Protein AF-0000000073175947 (afdb_homodimer)

Structure (mmCIF, N/CA/C/O backbone):
data_AF-0000000073175947-model_v1
#
loop_
_entity.id
_entity.type
_entity.pdbx_description
1 polymer DEKNAAC102787
#
loop_
_atom_site.group_PDB
_atom_site.id
_atom_site.type_symbol
_atom_site.label_atom_id
_atom_site.label_alt_id
_atom_site.label_comp_id
_atom_site.label_asym_id
_atom_site.label_entity_id
_atom_site.label_seq_id
_atom_site.pdbx_PDB_ins_code
_atom_site.Cartn_x
_atom_site.Cartn_y
_atom_site.Cartn_z
_atom_site.occupancy
_atom_site.B_iso_or_equiv
_atom_site.auth_seq_id
_atom_site.auth_comp_id
_atom_site.auth_asym_id
_atom_site.auth_atom_id
_atom_site.pdbx_PDB_model_num
ATOM 1 N N . MET A 1 1 ? -41.312 -8.914 -17.484 1 22.91 1 MET A N 1
ATOM 2 C CA . MET A 1 1 ? -40.188 -9.516 -16.766 1 22.91 1 MET A CA 1
ATOM 3 C C . MET A 1 1 ? -38.875 -8.898 -17.203 1 22.91 1 MET A C 1
ATOM 5 O O . MET A 1 1 ? -37.812 -9.305 -16.734 1 22.91 1 MET A O 1
ATOM 9 N N . LEU A 1 2 ? -38.844 -8.133 -18.359 1 26.81 2 LEU A N 1
ATOM 10 C CA . LEU A 1 2 ? -38 -7.406 -19.297 1 26.81 2 LEU A CA 1
ATOM 11 C C . LEU A 1 2 ? -37.406 -6.152 -18.656 1 26.81 2 LEU A C 1
ATOM 13 O O . LEU A 1 2 ? -36.594 -5.461 -19.266 1 26.81 2 LEU A O 1
ATOM 17 N N . GLY A 1 3 ? -38.25 -5.688 -17.672 1 27.22 3 GLY A N 1
ATOM 18 C CA . GLY A 1 3 ? -38.125 -4.316 -17.203 1 27.22 3 GLY A CA 1
ATOM 19 C C . GLY A 1 3 ? -36.812 -4.035 -16.5 1 27.22 3 GLY A C 1
ATOM 20 O O . GLY A 1 3 ? -36.438 -2.875 -16.312 1 27.22 3 GLY A O 1
ATOM 21 N N . SER A 1 4 ? -36.375 -5.031 -15.703 1 29.31 4 SER A N 1
ATOM 22 C CA . SER A 1 4 ? -35.438 -4.75 -14.633 1 29.31 4 SER A CA 1
ATOM 23 C C . SER A 1 4 ? -34 -4.598 -15.164 1 29.31 4 SER A C 1
ATOM 25 O O . SER A 1 4 ? -33.062 -4.465 -14.391 1 29.31 4 SER A O 1
ATOM 27 N N . VAL A 1 5 ? -33.781 -4.957 -16.469 1 29.38 5 VAL A N 1
ATOM 28 C CA . VAL A 1 5 ? -32.469 -4.992 -17.094 1 29.38 5 VAL A CA 1
ATOM 29 C C . VAL A 1 5 ? -31.953 -3.57 -17.328 1 29.38 5 VAL A C 1
ATOM 31 O O . VAL A 1 5 ? -30.75 -3.348 -17.484 1 29.38 5 VAL A O 1
ATOM 34 N N . GLN A 1 6 ? -32.969 -2.666 -17.562 1 26.28 6 GLN A N 1
ATOM 35 C CA . GLN A 1 6 ? -32.594 -1.363 -18.125 1 26.28 6 GLN A CA 1
ATOM 36 C C . GLN A 1 6 ? -31.859 -0.519 -17.094 1 26.28 6 GLN A C 1
ATOM 38 O O . GLN A 1 6 ? -31.125 0.413 -17.453 1 26.28 6 GLN A O 1
ATOM 43 N N . SER A 1 7 ? -32.375 -0.672 -15.852 1 28.22 7 SER A N 1
ATOM 44 C CA . SER A 1 7 ? -31.922 0.329 -14.891 1 28.22 7 SER A CA 1
ATOM 45 C C . SER A 1 7 ? -30.438 0.19 -14.594 1 28.22 7 SER A C 1
ATOM 47 O O . SER A 1 7 ? -29.844 1.04 -13.922 1 28.22 7 SER A O 1
ATOM 49 N N . THR A 1 8 ? -29.891 -1.03 -14.906 1 29.09 8 THR A N 1
ATOM 50 C CA . THR A 1 8 ? -28.531 -1.333 -14.461 1 29.09 8 THR A CA 1
ATOM 51 C C . THR A 1 8 ? -27.5 -0.64 -15.344 1 29.09 8 THR A C 1
ATOM 53 O O . THR A 1 8 ? -26.344 -0.517 -14.977 1 29.09 8 THR A O 1
ATOM 56 N N . LEU A 1 9 ? -27.906 -0.263 -16.609 1 27.56 9 LEU A N 1
ATOM 57 C CA . LEU A 1 9 ? -26.938 0.253 -17.578 1 27.56 9 LEU A CA 1
ATOM 58 C C . LEU A 1 9 ? -26.531 1.681 -17.234 1 27.56 9 LEU A C 1
ATOM 60 O O . LEU A 1 9 ? -25.422 2.104 -17.547 1 27.56 9 LEU A O 1
ATOM 64 N N . TRP A 1 10 ? -27.594 2.5 -16.859 1 26.3 10 TRP A N 1
ATOM 65 C CA . TRP A 1 10 ? -27.375 3.943 -16.828 1 26.3 10 TRP A CA 1
ATOM 66 C C . TRP A 1 10 ? -26.344 4.312 -15.758 1 26.3 10 TRP A C 1
ATOM 68 O O . TRP A 1 10 ? -25.781 5.41 -15.789 1 26.3 10 TRP A O 1
ATOM 78 N N . SER A 1 11 ? -26.422 3.529 -14.672 1 26 11 SER A N 1
ATOM 79 C CA . SER A 1 11 ? -25.594 3.971 -13.562 1 26 11 SER A CA 1
ATOM 80 C C . SER A 1 11 ? -24.109 3.809 -13.891 1 26 11 SER A C 1
ATOM 82 O O . SER A 1 11 ? -23.25 4.074 -13.047 1 26 11 SER A O 1
ATOM 84 N N . LEU A 1 12 ? -23.75 3.191 -15.031 1 27.41 12 LEU A N 1
ATOM 85 C CA . LEU A 1 12 ? -22.375 2.926 -15.43 1 27.41 12 LEU A CA 1
ATOM 86 C C . LEU A 1 12 ? -21.672 4.215 -15.844 1 27.41 12 LEU A C 1
ATOM 88 O O . LEU A 1 12 ? -20.453 4.348 -15.664 1 27.41 12 LEU A O 1
ATOM 92 N N . VAL A 1 13 ? -22.391 5.133 -16.531 1 26.61 13 VAL A N 1
ATOM 93 C CA . VAL A 1 13 ? -21.734 6.223 -17.25 1 26.61 13 VAL A CA 1
ATOM 94 C C . VAL A 1 13 ? -21.109 7.199 -16.25 1 26.61 13 VAL A C 1
ATOM 96 O O . VAL A 1 13 ? -20.109 7.855 -16.547 1 26.61 13 VAL A O 1
ATOM 99 N N . LEU A 1 14 ? -21.891 7.453 -15.156 1 24.92 14 LEU A N 1
ATOM 100 C CA . LEU A 1 14 ? -21.469 8.648 -14.438 1 24.92 14 LEU A CA 1
ATOM 101 C C . LEU A 1 14 ? -20.125 8.414 -13.75 1 24.92 14 LEU A C 1
ATOM 103 O O . LEU A 1 14 ? -19.547 9.344 -13.18 1 24.92 14 LEU A O 1
ATOM 107 N N . LEU A 1 15 ? -19.812 7.156 -13.57 1 25.86 15 LEU A N 1
ATOM 108 C CA . LEU A 1 15 ? -18.672 6.895 -12.695 1 25.86 15 LEU A CA 1
ATOM 109 C C . LEU A 1 15 ? -17.359 7.199 -13.406 1 25.86 15 LEU A C 1
ATOM 111 O O . LEU A 1 15 ? -16.281 7.062 -12.82 1 25.86 15 LEU A O 1
ATOM 115 N N . VAL A 1 16 ? -17.328 7.352 -14.711 1 27.23 16 VAL A N 1
ATOM 116 C CA . VAL A 1 16 ? -16.078 7.566 -15.422 1 27.23 16 VAL A CA 1
ATOM 117 C C . VAL A 1 16 ? -15.438 8.867 -14.945 1 27.23 16 VAL A C 1
ATOM 119 O O . VAL A 1 16 ? -14.234 9.086 -15.148 1 27.23 16 VAL A O 1
ATOM 122 N N . CYS A 1 17 ? -16.219 9.914 -14.602 1 23.98 17 CYS A N 1
ATOM 123 C CA . CYS A 1 17 ? -15.625 11.242 -14.625 1 23.98 17 CYS A CA 1
ATOM 124 C C . CYS A 1 17 ? -14.672 11.438 -13.453 1 23.98 17 CYS A C 1
ATOM 126 O O . CYS A 1 17 ? -13.961 12.438 -13.383 1 23.98 17 CYS A O 1
ATOM 128 N N . VAL A 1 18 ? -15.055 10.945 -12.25 1 24.56 18 VAL A N 1
ATOM 129 C CA . VAL A 1 18 ? -14.188 11.586 -11.266 1 24.56 18 VAL A CA 1
ATOM 130 C C . VAL A 1 18 ? -12.789 10.969 -11.328 1 24.56 18 VAL A C 1
ATOM 132 O O . VAL A 1 18 ? -12.562 9.875 -10.797 1 24.56 18 VAL A O 1
ATOM 135 N N . ALA A 1 19 ? -12.031 10.938 -12.414 1 27.03 19 ALA A N 1
ATOM 136 C CA . ALA A 1 19 ? -10.578 10.789 -12.508 1 27.03 19 ALA A CA 1
ATOM 137 C C . ALA A 1 19 ? -9.875 11.547 -11.391 1 27.03 19 ALA A C 1
ATOM 139 O O . ALA A 1 19 ? -9.641 12.758 -11.508 1 27.03 19 ALA A O 1
ATOM 140 N N . GLN A 1 20 ? -10.375 11.359 -10.172 1 27.44 20 GLN A N 1
ATOM 141 C CA . GLN A 1 20 ? -9.57 12.039 -9.156 1 27.44 20 GLN A CA 1
ATOM 142 C C . GLN A 1 20 ? -8.086 11.766 -9.367 1 27.44 20 GLN A C 1
ATOM 144 O O . GLN A 1 20 ? -7.672 10.609 -9.477 1 27.44 20 GLN A O 1
ATOM 149 N N . ALA A 1 21 ? -7.383 12.719 -9.906 1 29.62 21 ALA A N 1
ATOM 150 C CA . ALA A 1 21 ? -5.945 12.898 -10.086 1 29.62 21 ALA A CA 1
ATOM 151 C C . ALA A 1 21 ? -5.172 12.312 -8.906 1 29.62 21 ALA A C 1
ATOM 153 O O . ALA A 1 21 ? -5.414 12.68 -7.754 1 29.62 21 ALA A O 1
ATOM 154 N N . LEU A 1 22 ? -4.844 11.117 -8.914 1 31.89 22 LEU A N 1
ATOM 155 C CA . LEU A 1 22 ? -3.805 10.641 -8.008 1 31.89 22 LEU A CA 1
ATOM 156 C C . LEU A 1 22 ? -2.832 11.766 -7.664 1 31.89 22 LEU A C 1
ATOM 158 O O . LEU A 1 22 ? -2.457 12.555 -8.531 1 31.89 22 LEU A O 1
ATOM 162 N N . PRO A 1 23 ? -2.82 12.25 -6.422 1 33.94 23 PRO A N 1
ATOM 163 C CA . PRO A 1 23 ? -1.869 13.344 -6.18 1 33.94 23 PRO A CA 1
ATOM 164 C C . PRO A 1 23 ? -0.567 13.172 -6.961 1 33.94 23 PRO A C 1
ATOM 166 O O . PRO A 1 23 ? -0.165 12.039 -7.258 1 33.94 23 PRO A O 1
ATOM 169 N N . TRP A 1 24 ? -0.194 14.055 -7.758 1 35.25 24 TRP A N 1
ATOM 170 C CA . TRP A 1 24 ? 1 14.133 -8.594 1 35.25 24 TRP A CA 1
ATOM 171 C C . TRP A 1 24 ? 2.195 13.492 -7.895 1 35.25 24 TRP A C 1
ATOM 173 O O . TRP A 1 24 ? 3.033 12.859 -8.539 1 35.25 24 TRP A O 1
ATOM 183 N N . GLU A 1 25 ? 2.258 13.688 -6.543 1 35.69 25 GLU A N 1
ATOM 184 C CA . GLU A 1 25 ? 3.332 13.047 -5.785 1 35.69 25 GLU A CA 1
ATOM 185 C C . GLU A 1 25 ? 3.227 11.531 -5.848 1 35.69 25 GLU A C 1
ATOM 187 O O . GLU A 1 25 ? 4.242 10.836 -5.926 1 35.69 25 GLU A O 1
ATOM 192 N N . LEU A 1 26 ? 2.051 11.023 -5.766 1 35.25 26 LEU A N 1
ATOM 193 C CA . LEU A 1 26 ? 1.868 9.586 -5.918 1 35.25 26 LEU A CA 1
ATOM 194 C C . LEU A 1 26 ? 2.188 9.141 -7.344 1 35.25 26 LEU A C 1
ATOM 196 O O . LEU A 1 26 ? 2.809 8.102 -7.551 1 35.25 26 LEU A O 1
ATOM 200 N N . GLU A 1 27 ? 1.796 10.055 -8.219 1 36.34 27 GLU A N 1
ATOM 201 C CA . GLU A 1 27 ? 2.162 9.75 -9.602 1 36.34 27 GLU A CA 1
ATOM 202 C C . GLU A 1 27 ? 3.67 9.852 -9.805 1 36.34 27 GLU A C 1
ATOM 204 O O . GLU A 1 27 ? 4.27 9 -10.469 1 36.34 27 GLU A O 1
ATOM 209 N N . TYR A 1 28 ? 4.266 10.914 -9.289 1 36 28 TYR A N 1
ATOM 210 C CA . TYR A 1 28 ? 5.711 11.078 -9.391 1 36 28 TYR A CA 1
ATOM 211 C C . TYR A 1 28 ? 6.445 9.945 -8.695 1 36 28 TYR A C 1
ATOM 213 O O . TYR A 1 28 ? 7.402 9.391 -9.234 1 36 28 TYR A O 1
ATOM 221 N N . ARG A 1 29 ? 6.027 9.648 -7.535 1 37.81 29 ARG A N 1
ATOM 222 C CA . ARG A 1 29 ? 6.668 8.617 -6.723 1 37.81 29 ARG A CA 1
ATOM 223 C C . ARG A 1 29 ? 6.359 7.227 -7.266 1 37.81 29 ARG A C 1
ATOM 225 O O . ARG A 1 29 ? 7.191 6.324 -7.172 1 37.81 29 ARG A O 1
ATOM 232 N N . LEU A 1 30 ? 5.273 7.129 -7.809 1 37.16 30 LEU A N 1
ATOM 233 C CA . LEU A 1 30 ? 4.945 5.875 -8.484 1 37.16 30 LEU A CA 1
ATOM 234 C C . LEU A 1 30 ? 5.852 5.652 -9.688 1 37.16 30 LEU A C 1
ATOM 236 O O . LEU A 1 30 ? 6.305 4.531 -9.93 1 37.16 30 LEU A O 1
ATOM 240 N N . THR A 1 31 ? 6.145 6.785 -10.367 1 37.38 31 THR A N 1
ATOM 241 C CA . THR A 1 31 ? 7.047 6.684 -11.508 1 37.38 31 THR A CA 1
ATOM 242 C C . THR A 1 31 ? 8.461 6.344 -11.055 1 37.38 31 THR A C 1
ATOM 244 O O . THR A 1 31 ? 9.133 5.512 -11.664 1 37.38 31 THR A O 1
ATOM 247 N N . ALA A 1 32 ? 8.875 6.988 -10 1 38.03 32 ALA A N 1
ATOM 248 C CA . ALA A 1 32 ? 10.219 6.703 -9.523 1 38.03 32 ALA A CA 1
ATOM 249 C C . ALA A 1 32 ? 10.336 5.262 -9.031 1 38.03 32 ALA A C 1
ATOM 251 O O . ALA A 1 32 ? 11.344 4.594 -9.266 1 38.03 32 ALA A O 1
ATOM 252 N N . VAL A 1 33 ? 9.359 4.859 -8.352 1 37.03 33 VAL A N 1
ATOM 253 C CA . VAL A 1 33 ? 9.336 3.482 -7.871 1 37.03 33 VAL A CA 1
ATOM 254 C C . VAL A 1 33 ? 9.242 2.521 -9.055 1 37.03 33 VAL A C 1
ATOM 256 O O . VAL A 1 33 ? 9.938 1.499 -9.086 1 37.03 33 VAL A O 1
ATOM 259 N N . LYS A 1 34 ? 8.484 2.928 -9.984 1 38.84 34 LYS A N 1
ATOM 260 C CA . LYS A 1 34 ? 8.422 2.1 -11.188 1 38.84 34 LYS A CA 1
ATOM 261 C C . LYS A 1 34 ? 9.789 2.006 -11.859 1 38.84 34 LYS A C 1
ATOM 263 O O . LYS A 1 34 ? 10.195 0.931 -12.305 1 38.84 34 LYS A O 1
ATOM 268 N N . GLU A 1 35 ? 10.398 3.084 -11.93 1 39.06 35 GLU A N 1
ATOM 269 C CA . GLU A 1 35 ? 11.711 3.094 -12.57 1 39.06 35 GLU A CA 1
ATOM 270 C C . GLU A 1 35 ? 12.727 2.275 -11.773 1 39.06 35 GLU A C 1
ATOM 272 O O . GLU A 1 35 ? 13.531 1.549 -12.352 1 39.06 35 GLU A O 1
ATOM 277 N N . ARG A 1 36 ? 12.625 2.428 -10.562 1 40.34 36 ARG A N 1
ATOM 278 C CA . ARG A 1 36 ? 13.555 1.646 -9.75 1 40.34 36 ARG A CA 1
ATOM 279 C C . ARG A 1 36 ? 13.195 0.163 -9.789 1 40.34 36 ARG A C 1
ATOM 281 O O . ARG A 1 36 ? 14.086 -0.693 -9.797 1 40.34 36 ARG A O 1
ATOM 288 N N . LEU A 1 37 ? 11.906 0.004 -9.734 1 36.91 37 LEU A N 1
ATOM 289 C CA . LEU A 1 37 ? 11.484 -1.389 -9.828 1 36.91 37 LEU A CA 1
ATOM 290 C C . LEU A 1 37 ? 11.922 -1.999 -11.156 1 36.91 37 LEU A C 1
ATOM 292 O O . LEU A 1 37 ? 12.328 -3.162 -11.211 1 36.91 37 LEU A O 1
ATOM 296 N N . ALA A 1 38 ? 11.852 -1.225 -12.203 1 41.12 38 ALA A N 1
ATOM 297 C CA . ALA A 1 38 ? 12.328 -1.678 -13.508 1 41.12 38 ALA A CA 1
ATOM 298 C C . ALA A 1 38 ? 13.805 -2.051 -13.453 1 41.12 38 ALA A C 1
ATOM 300 O O . ALA A 1 38 ? 14.234 -3.014 -14.094 1 41.12 38 ALA A O 1
ATOM 301 N N . ASP A 1 39 ? 14.5 -1.231 -12.648 1 43.59 39 ASP A N 1
ATOM 302 C CA . ASP A 1 39 ? 15.93 -1.517 -12.555 1 43.59 39 ASP A CA 1
ATOM 303 C C . ASP A 1 39 ? 16.172 -2.83 -11.82 1 43.59 39 ASP A C 1
ATOM 305 O O . ASP A 1 39 ? 17.203 -3.488 -12.039 1 43.59 39 ASP A O 1
ATOM 309 N N . LEU A 1 40 ? 15.359 -3.012 -10.898 1 40.41 40 LEU A N 1
ATOM 310 C CA . LEU A 1 40 ? 15.57 -4.207 -10.086 1 40.41 40 LEU A CA 1
ATOM 311 C C . LEU A 1 40 ? 15.242 -5.469 -10.883 1 40.41 40 LEU A C 1
ATOM 313 O O . LEU A 1 40 ? 15.656 -6.566 -10.516 1 40.41 40 LEU A O 1
ATOM 317 N N . PHE A 1 41 ? 14.461 -5.133 -11.82 1 39.25 41 PHE A N 1
ATOM 318 C CA . PHE A 1 41 ? 14.172 -6.207 -12.766 1 39.25 41 PHE A CA 1
ATOM 319 C C . PHE A 1 41 ? 14.891 -5.973 -14.086 1 39.25 41 PHE A C 1
ATOM 321 O O . PHE A 1 41 ? 14.32 -6.188 -15.156 1 39.25 41 PHE A O 1
ATOM 328 N N . LYS A 1 42 ? 15.898 -5.109 -14.102 1 39.84 42 LYS A N 1
ATOM 329 C CA . LYS A 1 42 ? 16.578 -4.93 -15.375 1 39.84 42 LYS A CA 1
ATOM 330 C C . LYS A 1 42 ? 16.938 -6.273 -16.016 1 39.84 42 LYS A C 1
ATOM 332 O O . LYS A 1 42 ? 17.625 -7.094 -15.391 1 39.84 42 LYS A O 1
ATOM 337 N N . PRO A 1 43 ? 16.234 -6.379 -17 1 37.53 43 PRO A N 1
ATOM 338 C CA . PRO A 1 43 ? 16.688 -7.555 -17.734 1 37.53 43 PRO A CA 1
ATOM 339 C C . PRO A 1 43 ? 18.203 -7.539 -18 1 37.53 43 PRO A C 1
ATOM 341 O O . PRO A 1 43 ? 18.797 -6.465 -18.141 1 37.53 43 PRO A O 1
ATOM 344 N N . TYR A 1 44 ? 18.922 -8.406 -17.516 1 36.94 44 TYR A N 1
ATOM 345 C CA . TYR A 1 44 ? 20.281 -8.539 -18 1 36.94 44 TYR A CA 1
ATOM 346 C C . TYR A 1 44 ? 20.391 -8.195 -19.484 1 36.94 44 TYR A C 1
ATOM 348 O O . TYR A 1 44 ? 19.594 -8.68 -20.297 1 36.94 44 TYR A O 1
ATOM 356 N N . PRO A 1 45 ? 20.984 -7.055 -19.688 1 40.12 45 PRO A N 1
ATOM 357 C CA . PRO A 1 45 ? 21.219 -6.898 -21.125 1 40.12 45 PRO A CA 1
ATOM 358 C C . PRO A 1 45 ? 21.75 -8.172 -21.781 1 40.12 45 PRO A C 1
ATOM 360 O O . PRO A 1 45 ? 22.859 -8.617 -21.453 1 40.12 45 PRO A O 1
ATOM 363 N N . GLY A 1 46 ? 21.016 -9.148 -21.766 1 38.5 46 GLY A N 1
ATOM 364 C CA . GLY A 1 46 ? 21.578 -10.305 -22.469 1 38.5 46 GLY A CA 1
ATOM 365 C C . GLY A 1 46 ? 22.172 -9.953 -23.812 1 38.5 46 GLY A C 1
ATOM 366 O O . GLY A 1 46 ? 21.844 -8.914 -24.391 1 38.5 46 GLY A O 1
ATOM 367 N N . PRO A 1 47 ? 23.438 -10.398 -24 1 36.31 47 PRO A N 1
ATOM 368 C CA . PRO A 1 47 ? 24.016 -10.18 -25.312 1 36.31 47 PRO A CA 1
ATOM 369 C C . PRO A 1 47 ? 23 -10.297 -26.438 1 36.31 47 PRO A C 1
ATOM 371 O O . PRO A 1 47 ? 21.938 -10.922 -26.266 1 36.31 47 PRO A O 1
ATOM 374 N N . SER A 1 48 ? 23.234 -9.508 -27.594 1 36.84 48 SER A N 1
ATOM 375 C CA . SER A 1 48 ? 22.656 -9.539 -28.938 1 36.84 48 SER A CA 1
ATOM 376 C C . SER A 1 48 ? 22.203 -10.953 -29.312 1 36.84 48 SER A C 1
ATOM 378 O O . SER A 1 48 ? 22.562 -11.922 -28.641 1 36.84 48 SER A O 1
ATOM 380 N N . GLU A 1 49 ? 21.828 -11.133 -30.625 1 39.19 49 GLU A N 1
ATOM 381 C CA . GLU A 1 49 ? 21.406 -12.219 -31.531 1 39.19 49 GLU A CA 1
ATOM 382 C C . GLU A 1 49 ? 22.344 -13.422 -31.391 1 39.19 49 GLU A C 1
ATOM 384 O O . GLU A 1 49 ? 23.438 -13.43 -31.953 1 39.19 49 GLU A O 1
ATOM 389 N N . VAL A 1 50 ? 22.531 -13.922 -30.297 1 39.97 50 VAL A N 1
ATOM 390 C CA . VAL A 1 50 ? 23.375 -15.109 -30.406 1 39.97 50 VAL A CA 1
ATOM 391 C C . VAL A 1 50 ? 22.766 -16.078 -31.422 1 39.97 50 VAL A C 1
ATOM 393 O O . VAL A 1 50 ? 21.578 -16.391 -31.359 1 39.97 50 VAL A O 1
ATOM 396 N N . SER A 1 51 ? 23.281 -16.234 -32.5 1 45.59 51 SER A N 1
ATOM 397 C CA . SER A 1 51 ? 23.047 -17.359 -33.406 1 45.59 51 SER A CA 1
ATOM 398 C C . SER A 1 51 ? 22.781 -18.641 -32.625 1 45.59 51 SER A C 1
ATOM 400 O O . SER A 1 51 ? 23.469 -18.922 -31.625 1 45.59 51 SER A O 1
ATOM 402 N N . LEU A 1 52 ? 21.547 -19.047 -32.594 1 55.09 52 LEU A N 1
ATOM 403 C CA . LEU A 1 52 ? 21.219 -20.328 -31.969 1 55.09 52 LEU A CA 1
ATOM 404 C C . LEU A 1 52 ? 22.375 -21.312 -32.125 1 55.09 52 LEU A C 1
ATOM 406 O O . LEU A 1 52 ? 22.875 -21.531 -33.219 1 55.09 52 LEU A O 1
ATOM 410 N N . PRO A 1 53 ? 23 -21.625 -31.078 1 57.97 53 PRO A N 1
ATOM 411 C CA . PRO A 1 53 ? 24.078 -22.609 -31.156 1 57.97 53 PRO A CA 1
ATOM 412 C C . PRO A 1 53 ? 23.672 -23.859 -31.938 1 57.97 53 PRO A C 1
ATOM 414 O O . PRO A 1 53 ? 22.469 -24.156 -32.062 1 57.97 53 PRO A O 1
ATOM 417 N N . PRO A 1 54 ? 24.516 -24.375 -32.719 1 59.78 54 PRO A N 1
ATOM 418 C CA . PRO A 1 54 ? 24.281 -25.609 -33.5 1 59.78 54 PRO A CA 1
ATOM 419 C C . PRO A 1 54 ? 23.531 -26.672 -32.688 1 59.78 54 PRO A C 1
ATOM 421 O O . PRO A 1 54 ? 22.875 -27.531 -33.25 1 59.78 54 PRO A O 1
ATOM 424 N N . GLU A 1 55 ? 23.562 -26.547 -31.391 1 59.44 55 GLU A N 1
ATOM 425 C CA . GLU A 1 55 ? 22.938 -27.531 -30.516 1 59.44 55 GLU A CA 1
ATOM 426 C C . GLU A 1 55 ? 21.422 -27.484 -30.641 1 59.44 55 GLU A C 1
ATOM 428 O O . GLU A 1 55 ? 20.734 -28.469 -30.328 1 59.44 55 GLU A O 1
ATOM 433 N N . PHE A 1 56 ? 21.094 -26.391 -31.156 1 71.81 56 PHE A N 1
ATOM 434 C CA . PHE A 1 56 ? 19.641 -26.25 -31.359 1 71.81 56 PHE A CA 1
ATOM 435 C C . PHE A 1 56 ? 19.188 -27.062 -32.562 1 71.81 56 PHE A C 1
ATOM 437 O O . PHE A 1 56 ? 17.984 -27.188 -32.812 1 71.81 56 PHE A O 1
ATOM 444 N N . ASP A 1 57 ? 20.188 -27.75 -33.062 1 70.62 57 ASP A N 1
ATOM 445 C CA . ASP A 1 57 ? 19.906 -28.328 -34.375 1 70.62 57 ASP A CA 1
ATOM 446 C C . ASP A 1 57 ? 19.297 -29.734 -34.219 1 70.62 57 ASP A C 1
ATOM 448 O O . ASP A 1 57 ? 18.688 -30.25 -35.156 1 70.62 57 ASP A O 1
ATOM 452 N N . SER A 1 58 ? 19.516 -30.297 -33.062 1 79.56 58 SER A N 1
ATOM 453 C CA . SER A 1 58 ? 19.031 -31.672 -32.969 1 79.56 58 SER A CA 1
ATOM 454 C C . SER A 1 58 ? 17.5 -31.719 -33 1 79.56 58 SER A C 1
ATOM 456 O O . SER A 1 58 ? 16.906 -32.688 -33.469 1 79.56 58 SER A O 1
ATOM 458 N N . ARG A 1 59 ? 16.891 -30.734 -32.531 1 90.56 59 ARG A N 1
ATOM 459 C CA . ARG A 1 59 ? 15.43 -30.641 -32.531 1 90.56 59 ARG A CA 1
ATOM 460 C C . ARG A 1 59 ? 14.969 -29.203 -32.75 1 90.56 59 ARG A C 1
ATOM 462 O O . ARG A 1 59 ? 14.344 -28.594 -31.891 1 90.56 59 ARG A O 1
ATOM 469 N N . PRO A 1 60 ? 15.188 -28.781 -33.938 1 90.75 60 PRO A N 1
ATOM 470 C CA . PRO A 1 60 ? 14.969 -27.359 -34.219 1 90.75 60 PRO A CA 1
ATOM 471 C C . PRO A 1 60 ? 13.516 -26.938 -34.031 1 90.75 60 PRO A C 1
ATOM 473 O O . PRO A 1 60 ? 13.242 -25.797 -33.625 1 90.75 60 PRO A O 1
ATOM 476 N N . GLU A 1 61 ? 12.578 -27.844 -34.312 1 92.5 61 GLU A N 1
ATOM 477 C CA . GLU A 1 61 ? 11.164 -27.516 -34.156 1 92.5 61 GLU A CA 1
ATOM 478 C C . GLU A 1 61 ? 10.805 -27.203 -32.719 1 92.5 61 GLU A C 1
ATOM 480 O O . GLU A 1 61 ? 9.969 -26.328 -32.469 1 92.5 61 GLU A O 1
ATOM 485 N N . LEU A 1 62 ? 11.469 -27.891 -31.844 1 96.25 62 LEU A N 1
ATOM 486 C CA . LEU A 1 62 ? 11.227 -27.672 -30.422 1 96.25 62 LEU A CA 1
ATOM 487 C C . LEU A 1 62 ? 11.633 -26.266 -30.016 1 96.25 62 LEU A C 1
ATOM 489 O O . LEU A 1 62 ? 10.859 -25.547 -29.375 1 96.25 62 LEU A O 1
ATOM 493 N N . PHE A 1 63 ? 12.758 -25.875 -30.422 1 93.81 63 PHE A N 1
ATOM 494 C CA . PHE A 1 63 ? 13.312 -24.594 -29.984 1 93.81 63 PHE A CA 1
ATOM 495 C C . PHE A 1 63 ? 12.633 -23.438 -30.688 1 93.81 63 PHE A C 1
ATOM 497 O O . PHE A 1 63 ? 12.445 -22.359 -30.094 1 93.81 63 PHE A O 1
ATOM 504 N N . LYS A 1 64 ? 12.289 -23.656 -31.906 1 93.69 64 LYS A N 1
ATOM 505 C CA . LYS A 1 64 ? 11.531 -22.641 -32.625 1 93.69 64 LYS A CA 1
ATOM 506 C C . LYS A 1 64 ? 10.18 -22.391 -31.953 1 93.69 64 LYS A C 1
ATOM 508 O O . LYS A 1 64 ? 9.789 -21.234 -31.719 1 93.69 64 LYS A O 1
ATOM 513 N N . LEU A 1 65 ? 9.523 -23.453 -31.641 1 96.62 65 LEU A N 1
ATOM 514 C CA . LEU A 1 65 ? 8.219 -23.328 -31 1 96.62 65 LEU A CA 1
ATOM 515 C C . LEU A 1 65 ? 8.352 -22.672 -29.625 1 96.62 65 LEU A C 1
ATOM 517 O O . LEU A 1 65 ? 7.566 -21.797 -29.266 1 96.62 65 LEU A O 1
ATOM 521 N N . HIS A 1 66 ? 9.336 -23.141 -28.906 1 96.81 66 HIS A N 1
ATOM 522 C CA . HIS A 1 66 ? 9.578 -22.594 -27.578 1 96.81 66 HIS A CA 1
ATOM 523 C C . HIS A 1 66 ? 9.867 -21.094 -27.641 1 96.81 66 HIS A C 1
ATOM 525 O O . HIS A 1 66 ? 9.297 -20.312 -26.875 1 96.81 66 HIS A O 1
ATOM 531 N N . ARG A 1 67 ? 10.688 -20.688 -28.516 1 94.88 67 ARG A N 1
ATOM 532 C CA . ARG A 1 67 ? 11.023 -19.281 -28.703 1 94.88 67 ARG A CA 1
ATOM 533 C C . ARG A 1 67 ? 9.789 -18.469 -29.094 1 94.88 67 ARG A C 1
ATOM 535 O O . ARG A 1 67 ? 9.539 -17.406 -28.531 1 94.88 67 ARG A O 1
ATOM 542 N N . ASP A 1 68 ? 9.047 -19 -30 1 95.88 68 ASP A N 1
ATOM 543 C CA . ASP A 1 68 ? 7.891 -18.266 -30.516 1 95.88 68 ASP A CA 1
ATOM 544 C C . ASP A 1 68 ? 6.84 -18.062 -29.438 1 95.88 68 ASP A C 1
ATOM 546 O O . ASP 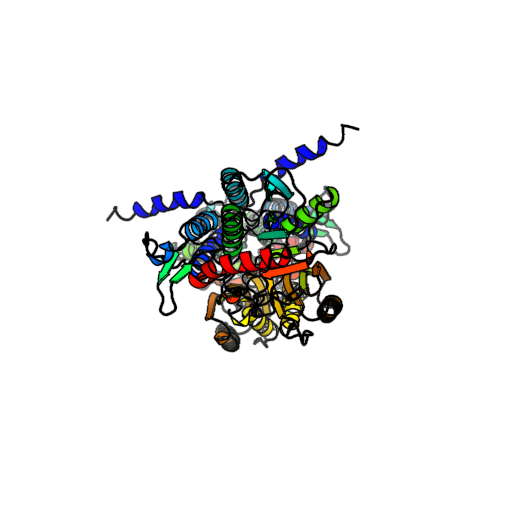A 1 68 ? 6.301 -16.953 -29.297 1 95.88 68 ASP A O 1
ATOM 550 N N . ILE A 1 69 ? 6.582 -19.094 -28.656 1 97.31 69 ILE A N 1
ATOM 551 C CA . ILE A 1 69 ? 5.508 -18.969 -27.672 1 97.31 69 ILE A CA 1
ATOM 552 C C . ILE A 1 69 ? 5.98 -18.125 -26.5 1 97.31 69 ILE A C 1
ATOM 554 O O . ILE A 1 69 ? 5.195 -17.375 -25.906 1 97.31 69 ILE A O 1
ATOM 558 N N . VAL A 1 70 ? 7.234 -18.219 -26.125 1 96.94 70 VAL A N 1
ATOM 559 C CA . VAL A 1 70 ? 7.766 -17.438 -25.016 1 96.94 70 VAL A CA 1
ATOM 560 C C . VAL A 1 70 ? 7.832 -15.961 -25.406 1 96.94 70 VAL A C 1
ATOM 562 O O . VAL A 1 70 ? 7.656 -15.078 -24.562 1 96.94 70 VAL A O 1
ATOM 565 N N . SER A 1 71 ? 7.977 -15.688 -26.672 1 95.44 71 SER A N 1
ATOM 566 C CA . SER A 1 71 ? 8.086 -14.312 -27.172 1 95.44 71 SER A CA 1
ATOM 567 C C . SER A 1 71 ? 6.727 -13.625 -27.188 1 95.44 71 SER A C 1
ATOM 569 O O . SER A 1 71 ? 6.648 -12.398 -27.312 1 95.44 71 SER A O 1
ATOM 571 N N . VAL A 1 72 ? 5.699 -14.398 -27.062 1 95.81 72 VAL A N 1
ATOM 572 C CA . VAL A 1 72 ? 4.352 -13.844 -26.969 1 95.81 72 VAL A CA 1
ATOM 573 C C . VAL A 1 72 ? 4.047 -13.453 -25.531 1 95.81 72 VAL A C 1
ATOM 575 O O . VAL A 1 72 ? 4.051 -14.305 -24.641 1 95.81 72 VAL A O 1
ATOM 578 N N . GLU A 1 73 ? 3.807 -12.219 -25.312 1 94.44 73 GLU A N 1
ATOM 579 C CA . GLU A 1 73 ? 3.451 -11.758 -23.984 1 94.44 73 GLU A CA 1
ATOM 580 C C . GLU A 1 73 ? 2.115 -12.344 -23.531 1 94.44 73 GLU A C 1
ATOM 582 O O . GLU A 1 73 ? 1.114 -12.234 -24.234 1 94.44 73 GLU A O 1
ATOM 587 N N . SER A 1 74 ? 2.117 -12.969 -22.375 1 96.44 74 SER A N 1
ATOM 588 C CA . SER A 1 74 ? 0.893 -13.578 -21.875 1 96.44 74 SER A CA 1
ATOM 589 C C . SER A 1 74 ? 0.849 -13.547 -20.344 1 96.44 74 SER A C 1
ATOM 591 O O . SER A 1 74 ? 0.594 -14.57 -19.703 1 96.44 74 SER A O 1
ATOM 593 N N . GLU A 1 75 ? 1.096 -12.445 -19.781 1 94.56 75 GLU A N 1
ATOM 594 C CA . GLU A 1 75 ? 0.944 -12.305 -18.344 1 94.56 75 GLU A CA 1
ATOM 595 C C . GLU A 1 75 ? -0.478 -12.641 -17.891 1 94.56 75 GLU A C 1
ATOM 597 O O . GLU A 1 75 ? -1.422 -12.516 -18.688 1 94.56 75 GLU A O 1
ATOM 602 N N . SER A 1 76 ? -0.601 -13.062 -16.688 1 94.12 76 SER A N 1
ATOM 603 C CA . SER A 1 76 ? -1.928 -13.398 -16.188 1 94.12 76 SER A CA 1
ATOM 604 C C . SER A 1 76 ? -2.92 -12.266 -16.453 1 94.12 76 SER A C 1
ATOM 606 O O . SER A 1 76 ? -2.592 -11.094 -16.297 1 94.12 76 SER A O 1
ATOM 608 N N . PHE A 1 77 ? -4.031 -12.641 -16.922 1 93.25 77 PHE A N 1
ATOM 609 C CA . PHE A 1 77 ? -5.156 -11.781 -17.25 1 93.25 77 PHE A CA 1
ATOM 610 C C . PHE A 1 77 ? -4.977 -11.141 -18.625 1 93.25 77 PHE A C 1
ATOM 612 O O . PHE A 1 77 ? -5.887 -10.492 -19.141 1 93.25 77 PHE A O 1
ATOM 619 N N . LYS A 1 78 ? -3.854 -11.289 -19.25 1 95.38 78 LYS A N 1
ATOM 620 C CA . LYS A 1 78 ? -3.582 -10.789 -20.594 1 95.38 78 LYS A CA 1
ATOM 621 C C . LYS A 1 78 ? -3.07 -11.898 -21.516 1 95.38 78 LYS A C 1
ATOM 623 O O . LYS A 1 78 ? -2.041 -11.742 -22.172 1 95.38 78 LYS A O 1
ATOM 628 N N . GLU A 1 79 ? -3.777 -13.039 -21.656 1 97.56 79 GLU A N 1
ATOM 629 C CA . GLU A 1 79 ? -3.229 -14.227 -22.297 1 97.56 79 GLU A CA 1
ATOM 630 C C . GLU A 1 79 ? -3.762 -14.383 -23.719 1 97.56 79 GLU A C 1
ATOM 632 O O . GLU A 1 79 ? -3.486 -15.383 -24.375 1 97.56 79 GLU A O 1
ATOM 637 N N . GLN A 1 80 ? -4.504 -13.406 -24.203 1 97.06 80 GLN A N 1
ATOM 638 C CA . GLN A 1 80 ? -5.215 -13.555 -25.469 1 97.06 80 GLN A CA 1
ATOM 639 C C . GLN A 1 80 ? -4.25 -13.859 -26.609 1 97.06 80 GLN A C 1
ATOM 641 O O . GLN A 1 80 ? -4.52 -14.727 -27.438 1 97.06 80 GLN A O 1
ATOM 646 N N . LYS A 1 81 ? -3.152 -13.172 -26.594 1 97.56 81 LYS A N 1
ATOM 647 C CA . LYS A 1 81 ? -2.184 -13.383 -27.672 1 97.56 81 LYS A CA 1
ATOM 648 C C . LYS A 1 81 ? -1.593 -14.789 -27.609 1 97.56 81 LYS A C 1
ATOM 650 O O . LYS A 1 81 ? -1.307 -15.398 -28.641 1 97.56 81 LYS A O 1
ATOM 655 N N . GLY A 1 82 ? -1.432 -15.328 -26.422 1 98.12 82 GLY A N 1
ATOM 656 C CA . GLY A 1 82 ? -0.931 -16.688 -26.25 1 98.12 82 GLY A CA 1
ATOM 657 C C . GLY A 1 82 ? -1.896 -17.734 -26.75 1 98.12 82 GLY A C 1
ATOM 658 O O . GLY A 1 82 ? -1.497 -18.656 -27.469 1 98.12 82 GLY A O 1
ATOM 659 N N . SER A 1 83 ? -3.119 -17.547 -26.422 1 98.56 83 SER A N 1
ATOM 660 C CA . SER A 1 83 ? -4.156 -18.453 -26.875 1 98.56 83 SER A CA 1
ATOM 661 C C . SER A 1 83 ? -4.273 -18.453 -28.391 1 98.56 83 SER A C 1
ATOM 663 O O . SER A 1 83 ? -4.395 -19.5 -29.031 1 98.56 83 SER A O 1
ATOM 665 N N . ALA A 1 84 ? -4.27 -17.266 -28.906 1 98.5 84 ALA A N 1
ATOM 666 C CA . ALA A 1 84 ? -4.375 -17.109 -30.359 1 98.5 84 ALA A CA 1
ATOM 667 C C . ALA A 1 84 ? -3.197 -17.781 -31.062 1 98.5 84 ALA A C 1
ATOM 669 O O . ALA A 1 84 ? -3.365 -18.406 -32.125 1 98.5 84 ALA A O 1
ATOM 670 N N . PHE A 1 85 ? -2.068 -17.547 -30.516 1 98.44 85 PHE A N 1
ATOM 671 C CA . PHE A 1 85 ? -0.875 -18.156 -31.078 1 98.44 85 PHE A CA 1
ATOM 672 C C . PHE A 1 85 ? -1.02 -19.672 -31.125 1 98.44 85 PHE A C 1
ATOM 674 O O . PHE A 1 85 ? -0.77 -20.297 -32.156 1 98.44 85 PHE A O 1
ATOM 681 N N . LEU A 1 86 ? -1.399 -20.266 -30.031 1 98.75 86 LEU A N 1
ATOM 682 C CA . LEU A 1 86 ? -1.51 -21.719 -29.938 1 98.75 86 LEU A CA 1
ATOM 683 C C . LEU A 1 86 ? -2.586 -22.25 -30.875 1 98.75 86 LEU A C 1
ATOM 685 O O . LEU A 1 86 ? -2.412 -23.297 -31.5 1 98.75 86 LEU A O 1
ATOM 689 N N . ARG A 1 87 ? -3.676 -21.547 -30.922 1 98.62 87 ARG A N 1
ATOM 690 C CA . ARG A 1 87 ? -4.73 -21.96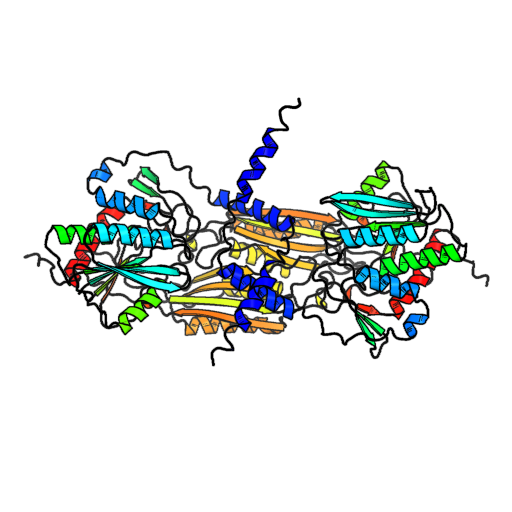9 -31.844 1 98.62 87 ARG A CA 1
ATOM 691 C C . ARG A 1 87 ? -4.207 -22.031 -33.281 1 98.62 87 ARG A C 1
ATOM 693 O O . ARG A 1 87 ? -4.395 -23.047 -33.969 1 98.62 87 ARG A O 1
ATOM 700 N N . LYS A 1 88 ? -3.615 -20.953 -33.688 1 98.5 88 LYS A N 1
ATOM 701 C CA . LYS A 1 88 ? -3.09 -20.875 -35.062 1 98.5 88 LYS A CA 1
ATOM 702 C C . LYS A 1 88 ? -2.066 -21.984 -35.312 1 98.5 88 LYS A C 1
ATOM 704 O O . LYS A 1 88 ? -2.1 -22.641 -36.344 1 98.5 88 LYS A O 1
ATOM 709 N N . TYR A 1 89 ? -1.156 -22.125 -34.375 1 98.44 89 TYR A N 1
ATOM 710 C CA . TYR A 1 89 ? -0.102 -23.125 -34.531 1 98.44 89 TYR A CA 1
ATOM 711 C C . TYR A 1 89 ? -0.688 -24.531 -34.625 1 98.44 89 TYR A C 1
ATOM 713 O O . TYR A 1 89 ? -0.343 -25.281 -35.531 1 98.44 89 TYR A O 1
ATOM 721 N N . LEU A 1 90 ? -1.57 -24.891 -33.719 1 98.69 90 LEU A N 1
ATOM 722 C CA . LEU A 1 90 ? -2.115 -26.25 -33.656 1 98.69 90 LEU A CA 1
ATOM 723 C C . LEU A 1 90 ? -3.02 -26.531 -34.844 1 98.69 90 LEU A C 1
ATOM 725 O O . LEU A 1 90 ? -3.051 -27.656 -35.375 1 98.69 90 LEU A O 1
ATOM 729 N N . GLN A 1 91 ? -3.736 -25.531 -35.312 1 98.44 91 GLN A N 1
ATOM 730 C CA . GLN A 1 91 ? -4.527 -25.672 -36.531 1 98.44 91 GLN A CA 1
ATOM 731 C C . GLN A 1 91 ? -3.633 -25.953 -37.719 1 98.44 91 GLN A C 1
ATOM 733 O O . GLN A 1 91 ? -3.979 -26.766 -38.594 1 98.44 91 GLN A O 1
ATOM 738 N N . SER A 1 92 ? -2.557 -25.266 -37.781 1 97.81 92 SER A N 1
ATOM 739 C CA . SER A 1 92 ? -1.628 -25.438 -38.906 1 97.81 92 SER A CA 1
ATOM 740 C C . SER A 1 92 ? -1.063 -26.859 -38.938 1 97.81 92 SER A C 1
ATOM 742 O O . SER A 1 92 ? -0.575 -27.312 -39.969 1 97.81 92 SER A O 1
ATOM 744 N N . LYS A 1 93 ? -1.121 -27.516 -37.812 1 96.62 93 LYS A N 1
ATOM 745 C CA . LYS A 1 93 ? -0.638 -28.891 -37.75 1 96.62 93 LYS A CA 1
ATOM 746 C C . LYS A 1 93 ? -1.76 -29.891 -38.031 1 96.62 93 LYS A C 1
ATOM 748 O O . LYS A 1 93 ? -1.581 -31.109 -37.844 1 96.62 93 LYS A O 1
ATOM 753 N N . GLY A 1 94 ? -2.977 -29.422 -38.344 1 96.75 94 GLY A N 1
ATOM 754 C CA . GLY A 1 94 ? -4.078 -30.266 -38.781 1 96.75 94 GLY A CA 1
ATOM 755 C C . GLY A 1 94 ? -4.98 -30.688 -37.625 1 96.75 94 GLY A C 1
ATOM 756 O O . GLY A 1 94 ? -5.801 -31.594 -37.781 1 96.75 94 GLY A O 1
ATOM 757 N N . LEU A 1 95 ? -4.883 -30.078 -36.531 1 98.44 95 LEU A N 1
ATOM 758 C CA . LEU A 1 95 ? -5.711 -30.438 -35.406 1 98.44 95 LEU A CA 1
ATOM 759 C C . LEU A 1 95 ? -7.012 -29.641 -35.375 1 98.44 95 LEU A C 1
ATOM 761 O O . LEU A 1 95 ? -7.059 -28.516 -35.906 1 98.44 95 LEU A O 1
ATOM 765 N N . THR A 1 96 ? -8.055 -30.266 -34.844 1 98.5 96 THR A N 1
ATOM 766 C CA . THR A 1 96 ? -9.234 -29.516 -34.438 1 98.5 96 THR A CA 1
ATOM 767 C C . THR A 1 96 ? -8.969 -28.734 -33.156 1 98.5 96 THR A C 1
ATOM 769 O O . THR A 1 96 ? -8.5 -29.297 -32.156 1 98.5 96 THR A O 1
ATOM 772 N N . VAL A 1 97 ? -9.289 -27.438 -33.219 1 98.56 97 VAL A N 1
ATOM 773 C CA . VAL A 1 97 ? -9 -26.594 -32.094 1 98.56 97 VAL A CA 1
ATOM 774 C C . VAL A 1 97 ? -10.281 -25.906 -31.609 1 98.56 97 VAL A C 1
ATOM 776 O O . VAL A 1 97 ? -11.008 -25.328 -32.406 1 98.56 97 VAL A O 1
ATOM 779 N N . GLU A 1 98 ? -10.508 -26 -30.312 1 98.31 98 GLU A N 1
ATOM 780 C CA . GLU A 1 98 ? -11.641 -25.328 -29.672 1 98.31 98 GLU A CA 1
ATOM 781 C C . GLU A 1 98 ? -11.172 -24.375 -28.578 1 98.31 98 GLU A C 1
ATOM 783 O O . GLU A 1 98 ? -10.219 -24.672 -27.859 1 98.31 98 GLU A O 1
ATOM 788 N N . TYR A 1 99 ? -11.906 -23.25 -28.531 1 98.06 99 TYR A N 1
ATOM 789 C CA . TYR A 1 99 ? -11.703 -22.344 -27.406 1 98.06 99 TYR A CA 1
ATOM 790 C C . TYR A 1 99 ? -12.664 -22.672 -26.281 1 98.06 99 TYR A C 1
ATOM 792 O O . TYR A 1 99 ? -13.82 -23.031 -26.516 1 98.06 99 TYR A O 1
ATOM 800 N N . ILE A 1 100 ? -12.203 -22.609 -25.094 1 98.25 100 ILE A N 1
ATOM 801 C CA . ILE A 1 100 ? -13.047 -22.625 -23.906 1 98.25 100 ILE A CA 1
ATOM 802 C C . ILE A 1 100 ? -13 -21.25 -23.234 1 98.25 100 ILE A C 1
ATOM 804 O O . ILE A 1 100 ? -11.945 -20.812 -22.766 1 98.25 100 ILE A O 1
ATOM 808 N N . ASP A 1 101 ? -14.117 -20.641 -23.125 1 97.75 101 ASP A N 1
ATOM 809 C CA . ASP A 1 101 ? -14.195 -19.266 -22.641 1 97.75 101 ASP A CA 1
ATOM 810 C C . ASP A 1 101 ? -13.922 -19.203 -21.141 1 97.75 101 ASP A C 1
ATOM 812 O O . ASP A 1 101 ? -14.375 -20.062 -20.375 1 97.75 101 ASP A O 1
ATOM 816 N N . VAL A 1 102 ? -13.172 -18.266 -20.844 1 96.75 102 VAL A N 1
ATOM 817 C CA . VAL A 1 102 ? -12.891 -17.906 -19.453 1 96.75 102 VAL A CA 1
ATOM 818 C C . VAL A 1 102 ? -13.273 -16.453 -19.219 1 96.75 102 VAL A C 1
ATOM 820 O O . VAL A 1 102 ? -13.469 -15.688 -20.156 1 96.75 102 VAL A O 1
ATOM 823 N N . ARG A 1 103 ? -13.508 -16.031 -18.031 1 92.5 103 ARG A N 1
ATOM 824 C CA . ARG A 1 103 ? -13.898 -14.672 -17.672 1 92.5 103 ARG A CA 1
ATOM 825 C C . ARG A 1 103 ? -12.93 -13.648 -18.281 1 92.5 103 ARG A C 1
ATOM 827 O O . ARG A 1 103 ? -11.727 -13.891 -18.328 1 92.5 103 ARG A O 1
ATOM 834 N N . GLY A 1 104 ? -13.445 -12.5 -18.766 1 92.25 104 GLY A N 1
ATOM 835 C CA . GLY A 1 104 ? -12.633 -11.391 -19.234 1 92.25 104 GLY A CA 1
ATOM 836 C C . GLY A 1 104 ? -12.211 -11.547 -20.688 1 92.25 104 GLY A C 1
ATOM 837 O O . GLY A 1 104 ? -11.18 -11.008 -21.094 1 92.25 104 GLY A O 1
ATOM 838 N N . GLY A 1 105 ? -12.844 -12.336 -21.375 1 95.06 105 GLY A N 1
ATOM 839 C CA . GLY A 1 105 ? -12.516 -12.523 -22.781 1 95.06 105 GLY A CA 1
ATOM 840 C C . GLY A 1 105 ? -11.297 -13.398 -23 1 95.06 105 GLY A C 1
ATOM 841 O O . GLY A 1 105 ? -10.742 -13.445 -24.109 1 95.06 105 GLY A O 1
ATOM 842 N N . ARG A 1 106 ? -10.828 -14.039 -21.984 1 97 106 ARG A N 1
ATOM 843 C CA . ARG A 1 106 ? -9.711 -14.977 -22.062 1 97 106 ARG A CA 1
ATOM 844 C C . ARG A 1 106 ? -10.188 -16.359 -22.484 1 97 106 ARG A C 1
ATOM 846 O O . ARG A 1 106 ? -11.367 -16.688 -22.344 1 97 106 ARG A O 1
ATOM 853 N N . GLN A 1 107 ? -9.273 -17.125 -23.094 1 98.31 107 GLN A N 1
ATOM 854 C CA . GLN A 1 107 ? -9.719 -18.406 -23.625 1 98.31 107 GLN A CA 1
ATOM 855 C C . GLN A 1 107 ? -8.641 -19.484 -23.438 1 98.31 107 GLN A C 1
ATOM 857 O O . GLN A 1 107 ? -7.457 -19.219 -23.641 1 98.31 107 GLN A O 1
ATOM 862 N N . ASN A 1 108 ? -9.148 -20.625 -22.984 1 98.75 108 ASN A N 1
ATOM 863 C CA . ASN A 1 108 ? -8.328 -21.828 -23.078 1 98.75 108 ASN A CA 1
ATOM 864 C C . ASN A 1 108 ? -8.281 -22.391 -24.5 1 98.75 108 ASN A C 1
ATOM 866 O O . ASN A 1 108 ? -9.117 -22.031 -25.328 1 98.75 108 ASN A O 1
ATOM 870 N N . VAL A 1 109 ? -7.289 -23.219 -24.797 1 98.81 109 VAL A N 1
ATOM 871 C CA . VAL A 1 109 ? -7.156 -23.875 -26.094 1 98.81 109 VAL A CA 1
ATOM 872 C C . VAL A 1 109 ? -7.203 -25.391 -25.922 1 98.81 109 VAL A C 1
ATOM 874 O O . VAL A 1 109 ? -6.355 -25.969 -25.219 1 98.81 109 VAL A O 1
ATOM 877 N N . TYR A 1 110 ? -8.211 -25.984 -26.422 1 98.81 110 TYR A N 1
ATOM 878 C CA . TYR A 1 110 ? -8.344 -27.438 -26.453 1 98.81 110 TYR A CA 1
ATOM 879 C C . TYR A 1 110 ? -8.211 -27.984 -27.875 1 98.81 110 TYR A C 1
ATOM 881 O O . TYR A 1 110 ? -8.859 -27.484 -28.797 1 98.81 110 TYR A O 1
ATOM 889 N N . ALA A 1 111 ? -7.309 -29 -28.094 1 98.81 111 ALA A N 1
ATOM 890 C CA . ALA A 1 111 ? -7.035 -29.469 -29.453 1 98.81 111 ALA A CA 1
ATOM 891 C C . ALA A 1 111 ? -6.941 -31 -29.484 1 98.81 111 ALA A C 1
ATOM 893 O O . ALA A 1 111 ? -6.496 -31.625 -28.531 1 98.81 111 ALA A O 1
ATOM 894 N N . TYR A 1 112 ? -7.332 -31.578 -30.594 1 98.44 112 TYR A N 1
ATOM 895 C CA . TYR A 1 112 ? -7.293 -33.031 -30.797 1 98.44 112 TYR A CA 1
ATOM 896 C C . TYR A 1 112 ? -7.328 -33.375 -32.281 1 98.44 112 TYR A C 1
ATOM 898 O O . TYR A 1 112 ? -7.621 -32.5 -33.125 1 98.44 112 TYR A O 1
ATOM 906 N N . LEU A 1 113 ? -6.914 -34.594 -32.562 1 97.94 113 LEU A N 1
ATOM 907 C CA . LEU A 1 113 ? -6.91 -35.031 -33.938 1 97.94 113 LEU A CA 1
ATOM 908 C C . LEU A 1 113 ? -8.305 -35.469 -34.375 1 97.94 113 LEU A C 1
ATOM 910 O O . LEU A 1 113 ? -8.977 -36.219 -33.656 1 97.94 113 LEU A O 1
ATOM 914 N N . GLY A 1 114 ? -8.711 -35.031 -35.531 1 96.94 114 GLY A N 1
ATOM 915 C CA . GLY A 1 114 ? -9.992 -35.438 -36.094 1 96.94 114 GLY A CA 1
ATOM 916 C C . GLY A 1 114 ? -11.172 -34.906 -35.312 1 96.94 114 GLY A C 1
ATOM 917 O O . GLY A 1 114 ? -11.234 -33.688 -35 1 96.94 114 GLY A O 1
ATOM 918 N N . ASN A 1 115 ? -12.141 -35.844 -35.031 1 94.56 115 ASN A N 1
ATOM 919 C CA . ASN A 1 115 ? -13.375 -35.438 -34.375 1 94.56 115 ASN A CA 1
ATOM 920 C C . ASN A 1 115 ? -13.508 -36.062 -33 1 94.56 115 ASN A C 1
ATOM 922 O O . ASN A 1 115 ? -14.508 -35.844 -32.312 1 94.56 115 ASN A O 1
ATOM 926 N N . ALA A 1 116 ? -12.469 -36.719 -32.562 1 93.25 116 ALA A N 1
ATOM 927 C CA . ALA A 1 116 ? -12.531 -37.406 -31.281 1 93.25 116 ALA A CA 1
ATOM 928 C C . ALA A 1 116 ? -12.141 -36.5 -30.125 1 93.25 116 ALA A C 1
ATOM 930 O O . ALA A 1 116 ? -10.977 -36.469 -29.719 1 93.25 116 ALA A O 1
ATOM 931 N N . LYS A 1 117 ? -13.141 -36 -29.5 1 93.44 117 LYS A N 1
ATOM 932 C CA . LYS A 1 117 ? -12.93 -35.094 -28.391 1 93.44 117 LYS A CA 1
ATOM 933 C C . LYS A 1 117 ? -12.438 -35.812 -27.141 1 93.44 117 LYS A C 1
ATOM 935 O O . LYS A 1 117 ? -11.656 -35.281 -26.359 1 93.44 117 LYS A O 1
ATOM 940 N N . ASN A 1 118 ? -12.984 -37.031 -27 1 95.81 118 ASN A N 1
ATOM 941 C CA . ASN A 1 118 ? -12.531 -37.906 -25.938 1 95.81 118 ASN A CA 1
ATOM 942 C C . ASN A 1 118 ? -11.289 -38.688 -26.344 1 95.81 118 ASN A C 1
ATOM 944 O O . ASN A 1 118 ? -11.32 -39.469 -27.312 1 95.81 118 ASN A O 1
ATOM 948 N N . THR A 1 119 ? -10.25 -38.406 -25.641 1 98.25 119 THR A N 1
ATOM 949 C CA . THR A 1 119 ? -9.016 -39.125 -25.906 1 98.25 119 THR A CA 1
ATOM 950 C C . THR A 1 119 ? -8.562 -39.906 -24.656 1 98.25 119 THR A C 1
ATOM 952 O O . THR A 1 119 ? -9.094 -39.688 -23.562 1 98.25 119 THR A O 1
ATOM 955 N N . SER A 1 120 ? -7.668 -40.75 -24.844 1 98.31 120 SER A N 1
ATOM 956 C CA . SER A 1 120 ? -7.168 -41.562 -23.719 1 98.31 120 SER A CA 1
ATOM 957 C C . SER A 1 120 ? -6.273 -40.719 -22.812 1 98.31 120 SER A C 1
ATOM 959 O O . SER A 1 120 ? -6.277 -40.938 -21.594 1 98.31 120 SER A O 1
ATOM 961 N N . VAL A 1 121 ? -5.473 -39.906 -23.438 1 98.69 121 VAL A N 1
ATOM 962 C CA . VAL A 1 121 ? -4.5 -39.125 -22.672 1 98.69 121 VAL A CA 1
ATOM 963 C C . VAL A 1 121 ? -4.703 -37.625 -22.953 1 98.69 121 VAL A C 1
ATOM 965 O O . VAL A 1 121 ? -4.93 -37.219 -24.094 1 98.69 121 VAL A O 1
ATOM 968 N N . LEU A 1 122 ? -4.703 -36.812 -21.906 1 98.81 122 LEU A N 1
ATOM 969 C CA . LEU A 1 122 ? -4.699 -35.375 -22.016 1 98.81 122 LEU A CA 1
ATOM 970 C C . LEU A 1 122 ? -3.354 -34.781 -21.594 1 98.81 122 LEU A C 1
ATOM 972 O O . LEU A 1 122 ? -2.855 -35.094 -20.5 1 98.81 122 LEU A O 1
ATOM 976 N N . LEU A 1 123 ? -2.699 -34.031 -22.469 1 98.88 123 LEU A N 1
ATOM 977 C CA . LEU A 1 123 ? -1.572 -33.188 -22.094 1 98.88 123 LEU A CA 1
ATOM 978 C C . LEU A 1 123 ? -2.037 -31.766 -21.797 1 98.88 123 LEU A C 1
ATOM 980 O O . LEU A 1 123 ? -2.822 -31.188 -22.547 1 98.88 123 LEU A O 1
ATOM 984 N N . THR A 1 124 ? -1.596 -31.219 -20.609 1 98.88 124 THR A N 1
ATOM 985 C CA . THR A 1 124 ? -2.064 -29.891 -20.281 1 98.88 124 THR A CA 1
ATOM 986 C C . THR A 1 124 ? -0.983 -29.094 -19.547 1 98.88 124 THR A C 1
ATOM 988 O O . THR A 1 124 ? -0.113 -29.688 -18.891 1 98.88 124 THR A O 1
ATOM 991 N N . SER A 1 125 ? -0.965 -27.828 -19.719 1 98.81 125 SER A N 1
ATOM 992 C CA . SER A 1 125 ? -0.146 -26.844 -19.016 1 98.81 125 SER A CA 1
ATOM 993 C C . SER A 1 125 ? -0.758 -25.453 -19.109 1 98.81 125 SER A C 1
ATOM 995 O O . SER A 1 125 ? -1.929 -25.297 -19.469 1 98.81 125 SER A O 1
ATOM 997 N N . HIS A 1 126 ? -0.038 -24.438 -18.656 1 98.69 126 HIS A N 1
ATOM 998 C CA . HIS A 1 126 ? -0.67 -23.125 -18.641 1 98.69 126 HIS A CA 1
ATOM 999 C C . HIS A 1 126 ? 0.133 -22.125 -19.453 1 98.69 126 HIS A C 1
ATOM 1001 O O . HIS A 1 126 ? 1.362 -22.203 -19.516 1 98.69 126 HIS A O 1
ATOM 1007 N N . ILE A 1 127 ? -0.627 -21.141 -19.984 1 97.62 127 ILE A N 1
ATOM 1008 C CA . ILE A 1 127 ? -0.131 -20.172 -20.953 1 97.62 127 ILE A CA 1
ATOM 1009 C C . ILE A 1 127 ? 0.427 -18.953 -20.219 1 97.62 127 ILE A C 1
ATOM 1011 O O . ILE A 1 127 ? 1.394 -18.344 -20.672 1 97.62 127 ILE A O 1
ATOM 1015 N N . ASP A 1 128 ? -0.182 -18.625 -19.094 1 97.38 128 ASP A N 1
ATOM 1016 C CA . ASP A 1 128 ? 0.098 -17.344 -18.453 1 97.38 128 ASP A CA 1
ATOM 1017 C C . ASP A 1 128 ? 1.417 -17.375 -17.688 1 97.38 128 ASP A C 1
ATOM 1019 O O . ASP A 1 128 ? 1.885 -18.453 -17.297 1 97.38 128 ASP A O 1
ATOM 1023 N N . THR A 1 129 ? 2.012 -16.172 -17.547 1 95.31 129 THR A N 1
ATOM 1024 C CA . THR A 1 129 ? 3.211 -15.977 -16.75 1 95.31 129 THR A CA 1
ATOM 1025 C C . THR A 1 129 ? 2.982 -14.891 -15.695 1 95.31 129 THR A C 1
ATOM 1027 O O . THR A 1 129 ? 2.045 -14.094 -15.812 1 95.31 129 THR A O 1
ATOM 1030 N N . VAL A 1 130 ? 3.768 -14.914 -14.664 1 91.69 130 VAL A N 1
ATOM 1031 C CA . VAL A 1 130 ? 3.783 -13.781 -13.742 1 91.69 130 VAL A CA 1
ATOM 1032 C C . VAL A 1 130 ? 4.492 -12.594 -14.391 1 91.69 130 VAL A C 1
ATOM 1034 O O . VAL A 1 130 ? 5.297 -12.766 -15.312 1 91.69 130 VAL A O 1
ATOM 1037 N N . PRO A 1 131 ? 4.168 -11.461 -13.945 1 89.12 131 PRO A N 1
ATOM 1038 C CA . PRO A 1 131 ? 4.93 -10.305 -14.422 1 89.12 131 PRO A CA 1
ATOM 1039 C C . PRO A 1 131 ? 6.305 -10.195 -13.766 1 89.12 131 PRO A C 1
ATOM 1041 O O . PRO A 1 131 ? 6.539 -10.789 -12.711 1 89.12 131 PRO A O 1
ATOM 1044 N N . PRO A 1 132 ? 7.191 -9.391 -14.367 1 86.88 132 PRO A N 1
ATOM 1045 C CA . PRO A 1 132 ? 7.109 -8.719 -15.664 1 86.88 132 PRO A CA 1
ATOM 1046 C C . PRO A 1 132 ? 7.562 -9.602 -16.828 1 86.88 132 PRO A C 1
ATOM 1048 O O . PRO A 1 132 ? 8.211 -10.633 -16.609 1 86.88 132 PRO A O 1
ATOM 1051 N N . PHE A 1 133 ? 7.238 -9.195 -18.047 1 90 133 PHE A N 1
ATOM 1052 C CA . PHE A 1 133 ? 7.734 -9.82 -19.266 1 90 133 PHE A CA 1
ATOM 1053 C C . PHE A 1 133 ? 9.203 -9.492 -19.469 1 90 133 PHE A C 1
ATOM 1055 O O . PHE A 1 133 ? 9.633 -8.352 -19.25 1 90 133 PHE A O 1
ATOM 1062 N N . PHE A 1 134 ? 10.047 -10.469 -19.734 1 87.06 134 PHE A N 1
ATOM 1063 C CA . PHE A 1 134 ? 11.391 -10.195 -20.234 1 87.06 134 PHE A CA 1
ATOM 1064 C C . PHE A 1 134 ? 11.75 -11.125 -21.375 1 87.06 134 PHE A C 1
ATOM 1066 O O . PHE A 1 134 ? 11.234 -12.242 -21.469 1 87.06 134 PHE A O 1
ATOM 1073 N N . LYS A 1 135 ? 12.633 -10.766 -22.172 1 88.75 135 LYS A N 1
ATOM 1074 C CA . LYS A 1 135 ? 12.828 -11.289 -23.516 1 88.75 135 LYS A CA 1
ATOM 1075 C C . LYS A 1 135 ? 13.555 -12.633 -23.484 1 88.75 135 LYS A C 1
ATOM 1077 O O . LYS A 1 135 ? 14.359 -12.891 -22.578 1 88.75 135 LYS A O 1
ATOM 1082 N N . TYR A 1 136 ? 13.297 -13.367 -24.516 1 92.44 136 TYR A N 1
ATOM 1083 C CA . TYR A 1 136 ? 13.914 -14.664 -24.781 1 92.44 136 TYR A CA 1
ATOM 1084 C C . TYR A 1 136 ? 15.383 -14.5 -25.172 1 92.44 136 TYR A C 1
ATOM 1086 O O . TYR A 1 136 ? 15.719 -13.703 -26.047 1 92.44 136 TYR A O 1
ATOM 1094 N N . SER A 1 137 ? 16.297 -15.203 -24.438 1 91.06 137 SER A N 1
ATOM 1095 C CA . SER A 1 137 ? 17.719 -15.172 -24.75 1 91.06 137 SER A CA 1
ATOM 1096 C C . SER A 1 137 ? 18.406 -16.484 -24.375 1 91.06 137 SER A C 1
ATOM 1098 O O . SER A 1 137 ? 18.078 -17.094 -23.359 1 91.06 137 SER A O 1
ATOM 1100 N N . ALA A 1 138 ? 19.312 -16.906 -25.219 1 89.94 138 ALA A N 1
ATOM 1101 C CA . ALA A 1 138 ? 20.078 -18.109 -24.938 1 89.94 138 ALA A CA 1
ATOM 1102 C C . ALA A 1 138 ? 21.547 -17.766 -24.688 1 89.94 138 ALA A C 1
ATOM 1104 O O . ALA A 1 138 ? 22.125 -16.922 -25.375 1 89.94 138 ALA A O 1
ATOM 1105 N N . ARG A 1 139 ? 22.078 -18.344 -23.625 1 88.25 139 ARG A N 1
ATOM 1106 C CA . ARG A 1 139 ? 23.469 -18.109 -23.266 1 88.25 139 ARG A CA 1
ATOM 1107 C C . ARG A 1 139 ? 24.203 -19.422 -22.984 1 88.25 139 ARG A C 1
ATOM 1109 O O . ARG A 1 139 ? 23.625 -20.312 -22.359 1 88.25 139 ARG A O 1
ATOM 1116 N N . LYS A 1 140 ? 25.406 -19.469 -23.469 1 88.31 140 LYS A N 1
ATOM 1117 C CA . LYS A 1 140 ? 26.25 -20.609 -23.125 1 88.31 140 LYS A CA 1
ATOM 1118 C C . LYS A 1 140 ? 26.938 -20.391 -21.781 1 88.31 140 LYS A C 1
ATOM 1120 O O . LYS A 1 140 ? 27.531 -19.328 -21.547 1 88.31 140 LYS A O 1
ATOM 1125 N N . GLU A 1 141 ? 26.688 -21.328 -20.938 1 87.06 141 GLU A N 1
ATOM 1126 C CA . GLU A 1 141 ? 27.344 -21.312 -19.641 1 87.06 141 GLU A CA 1
ATOM 1127 C C . GLU A 1 141 ? 28.172 -22.578 -19.438 1 87.06 141 GLU A C 1
ATOM 1129 O O . GLU A 1 141 ? 28.266 -23.422 -20.328 1 87.06 141 GLU A O 1
ATOM 1134 N N . ASP A 1 142 ? 28.891 -22.641 -18.281 1 86.12 142 ASP A N 1
ATOM 1135 C CA . ASP A 1 142 ? 29.797 -23.75 -18.016 1 86.12 142 ASP A CA 1
ATOM 1136 C C . ASP A 1 142 ? 29.047 -25.094 -18.016 1 86.12 142 ASP A C 1
ATOM 1138 O O . ASP A 1 142 ? 29.594 -26.109 -18.469 1 86.12 142 ASP A O 1
ATOM 1142 N N . ASP A 1 143 ? 27.766 -24.984 -17.641 1 86.38 143 ASP A N 1
ATOM 1143 C CA . ASP A 1 143 ? 27.016 -26.234 -17.484 1 86.38 143 ASP A CA 1
ATOM 1144 C C . ASP A 1 143 ? 26.031 -26.438 -18.625 1 86.38 143 ASP A C 1
ATOM 1146 O O . ASP A 1 143 ? 25.109 -27.266 -18.531 1 86.38 143 ASP A O 1
ATOM 1150 N N . GLY A 1 144 ? 26.312 -25.719 -19.688 1 87.75 144 GLY A N 1
ATOM 1151 C CA . GLY A 1 144 ? 25.484 -25.891 -20.859 1 87.75 144 GLY A CA 1
ATOM 1152 C C . GLY A 1 144 ? 24.812 -24.609 -21.312 1 87.75 144 GLY A C 1
ATOM 1153 O O . GLY A 1 144 ? 25.266 -23.516 -20.969 1 87.75 144 GLY A O 1
ATOM 1154 N N . ILE A 1 145 ? 23.844 -24.859 -22.156 1 91.5 145 ILE A N 1
ATOM 1155 C CA . ILE A 1 145 ? 23.125 -23.703 -22.688 1 91.5 145 ILE A CA 1
ATOM 1156 C C . ILE A 1 145 ? 21.875 -23.438 -21.844 1 91.5 145 ILE A C 1
ATOM 1158 O O . ILE A 1 145 ? 21.094 -24.344 -21.578 1 91.5 145 ILE A O 1
ATOM 1162 N N . LYS A 1 146 ? 21.75 -22.203 -21.422 1 93.31 146 LYS A N 1
ATOM 1163 C CA . LYS A 1 146 ? 20.562 -21.75 -20.688 1 93.31 146 LYS A CA 1
ATOM 1164 C C . LYS A 1 146 ? 19.734 -20.781 -21.516 1 93.31 146 LYS A C 1
ATOM 1166 O O . LYS A 1 146 ? 20.281 -19.922 -22.203 1 93.31 146 LYS A O 1
ATOM 1171 N N . ILE A 1 147 ? 18.484 -21.047 -21.531 1 94.44 147 ILE A N 1
ATOM 1172 C CA . ILE A 1 147 ? 17.531 -20.188 -22.234 1 94.44 147 ILE A CA 1
ATOM 1173 C C . ILE A 1 147 ? 16.75 -19.344 -21.219 1 94.44 147 ILE A C 1
ATOM 1175 O O . ILE A 1 147 ? 15.93 -19.875 -20.469 1 94.44 147 ILE A O 1
ATOM 1179 N N . TYR A 1 148 ? 17 -18.094 -21.312 1 94 148 TYR A N 1
ATOM 1180 C CA . TYR A 1 148 ? 16.375 -17.156 -20.375 1 94 148 TYR A CA 1
ATOM 1181 C C . TYR A 1 148 ? 15.125 -16.531 -20.969 1 94 148 TYR A C 1
ATOM 1183 O O . TYR A 1 148 ? 14.992 -16.453 -22.203 1 94 148 TYR A O 1
ATOM 1191 N N . GLY A 1 149 ? 14.234 -16.109 -20.062 1 94.44 149 GLY A N 1
ATOM 1192 C CA . GLY A 1 149 ? 12.992 -15.453 -20.438 1 94.44 149 GLY A CA 1
ATOM 1193 C C . GLY A 1 149 ? 11.828 -15.797 -19.516 1 94.44 149 GLY A C 1
ATOM 1194 O O . GLY A 1 149 ? 11.789 -16.891 -18.953 1 94.44 149 GLY A O 1
ATOM 1195 N N . ARG A 1 150 ? 10.898 -14.859 -19.5 1 95.38 150 ARG A N 1
ATOM 1196 C CA . ARG A 1 150 ? 9.727 -15.141 -18.672 1 95.38 150 ARG A CA 1
ATOM 1197 C C . ARG A 1 150 ? 8.859 -16.234 -19.297 1 95.38 150 ARG A C 1
ATOM 1199 O O . ARG A 1 150 ? 8.398 -16.078 -20.438 1 95.38 150 ARG A O 1
ATOM 1206 N N . GLY A 1 151 ? 8.695 -17.328 -18.594 1 96.25 151 GLY A N 1
ATOM 1207 C CA . GLY A 1 151 ? 7.879 -18.422 -19.078 1 96.25 151 GLY A CA 1
ATOM 1208 C C . GLY A 1 151 ? 8.688 -19.516 -19.734 1 96.25 151 GLY A C 1
ATOM 1209 O O . GLY A 1 151 ? 8.148 -20.562 -20.109 1 96.25 151 GLY A O 1
ATOM 1210 N N . THR A 1 152 ? 10 -19.344 -19.859 1 96.81 152 THR A N 1
ATOM 1211 C CA . THR A 1 152 ? 10.812 -20.359 -20.5 1 96.81 152 THR A CA 1
ATOM 1212 C C . THR A 1 152 ? 10.703 -21.688 -19.766 1 96.81 152 THR A C 1
ATOM 1214 O O . THR A 1 152 ? 10.656 -22.75 -20.391 1 96.81 152 THR A O 1
ATOM 1217 N N . ALA A 1 153 ? 10.641 -21.547 -18.5 1 96.5 153 ALA A N 1
ATOM 1218 C CA . ALA A 1 153 ? 10.453 -22.734 -17.656 1 96.5 153 ALA A CA 1
ATOM 1219 C C . ALA A 1 153 ? 9 -22.859 -17.203 1 96.5 153 ALA A C 1
ATOM 1221 O O . ALA A 1 153 ? 8.367 -23.891 -17.422 1 96.5 153 ALA A O 1
ATOM 1222 N N . ASP A 1 154 ? 8.297 -21.844 -16.797 1 96 154 ASP A N 1
ATOM 1223 C CA . ASP A 1 154 ? 7.008 -21.844 -16.109 1 96 154 ASP A CA 1
ATOM 1224 C C . ASP A 1 154 ? 5.973 -21.031 -16.891 1 96 154 ASP A C 1
ATOM 1226 O O . ASP A 1 154 ? 5.844 -19.828 -16.703 1 96 154 ASP A O 1
ATOM 1230 N N . ALA A 1 155 ? 5.211 -21.625 -17.812 1 97 155 ALA A N 1
ATOM 1231 C CA . ALA A 1 155 ? 5.414 -23.047 -18.047 1 97 155 ALA A CA 1
ATOM 1232 C C . ALA A 1 155 ? 5.438 -23.359 -19.547 1 97 155 ALA A C 1
ATOM 1234 O O . ALA A 1 155 ? 5.008 -24.438 -19.969 1 97 155 ALA A O 1
ATOM 1235 N N . LYS A 1 156 ? 5.836 -22.406 -20.297 1 98.19 156 LYS A N 1
ATOM 1236 C CA . LYS A 1 156 ? 5.773 -22.562 -21.75 1 98.19 156 LYS A CA 1
ATOM 1237 C C . LYS A 1 156 ? 6.812 -23.578 -22.234 1 98.19 156 LYS A C 1
ATOM 1239 O O . LYS A 1 156 ? 6.723 -24.078 -23.359 1 98.19 156 LYS A O 1
ATOM 1244 N N . GLY A 1 157 ? 7.785 -23.875 -21.406 1 98.12 157 GLY A N 1
ATOM 1245 C CA . GLY A 1 157 ? 8.641 -25.031 -21.688 1 98.12 157 GLY A CA 1
ATOM 1246 C C . GLY A 1 157 ? 7.871 -26.328 -21.797 1 98.12 157 GLY A C 1
ATOM 1247 O O . GLY A 1 157 ? 8.133 -27.141 -22.688 1 98.12 157 GLY A O 1
ATOM 1248 N N . SER A 1 158 ? 6.969 -26.531 -20.891 1 98.75 158 SER A N 1
ATOM 1249 C CA . SER A 1 158 ? 6.117 -27.719 -20.922 1 98.75 158 SER A CA 1
ATOM 1250 C C . SER A 1 158 ? 5.219 -27.703 -22.156 1 98.75 158 SER A C 1
ATOM 1252 O O . SER A 1 158 ? 5.051 -28.734 -22.812 1 98.75 158 SER A O 1
ATOM 1254 N N . ILE A 1 159 ? 4.652 -26.562 -22.484 1 98.81 159 ILE A N 1
ATOM 1255 C CA . ILE A 1 159 ? 3.779 -26.453 -23.656 1 98.81 159 ILE A CA 1
ATOM 1256 C C . ILE A 1 159 ? 4.531 -26.906 -24.906 1 98.81 159 ILE A C 1
ATOM 1258 O O . ILE A 1 159 ? 4.066 -27.781 -25.641 1 98.81 159 ILE A O 1
ATOM 1262 N N . ALA A 1 160 ? 5.684 -26.344 -25.109 1 98.56 160 ALA A N 1
ATOM 1263 C CA . ALA A 1 160 ? 6.469 -26.641 -26.297 1 98.56 160 ALA A CA 1
ATOM 1264 C C . ALA A 1 160 ? 6.852 -28.109 -26.359 1 98.56 160 ALA A C 1
ATOM 1266 O O . ALA A 1 160 ? 6.711 -28.766 -27.391 1 98.56 160 ALA A O 1
ATOM 1267 N N . SER A 1 161 ? 7.312 -28.625 -25.266 1 98.75 161 SER A N 1
ATOM 1268 C CA . SER A 1 161 ? 7.773 -30.016 -25.234 1 98.75 161 SER A CA 1
ATOM 1269 C C . SER A 1 161 ? 6.609 -30.984 -25.406 1 98.75 161 SER A C 1
ATOM 1271 O O . SER A 1 161 ? 6.754 -32.031 -26.047 1 98.75 161 SER A O 1
ATOM 1273 N N . GLN A 1 162 ? 5.48 -30.703 -24.828 1 98.88 162 GLN A N 1
ATOM 1274 C CA . GLN A 1 162 ? 4.285 -31.516 -24.984 1 98.88 162 GLN A CA 1
ATOM 1275 C C . GLN A 1 162 ? 3.838 -31.578 -26.438 1 98.88 162 GLN A C 1
ATOM 1277 O O . GLN A 1 162 ? 3.553 -32.656 -26.969 1 98.88 162 GLN A O 1
ATOM 1282 N N . ILE A 1 163 ? 3.789 -30.422 -27.047 1 98.88 163 ILE A N 1
ATOM 1283 C CA . ILE A 1 163 ? 3.322 -30.328 -28.422 1 98.88 163 ILE A CA 1
ATOM 1284 C C . ILE A 1 163 ? 4.273 -31.094 -29.344 1 98.88 163 ILE A C 1
ATOM 1286 O O . ILE A 1 163 ? 3.832 -31.875 -30.188 1 98.88 163 ILE A O 1
ATOM 1290 N N . VAL A 1 164 ? 5.543 -30.922 -29.156 1 98.5 164 VAL A N 1
ATOM 1291 C CA . VAL A 1 164 ? 6.523 -31.578 -30.016 1 98.5 164 VAL A CA 1
ATOM 1292 C C . VAL A 1 164 ? 6.484 -33.094 -29.797 1 98.5 164 VAL A C 1
ATOM 1294 O O . VAL A 1 164 ? 6.609 -33.875 -30.734 1 98.5 164 VAL A O 1
ATOM 1297 N N . ALA A 1 165 ? 6.379 -33.531 -28.531 1 98.62 165 ALA A N 1
ATOM 1298 C CA . ALA A 1 165 ? 6.219 -34.938 -28.25 1 98.62 165 ALA A CA 1
ATOM 1299 C C . ALA A 1 165 ? 5.016 -35.531 -28.984 1 98.62 165 ALA A C 1
ATOM 1301 O O . ALA A 1 165 ? 5.105 -36.594 -29.609 1 98.62 165 ALA A O 1
ATOM 1302 N N . PHE A 1 166 ? 3.924 -34.844 -28.938 1 98.62 166 PHE A N 1
ATOM 1303 C CA . PHE A 1 166 ? 2.707 -35.219 -29.641 1 98.62 166 PHE A CA 1
ATOM 1304 C C . PHE A 1 166 ? 2.965 -35.344 -31.141 1 98.62 166 PHE A C 1
ATOM 1306 O O . PHE A 1 166 ? 2.615 -36.344 -31.75 1 98.62 166 PHE A O 1
ATOM 1313 N N . GLU A 1 167 ? 3.592 -34.312 -31.688 1 98.12 167 GLU A N 1
ATOM 1314 C CA . GLU A 1 167 ? 3.855 -34.281 -33.125 1 98.12 167 GLU A CA 1
ATOM 1315 C C . GLU A 1 167 ? 4.762 -35.406 -33.562 1 98.12 167 GLU A C 1
ATOM 1317 O O . GLU A 1 167 ? 4.531 -36.031 -34.594 1 98.12 167 GLU A O 1
ATOM 1322 N N . GLU A 1 168 ? 5.777 -35.625 -32.75 1 97.69 168 GLU A N 1
ATOM 1323 C CA . GLU A 1 168 ? 6.711 -36.688 -33.094 1 97.69 168 GLU A CA 1
ATOM 1324 C C . GLU A 1 168 ? 6.027 -38.062 -33.062 1 97.69 168 GLU A C 1
ATOM 1326 O O . GLU A 1 168 ? 6.215 -38.875 -33.969 1 97.69 168 GLU A O 1
ATOM 1331 N N . LEU A 1 169 ? 5.258 -38.281 -32.094 1 98.06 169 LEU A N 1
ATOM 1332 C CA . LEU A 1 169 ? 4.555 -39.562 -31.984 1 98.06 169 LEU A CA 1
ATOM 1333 C C . LEU A 1 169 ? 3.559 -39.75 -33.125 1 98.06 169 LEU A C 1
ATOM 1335 O O . LEU A 1 169 ? 3.359 -40.844 -33.625 1 98.06 169 LEU A O 1
ATOM 1339 N N . LEU A 1 170 ? 2.918 -38.688 -33.5 1 97.38 170 LEU A N 1
ATOM 1340 C CA . LEU A 1 170 ? 1.988 -38.719 -34.625 1 97.38 170 LEU A CA 1
ATOM 1341 C C . LEU A 1 170 ? 2.717 -39.031 -35.938 1 97.38 170 LEU A C 1
ATOM 1343 O O . LEU A 1 170 ? 2.248 -39.844 -36.719 1 97.38 170 LEU A O 1
ATOM 1347 N N . GLN A 1 171 ? 3.836 -38.406 -36.125 1 96.5 171 GLN A N 1
ATOM 1348 C CA . GLN A 1 171 ? 4.637 -38.625 -37.312 1 96.5 171 GLN A CA 1
ATOM 1349 C C . GLN A 1 171 ? 5.148 -40.062 -37.375 1 96.5 171 GLN A C 1
ATOM 1351 O O . GLN A 1 171 ? 5.246 -40.656 -38.438 1 96.5 171 GLN A O 1
ATOM 1356 N N . GLU A 1 172 ? 5.434 -40.562 -36.188 1 96.38 172 GLU A N 1
ATOM 1357 C CA . GLU A 1 172 ? 5.934 -41.938 -36.094 1 96.38 172 GLU A CA 1
ATOM 1358 C C . GLU A 1 172 ? 4.812 -42.938 -36.312 1 96.38 172 GLU A C 1
ATOM 1360 O O . GLU A 1 172 ? 5.07 -44.125 -36.531 1 96.38 172 GLU A O 1
ATOM 1365 N N . GLY A 1 173 ? 3.582 -42.5 -36.219 1 96 173 GLY A N 1
ATOM 1366 C CA . GLY A 1 173 ? 2.436 -43.375 -36.375 1 96 173 GLY A CA 1
ATOM 1367 C C . GLY A 1 173 ? 2.102 -44.156 -35.125 1 96 173 GLY A C 1
ATOM 1368 O O . GLY A 1 173 ? 1.334 -45.125 -35.156 1 96 173 GLY A O 1
ATOM 1369 N N . THR A 1 174 ? 2.668 -43.75 -34.094 1 96.56 174 THR A N 1
ATOM 1370 C CA . THR A 1 174 ? 2.479 -44.469 -32.844 1 96.56 174 THR A CA 1
ATOM 1371 C C . THR A 1 174 ? 1.168 -44.031 -32.188 1 96.56 174 THR A C 1
ATOM 1373 O O . THR A 1 174 ? 0.584 -44.812 -31.406 1 96.56 174 THR A O 1
ATOM 1376 N N . ILE A 1 175 ? 0.701 -42.812 -32.5 1 97.44 175 ILE A N 1
ATOM 1377 C CA . ILE 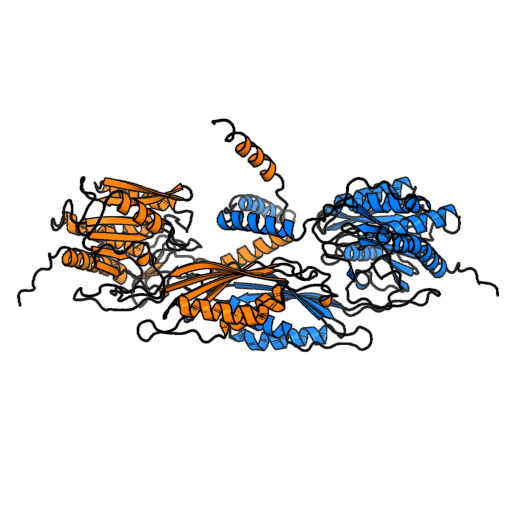A 1 175 ? -0.592 -42.344 -32 1 97.44 175 ILE A CA 1
ATOM 1378 C C . ILE A 1 175 ? -1.464 -41.875 -33.156 1 97.44 175 ILE A C 1
ATOM 1380 O O . ILE A 1 175 ? -0.964 -41.656 -34.25 1 97.44 175 ILE A O 1
ATOM 1384 N N . GLY A 1 176 ? -2.756 -41.844 -32.875 1 96.94 176 GLY A N 1
ATOM 1385 C CA . GLY A 1 176 ? -3.746 -41.375 -33.812 1 96.94 176 GLY A CA 1
ATOM 1386 C C . GLY A 1 176 ? -4.973 -40.781 -33.156 1 96.94 176 GLY A C 1
ATOM 1387 O O . GLY A 1 176 ? -4.93 -40.406 -32 1 96.94 176 GLY A O 1
ATOM 1388 N N . GLU A 1 177 ? -5.98 -40.688 -34 1 97.5 177 GLU A N 1
ATOM 1389 C CA . GLU A 1 177 ? -7.23 -40.094 -33.531 1 97.5 177 GLU A CA 1
ATOM 1390 C C . GLU A 1 177 ? -7.734 -40.844 -32.281 1 97.5 177 GLU A C 1
ATOM 1392 O O . GLU A 1 177 ? -7.773 -42.062 -32.25 1 97.5 177 GLU A O 1
ATOM 1397 N N . GLY A 1 178 ? -8.031 -40.031 -31.203 1 98.06 178 GLY A N 1
ATOM 1398 C CA . GLY A 1 178 ? -8.586 -40.625 -30 1 98.06 178 GLY A CA 1
ATOM 1399 C C . GLY A 1 178 ? -7.539 -40.906 -28.938 1 98.06 178 GLY A C 1
ATOM 1400 O O . GLY A 1 178 ? -7.875 -41.156 -27.781 1 98.06 178 GLY A O 1
ATOM 1401 N N . ASP A 1 179 ? -6.297 -40.812 -29.266 1 98.31 179 ASP A N 1
ATOM 1402 C CA . ASP A 1 179 ? -5.25 -41.219 -28.328 1 98.31 179 ASP A CA 1
ATOM 1403 C C . ASP A 1 179 ? -4.875 -40.062 -27.391 1 98.31 179 ASP A C 1
ATOM 1405 O O . ASP A 1 179 ? -4.832 -40.25 -26.172 1 98.31 179 ASP A O 1
ATOM 1409 N N . VAL A 1 180 ? -4.605 -38.906 -28 1 98.75 180 VAL A N 1
ATOM 1410 C CA . VAL A 1 180 ? -4.047 -37.812 -27.188 1 98.75 180 VAL A CA 1
ATOM 1411 C C . VAL A 1 180 ? -4.738 -36.5 -27.547 1 98.75 180 VAL A C 1
ATOM 1413 O O . VAL A 1 180 ? -4.98 -36.219 -28.719 1 98.75 180 VAL A O 1
ATOM 1416 N N . SER A 1 181 ? -5.148 -35.719 -26.594 1 98.81 181 SER A N 1
ATOM 1417 C CA . SER A 1 181 ? -5.609 -34.344 -26.75 1 98.81 181 SER A CA 1
ATOM 1418 C C . SER A 1 181 ? -4.715 -33.375 -25.984 1 98.81 181 SER A C 1
ATOM 1420 O O . SER A 1 181 ? -3.932 -33.781 -25.125 1 98.81 181 SER A O 1
ATOM 1422 N N . LEU A 1 182 ? -4.762 -32.094 -26.375 1 98.88 182 LEU A N 1
ATOM 1423 C CA . LEU A 1 182 ? -3.963 -31 -25.812 1 98.88 182 LEU A CA 1
ATOM 1424 C C . LEU A 1 182 ? -4.855 -29.922 -25.203 1 98.88 182 LEU A C 1
ATOM 1426 O O . LEU A 1 182 ? -5.816 -29.484 -25.844 1 98.88 182 LEU A O 1
ATOM 1430 N N . LEU A 1 183 ? -4.582 -29.562 -23.938 1 98.94 183 LEU A N 1
ATOM 1431 C CA . LEU A 1 183 ? -5.281 -28.453 -23.281 1 98.94 183 LEU A CA 1
ATOM 1432 C C . LEU A 1 183 ? -4.293 -27.453 -22.703 1 98.94 183 LEU A C 1
ATOM 1434 O O . LEU A 1 183 ? -3.447 -27.812 -21.875 1 98.94 183 LEU A O 1
ATOM 1438 N N . TYR A 1 184 ? -4.363 -26.234 -23.109 1 98.94 184 TYR A N 1
ATOM 1439 C CA . TYR A 1 184 ? -3.547 -25.172 -22.547 1 98.94 184 TYR A CA 1
ATOM 1440 C C . TYR A 1 184 ? -4.422 -24.062 -21.969 1 98.94 184 TYR A C 1
ATOM 1442 O O . TYR A 1 184 ? -5.273 -23.5 -22.672 1 98.94 184 TYR A O 1
ATOM 1450 N N . VAL A 1 185 ? -4.184 -23.75 -20.672 1 98.81 185 VAL A N 1
ATOM 1451 C CA . VAL A 1 185 ? -5.152 -22.938 -19.922 1 98.81 185 VAL A CA 1
ATOM 1452 C C . VAL A 1 185 ? -4.535 -21.594 -19.547 1 98.81 185 VAL A C 1
ATOM 1454 O O . VAL A 1 185 ? -3.312 -21.438 -19.578 1 98.81 185 VAL A O 1
ATOM 1457 N N . VAL A 1 186 ? -5.426 -20.656 -19.234 1 98.12 186 VAL A N 1
ATOM 1458 C CA . VAL A 1 186 ? -5.039 -19.328 -18.766 1 98.12 186 VAL A CA 1
ATOM 1459 C C . VAL A 1 186 ? -5.234 -19.219 -17.25 1 98.12 186 VAL A C 1
ATOM 1461 O O . VAL A 1 186 ? -5.977 -20.016 -16.672 1 98.12 186 VAL A O 1
ATOM 1464 N N . GLY A 1 187 ? -4.512 -18.391 -16.625 1 96.5 187 GLY A N 1
ATOM 1465 C CA . GLY A 1 187 ? -4.812 -17.922 -15.281 1 96.5 187 GLY A CA 1
ATOM 1466 C C . GLY A 1 187 ? -4.266 -18.828 -14.195 1 96.5 187 GLY A C 1
ATOM 1467 O O . GLY A 1 187 ? -4.656 -18.719 -13.031 1 96.5 187 GLY A O 1
ATOM 1468 N N . GLU A 1 188 ? -3.408 -19.734 -14.508 1 95.81 188 GLU A N 1
ATOM 1469 C CA . GLU A 1 188 ? -2.846 -20.625 -13.492 1 95.81 188 GLU A CA 1
ATOM 1470 C C . GLU A 1 188 ? -2.135 -19.828 -12.398 1 95.81 188 GLU A C 1
ATOM 1472 O O . GLU A 1 188 ? -2.244 -20.156 -11.211 1 95.81 188 GLU A O 1
ATOM 1477 N N . GLU A 1 189 ? -1.483 -18.797 -12.742 1 92.25 189 GLU A N 1
ATOM 1478 C CA . GLU A 1 189 ? -0.681 -18.016 -11.812 1 92.25 189 GLU A CA 1
ATOM 1479 C C . GLU A 1 189 ? -1.557 -17.094 -10.969 1 92.25 189 GLU A C 1
ATOM 1481 O O . GLU A 1 189 ? -1.063 -16.406 -10.07 1 92.25 189 GLU A O 1
ATOM 1486 N N . ALA A 1 190 ? -2.789 -17 -11.383 1 89.56 190 ALA A N 1
ATOM 1487 C CA . ALA A 1 190 ? -3.688 -16.031 -10.758 1 89.56 190 ALA A CA 1
ATOM 1488 C C . ALA A 1 190 ? -5.035 -16.672 -10.438 1 89.56 190 ALA A C 1
ATOM 1490 O O . ALA A 1 190 ? -6.086 -16.156 -10.836 1 89.56 190 ALA A O 1
ATOM 1491 N N . GLY A 1 191 ? -5.039 -17.766 -9.727 1 88.44 191 GLY A N 1
ATOM 1492 C CA . GLY A 1 191 ? -6.277 -18.328 -9.203 1 88.44 191 GLY A CA 1
ATOM 1493 C C . GLY A 1 191 ? -6.742 -19.562 -9.953 1 88.44 191 GLY A C 1
ATOM 1494 O O . GLY A 1 191 ? -7.602 -20.297 -9.461 1 88.44 191 GLY A O 1
ATOM 1495 N N . GLY A 1 192 ? -6.289 -19.797 -11.211 1 94.56 192 GLY A N 1
ATOM 1496 C CA . GLY A 1 192 ? -6.578 -21.031 -11.922 1 94.56 192 GLY A CA 1
ATOM 1497 C C . GLY A 1 192 ? -7.906 -21.016 -12.656 1 94.56 192 GLY A C 1
ATOM 1498 O O . GLY A 1 192 ? -8.508 -22.062 -12.906 1 94.56 192 GLY A O 1
ATOM 1499 N N . GLU A 1 193 ? -8.414 -19.828 -13 1 95.25 193 GLU A N 1
ATOM 1500 C CA . GLU A 1 193 ? -9.734 -19.703 -13.609 1 95.25 193 GLU A CA 1
ATOM 1501 C C . GLU A 1 193 ? -9.828 -20.5 -14.898 1 95.25 193 GLU A C 1
ATOM 1503 O O . GLU A 1 193 ? -10.891 -21.031 -15.227 1 95.25 193 GLU A O 1
ATOM 1508 N N . GLY A 1 194 ? -8.727 -20.594 -15.562 1 98.12 194 GLY A N 1
ATOM 1509 C CA . GLY A 1 194 ? -8.727 -21.344 -16.812 1 98.12 194 GLY A CA 1
ATOM 1510 C C . GLY A 1 194 ? -9.062 -22.812 -16.625 1 98.12 194 GLY A C 1
ATOM 1511 O O . GLY A 1 194 ? -9.984 -23.328 -17.266 1 98.12 194 GLY A O 1
ATOM 1512 N N . MET A 1 195 ? -8.359 -23.453 -15.75 1 98.44 195 MET A N 1
ATOM 1513 C CA . MET A 1 195 ? -8.594 -24.875 -15.523 1 98.44 195 MET A CA 1
ATOM 1514 C C . MET A 1 195 ? -9.969 -25.109 -14.906 1 98.44 195 MET A C 1
ATOM 1516 O O . MET A 1 195 ? -10.633 -26.094 -15.227 1 98.44 195 MET A O 1
ATOM 1520 N N . ILE A 1 196 ? -10.391 -24.25 -14.047 1 97.38 196 ILE A N 1
ATOM 1521 C CA . ILE A 1 196 ? -11.719 -24.359 -13.453 1 97.38 196 ILE A CA 1
ATOM 1522 C C . ILE A 1 196 ? -12.781 -24.328 -14.547 1 97.38 196 ILE A C 1
ATOM 1524 O O . ILE A 1 196 ? -13.688 -25.156 -14.562 1 97.38 196 ILE A O 1
ATOM 1528 N N . ALA A 1 197 ? -12.641 -23.391 -15.461 1 98.06 197 ALA A N 1
ATOM 1529 C CA . ALA A 1 197 ? -13.57 -23.281 -16.578 1 98.06 197 ALA A CA 1
ATOM 1530 C C . ALA A 1 197 ? -13.508 -24.531 -17.469 1 98.06 197 ALA A C 1
ATOM 1532 O O . ALA A 1 197 ? -14.539 -25.016 -17.922 1 98.06 197 ALA A O 1
ATOM 1533 N N . ALA A 1 198 ? -12.344 -25.016 -17.719 1 98.56 198 ALA A N 1
ATOM 1534 C CA . ALA A 1 198 ? -12.188 -26.234 -18.531 1 98.56 198 ALA A CA 1
ATOM 1535 C C . ALA A 1 198 ? -12.883 -27.422 -17.875 1 98.56 198 ALA A C 1
ATOM 1537 O O . ALA A 1 198 ? -13.594 -28.172 -18.547 1 98.56 198 ALA A O 1
ATOM 1538 N N . ASN A 1 199 ? -12.594 -27.562 -16.609 1 98.44 199 ASN A N 1
ATOM 1539 C CA . ASN A 1 199 ? -13.227 -28.656 -15.883 1 98.44 199 ASN A CA 1
ATOM 1540 C C . ASN A 1 199 ? -14.75 -28.609 -16.031 1 98.44 199 ASN A C 1
ATOM 1542 O O . ASN A 1 199 ? -15.375 -29.641 -16.312 1 98.44 199 ASN A O 1
ATOM 1546 N N . THR A 1 200 ? -15.32 -27.453 -15.812 1 97.88 200 THR A N 1
ATOM 1547 C CA . THR A 1 200 ? -16.766 -27.281 -15.938 1 97.88 200 THR A CA 1
ATOM 1548 C C . THR A 1 200 ? -17.234 -27.656 -17.344 1 97.88 200 THR A C 1
ATOM 1550 O O . THR A 1 200 ? -18.203 -28.406 -17.5 1 97.88 200 THR A O 1
ATOM 1553 N N . SER A 1 201 ? -16.562 -27.188 -18.281 1 97.62 201 SER A N 1
ATOM 1554 C CA . SER A 1 201 ? -16.922 -27.453 -19.688 1 97.62 201 SER A CA 1
ATOM 1555 C C . SER A 1 201 ? -16.844 -28.938 -20 1 97.62 201 SER A C 1
ATOM 1557 O O . SER A 1 201 ? -17.734 -29.469 -20.672 1 97.62 201 SER A O 1
ATOM 1559 N N . PHE A 1 202 ? -15.828 -29.578 -19.578 1 97.81 202 PHE A N 1
ATOM 1560 C CA . PHE A 1 202 ? -15.617 -30.984 -19.891 1 97.81 202 PHE A CA 1
ATOM 1561 C C . PHE A 1 202 ? -16.656 -31.859 -19.203 1 97.81 202 PHE A C 1
ATOM 1563 O O . PHE A 1 202 ? -17.125 -32.844 -19.766 1 97.81 202 PHE A O 1
ATOM 1570 N N . VAL A 1 203 ? -16.938 -31.531 -17.984 1 97.25 203 VAL A N 1
ATOM 1571 C CA . VAL A 1 203 ? -17.969 -32.25 -17.266 1 97.25 203 VAL A CA 1
ATOM 1572 C C . VAL A 1 203 ? -19.312 -32.125 -17.984 1 97.25 203 VAL A C 1
ATOM 1574 O O . VAL A 1 203 ? -20.016 -33.125 -18.203 1 97.25 203 VAL A O 1
ATOM 1577 N N . GLU A 1 204 ? -19.625 -30.953 -18.422 1 96.81 204 GLU A N 1
ATOM 1578 C CA . GLU A 1 204 ? -20.891 -30.688 -19.094 1 96.81 204 GLU A CA 1
ATOM 1579 C C . GLU A 1 204 ? -20.953 -31.406 -20.438 1 96.81 204 GLU A C 1
ATOM 1581 O O . GLU A 1 204 ? -22.031 -31.828 -20.875 1 96.81 204 GLU A O 1
ATOM 1586 N N . SER A 1 205 ? -19.844 -31.562 -21.031 1 96 205 SER A N 1
ATOM 1587 C CA . SER A 1 205 ? -19.828 -32.156 -22.359 1 96 205 SER A CA 1
ATOM 1588 C C . SER A 1 205 ? -19.438 -33.625 -22.297 1 96 205 SER A C 1
ATOM 1590 O O . SER A 1 205 ? -19.25 -34.25 -23.344 1 96 205 SER A O 1
ATOM 1592 N N . ASN A 1 206 ? -19.188 -34.156 -21.125 1 95.81 206 ASN A N 1
ATOM 1593 C CA . ASN A 1 206 ? -18.859 -35.562 -20.891 1 95.81 206 ASN A CA 1
ATOM 1594 C C . ASN A 1 206 ? -17.547 -35.938 -21.578 1 95.81 206 ASN A C 1
ATOM 1596 O O . ASN A 1 206 ? -17.484 -36.969 -22.25 1 95.81 206 ASN A O 1
ATOM 1600 N N . VAL A 1 207 ? -16.609 -35.062 -21.5 1 97.19 207 VAL A N 1
ATOM 1601 C CA . VAL A 1 207 ? -15.258 -35.344 -21.969 1 97.19 207 VAL A CA 1
ATOM 1602 C C . VAL A 1 207 ? -14.391 -35.875 -20.828 1 97.19 207 VAL A C 1
ATOM 1604 O O . VAL A 1 207 ? -14.383 -35.281 -19.734 1 97.19 207 VAL A O 1
ATOM 1607 N N . ASN A 1 208 ? -13.711 -37 -21.078 1 97.19 208 ASN A N 1
ATOM 1608 C CA . ASN A 1 208 ? -12.875 -37.625 -20.047 1 97.19 208 ASN A CA 1
ATOM 1609 C C . ASN A 1 208 ? -11.648 -38.281 -20.641 1 97.19 208 ASN A C 1
ATOM 1611 O O . ASN A 1 208 ? -11.453 -38.25 -21.859 1 97.19 208 ASN A O 1
ATOM 1615 N N . TRP A 1 209 ? -10.75 -38.781 -19.75 1 98.06 209 TRP A N 1
ATOM 1616 C CA . TRP A 1 209 ? -9.492 -39.406 -20.141 1 98.06 209 TRP A CA 1
ATOM 1617 C C . TRP A 1 209 ? -9.148 -40.562 -19.219 1 98.06 209 TRP A C 1
ATOM 1619 O O . TRP A 1 209 ? -9.797 -40.75 -18.188 1 98.06 209 TRP A O 1
ATOM 1629 N N . ASP A 1 210 ? -8.18 -41.312 -19.641 1 97.62 210 ASP A N 1
ATOM 1630 C CA . ASP A 1 210 ? -7.613 -42.344 -18.766 1 97.62 210 ASP A CA 1
ATOM 1631 C C . ASP A 1 210 ? -6.461 -41.781 -17.938 1 97.62 210 ASP A C 1
ATOM 1633 O O . ASP A 1 210 ? -6.191 -42.25 -16.828 1 97.62 210 ASP A O 1
ATOM 1637 N N . ALA A 1 211 ? -5.824 -40.875 -18.531 1 98.31 211 ALA A N 1
ATOM 1638 C CA . ALA A 1 211 ? -4.695 -40.219 -17.859 1 98.31 211 ALA A CA 1
ATOM 1639 C C . ALA A 1 211 ? -4.562 -38.75 -18.297 1 98.31 211 ALA A C 1
ATOM 1641 O O . ALA A 1 211 ? -4.801 -38.438 -19.453 1 98.31 211 ALA A O 1
ATOM 1642 N N . VAL A 1 212 ? -4.25 -37.938 -17.328 1 98.69 212 VAL A N 1
ATOM 1643 C CA . VAL A 1 212 ? -3.932 -36.562 -17.578 1 98.69 212 VAL A CA 1
ATOM 1644 C C . VAL A 1 212 ? -2.496 -36.25 -17.156 1 98.69 212 VAL A C 1
ATOM 1646 O O . VAL A 1 212 ? -2.092 -36.594 -16.047 1 98.69 212 VAL A O 1
ATOM 1649 N N . ILE A 1 213 ? -1.716 -35.688 -18.047 1 98.81 213 ILE A N 1
ATOM 1650 C CA . ILE A 1 213 ? -0.333 -35.312 -17.781 1 98.81 213 ILE A CA 1
ATOM 1651 C C . ILE A 1 213 ? -0.21 -33.781 -17.734 1 98.81 213 ILE A C 1
ATOM 1653 O O . ILE A 1 213 ? -0.28 -33.125 -18.766 1 98.81 213 ILE A O 1
ATOM 1657 N N . PHE A 1 214 ? -0.012 -33.312 -16.5 1 98.75 214 PHE A N 1
ATOM 1658 C CA . PHE A 1 214 ? 0.124 -31.859 -16.281 1 98.75 214 PHE A CA 1
ATOM 1659 C C . PHE A 1 214 ? 1.575 -31.422 -16.438 1 98.75 214 PHE A C 1
ATOM 1661 O O . PHE A 1 214 ? 2.492 -32.125 -16 1 98.75 214 PHE A O 1
ATOM 1668 N N . GLY A 1 215 ? 1.773 -30.281 -17.078 1 98.44 215 GLY A N 1
ATOM 1669 C CA . GLY A 1 215 ? 3.107 -29.719 -17.25 1 98.44 215 GLY A CA 1
ATOM 1670 C C . GLY A 1 215 ? 3.416 -28.594 -16.281 1 98.44 215 GLY A C 1
ATOM 1671 O O . GLY A 1 215 ? 2.713 -27.578 -16.25 1 98.44 215 GLY A O 1
ATOM 1672 N N . GLU A 1 216 ? 4.434 -28.703 -15.492 1 97.5 216 GLU A N 1
ATOM 1673 C CA . GLU A 1 216 ? 5.062 -27.719 -14.617 1 97.5 216 GLU A CA 1
ATOM 1674 C C . GLU A 1 216 ? 6.57 -27.922 -14.539 1 97.5 216 GLU A C 1
ATOM 1676 O O . GLU A 1 216 ? 7.062 -29.031 -14.789 1 97.5 216 GLU A O 1
ATOM 1681 N N . PRO A 1 217 ? 7.328 -26.859 -14.234 1 97.19 217 PRO A N 1
ATOM 1682 C CA . PRO A 1 217 ? 8.758 -27.125 -14.047 1 97.19 217 PRO A CA 1
ATOM 1683 C C . PRO A 1 217 ? 9.047 -27.984 -12.828 1 97.19 217 PRO A C 1
ATOM 1685 O O . PRO A 1 217 ? 9.039 -27.484 -11.695 1 97.19 217 PRO A O 1
ATOM 1688 N N . THR A 1 218 ? 9.352 -29.25 -13.07 1 96.81 218 THR A N 1
ATOM 1689 C CA . THR A 1 218 ? 9.602 -30.219 -12.008 1 96.81 218 THR A CA 1
ATOM 1690 C C . THR A 1 218 ? 11.031 -30.75 -12.094 1 96.81 218 THR A C 1
ATOM 1692 O O . THR A 1 218 ? 11.312 -31.859 -11.648 1 96.81 218 THR A O 1
ATOM 1695 N N . THR A 1 219 ? 11.883 -30.062 -12.766 1 96.12 219 THR A N 1
ATOM 1696 C CA . THR A 1 219 ? 13.266 -30.484 -12.977 1 96.12 219 THR A CA 1
ATOM 1697 C C . THR A 1 219 ? 13.328 -31.844 -13.648 1 96.12 219 THR A C 1
ATOM 1699 O O . THR A 1 219 ? 14.102 -32.719 -13.25 1 96.12 219 THR A O 1
ATOM 1702 N N . ASN A 1 220 ? 12.469 -32.094 -14.508 1 97.69 220 ASN A N 1
ATOM 1703 C CA . ASN A 1 220 ? 12.367 -33.344 -15.281 1 97.69 220 ASN A CA 1
ATOM 1704 C C . ASN A 1 220 ? 12.141 -34.531 -14.383 1 97.69 220 ASN A C 1
ATOM 1706 O O . ASN A 1 220 ? 12.672 -35.625 -14.648 1 97.69 220 ASN A O 1
ATOM 1710 N N . ALA A 1 221 ? 11.508 -34.344 -13.297 1 97.19 221 ALA A N 1
ATOM 1711 C CA . ALA A 1 221 ? 11.125 -35.406 -12.398 1 97.19 221 ALA A CA 1
ATOM 1712 C C . ALA A 1 221 ? 9.602 -35.562 -12.352 1 97.19 221 ALA A C 1
ATOM 1714 O O . ALA A 1 221 ? 8.867 -34.594 -12.586 1 97.19 221 ALA A O 1
ATOM 1715 N N . LEU A 1 222 ? 9.227 -36.781 -12.133 1 96.94 222 LEU A N 1
ATOM 1716 C CA . LEU A 1 222 ? 7.809 -37.062 -11.938 1 96.94 222 LEU A CA 1
ATOM 1717 C C . LEU A 1 222 ? 7.383 -36.719 -10.516 1 96.94 222 LEU A C 1
ATOM 1719 O O . LEU A 1 222 ? 7.875 -37.312 -9.555 1 96.94 222 LEU A O 1
ATOM 1723 N N . ALA A 1 223 ? 6.453 -35.812 -10.359 1 95.75 223 ALA A N 1
ATOM 1724 C CA . ALA A 1 223 ? 6.074 -35.344 -9.031 1 95.75 223 ALA A CA 1
ATOM 1725 C C . ALA A 1 223 ? 5.176 -36.344 -8.32 1 95.75 223 ALA A C 1
ATOM 1727 O O . ALA A 1 223 ? 4.285 -36.938 -8.938 1 95.75 223 ALA A O 1
ATOM 1728 N N . VAL A 1 224 ? 5.352 -36.5 -7.035 1 94.44 224 VAL A N 1
ATOM 1729 C CA . VAL A 1 224 ? 4.527 -37.375 -6.234 1 94.44 224 VAL A CA 1
ATOM 1730 C C . VAL A 1 224 ? 3.32 -36.625 -5.688 1 94.44 224 VAL A C 1
ATOM 1732 O O . VAL A 1 224 ? 2.316 -37.25 -5.309 1 94.44 224 VAL A O 1
ATOM 1735 N N . GLY A 1 225 ? 3.504 -35.312 -5.57 1 94.12 225 GLY A N 1
ATOM 1736 C CA . GLY A 1 225 ? 2.467 -34.438 -5.062 1 94.12 225 GLY A CA 1
ATOM 1737 C C . GLY A 1 225 ? 2.959 -33.031 -4.805 1 94.12 225 GLY A C 1
ATOM 1738 O O . GLY A 1 225 ? 4.113 -32.688 -5.094 1 94.12 225 GLY A O 1
ATOM 1739 N N . HIS A 1 226 ? 2.072 -32.188 -4.348 1 95.06 226 HIS A N 1
ATOM 1740 C CA . HIS A 1 226 ? 2.465 -30.844 -3.979 1 95.06 226 HIS A CA 1
ATOM 1741 C C . HIS A 1 226 ? 1.593 -30.297 -2.848 1 95.06 226 HIS A C 1
ATOM 1743 O O . HIS A 1 226 ? 0.545 -30.875 -2.539 1 95.06 226 HIS A O 1
ATOM 1749 N N . LYS A 1 227 ? 2.076 -29.281 -2.23 1 95.75 227 LYS A N 1
ATOM 1750 C CA . LYS A 1 227 ? 1.39 -28.656 -1.097 1 95.75 227 LYS A CA 1
ATOM 1751 C C . LYS A 1 227 ? 0.061 -28.047 -1.525 1 95.75 227 LYS A C 1
ATOM 1753 O O . LYS A 1 227 ? -0.137 -27.75 -2.703 1 95.75 227 LYS A O 1
ATOM 1758 N N . GLY A 1 228 ? -0.848 -27.969 -0.473 1 96.12 228 GLY A N 1
ATOM 1759 C CA . GLY A 1 228 ? -2.062 -27.188 -0.664 1 96.12 228 GLY A CA 1
ATOM 1760 C C . GLY A 1 228 ? -1.838 -25.688 -0.554 1 96.12 228 GLY A C 1
ATOM 1761 O O . GLY A 1 228 ? -0.696 -25.234 -0.47 1 96.12 228 GLY A O 1
ATOM 1762 N N . ILE A 1 229 ? -2.998 -25 -0.622 1 96.5 229 ILE A N 1
ATOM 1763 C CA . ILE A 1 229 ? -2.879 -23.547 -0.567 1 96.5 229 ILE A CA 1
ATOM 1764 C C . ILE A 1 229 ? -4.016 -22.969 0.274 1 96.5 229 ILE A C 1
ATOM 1766 O O . ILE A 1 229 ? -5.141 -23.469 0.236 1 96.5 229 ILE A O 1
ATOM 1770 N N . TYR A 1 230 ? -3.668 -22.062 1.111 1 96.81 230 TYR A N 1
ATOM 1771 C CA . TYR A 1 230 ? -4.605 -21.234 1.855 1 96.81 230 TYR A CA 1
ATOM 1772 C C . TYR A 1 230 ? -4.293 -19.75 1.666 1 96.81 230 TYR A C 1
ATOM 1774 O O . TYR A 1 230 ? -3.295 -19.25 2.189 1 96.81 230 TYR A O 1
ATOM 1782 N N . THR A 1 231 ? -5.137 -19.094 0.863 1 96.38 231 THR A N 1
ATOM 1783 C CA . THR A 1 231 ? -4.934 -17.672 0.608 1 96.38 231 THR A CA 1
ATOM 1784 C C . THR A 1 231 ? -6.09 -16.844 1.181 1 96.38 231 THR A C 1
ATOM 1786 O O . THR A 1 231 ? -7.25 -17.25 1.068 1 96.38 231 THR A O 1
ATOM 1789 N N . PHE A 1 232 ? -5.711 -15.734 1.767 1 96.69 232 PHE A N 1
ATOM 1790 C CA . PHE A 1 232 ? -6.742 -14.867 2.318 1 96.69 232 PHE A CA 1
ATOM 1791 C C . PHE A 1 232 ? -6.273 -13.414 2.34 1 96.69 232 PHE A C 1
ATOM 1793 O O . PHE A 1 232 ? -5.082 -13.141 2.18 1 96.69 232 PHE A O 1
ATOM 1800 N N . ARG A 1 233 ? -7.227 -12.586 2.377 1 96.56 233 ARG A N 1
ATOM 1801 C CA . ARG A 1 233 ? -7.012 -11.164 2.633 1 96.56 233 ARG A CA 1
ATOM 1802 C C . ARG A 1 233 ? -7.496 -10.781 4.027 1 96.56 233 ARG A C 1
ATOM 1804 O O . ARG A 1 233 ? -8.594 -11.164 4.434 1 96.56 233 ARG A O 1
ATOM 1811 N N . ILE A 1 234 ? -6.672 -10.078 4.723 1 97.62 234 ILE A N 1
ATOM 1812 C CA . ILE A 1 234 ? -7.07 -9.602 6.039 1 97.62 234 ILE A CA 1
ATOM 1813 C C . ILE A 1 234 ? -7.352 -8.102 5.977 1 97.62 234 ILE A C 1
ATOM 1815 O O . ILE A 1 234 ? -6.582 -7.34 5.379 1 97.62 234 ILE A O 1
ATOM 1819 N N . HIS A 1 235 ? -8.469 -7.738 6.512 1 97.25 235 HIS A N 1
ATOM 1820 C CA . HIS A 1 235 ? -8.914 -6.352 6.594 1 97.25 235 HIS A CA 1
ATOM 1821 C C . HIS A 1 235 ? -9 -5.883 8.039 1 97.25 235 HIS A C 1
ATOM 1823 O O . HIS A 1 235 ? -9.648 -6.523 8.867 1 97.25 235 HIS A O 1
ATOM 1829 N N . VAL A 1 236 ? -8.375 -4.809 8.312 1 97.75 236 VAL A N 1
ATOM 1830 C CA . VAL A 1 236 ? -8.422 -4.207 9.641 1 97.75 236 VAL A CA 1
ATOM 1831 C C . VAL A 1 236 ? -9.07 -2.826 9.555 1 97.75 236 VAL A C 1
ATOM 1833 O O . VAL A 1 236 ? -8.633 -1.975 8.781 1 97.75 236 VAL A O 1
ATOM 1836 N N . TYR A 1 237 ? -10.102 -2.648 10.336 1 96.94 237 TYR A N 1
ATOM 1837 C CA . TYR A 1 237 ? -10.828 -1.385 10.375 1 96.94 237 TYR A CA 1
ATOM 1838 C C . TYR A 1 237 ? -10.555 -0.638 11.68 1 96.94 237 TYR A C 1
ATOM 1840 O O . TYR A 1 237 ? -10.641 -1.217 12.766 1 96.94 237 TYR A O 1
ATOM 1848 N N . GLY A 1 238 ? -10.18 0.646 11.547 1 96.19 238 GLY A N 1
ATOM 1849 C CA . GLY A 1 238 ? -9.93 1.528 12.672 1 96.19 238 GLY A CA 1
ATOM 1850 C C . GLY A 1 238 ? -10.711 2.828 12.602 1 96.19 238 GLY A C 1
ATOM 1851 O O . GLY A 1 238 ? -11.859 2.844 12.148 1 96.19 238 GLY A O 1
ATOM 1852 N N . LYS A 1 239 ? -10.125 3.838 13.227 1 94.12 239 LYS A N 1
ATOM 1853 C CA . LYS A 1 239 ? -10.727 5.172 13.297 1 94.12 239 LYS A CA 1
ATOM 1854 C C . LYS A 1 239 ? -9.664 6.254 13.141 1 94.12 239 LYS A C 1
ATOM 1856 O O . LYS A 1 239 ? -8.68 6.277 13.883 1 94.12 239 LYS A O 1
ATOM 1861 N N . ALA A 1 240 ? -9.945 7.121 12.203 1 90.94 240 ALA A N 1
ATOM 1862 C CA . ALA A 1 240 ? -8.984 8.172 11.906 1 90.94 240 ALA A CA 1
ATOM 1863 C C . ALA A 1 240 ? -8.961 9.227 13.016 1 90.94 240 ALA A C 1
ATOM 1865 O O . ALA A 1 240 ? -9.984 9.492 13.648 1 90.94 240 ALA A O 1
ATOM 1866 N N . SER A 1 241 ? -7.836 9.828 13.258 1 90.5 241 SER A N 1
ATOM 1867 C CA . SER A 1 241 ? -7.59 10.992 14.094 1 90.5 241 SER A CA 1
ATOM 1868 C C . SER A 1 241 ? -6.273 11.672 13.727 1 90.5 241 SER A C 1
ATOM 1870 O O . SER A 1 241 ? -5.512 11.156 12.906 1 90.5 241 SER A O 1
ATOM 1872 N N . HIS A 1 242 ? -6.117 12.805 14.172 1 89.25 242 HIS A N 1
ATOM 1873 C CA . HIS A 1 242 ? -4.812 13.445 14.023 1 89.25 242 HIS A CA 1
ATOM 1874 C C . HIS A 1 242 ? -3.711 12.594 14.648 1 89.25 242 HIS A C 1
ATOM 1876 O O . HIS A 1 242 ? -3.82 12.172 15.805 1 89.25 242 HIS A O 1
ATOM 1882 N N . SER A 1 243 ? -2.641 12.32 13.945 1 90.5 243 SER A N 1
ATOM 1883 C CA . SER A 1 243 ? -1.645 11.359 14.414 1 90.5 243 SER A CA 1
ATOM 1884 C C . SER A 1 243 ? -0.878 11.898 15.617 1 90.5 243 SER A C 1
ATOM 1886 O O . SER A 1 243 ? -0.185 11.148 16.312 1 90.5 243 SER A O 1
ATOM 1888 N N . ALA A 1 244 ? -0.956 13.203 15.852 1 90.69 244 ALA A N 1
ATOM 1889 C CA . ALA A 1 244 ? -0.383 13.75 17.078 1 90.69 244 ALA A CA 1
ATOM 1890 C C . ALA A 1 244 ? -1.169 13.297 18.312 1 90.69 244 ALA A C 1
ATOM 1892 O O . ALA A 1 244 ? -0.68 13.391 19.438 1 90.69 244 ALA A O 1
ATOM 1893 N N . TYR A 1 245 ? -2.355 12.891 18.094 1 91.12 245 TYR A N 1
ATOM 1894 C CA . TYR A 1 245 ? -3.232 12.398 19.156 1 91.12 245 TYR A CA 1
ATOM 1895 C C . TYR A 1 245 ? -3.82 11.039 18.781 1 91.12 245 TYR A C 1
ATOM 1897 O O . TYR A 1 245 ? -5.039 10.898 18.672 1 91.12 245 TYR A O 1
ATOM 1905 N N . PRO A 1 246 ? -2.934 10.047 18.75 1 90.88 246 PRO A N 1
ATOM 1906 C CA . PRO A 1 246 ? -3.361 8.734 18.266 1 90.88 246 PRO A CA 1
ATOM 1907 C C . PRO A 1 246 ? -4.379 8.07 19.188 1 90.88 246 PRO A C 1
ATOM 1909 O O . PRO A 1 246 ? -5.156 7.219 18.734 1 90.88 246 PRO A O 1
ATOM 1912 N N . GLU A 1 247 ? -4.449 8.5 20.438 1 91.12 247 GLU A N 1
ATOM 1913 C CA . GLU A 1 247 ? -5.355 7.906 21.422 1 91.12 247 GLU A CA 1
ATOM 1914 C C . GLU A 1 247 ? -6.812 8.219 21.094 1 91.12 247 GLU A C 1
ATOM 1916 O O . GLU A 1 247 ? -7.723 7.555 21.578 1 91.12 247 GLU A O 1
ATOM 1921 N N . LEU A 1 248 ? -7 9.227 20.266 1 91.94 248 LEU A N 1
ATOM 1922 C CA . LEU A 1 248 ? -8.359 9.617 19.891 1 91.94 248 LEU A CA 1
ATOM 1923 C C . LEU A 1 248 ? -8.875 8.773 18.734 1 91.94 248 LEU A C 1
ATOM 1925 O O . LEU A 1 248 ? -10.062 8.828 18.406 1 91.94 248 LEU A O 1
ATOM 1929 N N . GLY A 1 249 ? -8.008 7.941 18.141 1 93.38 249 GLY A N 1
ATOM 1930 C CA . GLY A 1 249 ? -8.383 7.059 17.047 1 93.38 249 GLY A CA 1
ATOM 1931 C C . GLY A 1 249 ? -8.086 5.602 17.328 1 93.38 249 GLY A C 1
ATOM 1932 O O . GLY A 1 249 ? -7.938 5.203 18.484 1 93.38 249 GLY A O 1
ATOM 1933 N N . VAL A 1 250 ? -8.234 4.773 16.359 1 96.19 250 VAL A N 1
ATOM 1934 C CA . VAL A 1 250 ? -7.859 3.361 16.328 1 96.19 250 VAL A CA 1
ATOM 1935 C C . VAL A 1 250 ? -6.996 3.074 15.109 1 96.19 250 VAL A C 1
ATOM 1937 O O . VAL A 1 250 ? -7.473 3.139 13.977 1 96.19 250 VAL A O 1
ATOM 1940 N N . ASP A 1 251 ? -5.746 2.734 15.344 1 96.5 251 ASP A N 1
ATOM 1941 C CA . ASP A 1 251 ? -4.766 2.648 14.266 1 96.5 251 ASP A CA 1
ATOM 1942 C C . ASP A 1 251 ? -4.781 1.266 13.617 1 96.5 251 ASP A C 1
ATOM 1944 O O . ASP A 1 251 ? -4.168 0.326 14.133 1 96.5 251 ASP A O 1
ATOM 1948 N N . ALA A 1 252 ? -5.379 1.195 12.461 1 97.38 252 ALA A N 1
ATOM 1949 C CA . ALA A 1 252 ? -5.488 -0.068 11.742 1 97.38 252 ALA A CA 1
ATOM 1950 C C . ALA A 1 252 ? -4.109 -0.585 11.328 1 97.38 252 ALA A C 1
ATOM 1952 O O . ALA A 1 252 ? -3.875 -1.796 11.312 1 97.38 252 ALA A O 1
ATOM 1953 N N . ASN A 1 253 ? -3.205 0.303 10.961 1 97.06 253 ASN A N 1
ATOM 1954 C CA . ASN A 1 253 ? -1.854 -0.098 10.578 1 97.06 253 ASN A CA 1
ATOM 1955 C C . ASN A 1 253 ? -1.137 -0.811 11.719 1 97.06 253 ASN A C 1
ATOM 1957 O O . ASN A 1 253 ? -0.495 -1.842 11.508 1 97.06 253 ASN A O 1
ATOM 1961 N N . LYS A 1 254 ? -1.246 -0.245 12.898 1 97 254 LYS A N 1
ATOM 1962 C CA . LYS A 1 254 ? -0.597 -0.835 14.062 1 97 254 LYS A CA 1
ATOM 1963 C C . LYS A 1 254 ? -1.099 -2.256 14.312 1 97 254 LYS A C 1
ATOM 1965 O O . LYS A 1 254 ? -0.304 -3.168 14.547 1 97 254 LYS A O 1
ATOM 1970 N N . VAL A 1 255 ? -2.385 -2.428 14.25 1 98 255 VAL A N 1
ATOM 1971 C CA . VAL A 1 255 ? -2.986 -3.736 14.484 1 98 255 VAL A CA 1
ATOM 1972 C C . VAL A 1 255 ? -2.537 -4.715 13.398 1 98 255 VAL A C 1
ATOM 1974 O O . VAL A 1 255 ? -2.188 -5.859 13.695 1 98 255 VAL A O 1
ATOM 1977 N N . LEU A 1 256 ? -2.545 -4.27 12.172 1 98 256 LEU A N 1
ATOM 1978 C CA . LEU A 1 256 ? -2.121 -5.121 11.07 1 98 256 LEU A CA 1
ATOM 1979 C C . LEU A 1 256 ? -0.674 -5.57 11.25 1 98 256 LEU A C 1
ATOM 1981 O O . LEU A 1 256 ? -0.351 -6.742 11.047 1 98 256 LEU A O 1
ATOM 1985 N N . ILE A 1 257 ? 0.212 -4.648 11.656 1 97.69 257 ILE A N 1
ATOM 1986 C CA . ILE A 1 257 ? 1.623 -4.953 11.867 1 97.69 257 ILE A CA 1
ATOM 1987 C C . ILE A 1 257 ? 1.761 -6.035 12.938 1 97.69 257 ILE A C 1
ATOM 1989 O O . ILE A 1 257 ? 2.531 -6.984 12.773 1 97.69 257 ILE A O 1
ATOM 1993 N N . GLU A 1 258 ? 0.985 -5.918 13.992 1 98.38 258 GLU A N 1
ATOM 1994 C CA . GLU A 1 258 ? 1.008 -6.922 15.055 1 98.38 258 GLU A CA 1
ATOM 1995 C C . GLU A 1 258 ? 0.604 -8.297 14.516 1 98.38 258 GLU A C 1
ATOM 1997 O O . GLU A 1 258 ? 1.255 -9.297 14.82 1 98.38 258 GLU A O 1
ATOM 2002 N N . ILE A 1 259 ? -0.455 -8.312 13.773 1 98.5 259 ILE A N 1
ATOM 2003 C CA . ILE A 1 259 ? -0.994 -9.555 13.242 1 98.5 259 ILE A CA 1
ATOM 2004 C C . ILE A 1 259 ? 0.015 -10.188 12.289 1 98.5 259 ILE A C 1
ATOM 2006 O O . ILE A 1 259 ? 0.33 -11.375 12.398 1 98.5 259 ILE A O 1
ATOM 2010 N N . LEU A 1 260 ? 0.562 -9.43 11.383 1 98.06 260 LEU A N 1
ATOM 2011 C CA . LEU A 1 260 ? 1.488 -9.938 10.375 1 98.06 260 LEU A CA 1
ATOM 2012 C C . LEU A 1 260 ? 2.783 -10.414 11.023 1 98.06 260 LEU A C 1
ATOM 2014 O O . LEU A 1 260 ? 3.357 -11.422 10.602 1 98.06 260 LEU A O 1
ATOM 2018 N N . HIS A 1 261 ? 3.244 -9.641 12 1 98.5 261 HIS A N 1
ATOM 2019 C CA . HIS A 1 261 ? 4.414 -10.078 12.758 1 98.5 261 HIS A CA 1
ATOM 2020 C C . HIS A 1 261 ? 4.172 -11.43 13.414 1 98.5 261 HIS A C 1
ATOM 2022 O O . HIS A 1 261 ? 5.047 -12.297 13.391 1 98.5 261 HIS A O 1
ATOM 2028 N N . SER A 1 262 ? 2.992 -11.602 13.977 1 98.56 262 SER A N 1
ATOM 2029 C CA . SER A 1 262 ? 2.633 -12.867 14.609 1 98.56 262 SER A CA 1
ATOM 2030 C C . SER A 1 262 ? 2.562 -13.992 13.578 1 98.56 262 SER A C 1
ATOM 2032 O O . SER A 1 262 ? 2.971 -15.117 13.852 1 98.56 262 SER A O 1
ATOM 2034 N N . PHE A 1 263 ? 1.994 -13.727 12.398 1 98.31 263 PHE A N 1
ATOM 2035 C CA . PHE A 1 263 ? 1.954 -14.711 11.312 1 98.31 263 PHE A CA 1
ATOM 2036 C C . PHE A 1 263 ? 3.359 -15.18 10.961 1 98.31 263 PHE A C 1
ATOM 2038 O O . PHE A 1 263 ? 3.605 -16.375 10.836 1 98.31 263 PHE A O 1
ATOM 2045 N N . GLU A 1 264 ? 4.293 -14.227 10.82 1 96.94 264 GLU A N 1
ATOM 2046 C CA . GLU A 1 264 ? 5.656 -14.523 10.391 1 96.94 264 GLU A CA 1
ATOM 2047 C C . GLU A 1 264 ? 6.379 -15.391 11.422 1 96.94 264 GLU A C 1
ATOM 2049 O O . GLU A 1 264 ? 7.277 -16.156 11.07 1 96.94 264 GLU A O 1
ATOM 2054 N N . HIS A 1 265 ? 5.965 -15.328 12.648 1 97.38 265 HIS A N 1
ATOM 2055 C CA . HIS A 1 265 ? 6.707 -16 13.703 1 97.38 265 HIS A CA 1
ATOM 2056 C C . HIS A 1 265 ? 5.93 -17.203 14.242 1 97.38 265 HIS A C 1
ATOM 2058 O O . HIS A 1 265 ? 6.352 -17.828 15.219 1 97.38 265 HIS A O 1
ATOM 2064 N N . ALA A 1 266 ? 4.82 -17.5 13.664 1 97.38 266 ALA A N 1
ATOM 2065 C CA . ALA A 1 266 ? 4.023 -18.641 14.102 1 97.38 266 ALA A CA 1
ATOM 2066 C C . ALA A 1 266 ? 4.684 -19.953 13.703 1 97.38 266 ALA A C 1
ATOM 2068 O O . ALA A 1 266 ? 5.426 -20.016 12.719 1 97.38 266 ALA A O 1
ATOM 2069 N N . GLU A 1 267 ? 4.426 -20.984 14.453 1 96.62 267 GLU A N 1
ATOM 2070 C CA . GLU A 1 267 ? 4.812 -22.344 14.086 1 96.62 267 GLU A CA 1
ATOM 2071 C C . GLU A 1 267 ? 3.715 -23.031 13.273 1 96.62 267 GLU A C 1
ATOM 2073 O O . GLU A 1 267 ? 2.709 -23.484 13.836 1 96.62 267 GLU A O 1
ATOM 2078 N N . TRP A 1 268 ? 3.938 -23.172 12.047 1 96.62 268 TRP A N 1
ATOM 2079 C CA . TRP A 1 268 ? 2.941 -23.766 11.156 1 96.62 268 TRP A CA 1
ATOM 2080 C C . TRP A 1 268 ? 3.109 -25.281 11.078 1 96.62 268 TRP A C 1
ATOM 2082 O O . TRP A 1 268 ? 4.234 -25.781 11.07 1 96.62 268 TRP A O 1
ATOM 2092 N N . PRO A 1 269 ? 2.014 -25.984 10.969 1 95.94 269 PRO A N 1
ATOM 2093 C CA . PRO A 1 269 ? 2.094 -27.438 10.953 1 95.94 269 PRO A CA 1
ATOM 2094 C C . PRO A 1 269 ? 2.637 -27.984 9.633 1 95.94 269 PRO A C 1
ATOM 2096 O O . PRO A 1 269 ? 2.203 -27.547 8.555 1 95.94 269 PRO A O 1
ATOM 2099 N N . GLY A 1 270 ? 3.562 -28.875 9.641 1 93.38 270 GLY A N 1
ATOM 2100 C CA . GLY A 1 270 ? 4.137 -29.516 8.469 1 93.38 270 GLY A CA 1
ATOM 2101 C C . GLY A 1 270 ? 3.646 -30.938 8.266 1 93.38 270 GLY A C 1
ATOM 2102 O O . GLY A 1 270 ? 2.635 -31.344 8.844 1 93.38 270 GLY A O 1
ATOM 2103 N N . SER A 1 271 ? 4.254 -31.594 7.297 1 90.06 271 SER A N 1
ATOM 2104 C CA . SER A 1 271 ? 4.02 -33.031 7.051 1 90.06 271 SER A CA 1
ATOM 2105 C C . SER A 1 271 ? 5.312 -33.75 6.684 1 90.06 271 SER A C 1
ATOM 2107 O O . SER A 1 271 ? 6.262 -33.125 6.211 1 90.06 271 SER A O 1
ATOM 2109 N N . LYS A 1 272 ? 5.297 -35 6.953 1 86.81 272 LYS A N 1
ATOM 2110 C CA . LYS A 1 272 ? 6.469 -35.812 6.629 1 86.81 272 LYS A CA 1
ATOM 2111 C C . LYS A 1 272 ? 6.676 -35.906 5.117 1 86.81 272 LYS A C 1
ATOM 2113 O O . LYS A 1 272 ? 7.809 -35.875 4.641 1 86.81 272 LYS A O 1
ATOM 2118 N N . MET A 1 273 ? 5.652 -35.906 4.395 1 83.81 273 MET A N 1
ATOM 2119 C CA . MET A 1 273 ? 5.715 -36.125 2.953 1 83.81 273 MET A CA 1
ATOM 2120 C C . MET A 1 273 ? 6.02 -34.844 2.203 1 83.81 273 MET A C 1
ATOM 2122 O O . MET A 1 273 ? 6.781 -34.844 1.233 1 83.81 273 MET A O 1
ATOM 2126 N N . LEU A 1 274 ? 5.449 -33.719 2.703 1 89.06 274 LEU A N 1
ATOM 2127 C CA . LEU A 1 274 ? 5.508 -32.5 1.903 1 89.06 274 LEU A CA 1
ATOM 2128 C C . LEU A 1 274 ? 6.363 -31.438 2.59 1 89.06 274 LEU A C 1
ATOM 2130 O O . LEU A 1 274 ? 6.551 -30.344 2.053 1 89.06 274 LEU A O 1
ATOM 2134 N N . GLY A 1 275 ? 6.824 -31.719 3.771 1 89.94 275 GLY A N 1
ATOM 2135 C CA . GLY A 1 275 ? 7.699 -30.797 4.473 1 89.94 275 GLY A CA 1
ATOM 2136 C C . GLY A 1 275 ? 6.945 -29.75 5.273 1 89.94 275 GLY A C 1
ATOM 2137 O O . GLY A 1 275 ? 5.934 -30.062 5.902 1 89.94 275 GLY A O 1
ATOM 2138 N N . ASP A 1 276 ? 7.477 -28.562 5.273 1 92.44 276 ASP A N 1
ATOM 2139 C CA . ASP A 1 276 ? 6.953 -27.5 6.137 1 92.44 276 ASP A CA 1
ATOM 2140 C C . ASP A 1 276 ? 5.863 -26.703 5.43 1 92.44 276 ASP A C 1
ATOM 2142 O O . ASP A 1 276 ? 5.914 -26.516 4.211 1 92.44 276 ASP A O 1
ATOM 2146 N N . THR A 1 277 ? 4.867 -26.281 6.215 1 95.5 277 THR A N 1
ATOM 2147 C CA . THR A 1 277 ? 3.969 -25.219 5.77 1 95.5 277 THR A CA 1
ATOM 2148 C C . THR A 1 277 ? 4.684 -23.875 5.77 1 95.5 277 THR A C 1
ATOM 2150 O O . THR A 1 277 ? 5.43 -23.562 6.699 1 95.5 277 THR A O 1
ATOM 2153 N N . THR A 1 278 ? 4.516 -23.109 4.688 1 93.94 278 THR A N 1
ATOM 2154 C CA . THR A 1 278 ? 5.215 -21.844 4.578 1 93.94 278 THR A CA 1
ATOM 2155 C C . THR A 1 278 ? 4.23 -20.703 4.324 1 93.94 278 THR A C 1
ATOM 2157 O O . THR A 1 278 ? 3.17 -20.906 3.729 1 93.94 278 THR A O 1
ATOM 2160 N N . ILE A 1 279 ? 4.602 -19.531 4.816 1 96 279 ILE A N 1
ATOM 2161 C CA . ILE A 1 279 ? 3.744 -18.359 4.684 1 96 279 ILE A CA 1
ATOM 2162 C C . ILE A 1 279 ? 4.469 -17.281 3.889 1 96 279 ILE A C 1
ATOM 2164 O O . ILE A 1 279 ? 5.699 -17.188 3.939 1 96 279 ILE A O 1
ATOM 2168 N N . ASN A 1 280 ? 3.725 -16.578 3.061 1 95.56 280 ASN A N 1
ATOM 2169 C CA . ASN A 1 280 ? 4.211 -15.391 2.361 1 95.56 280 ASN A CA 1
ATOM 2170 C C . ASN A 1 280 ? 3.203 -14.25 2.426 1 95.56 280 ASN A C 1
ATOM 2172 O O . ASN A 1 280 ? 2.049 -14.414 2.027 1 95.56 280 ASN A O 1
ATOM 2176 N N . ILE A 1 281 ? 3.689 -13.164 2.986 1 95.94 281 ILE A N 1
ATOM 2177 C CA . ILE A 1 281 ? 2.861 -11.961 3.031 1 95.94 281 ILE A CA 1
ATOM 2178 C C . ILE A 1 281 ? 3.119 -11.109 1.791 1 95.94 281 ILE A C 1
ATOM 2180 O O . ILE A 1 281 ? 4.262 -10.734 1.514 1 95.94 281 ILE A O 1
ATOM 2184 N N . GLY A 1 282 ? 2.061 -10.789 1.062 1 92.25 282 GLY A N 1
ATOM 2185 C CA . GLY A 1 282 ? 2.18 -10.094 -0.209 1 92.25 282 GLY A CA 1
ATOM 2186 C C . GLY A 1 282 ? 1.793 -8.633 -0.126 1 92.25 282 GLY A C 1
ATOM 2187 O O . GLY A 1 282 ? 2.354 -7.879 0.673 1 92.25 282 GLY A O 1
ATOM 2188 N N . LEU A 1 283 ? 0.771 -8.266 -0.78 1 88.19 283 LEU A N 1
ATOM 2189 C CA . LEU A 1 283 ? 0.344 -6.887 -1.01 1 88.19 283 LEU A CA 1
ATOM 2190 C C . LEU A 1 283 ? -0.164 -6.254 0.281 1 88.19 283 LEU A C 1
ATOM 2192 O O . LEU A 1 283 ? -0.943 -6.867 1.014 1 88.19 283 LEU A O 1
ATOM 2196 N N . PHE A 1 284 ? 0.349 -5.105 0.534 1 91.31 284 PHE A N 1
ATOM 2197 C CA . PHE A 1 284 ? -0.184 -4.234 1.575 1 91.31 284 PHE A CA 1
ATOM 2198 C C . PHE A 1 284 ? -1.111 -3.184 0.979 1 91.31 284 PHE A C 1
ATOM 2200 O O . PHE A 1 284 ? -0.812 -2.605 -0.069 1 91.31 284 PHE A O 1
ATOM 2207 N N . ASP A 1 285 ? -2.199 -3.072 1.585 1 88.12 285 ASP A N 1
ATOM 2208 C CA . ASP A 1 285 ? -3.125 -1.994 1.251 1 88.12 285 ASP A CA 1
ATOM 2209 C C . ASP A 1 285 ? -3.312 -1.046 2.434 1 88.12 285 ASP A C 1
ATOM 2211 O O . ASP A 1 285 ? -4.207 -1.244 3.258 1 88.12 285 ASP A O 1
ATOM 2215 N N . ALA A 1 286 ? -2.486 -0.209 2.598 1 87.44 286 ALA A N 1
ATOM 2216 C CA . ALA A 1 286 ? -2.479 0.847 3.607 1 87.44 286 ALA A CA 1
ATOM 2217 C C . ALA A 1 286 ? -1.955 2.158 3.027 1 87.44 286 ALA A C 1
ATOM 2219 O O . ALA A 1 286 ? -0.745 2.332 2.867 1 87.44 286 ALA A O 1
ATOM 2220 N N . HIS A 1 287 ? -2.816 3.162 2.781 1 79.81 287 HIS A N 1
ATOM 2221 C CA . HIS A 1 287 ? -2.463 4.305 1.945 1 79.81 287 HIS A CA 1
ATOM 2222 C C . HIS A 1 287 ? -2.645 5.617 2.699 1 79.81 287 HIS A C 1
ATOM 2224 O O . HIS A 1 287 ? -2.543 6.695 2.111 1 79.81 287 HIS A O 1
ATOM 2230 N N . ASN A 1 288 ? -2.783 5.605 3.881 1 82.62 288 ASN A N 1
ATOM 2231 C CA . ASN A 1 288 ? -3.025 6.84 4.621 1 82.62 288 ASN A CA 1
ATOM 2232 C C . ASN A 1 288 ? -1.731 7.609 4.867 1 82.62 288 ASN A C 1
ATOM 2234 O O . ASN A 1 288 ? -0.686 7.008 5.121 1 82.62 288 ASN A O 1
ATOM 2238 N N . ALA A 1 289 ? -1.95 8.93 4.824 1 84.81 289 ALA A N 1
ATOM 2239 C CA . ALA A 1 289 ? -0.822 9.797 5.168 1 84.81 289 ALA A CA 1
ATOM 2240 C C . ALA A 1 289 ? -0.387 9.578 6.613 1 84.81 289 ALA A C 1
ATOM 2242 O O . ALA A 1 289 ? -1.204 9.227 7.469 1 84.81 289 ALA A O 1
ATOM 2243 N N . ALA A 1 290 ? 0.916 9.852 6.824 1 89 290 ALA A N 1
ATOM 2244 C CA . ALA A 1 290 ? 1.475 9.586 8.148 1 89 290 ALA A CA 1
ATOM 2245 C C . ALA A 1 290 ? 0.924 10.562 9.18 1 89 290 ALA A C 1
ATOM 2247 O O . ALA A 1 290 ? 1.03 10.328 10.383 1 89 290 ALA A O 1
ATOM 2248 N N . ASN A 1 291 ? 0.331 11.648 8.742 1 90.12 291 ASN A N 1
ATOM 2249 C CA . ASN A 1 291 ? -0.196 12.617 9.695 1 90.12 291 ASN A CA 1
ATOM 2250 C C . ASN A 1 291 ? -1.627 12.281 10.109 1 90.12 291 ASN A C 1
ATOM 2252 O O . ASN A 1 291 ? -2.242 13.008 10.891 1 90.12 291 ASN A O 1
ATOM 2256 N N . VAL A 1 292 ? -2.107 11.242 9.672 1 89.5 292 VAL A N 1
ATOM 2257 C CA . VAL A 1 292 ? -3.43 10.742 10.023 1 89.5 292 VAL A CA 1
ATOM 2258 C C . VAL A 1 292 ? -3.314 9.305 10.539 1 89.5 292 VAL A C 1
ATOM 2260 O O . VAL A 1 292 ? -2.621 8.477 9.938 1 89.5 292 VAL A O 1
ATOM 2263 N N . VAL A 1 293 ? -3.953 9.023 11.641 1 93.06 293 VAL A N 1
ATOM 2264 C CA . VAL A 1 293 ? -4.094 7.641 12.094 1 93.06 293 VAL A CA 1
ATOM 2265 C C . VAL A 1 293 ? -4.914 6.844 11.078 1 93.06 293 VAL A C 1
ATOM 2267 O O . VAL A 1 293 ? -5.977 7.293 10.641 1 93.06 293 VAL A O 1
ATOM 2270 N N . SER A 1 294 ? -4.41 5.672 10.742 1 93.75 294 SER A N 1
ATOM 2271 C CA . SER A 1 294 ? -4.992 4.949 9.617 1 93.75 294 SER A CA 1
ATOM 2272 C C . SER A 1 294 ? -6.316 4.297 10 1 93.75 294 SER A C 1
ATOM 2274 O O . SER A 1 294 ? -6.359 3.443 10.891 1 93.75 294 SER A O 1
ATOM 2276 N N . PRO A 1 295 ? -7.379 4.648 9.289 1 93.69 295 PRO A N 1
ATOM 2277 C CA . PRO A 1 295 ? -8.672 4.035 9.609 1 93.69 295 PRO A CA 1
ATOM 2278 C C . PRO A 1 295 ? -8.852 2.67 8.953 1 93.69 295 PRO A C 1
ATOM 2280 O O . PRO A 1 295 ? -9.797 1.946 9.273 1 93.69 295 PRO A O 1
ATOM 2283 N N . TYR A 1 296 ? -7.977 2.309 8.062 1 95 296 TYR A N 1
ATOM 2284 C CA . TYR A 1 296 ? -8.102 1.048 7.336 1 95 296 TYR A CA 1
ATOM 2285 C C . TYR A 1 296 ? -6.734 0.533 6.898 1 95 296 TYR A C 1
ATOM 2287 O O . TYR A 1 296 ? -5.859 1.316 6.523 1 95 296 TYR A O 1
ATOM 2295 N N . ALA A 1 297 ? -6.496 -0.728 7.012 1 96.31 297 ALA A N 1
ATOM 2296 C CA . ALA A 1 297 ? -5.312 -1.413 6.504 1 96.31 297 ALA A CA 1
ATOM 2297 C C . ALA A 1 297 ? -5.641 -2.842 6.082 1 96.31 297 ALA A C 1
ATOM 2299 O O . ALA A 1 297 ? -6.52 -3.482 6.668 1 96.31 297 ALA A O 1
ATOM 2300 N N . ALA A 1 298 ? -5 -3.309 5.098 1 96.5 298 ALA A N 1
ATOM 2301 C CA . ALA A 1 298 ? -5.234 -4.68 4.648 1 96.5 298 ALA A CA 1
ATOM 2302 C C . ALA A 1 298 ? -3.963 -5.285 4.059 1 96.5 298 ALA A C 1
ATOM 2304 O O . ALA A 1 298 ? -3.018 -4.566 3.73 1 96.5 298 ALA A O 1
ATOM 2305 N N . ALA A 1 299 ? -3.934 -6.59 4 1 96.5 299 ALA A N 1
ATOM 2306 C CA . ALA A 1 299 ? -2.816 -7.316 3.402 1 96.5 299 ALA A CA 1
ATOM 2307 C C . ALA A 1 299 ? -3.277 -8.656 2.834 1 96.5 299 ALA A C 1
ATOM 2309 O O . ALA A 1 299 ? -4.266 -9.227 3.299 1 96.5 299 ALA A O 1
ATOM 2310 N N . SER A 1 300 ? -2.609 -9.086 1.818 1 95.81 300 SER A N 1
ATOM 2311 C CA . SER A 1 300 ? -2.8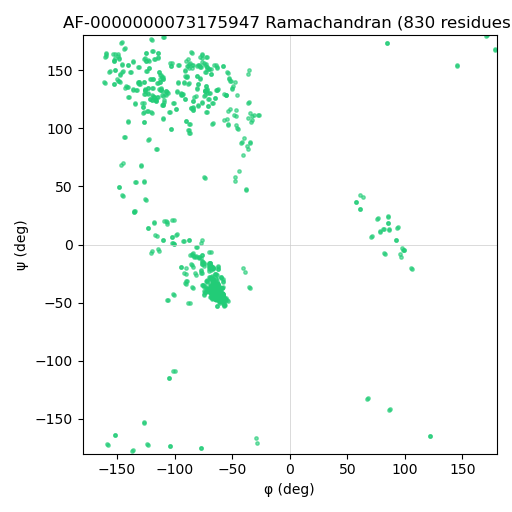24 -10.414 1.265 1 95.81 300 SER A CA 1
ATOM 2312 C C . SER A 1 300 ? -1.799 -11.406 1.804 1 95.81 300 SER A C 1
ATOM 2314 O O . SER A 1 300 ? -0.619 -11.078 1.939 1 95.81 300 SER A O 1
ATOM 2316 N N . VAL A 1 301 ? -2.283 -12.625 2.1 1 97.12 301 VAL A N 1
ATOM 2317 C CA . VAL A 1 301 ? -1.418 -13.648 2.674 1 97.12 301 VAL A CA 1
ATOM 2318 C C . VAL A 1 301 ? -1.625 -14.969 1.938 1 97.12 301 VAL A C 1
ATOM 2320 O O . VAL A 1 301 ? -2.76 -15.352 1.641 1 97.12 301 VAL A O 1
ATOM 2323 N N . LEU A 1 302 ? -0.54 -15.578 1.596 1 97.06 302 LEU A N 1
ATOM 2324 C CA . LEU A 1 302 ? -0.552 -16.891 0.977 1 97.06 302 LEU A CA 1
ATOM 2325 C C . LEU A 1 302 ? 0.207 -17.906 1.832 1 97.06 302 LEU A C 1
ATOM 2327 O O . LEU A 1 302 ? 1.36 -17.672 2.201 1 97.06 302 LEU A O 1
ATOM 2331 N N . ILE A 1 303 ? -0.483 -19.016 2.191 1 97.19 303 ILE A N 1
ATOM 2332 C CA . ILE A 1 303 ? 0.123 -20.109 2.949 1 97.19 303 ILE A CA 1
ATOM 2333 C C . ILE A 1 303 ? 0.126 -21.375 2.109 1 97.19 303 ILE A C 1
ATOM 2335 O O . ILE A 1 303 ? -0.912 -21.781 1.584 1 97.19 303 ILE A O 1
ATOM 2339 N N . ARG A 1 304 ? 1.294 -21.922 1.925 1 96.94 304 ARG A N 1
ATOM 2340 C CA . ARG A 1 304 ? 1.409 -23.234 1.305 1 96.94 304 ARG A CA 1
ATOM 2341 C C . ARG A 1 304 ? 1.271 -24.344 2.342 1 96.94 304 ARG A C 1
ATOM 2343 O O . ARG A 1 304 ? 2.135 -24.5 3.207 1 96.94 304 ARG A O 1
ATOM 2350 N N . VAL A 1 305 ? 0.286 -25.125 2.207 1 97 305 VAL A N 1
ATOM 2351 C CA . VAL A 1 305 ? -0.189 -26 3.273 1 97 305 VAL A CA 1
ATOM 2352 C C . VAL A 1 305 ? 0.367 -27.406 3.072 1 97 305 VAL A C 1
ATOM 2354 O O . VAL A 1 305 ? 0.046 -28.078 2.084 1 97 305 VAL A O 1
ATOM 2357 N N . ALA A 1 306 ? 1.144 -27.844 3.98 1 95.19 306 ALA A N 1
ATOM 2358 C CA . ALA A 1 306 ? 1.658 -29.219 3.953 1 95.19 306 ALA A CA 1
ATOM 2359 C C . ALA A 1 306 ? 0.787 -30.156 4.793 1 95.19 306 ALA A C 1
ATOM 2361 O O . ALA A 1 306 ? 0.819 -31.375 4.613 1 95.19 306 ALA A O 1
ATOM 2362 N N . SER A 1 307 ? 0.029 -29.594 5.676 1 94.88 307 SER A N 1
ATOM 2363 C CA . SER A 1 307 ? -0.849 -30.359 6.555 1 94.88 307 SER A CA 1
ATOM 2364 C C . SER A 1 307 ? -2.287 -30.344 6.047 1 94.88 307 SER A C 1
ATOM 2366 O O . SER A 1 307 ? -2.613 -31.016 5.07 1 94.88 307 SER A O 1
ATOM 2368 N N . THR A 1 308 ? -3.188 -29.594 6.773 1 95.94 308 THR A N 1
ATOM 2369 C CA . THR A 1 308 ? -4.559 -29.406 6.312 1 95.94 308 THR A CA 1
ATOM 2370 C C . THR A 1 308 ? -4.969 -27.938 6.371 1 95.94 308 THR A C 1
ATOM 2372 O O . THR A 1 308 ? -4.473 -27.188 7.211 1 95.94 308 THR A O 1
ATOM 2375 N N . THR A 1 309 ? -5.887 -27.656 5.496 1 96.81 309 THR A N 1
ATOM 2376 C CA . THR A 1 309 ? -6.363 -26.281 5.48 1 96.81 309 THR A CA 1
ATOM 2377 C C . THR A 1 309 ? -7.141 -25.953 6.758 1 96.81 309 THR A C 1
ATOM 2379 O O . THR A 1 309 ? -7.152 -24.812 7.215 1 96.81 309 THR A O 1
ATOM 2382 N N . LYS A 1 310 ? -7.719 -26.938 7.328 1 97 310 LYS A N 1
ATOM 2383 C CA . LYS A 1 310 ? -8.453 -26.75 8.578 1 97 310 LYS A CA 1
ATOM 2384 C C . LYS A 1 310 ? -7.52 -26.328 9.711 1 97 310 LYS A C 1
ATOM 2386 O O . LYS A 1 310 ? -7.816 -25.406 10.453 1 97 310 LYS A O 1
ATOM 2391 N N . GLU A 1 311 ? -6.438 -27 9.828 1 97.12 311 GLU A N 1
ATOM 2392 C CA . GLU A 1 311 ? -5.457 -26.688 10.867 1 97.12 311 GLU A CA 1
ATOM 2393 C C . GLU A 1 311 ? -4.879 -25.281 10.656 1 97.12 311 GLU A C 1
ATOM 2395 O O . GLU A 1 311 ? -4.715 -24.516 11.609 1 97.12 311 GLU A O 1
ATOM 2400 N N . VAL A 1 312 ? -4.59 -24.984 9.461 1 97.81 312 VAL A N 1
ATOM 2401 C CA . VAL A 1 312 ? -3.986 -23.688 9.117 1 97.81 312 VAL A CA 1
ATOM 2402 C C . VAL A 1 312 ? -4.98 -22.562 9.375 1 97.81 312 VAL A C 1
ATOM 2404 O O . VAL A 1 312 ? -4.633 -21.547 9.969 1 97.81 312 VAL A O 1
ATOM 2407 N N . SER A 1 313 ? -6.223 -22.766 8.93 1 98 313 SER A N 1
ATOM 2408 C CA . SER A 1 313 ? -7.25 -21.75 9.125 1 98 313 SER A CA 1
ATOM 2409 C C . SER A 1 313 ? -7.504 -21.484 10.609 1 98 313 SER A C 1
ATOM 2411 O O . SER A 1 313 ? -7.75 -20.344 11.016 1 98 313 SER A O 1
ATOM 2413 N N . LYS A 1 314 ? -7.5 -22.484 11.383 1 97.94 314 LYS A N 1
ATOM 2414 C CA . LYS A 1 314 ? -7.688 -22.344 12.82 1 97.94 314 LYS A CA 1
ATOM 2415 C C . LYS A 1 314 ? -6.566 -21.516 13.438 1 97.94 314 LYS A C 1
ATOM 2417 O O . LYS A 1 314 ? -6.816 -20.641 14.266 1 97.94 314 LYS A O 1
ATOM 2422 N N . LEU A 1 315 ? -5.352 -21.797 13.047 1 98.06 315 LEU A N 1
ATOM 2423 C CA . LEU A 1 315 ? -4.211 -21.047 13.562 1 98.06 315 LEU A CA 1
ATOM 2424 C C . LEU A 1 315 ? -4.297 -19.578 13.164 1 98.06 315 LEU A C 1
ATOM 2426 O O . LEU A 1 315 ? -3.984 -18.688 13.961 1 98.06 315 LEU A O 1
ATOM 2430 N N . VAL A 1 316 ? -4.668 -19.344 11.906 1 98.56 316 VAL A N 1
ATOM 2431 C CA . VAL A 1 316 ? -4.863 -17.984 11.43 1 98.56 316 VAL A CA 1
ATOM 2432 C C . VAL A 1 316 ? -5.887 -17.266 12.305 1 98.56 316 VAL A C 1
ATOM 2434 O O . VAL A 1 316 ? -5.641 -16.156 12.781 1 98.56 316 VAL A O 1
ATOM 2437 N N . SER A 1 317 ? -6.973 -17.906 12.562 1 98.31 317 SER A N 1
ATOM 2438 C CA . SER A 1 317 ? -8.039 -17.328 13.367 1 98.31 317 SER A CA 1
ATOM 2439 C C . SER A 1 317 ? -7.57 -17.078 14.797 1 98.31 317 SER A C 1
ATOM 2441 O O . SER A 1 317 ? -7.91 -16.047 15.391 1 98.31 317 SER A O 1
ATOM 2443 N N . ASP A 1 318 ? -6.867 -17.984 15.344 1 98.38 318 ASP A N 1
ATOM 2444 C CA . ASP A 1 318 ? -6.355 -17.844 16.703 1 98.38 318 ASP A CA 1
ATOM 2445 C C . ASP A 1 318 ? -5.453 -16.625 16.828 1 98.38 318 ASP A C 1
ATOM 2447 O O . ASP A 1 318 ? -5.523 -15.891 17.812 1 98.38 318 ASP A O 1
ATOM 2451 N N . ILE A 1 319 ? -4.621 -16.406 15.859 1 98.31 319 ILE A N 1
ATOM 2452 C CA . ILE A 1 319 ? -3.697 -15.273 15.867 1 98.31 319 ILE A CA 1
ATOM 2453 C C . ILE A 1 319 ? -4.477 -13.961 15.75 1 98.31 319 ILE A C 1
ATOM 2455 O O . ILE A 1 319 ? -4.227 -13.016 16.5 1 98.31 319 ILE A O 1
ATOM 2459 N N . VAL A 1 320 ? -5.398 -13.938 14.82 1 98.5 320 VAL A N 1
ATOM 2460 C CA . VAL A 1 320 ? -6.195 -12.734 14.602 1 98.5 320 VAL A CA 1
ATOM 2461 C C . VAL A 1 320 ? -6.984 -12.391 15.859 1 98.5 320 VAL A C 1
ATOM 2463 O O . VAL A 1 320 ? -7.098 -11.219 16.234 1 98.5 320 VAL A O 1
ATOM 2466 N N . ASP A 1 321 ? -7.473 -13.359 16.547 1 97.94 321 ASP A N 1
ATOM 2467 C CA . ASP A 1 321 ? -8.289 -13.188 17.734 1 97.94 321 ASP A CA 1
ATOM 2468 C C . ASP A 1 321 ? -7.5 -12.516 18.859 1 97.94 321 ASP A C 1
ATOM 2470 O O . ASP A 1 321 ? -8.062 -11.805 19.688 1 97.94 321 ASP A O 1
ATOM 2474 N N . LYS A 1 322 ? -6.223 -12.727 18.875 1 97.88 322 LYS A N 1
ATOM 2475 C CA . LYS A 1 322 ? -5.371 -12.117 19.891 1 97.88 322 LYS A CA 1
ATOM 2476 C C . LYS A 1 322 ? -5.387 -10.594 19.797 1 97.88 322 LYS A C 1
ATOM 2478 O O . LYS A 1 322 ? -5.172 -9.898 20.781 1 97.88 322 LYS A O 1
ATOM 2483 N N . TYR A 1 323 ? -5.66 -10.086 18.578 1 97.81 323 TYR A N 1
ATOM 2484 C CA . TYR A 1 323 ? -5.461 -8.656 18.359 1 97.81 323 TYR A CA 1
ATOM 2485 C C . TYR A 1 323 ? -6.766 -7.984 17.953 1 97.81 323 TYR A C 1
ATOM 2487 O O . TYR A 1 323 ? -6.816 -6.758 17.812 1 97.81 323 TYR A O 1
ATOM 2495 N N . LYS A 1 324 ? -7.828 -8.695 17.734 1 96.25 324 LYS A N 1
ATOM 2496 C CA . LYS A 1 324 ? -9.062 -8.188 17.156 1 96.25 324 LYS A CA 1
ATOM 2497 C C . LYS A 1 324 ? -9.656 -7.074 18.016 1 96.25 324 LYS A C 1
ATOM 2499 O O . LYS A 1 324 ? -10.305 -6.16 17.5 1 96.25 324 LYS A O 1
ATOM 2504 N N . GLU A 1 325 ? -9.43 -7.039 19.344 1 97.12 325 GLU A N 1
ATOM 2505 C CA . GLU A 1 325 ? -10 -6.043 20.234 1 97.12 325 GLU A CA 1
ATOM 2506 C C . GLU A 1 325 ? -9.273 -4.707 20.109 1 97.12 325 GLU A C 1
ATOM 2508 O O . GLU A 1 325 ? -9.773 -3.68 20.578 1 97.12 325 GLU A O 1
ATOM 2513 N N . GLN A 1 326 ? -8.156 -4.754 19.547 1 97.19 326 GLN A N 1
ATOM 2514 C CA . GLN A 1 326 ? -7.383 -3.529 19.375 1 97.19 326 GLN A CA 1
ATOM 2515 C C . GLN A 1 326 ? -7.855 -2.748 18.156 1 97.19 326 GLN A C 1
ATOM 2517 O O . GLN A 1 326 ? -7.43 -1.612 17.938 1 97.19 326 GLN A O 1
ATOM 2522 N N . ALA A 1 327 ? -8.688 -3.324 17.328 1 97.88 327 ALA A N 1
ATOM 2523 C CA . ALA A 1 327 ? -9.297 -2.688 16.172 1 97.88 327 ALA A CA 1
ATOM 2524 C C . ALA A 1 327 ? -10.812 -2.553 16.344 1 97.88 327 ALA A C 1
ATOM 2526 O O . ALA A 1 327 ? -11.383 -3.088 17.297 1 97.88 327 ALA A O 1
ATOM 2527 N N . LEU A 1 328 ? -11.43 -1.72 15.5 1 97.31 328 LEU A N 1
ATOM 2528 C CA . LEU A 1 328 ? -12.891 -1.676 15.508 1 97.31 328 LEU A CA 1
ATOM 2529 C C . LEU A 1 328 ? -13.477 -2.969 14.945 1 97.31 328 LEU A C 1
ATOM 2531 O O . LEU A 1 328 ? -14.516 -3.436 15.414 1 97.31 328 LEU A O 1
ATOM 2535 N N . ARG A 1 329 ? -12.812 -3.488 13.945 1 97.44 329 ARG A N 1
ATOM 2536 C CA . ARG A 1 329 ? -13.234 -4.715 13.273 1 97.44 329 ARG A CA 1
ATOM 2537 C C . ARG A 1 329 ? -12.086 -5.332 12.484 1 97.44 329 ARG A C 1
ATOM 2539 O O . ARG A 1 329 ? -11.273 -4.617 11.898 1 97.44 329 ARG A O 1
ATOM 2546 N N . VAL A 1 330 ? -11.977 -6.652 12.531 1 98.12 330 VAL A N 1
ATOM 2547 C CA . VAL A 1 330 ? -11.023 -7.398 11.711 1 98.12 330 VAL A CA 1
ATOM 2548 C C . VAL A 1 330 ? -11.766 -8.484 10.938 1 98.12 330 VAL A C 1
ATOM 2550 O O . VAL A 1 330 ? -12.57 -9.219 11.5 1 98.12 330 VAL A O 1
ATOM 2553 N N . GLU A 1 331 ? -11.5 -8.508 9.625 1 97.69 331 GLU A N 1
ATOM 2554 C CA . GLU A 1 331 ? -12.148 -9.492 8.766 1 97.69 331 GLU A CA 1
ATOM 2555 C C . GLU A 1 331 ? -11.117 -10.281 7.949 1 97.69 331 GLU A C 1
ATOM 2557 O O . GLU A 1 331 ? -10.109 -9.719 7.508 1 97.69 331 GLU A O 1
ATOM 2562 N N . ILE A 1 332 ? -11.398 -11.547 7.844 1 97.5 332 ILE A N 1
ATOM 2563 C CA . ILE A 1 332 ? -10.617 -12.414 6.973 1 97.5 332 ILE A CA 1
ATOM 2564 C C . ILE A 1 332 ? -11.461 -12.844 5.777 1 97.5 332 ILE A C 1
ATOM 2566 O O . ILE A 1 332 ? -12.539 -13.406 5.941 1 97.5 332 ILE A O 1
ATOM 2570 N N . ASP A 1 333 ? -11.008 -12.516 4.598 1 96.81 333 ASP A N 1
ATOM 2571 C CA . ASP A 1 333 ? -11.633 -12.961 3.355 1 96.81 333 ASP A CA 1
ATOM 2572 C C . ASP A 1 333 ? -10.828 -14.094 2.713 1 96.81 333 ASP A C 1
ATOM 2574 O O . ASP A 1 333 ? -9.852 -13.836 2.008 1 96.81 333 ASP A O 1
ATOM 2578 N N . THR A 1 334 ? -11.273 -15.328 2.918 1 96.38 334 THR A N 1
ATOM 2579 C CA . THR A 1 334 ? -10.57 -16.484 2.361 1 96.38 334 THR A CA 1
ATOM 2580 C C . THR A 1 334 ? -10.805 -16.578 0.857 1 96.38 334 THR A C 1
ATOM 2582 O O . THR A 1 334 ? -11.945 -16.531 0.395 1 96.38 334 THR A O 1
ATOM 2585 N N . ILE A 1 335 ? -9.789 -16.75 0.139 1 91.69 335 ILE A N 1
ATOM 2586 C CA . ILE A 1 335 ? -9.852 -16.797 -1.318 1 91.69 335 ILE A CA 1
ATOM 2587 C C . ILE A 1 335 ? -9.68 -18.234 -1.803 1 91.69 335 ILE A C 1
ATOM 2589 O O . ILE A 1 335 ? -10.422 -18.703 -2.67 1 91.69 335 ILE A O 1
ATOM 2593 N N . HIS A 1 336 ? -8.695 -18.922 -1.303 1 92.06 336 HIS A N 1
ATOM 2594 C CA . HIS A 1 336 ? -8.445 -20.312 -1.627 1 92.06 336 HIS A CA 1
ATOM 2595 C C . HIS A 1 336 ? -8.234 -21.141 -0.365 1 92.06 336 HIS A C 1
ATOM 2597 O O . HIS A 1 336 ? -7.613 -20.672 0.594 1 92.06 336 HIS A O 1
ATOM 2603 N N . ALA A 1 337 ? -8.758 -22.297 -0.352 1 95.69 337 ALA A N 1
ATOM 2604 C CA . ALA A 1 337 ? -8.5 -23.344 0.637 1 95.69 337 ALA A CA 1
ATOM 2605 C C . ALA A 1 337 ? -8.492 -24.734 -0.012 1 95.69 337 ALA A C 1
ATOM 2607 O O . ALA A 1 337 ? -9.539 -25.359 -0.137 1 95.69 337 ALA A O 1
ATOM 2608 N N . VAL A 1 338 ? -7.32 -25.172 -0.409 1 95.5 338 VAL A N 1
ATOM 2609 C CA . VAL A 1 338 ? -7.199 -26.422 -1.149 1 95.5 338 VAL A CA 1
ATOM 2610 C C . VAL A 1 338 ? -6.199 -27.344 -0.451 1 95.5 338 VAL A C 1
ATOM 2612 O O . VAL A 1 338 ? -5.105 -26.906 -0.08 1 95.5 338 VAL A O 1
ATOM 2615 N N . GLU A 1 339 ? -6.574 -28.5 -0.307 1 95.88 339 GLU A N 1
ATOM 2616 C CA . GLU A 1 339 ? -5.754 -29.484 0.378 1 95.88 339 GLU A CA 1
ATOM 2617 C C . GLU A 1 339 ? -4.566 -29.906 -0.481 1 95.88 339 GLU A C 1
ATOM 2619 O O . GLU A 1 339 ? -4.562 -29.703 -1.695 1 95.88 339 GLU A O 1
ATOM 2624 N N . PRO A 1 340 ? -3.535 -30.5 0.159 1 95.94 340 PRO A N 1
ATOM 2625 C CA . PRO A 1 340 ? -2.439 -31.078 -0.618 1 95.94 340 PRO A CA 1
ATOM 2626 C C . PRO A 1 340 ? -2.926 -32.094 -1.659 1 95.94 340 PRO A C 1
ATOM 2628 O O . PRO A 1 340 ? -3.947 -32.75 -1.456 1 95.94 340 PRO A O 1
ATOM 2631 N N . THR A 1 341 ? -2.205 -32.156 -2.732 1 95.06 341 THR A N 1
ATOM 2632 C CA . THR A 1 341 ? -2.553 -33.031 -3.834 1 95.06 341 THR A CA 1
ATOM 2633 C C . THR A 1 341 ? -1.524 -34.156 -3.969 1 95.06 341 THR A C 1
ATOM 2635 O O . THR A 1 341 ? -0.318 -33.906 -3.959 1 95.06 341 THR A O 1
ATOM 2638 N N . TYR A 1 342 ? -2.002 -35.344 -4.121 1 93.81 342 TYR A N 1
ATOM 2639 C CA . TYR A 1 342 ? -1.138 -36.469 -4.375 1 93.81 342 TYR A CA 1
ATOM 2640 C C . TYR A 1 342 ? -1.332 -37 -5.793 1 93.81 342 TYR A C 1
ATOM 2642 O O . TYR A 1 342 ? -2.457 -37.062 -6.293 1 93.81 342 TYR A O 1
ATOM 2650 N N . LEU A 1 343 ? -0.23 -37.438 -6.398 1 95.81 343 LEU A N 1
ATOM 2651 C CA . LEU A 1 343 ? -0.23 -37.75 -7.824 1 95.81 343 LEU A CA 1
ATOM 2652 C C . LEU A 1 343 ? 0.259 -39.188 -8.07 1 95.81 343 LEU A C 1
ATOM 2654 O O . LEU A 1 343 ? 0.777 -39.812 -7.156 1 95.81 343 LEU A O 1
ATOM 2658 N N . ASP A 1 344 ? -0.005 -39.656 -9.281 1 96.31 344 ASP A N 1
ATOM 2659 C CA . ASP A 1 344 ? 0.549 -40.906 -9.742 1 96.31 344 ASP A CA 1
ATOM 2660 C C . ASP A 1 344 ? 1.994 -40.75 -10.211 1 96.31 344 ASP A C 1
ATOM 2662 O O . ASP A 1 344 ? 2.342 -39.719 -10.82 1 96.31 344 ASP A O 1
ATOM 2666 N N . TYR A 1 345 ? 2.801 -41.719 -9.844 1 95.56 345 TYR A N 1
ATOM 2667 C CA . TYR A 1 345 ? 4.211 -41.656 -10.219 1 95.56 345 TYR A CA 1
ATOM 2668 C C . TYR A 1 345 ? 4.758 -43.031 -10.492 1 95.56 345 TYR A C 1
ATOM 2670 O O . TYR A 1 345 ? 5.887 -43.375 -10.109 1 95.56 345 TYR A O 1
ATOM 2678 N N . ASP A 1 346 ? 4.023 -43.812 -11.156 1 94 346 ASP A N 1
ATOM 2679 C CA . ASP A 1 346 ? 4.316 -45.25 -11.336 1 94 346 ASP A CA 1
ATOM 2680 C C . ASP A 1 346 ? 4.984 -45.5 -12.688 1 94 346 ASP A C 1
ATOM 2682 O O . ASP A 1 346 ? 5.129 -46.656 -13.109 1 94 346 ASP A O 1
ATOM 2686 N N . VAL A 1 347 ? 5.336 -44.469 -13.383 1 94.88 347 VAL A N 1
ATOM 2687 C CA . VAL A 1 347 ? 5.992 -44.656 -14.68 1 94.88 347 VAL A CA 1
ATOM 2688 C C . VAL A 1 347 ? 7.477 -44.938 -14.477 1 94.88 347 VAL A C 1
ATOM 2690 O O . VAL A 1 347 ? 8.188 -44.125 -13.852 1 94.88 347 VAL A O 1
ATOM 2693 N N . PRO A 1 348 ? 7.988 -45.969 -15.039 1 94.12 348 PRO A N 1
ATOM 2694 C CA . PRO A 1 348 ? 9.398 -46.312 -14.828 1 94.12 348 PRO A CA 1
ATOM 2695 C C . PRO A 1 348 ? 10.344 -45.312 -15.508 1 94.12 348 PRO A C 1
ATOM 2697 O O . PRO A 1 348 ? 9.984 -44.719 -16.516 1 94.12 348 PRO A O 1
ATOM 2700 N N . GLY A 1 349 ? 11.484 -45.188 -14.93 1 94 349 GLY A N 1
ATOM 2701 C CA . GLY A 1 349 ? 12.547 -44.438 -15.578 1 94 349 GLY A CA 1
ATOM 2702 C C . GLY A 1 349 ? 12.578 -42.969 -15.18 1 94 349 GLY A C 1
ATOM 2703 O O . GLY A 1 349 ? 13.367 -42.188 -15.711 1 94 349 GLY A O 1
ATOM 2704 N N . PHE A 1 350 ? 11.703 -42.594 -14.242 1 96.19 350 PHE A N 1
ATOM 2705 C CA . PHE A 1 350 ? 11.68 -41.219 -13.789 1 96.19 350 PHE A CA 1
ATOM 2706 C C . PHE A 1 350 ? 12.125 -41.094 -12.336 1 96.19 350 PHE A C 1
ATOM 2708 O O . PHE A 1 350 ? 11.789 -41.969 -11.516 1 96.19 350 PHE A O 1
ATOM 2715 N N . ASN A 1 351 ? 12.914 -40.031 -12.07 1 94.62 351 ASN A N 1
ATOM 2716 C CA . ASN A 1 351 ? 13.055 -39.656 -10.68 1 94.62 351 ASN A CA 1
ATOM 2717 C C . ASN A 1 351 ? 11.773 -39.031 -10.133 1 94.62 351 ASN A C 1
ATOM 2719 O O . ASN A 1 351 ? 10.938 -38.531 -10.906 1 94.62 351 ASN A O 1
ATOM 2723 N N . SER A 1 352 ? 11.602 -39.219 -8.82 1 92.38 352 SER A N 1
ATOM 2724 C CA . SER A 1 352 ? 10.414 -38.625 -8.195 1 92.38 352 SER A CA 1
ATOM 2725 C C . SER A 1 352 ? 10.781 -37.5 -7.254 1 92.38 352 SER A C 1
ATOM 2727 O O . SER A 1 352 ? 11.859 -37.5 -6.656 1 92.38 352 SER A O 1
ATOM 2729 N N . SER A 1 353 ? 9.922 -36.531 -7.215 1 88.75 353 SER A N 1
ATOM 2730 C CA . SER A 1 353 ? 10.086 -35.406 -6.293 1 88.75 353 SER A CA 1
ATOM 2731 C C . SER A 1 353 ? 8.734 -34.781 -5.918 1 88.75 353 SER A C 1
ATOM 2733 O O . SER A 1 353 ? 7.719 -35.094 -6.551 1 88.75 353 SER A O 1
ATOM 2735 N N . PHE A 1 354 ? 8.719 -34.062 -4.766 1 88.19 354 PHE A N 1
ATOM 2736 C CA . PHE A 1 354 ? 7.512 -33.281 -4.465 1 88.19 354 PHE A CA 1
ATOM 2737 C C . PHE A 1 354 ? 7.711 -31.812 -4.773 1 88.19 354 PHE A C 1
ATOM 2739 O O . PHE A 1 354 ? 8.852 -31.328 -4.84 1 88.19 354 PHE A O 1
ATOM 2746 N N . LEU A 1 355 ? 6.648 -31.141 -5.004 1 90.81 355 LEU A N 1
ATOM 2747 C CA . LEU A 1 355 ? 6.68 -29.703 -5.238 1 90.81 355 LEU A CA 1
ATOM 2748 C C . LEU A 1 355 ? 6.059 -28.953 -4.066 1 90.81 355 LEU A C 1
ATOM 2750 O O . LEU A 1 355 ? 5.055 -29.391 -3.502 1 90.81 355 LEU A O 1
ATOM 2754 N N . SER A 1 356 ? 6.652 -27.844 -3.771 1 91.56 356 SER A N 1
ATOM 2755 C CA . SER A 1 356 ? 6.102 -26.984 -2.727 1 91.56 356 SER A CA 1
ATOM 2756 C C . SER A 1 356 ? 5.016 -26.062 -3.279 1 91.56 356 SER A C 1
ATOM 2758 O O . SER A 1 356 ? 4.211 -25.516 -2.521 1 91.56 356 SER A O 1
ATOM 2760 N N . CYS A 1 357 ? 5.012 -25.938 -4.531 1 90.19 357 CYS A N 1
ATOM 2761 C CA . CYS A 1 357 ? 4.09 -25 -5.148 1 90.19 357 CYS A CA 1
ATOM 2762 C C . CYS A 1 357 ? 2.75 -25.656 -5.453 1 90.19 357 CYS A C 1
ATOM 2764 O O . CYS A 1 357 ? 2.639 -26.875 -5.434 1 90.19 357 CYS A O 1
ATOM 2766 N N . TYR A 1 358 ? 1.765 -24.844 -5.602 1 91.81 358 TYR A N 1
ATOM 2767 C CA . TYR A 1 358 ? 0.431 -25.25 -6.023 1 91.81 358 TYR A CA 1
ATOM 2768 C C . TYR A 1 358 ? 0.323 -25.266 -7.547 1 91.81 358 TYR A C 1
ATOM 2770 O O . TYR A 1 358 ? 1.119 -24.641 -8.234 1 91.81 358 TYR A O 1
ATOM 2778 N N . THR A 1 359 ? -0.541 -26.109 -8.055 1 95.06 359 THR A N 1
ATOM 2779 C CA . THR A 1 359 ? -0.752 -26.219 -9.5 1 95.06 359 THR A CA 1
ATOM 2780 C C . THR A 1 359 ? -2.24 -26.312 -9.82 1 95.06 359 THR A C 1
ATOM 2782 O O . THR A 1 359 ? -3.078 -26.312 -8.914 1 95.06 359 THR A O 1
ATOM 2785 N N . ASP A 1 360 ? -2.527 -26.469 -11.086 1 97 360 ASP A N 1
ATOM 2786 C CA . ASP A 1 360 ? -3.9 -26.578 -11.562 1 97 360 ASP A CA 1
ATOM 2787 C C . ASP A 1 360 ? -4.445 -27.984 -11.367 1 97 360 ASP A C 1
ATOM 2789 O O . ASP A 1 360 ? -5.625 -28.25 -11.617 1 97 360 ASP A O 1
ATOM 2793 N N . VAL A 1 361 ? -3.713 -28.922 -10.883 1 97.38 361 VAL A N 1
ATOM 2794 C CA . VAL A 1 361 ? -4.082 -30.328 -10.828 1 97.38 361 VAL A CA 1
ATOM 2795 C C . VAL A 1 361 ? -5.402 -30.484 -10.078 1 97.38 361 VAL A C 1
ATOM 2797 O O . VAL A 1 361 ? -6.34 -31.109 -10.578 1 97.38 361 VAL A O 1
ATOM 2800 N N . PRO A 1 362 ? -5.523 -29.844 -8.938 1 96 362 PRO A N 1
ATOM 2801 C CA . PRO A 1 362 ? -6.762 -30.078 -8.195 1 96 362 PRO A CA 1
ATOM 2802 C C . PRO A 1 362 ? -7.98 -29.453 -8.875 1 96 362 PRO A C 1
ATOM 2804 O O . PRO A 1 362 ? -9.117 -29.812 -8.562 1 96 362 PRO A O 1
ATOM 2807 N N . SER A 1 363 ? -7.766 -28.531 -9.742 1 96.56 363 SER A N 1
ATOM 2808 C CA . SER A 1 363 ? -8.867 -27.828 -10.391 1 96.56 363 SER A CA 1
ATOM 2809 C C . SER A 1 363 ? -9.508 -28.688 -11.477 1 96.56 363 SER A C 1
ATOM 2811 O O . SER A 1 363 ? -10.625 -28.391 -11.922 1 96.56 363 SER A O 1
ATOM 2813 N N . LEU A 1 364 ? -8.734 -29.609 -11.992 1 97.38 364 LEU A N 1
ATOM 2814 C CA . LEU A 1 364 ? -9.344 -30.641 -12.828 1 97.38 364 LEU A CA 1
ATOM 2815 C C . LEU A 1 364 ? -9.836 -31.812 -11.977 1 97.38 364 LEU A C 1
ATOM 2817 O O . LEU A 1 364 ? -9.078 -32.75 -11.688 1 97.38 364 LEU A O 1
ATOM 2821 N N . GLY A 1 365 ? -11.094 -31.766 -11.664 1 93.31 365 GLY A N 1
ATOM 2822 C CA . GLY A 1 365 ? -11.68 -32.688 -10.703 1 93.31 365 GLY A CA 1
ATOM 2823 C C . GLY A 1 365 ? -11.391 -34.156 -11.023 1 93.31 365 GLY A C 1
ATOM 2824 O O . GLY A 1 365 ? -11.367 -34.531 -12.188 1 93.31 365 GLY A O 1
ATOM 2825 N N . GLU A 1 366 ? -11.18 -34.875 -9.93 1 87.62 366 GLU A N 1
ATOM 2826 C CA . GLU A 1 366 ? -10.891 -36.312 -10.07 1 87.62 366 GLU A CA 1
ATOM 2827 C C . GLU A 1 366 ? -12.094 -37.062 -10.617 1 87.62 366 GLU A C 1
ATOM 2829 O O . GLU A 1 366 ? -13.156 -37.094 -9.984 1 87.62 366 GLU A O 1
ATOM 2834 N N . ARG A 1 367 ? -11.828 -37.688 -11.719 1 93 367 ARG A N 1
ATOM 2835 C CA . ARG A 1 367 ? -12.906 -38.438 -12.367 1 93 367 ARG A CA 1
ATOM 2836 C C . ARG A 1 367 ? -12.422 -39.812 -12.812 1 93 367 ARG A C 1
ATOM 2838 O O . ARG A 1 367 ? -12.867 -40.312 -13.828 1 93 367 ARG A O 1
ATOM 2845 N N . GLY A 1 368 ? -11.484 -40.312 -12.109 1 94.5 368 GLY A N 1
ATOM 2846 C CA . GLY A 1 368 ? -11.062 -41.688 -12.336 1 94.5 368 GLY A CA 1
ATOM 2847 C C . GLY A 1 368 ? -9.82 -41.781 -13.195 1 94.5 368 GLY A C 1
ATOM 2848 O O . GLY A 1 368 ? -9.289 -42.875 -13.398 1 94.5 368 GLY A O 1
ATOM 2849 N N . PHE A 1 369 ? -9.359 -40.688 -13.672 1 96.62 369 PHE A N 1
ATOM 2850 C CA . PHE A 1 369 ? -8.156 -40.75 -14.5 1 96.62 369 PHE A CA 1
ATOM 2851 C C . PHE A 1 369 ? -6.902 -40.625 -13.641 1 96.62 369 PHE A C 1
ATOM 2853 O O . PHE A 1 369 ? -6.941 -40.062 -12.539 1 96.62 369 PHE A O 1
ATOM 2860 N N . LYS A 1 370 ? -5.781 -41.188 -14.141 1 97.56 370 LYS A N 1
ATOM 2861 C CA . LYS A 1 370 ? -4.469 -40.969 -13.539 1 97.56 370 LYS A CA 1
ATOM 2862 C C . LYS A 1 370 ? -4.016 -39.531 -13.727 1 97.56 370 LYS A C 1
ATOM 2864 O O . LYS A 1 370 ? -4.367 -38.875 -14.719 1 97.56 370 LYS A O 1
ATOM 2869 N N . ARG A 1 371 ? -3.311 -39.062 -12.758 1 98.06 371 ARG A N 1
ATOM 2870 C CA . ARG A 1 371 ? -2.791 -37.688 -12.812 1 98.06 371 ARG A CA 1
ATOM 2871 C C . ARG A 1 371 ? -1.274 -37.688 -12.656 1 98.06 371 ARG A C 1
ATOM 2873 O O . ARG A 1 371 ? -0.754 -38.031 -11.594 1 98.06 371 ARG A O 1
ATOM 2880 N N . TYR A 1 372 ? -0.556 -37.281 -13.68 1 98.12 372 TYR A N 1
ATOM 2881 C CA . TYR A 1 372 ? 0.894 -37.125 -13.656 1 98.12 372 TYR A CA 1
ATOM 2882 C C . TYR A 1 372 ? 1.282 -35.656 -13.742 1 98.12 372 TYR A C 1
ATOM 2884 O O . TYR A 1 372 ? 0.58 -34.844 -14.367 1 98.12 372 TYR A O 1
ATOM 2892 N N . LEU A 1 373 ? 2.316 -35.281 -13.062 1 98.25 373 LEU A N 1
ATOM 2893 C CA . LEU A 1 373 ? 2.871 -33.938 -13.094 1 98.25 373 LEU A CA 1
ATOM 2894 C C . LEU A 1 373 ? 4.363 -33.969 -13.398 1 98.25 373 LEU A C 1
ATOM 2896 O O . LEU A 1 373 ? 5.141 -34.594 -12.672 1 98.25 373 LEU A O 1
ATOM 2900 N N . TYR A 1 374 ? 4.68 -33.344 -14.508 1 98.12 374 TYR A N 1
ATOM 2901 C CA . TYR A 1 374 ? 6.043 -33.375 -15.023 1 98.12 374 TYR A CA 1
ATOM 2902 C C . TYR A 1 374 ? 6.336 -32.188 -15.922 1 98.12 374 TYR A C 1
ATOM 2904 O O . TYR A 1 374 ? 5.441 -31.672 -16.594 1 98.12 374 TYR A O 1
ATOM 2912 N N . GLY A 1 375 ? 7.629 -31.75 -15.922 1 98.06 375 GLY A N 1
ATOM 2913 C CA . GLY A 1 375 ? 8.016 -30.812 -16.969 1 98.06 375 GLY A CA 1
ATOM 2914 C C . GLY A 1 375 ? 9.461 -30.359 -16.844 1 98.06 375 GLY A C 1
ATOM 2915 O O . GLY A 1 375 ? 10.117 -30.625 -15.844 1 98.06 375 GLY A O 1
ATOM 2916 N N . PRO A 1 376 ? 9.953 -29.703 -17.906 1 98.12 376 PRO A N 1
ATOM 2917 C CA . PRO A 1 376 ? 11.32 -29.188 -17.938 1 98.12 376 PRO A CA 1
ATOM 2918 C C . PRO A 1 376 ? 11.5 -27.938 -17.078 1 98.12 376 PRO A C 1
ATOM 2920 O O . PRO A 1 376 ? 10.539 -27.188 -16.859 1 98.12 376 PRO A O 1
ATOM 2923 N N . GLY A 1 377 ? 12.766 -27.766 -16.688 1 96.25 377 GLY A N 1
ATOM 2924 C CA . GLY A 1 377 ? 13.086 -26.594 -15.883 1 96.25 377 GLY A CA 1
ATOM 2925 C C . GLY A 1 377 ? 12.836 -26.812 -14.398 1 96.25 377 GLY A C 1
ATOM 2926 O O . GLY A 1 377 ? 12.328 -27.859 -13.992 1 96.25 377 GLY A O 1
ATOM 2927 N N . SER A 1 378 ? 13.242 -25.828 -13.656 1 94.25 378 SER A N 1
ATOM 2928 C CA . SER A 1 378 ? 13.086 -25.875 -12.211 1 94.25 378 SER A CA 1
ATOM 2929 C C . SER A 1 378 ? 12.203 -24.734 -11.703 1 94.25 378 SER A C 1
ATOM 2931 O O . SER A 1 378 ? 12.344 -23.594 -12.133 1 94.25 378 SER A O 1
ATOM 2933 N N . ILE A 1 379 ? 11.297 -25.141 -10.82 1 92.56 379 ILE A N 1
ATOM 2934 C CA . ILE A 1 379 ? 10.438 -24.141 -10.203 1 92.56 379 ILE A CA 1
ATOM 2935 C C . ILE A 1 379 ? 11.281 -23.156 -9.391 1 92.56 379 ILE A C 1
ATOM 2937 O O . ILE A 1 379 ? 10.836 -22.047 -9.086 1 92.56 379 ILE A O 1
ATOM 2941 N N . HIS A 1 380 ? 12.477 -23.5 -9.055 1 90.75 380 HIS A N 1
ATOM 2942 C CA . HIS A 1 380 ? 13.391 -22.672 -8.281 1 90.75 380 HIS A CA 1
ATOM 2943 C C . HIS A 1 380 ? 13.852 -21.453 -9.086 1 90.75 380 HIS A C 1
ATOM 2945 O O . HIS A 1 380 ? 14.289 -20.453 -8.523 1 90.75 380 HIS A O 1
ATOM 2951 N N . ASP A 1 381 ? 13.695 -21.609 -10.375 1 90.06 381 ASP A N 1
ATOM 2952 C CA . ASP A 1 381 ? 14.141 -20.531 -11.266 1 90.06 381 ASP A CA 1
ATOM 2953 C C . ASP A 1 381 ? 12.961 -19.688 -11.742 1 90.06 381 ASP A C 1
ATOM 2955 O O . ASP A 1 381 ? 13.141 -18.734 -12.492 1 90.06 381 ASP A O 1
ATOM 2959 N N . ALA A 1 382 ? 11.82 -20.047 -11.258 1 89.38 382 ALA A N 1
ATOM 2960 C CA . ALA A 1 382 ? 10.609 -19.375 -11.703 1 89.38 382 ALA A CA 1
ATOM 2961 C C . ALA A 1 382 ? 10.336 -18.125 -10.859 1 89.38 382 ALA A C 1
ATOM 2963 O O . ALA A 1 382 ? 10.859 -18 -9.75 1 89.38 382 ALA A O 1
ATOM 2964 N N . HIS A 1 383 ? 9.609 -17.125 -11.359 1 87.75 383 HIS A N 1
ATOM 2965 C CA . HIS A 1 383 ? 9.07 -15.945 -10.688 1 87.75 383 HIS A CA 1
ATOM 2966 C C . HIS A 1 383 ? 10.18 -14.961 -10.336 1 87.75 383 HIS A C 1
ATOM 2968 O O . HIS A 1 383 ? 9.938 -13.984 -9.617 1 87.75 383 HIS A O 1
ATOM 2974 N N . GLY A 1 384 ? 11.352 -15.266 -10.812 1 84.56 384 GLY A N 1
ATOM 2975 C CA . GLY A 1 384 ? 12.453 -14.352 -10.617 1 84.56 384 GLY A CA 1
ATOM 2976 C C . GLY A 1 384 ? 12.906 -13.664 -11.891 1 84.56 384 GLY A C 1
ATOM 2977 O O . GLY A 1 384 ? 12.375 -13.945 -12.969 1 84.56 384 GLY A O 1
ATOM 2978 N N . ALA A 1 385 ? 13.891 -12.82 -11.688 1 81.5 385 ALA A N 1
ATOM 2979 C CA . ALA A 1 385 ? 14.391 -12.047 -12.82 1 81.5 385 ALA A CA 1
ATOM 2980 C C . ALA A 1 385 ? 15.273 -12.898 -13.727 1 81.5 385 ALA A C 1
ATOM 2982 O O . ALA A 1 385 ? 15.555 -12.523 -14.867 1 81.5 385 ALA A O 1
ATOM 2983 N N . THR A 1 386 ? 15.602 -14.062 -13.328 1 86 386 THR A N 1
ATOM 2984 C CA . THR A 1 386 ? 16.531 -14.906 -14.07 1 86 386 THR A CA 1
ATOM 2985 C C . THR A 1 386 ? 15.898 -16.266 -14.383 1 86 386 THR A C 1
ATOM 2987 O O . THR A 1 386 ? 16.578 -17.297 -14.312 1 86 386 THR A O 1
ATOM 2990 N N . GLU A 1 387 ? 14.688 -16.234 -14.688 1 92.88 387 GLU A N 1
ATOM 2991 C CA . GLU A 1 387 ? 14.055 -17.5 -15.062 1 92.88 387 GLU A CA 1
ATOM 2992 C C . GLU A 1 387 ? 14.695 -18.078 -16.328 1 92.88 387 GLU A C 1
ATOM 2994 O O . GLU A 1 387 ? 14.945 -17.359 -17.281 1 92.88 387 GLU A O 1
ATOM 2999 N N . TYR A 1 388 ? 15 -19.391 -16.266 1 95.06 388 TYR A N 1
ATOM 3000 C CA . TYR A 1 388 ? 15.578 -20.031 -17.438 1 95.06 388 TYR A CA 1
ATOM 3001 C C . TYR A 1 388 ? 15.234 -21.516 -17.469 1 95.06 388 TYR A C 1
ATOM 3003 O O . TYR A 1 388 ? 14.758 -22.078 -16.484 1 95.06 388 TYR A O 1
ATOM 3011 N N . VAL A 1 389 ? 15.406 -22.125 -18.578 1 96.69 389 VAL A N 1
ATOM 3012 C CA . VAL A 1 389 ? 15.406 -23.578 -18.766 1 96.69 389 VAL A CA 1
ATOM 3013 C C . VAL A 1 389 ? 16.625 -23.984 -19.578 1 96.69 389 VAL A C 1
ATOM 3015 O O . VAL A 1 389 ? 17.062 -23.266 -20.484 1 96.69 389 VAL A O 1
ATOM 3018 N N . SER A 1 390 ? 17.25 -25.062 -19.172 1 95.06 390 SER A N 1
ATOM 3019 C CA . SER A 1 390 ? 18.406 -25.516 -19.938 1 95.06 390 SER A CA 1
ATOM 3020 C C . SER A 1 390 ? 17.984 -26.219 -21.219 1 95.06 390 SER A C 1
ATOM 3022 O O . SER A 1 390 ? 16.906 -26.812 -21.281 1 95.06 390 SER A O 1
ATOM 3024 N N . LEU A 1 391 ? 18.859 -26.141 -22.156 1 93.31 391 LEU A N 1
ATOM 3025 C CA . LEU A 1 391 ? 18.625 -26.828 -23.422 1 93.31 391 LEU A CA 1
ATOM 3026 C C . LEU A 1 391 ? 18.453 -28.328 -23.188 1 93.31 391 LEU A C 1
ATOM 3028 O O . LEU A 1 391 ? 17.578 -28.953 -23.797 1 93.31 391 LEU A O 1
ATOM 3032 N N . GLN A 1 392 ? 19.219 -28.844 -22.375 1 93.75 392 GLN A N 1
ATOM 3033 C CA . GLN A 1 392 ? 19.172 -30.266 -22.078 1 93.75 392 GLN A CA 1
ATOM 3034 C C . GLN A 1 392 ? 17.828 -30.641 -21.438 1 93.75 392 GLN A C 1
ATOM 3036 O O . GLN A 1 392 ? 17.234 -31.672 -21.812 1 93.75 392 GLN A O 1
ATOM 3041 N N . SER A 1 393 ? 17.438 -29.859 -20.531 1 96.19 393 SER A N 1
ATOM 3042 C CA . SER A 1 393 ? 16.172 -30.125 -19.844 1 96.19 393 SER A CA 1
ATOM 3043 C C . SER A 1 393 ? 15 -30.109 -20.828 1 96.19 393 SER A C 1
ATOM 3045 O O . SER A 1 393 ? 14.133 -30.984 -20.781 1 96.19 393 SER A O 1
ATOM 3047 N N . LEU A 1 394 ? 15.016 -29.156 -21.688 1 96.31 394 LEU A N 1
ATOM 3048 C CA . LEU A 1 394 ? 13.953 -29 -22.672 1 96.31 394 LEU A CA 1
ATOM 3049 C C . LEU A 1 394 ? 13.953 -30.156 -23.656 1 96.31 394 LEU A C 1
ATOM 3051 O O . LEU A 1 394 ? 12.891 -30.688 -24 1 96.31 394 LEU A O 1
ATOM 3055 N N . THR A 1 395 ? 15.078 -30.547 -24.094 1 95.81 395 THR A N 1
ATOM 3056 C CA . THR A 1 395 ? 15.203 -31.641 -25.047 1 95.81 395 THR A CA 1
ATOM 3057 C C . THR A 1 395 ? 14.781 -32.969 -24.422 1 95.81 395 THR A C 1
ATOM 3059 O O . THR A 1 395 ? 14.047 -33.75 -25.047 1 95.81 395 THR A O 1
ATOM 3062 N N . GLN A 1 396 ? 15.195 -33.156 -23.281 1 96.81 396 GLN A N 1
ATOM 3063 C CA . GLN A 1 396 ? 14.844 -34.375 -22.562 1 96.81 396 GLN A CA 1
ATOM 3064 C C . GLN A 1 396 ? 13.336 -34.438 -22.312 1 96.81 396 GLN A C 1
ATOM 3066 O O . GLN A 1 396 ? 12.758 -35.531 -22.328 1 96.81 396 GLN A O 1
ATOM 3071 N N . ALA A 1 397 ? 12.766 -33.375 -22.125 1 98.31 397 ALA A N 1
ATOM 3072 C CA . ALA A 1 397 ? 11.344 -33.344 -21.812 1 98.31 397 ALA A CA 1
ATOM 3073 C C . ALA A 1 397 ? 10.516 -33.906 -22.938 1 98.31 397 ALA A C 1
ATOM 3075 O O . ALA A 1 397 ? 9.492 -34.562 -22.703 1 98.31 397 ALA A O 1
ATOM 3076 N N . VAL A 1 398 ? 10.906 -33.719 -24.156 1 98.25 398 VAL A N 1
ATOM 3077 C CA . VAL A 1 398 ? 10.172 -34.281 -25.281 1 98.25 398 VAL A CA 1
ATOM 3078 C C . VAL A 1 398 ? 10.156 -35.781 -25.188 1 98.25 398 VAL A C 1
ATOM 3080 O O . VAL A 1 398 ? 9.094 -36.406 -25.297 1 98.25 398 VAL A O 1
ATOM 3083 N N . ASP A 1 399 ? 11.281 -36.344 -24.906 1 97.69 399 ASP A N 1
ATOM 3084 C CA . ASP A 1 399 ? 11.383 -37.781 -24.797 1 97.69 399 ASP A CA 1
ATOM 3085 C C . ASP A 1 399 ? 10.594 -38.312 -23.594 1 97.69 399 ASP A C 1
ATOM 3087 O O . ASP A 1 399 ? 9.953 -39.344 -23.656 1 97.69 399 ASP A O 1
ATOM 3091 N N . ASP A 1 400 ? 10.695 -37.562 -22.594 1 98.38 400 ASP A N 1
ATOM 3092 C CA . ASP A 1 400 ? 9.984 -37.969 -21.375 1 98.38 400 ASP A CA 1
ATOM 3093 C C . ASP A 1 400 ? 8.477 -37.906 -21.578 1 98.38 400 ASP A C 1
ATOM 3095 O O . ASP A 1 400 ? 7.754 -38.812 -21.125 1 98.38 400 ASP A O 1
ATOM 3099 N N . TYR A 1 401 ? 7.984 -36.875 -22.203 1 98.69 401 TYR A N 1
ATOM 3100 C CA . TYR A 1 401 ? 6.555 -36.781 -22.484 1 98.69 401 TYR A CA 1
ATOM 3101 C C . TYR A 1 401 ? 6.109 -37.938 -23.391 1 98.69 401 TYR A C 1
ATOM 3103 O O . TYR A 1 401 ? 5.016 -38.469 -23.219 1 98.69 401 TYR A O 1
ATOM 3111 N N . LYS A 1 402 ? 6.93 -38.281 -24.375 1 98.31 402 LYS A N 1
ATOM 3112 C CA . LYS A 1 402 ? 6.609 -39.438 -25.203 1 98.31 402 LYS A CA 1
ATOM 3113 C C . LYS A 1 402 ? 6.469 -40.719 -24.344 1 98.31 402 LYS A C 1
ATOM 3115 O O . LYS A 1 402 ? 5.52 -41.469 -24.516 1 98.31 402 LYS A O 1
ATOM 3120 N N . LYS A 1 403 ? 7.371 -40.875 -23.453 1 97.75 403 LYS A N 1
ATOM 3121 C CA . LYS A 1 403 ? 7.344 -42.031 -22.562 1 97.75 403 LYS A CA 1
ATOM 3122 C C . LYS A 1 403 ? 6.078 -42.031 -21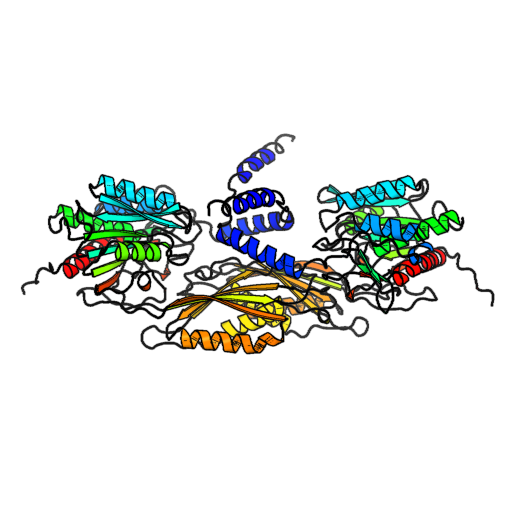.703 1 97.75 403 LYS A C 1
ATOM 3124 O O . LYS A 1 403 ? 5.449 -43.062 -21.531 1 97.75 403 LYS A O 1
ATOM 3129 N N . LEU A 1 404 ? 5.734 -40.906 -21.156 1 98.31 404 LEU A N 1
ATOM 3130 C CA . LEU A 1 404 ? 4.547 -40.812 -20.328 1 98.31 404 LEU A CA 1
ATOM 3131 C C . LEU A 1 404 ? 3.285 -41.125 -21.109 1 98.31 404 LEU A C 1
ATOM 3133 O O . LEU A 1 404 ? 2.404 -41.844 -20.625 1 98.31 404 LEU A O 1
ATOM 3137 N N . ILE A 1 405 ? 3.236 -40.562 -22.328 1 98.44 405 ILE A N 1
ATOM 3138 C CA . ILE A 1 405 ? 2.09 -40.812 -23.188 1 98.44 405 ILE A CA 1
ATOM 3139 C C . ILE A 1 405 ? 1.962 -42.281 -23.5 1 98.44 405 ILE A C 1
ATOM 3141 O O . ILE A 1 405 ? 0.885 -42.875 -23.359 1 98.44 405 ILE A O 1
ATOM 3145 N N . LEU A 1 406 ? 3.035 -42.875 -23.859 1 97.94 406 LEU A N 1
ATOM 3146 C CA . LEU A 1 406 ? 3.025 -44.281 -24.266 1 97.94 406 LEU A CA 1
ATOM 3147 C C . LEU A 1 406 ? 2.68 -45.188 -23.078 1 97.94 406 LEU A C 1
ATOM 3149 O O . LEU A 1 406 ? 1.956 -46.156 -23.234 1 97.94 406 LEU A O 1
ATOM 3153 N N . HIS A 1 407 ? 3.207 -44.875 -21.984 1 97.44 407 HIS A N 1
ATOM 3154 C CA . HIS A 1 407 ? 2.854 -45.625 -20.781 1 97.44 407 HIS A CA 1
ATOM 3155 C C . HIS A 1 407 ? 1.357 -45.531 -20.5 1 97.44 407 HIS A C 1
ATOM 3157 O O . HIS A 1 407 ? 0.717 -46.531 -20.203 1 97.44 407 HIS A O 1
ATOM 3163 N N . ALA A 1 408 ? 0.844 -44.344 -20.625 1 97.31 408 ALA A N 1
ATOM 3164 C CA . ALA A 1 408 ? -0.568 -44.125 -20.328 1 97.31 408 ALA A CA 1
ATOM 3165 C C . ALA A 1 408 ? -1.46 -44.844 -21.344 1 97.31 408 ALA A C 1
ATOM 3167 O O . ALA A 1 408 ? -2.568 -45.281 -21 1 97.31 408 ALA A O 1
ATOM 3168 N N . LEU A 1 409 ? -0.92 -44.969 -22.531 1 97.25 409 LEU A N 1
ATOM 3169 C CA . LEU A 1 409 ? -1.675 -45.625 -23.594 1 97.25 409 LEU A CA 1
ATOM 3170 C C . LEU A 1 409 ? -1.494 -47.156 -23.531 1 97.25 409 LEU A C 1
ATOM 3172 O O . LEU A 1 409 ? -2.154 -47.906 -24.266 1 97.25 409 LEU A O 1
ATOM 3176 N N . GLY A 1 410 ? -0.582 -47.625 -22.688 1 94.25 410 GLY A N 1
ATOM 3177 C CA . GLY A 1 410 ? -0.284 -49.031 -22.594 1 94.25 410 GLY A CA 1
ATOM 3178 C C . GLY A 1 410 ? 0.571 -49.531 -23.75 1 94.25 410 GLY A C 1
ATOM 3179 O O . GLY A 1 410 ? 0.516 -50.719 -24.109 1 94.25 410 GLY A O 1
ATOM 3180 N N . LYS A 1 411 ? 1.281 -48.656 -24.375 1 87.56 411 LYS A N 1
ATOM 3181 C CA . LYS A 1 411 ? 2.08 -49 -25.547 1 87.56 411 LYS A CA 1
ATOM 3182 C C . LYS A 1 411 ? 3.559 -49.125 -25.172 1 87.56 411 LYS A C 1
ATOM 3184 O O . LYS A 1 411 ? 4.426 -49.031 -26.047 1 87.56 411 LYS A O 1
ATOM 3189 N N . VAL A 1 412 ? 3.906 -49.344 -23.953 1 79 412 VAL A N 1
ATOM 3190 C CA . VAL A 1 412 ? 5.305 -49.438 -23.547 1 79 412 VAL A CA 1
ATOM 3191 C C . VAL A 1 412 ? 5.887 -50.75 -24.062 1 79 412 VAL A C 1
ATOM 3193 O O . VAL A 1 412 ? 5.207 -51.781 -24.047 1 79 412 VAL A O 1
ATOM 3196 N N . GLU A 1 413 ? 6.918 -50.656 -25.047 1 57.75 413 GLU A N 1
ATOM 3197 C CA . GLU A 1 413 ? 7.621 -51.844 -25.484 1 57.75 413 GLU A CA 1
ATOM 3198 C C . GLU A 1 413 ? 8.203 -52.625 -24.312 1 57.75 413 GLU A C 1
ATOM 3200 O O . GLU A 1 413 ? 8.742 -52.031 -23.375 1 57.75 413 GLU A O 1
ATOM 3205 N N . GLU A 1 414 ? 7.535 -53.719 -23.953 1 48.91 414 GLU A N 1
ATOM 3206 C CA . GLU A 1 414 ? 8.219 -54.625 -23.047 1 48.91 414 GLU A CA 1
ATOM 3207 C C . GLU A 1 414 ? 9.688 -54.781 -23.422 1 48.91 414 GLU A C 1
ATOM 3209 O O .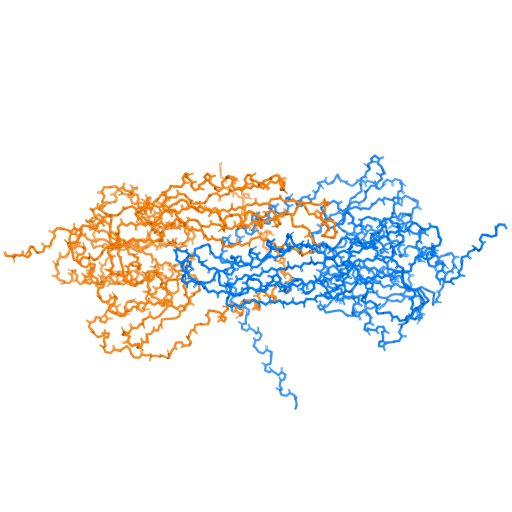 GLU A 1 414 ? 10.031 -55.031 -24.578 1 48.91 414 GLU A O 1
ATOM 3214 N N . ASP A 1 415 ? 10.508 -54 -22.969 1 38.78 415 ASP A N 1
ATOM 3215 C CA . ASP A 1 415 ? 11.867 -54.5 -23.094 1 38.78 415 ASP A CA 1
ATOM 3216 C C . ASP A 1 415 ? 11.914 -56.031 -22.891 1 38.78 415 ASP A C 1
ATOM 3218 O O . ASP A 1 415 ? 11.5 -56.531 -21.859 1 38.78 415 ASP A O 1
ATOM 3222 N N . LYS A 1 416 ? 11.602 -56.688 -23.953 1 37.72 416 LYS A N 1
ATOM 3223 C CA . LYS A 1 416 ? 12.109 -58.062 -23.828 1 37.72 416 LYS A CA 1
ATOM 3224 C C . LYS A 1 416 ? 13.539 -58.062 -23.297 1 37.72 416 LYS A C 1
ATOM 3226 O O . LYS A 1 416 ? 14.422 -57.406 -23.859 1 37.72 416 LYS A O 1
ATOM 3231 N N . GLU A 1 417 ? 13.758 -58.312 -21.938 1 27.25 417 GLU A N 1
ATOM 3232 C CA . GLU A 1 417 ? 14.992 -59.062 -21.781 1 27.25 417 GLU A CA 1
ATOM 3233 C C . GLU A 1 417 ? 15.094 -60.188 -22.828 1 27.25 417 GLU A C 1
ATOM 3235 O O . GLU A 1 417 ? 14.117 -60.875 -23.078 1 27.25 417 GLU A O 1
ATOM 3240 N N . MET B 1 1 ? 24.062 28.156 -27.578 1 23.05 1 MET B N 1
ATOM 3241 C CA . MET B 1 1 ? 23.859 27.75 -26.188 1 23.05 1 MET B CA 1
ATOM 3242 C C . MET B 1 1 ? 22.422 27.297 -25.953 1 23.05 1 MET B C 1
ATOM 3244 O O . MET B 1 1 ? 22.047 26.938 -24.828 1 23.05 1 MET B O 1
ATOM 3248 N N . LEU B 1 2 ? 21.469 27.609 -26.875 1 27.39 2 LEU B N 1
ATOM 3249 C CA . LEU B 1 2 ? 20.062 27.547 -27.219 1 27.39 2 LEU B CA 1
ATOM 3250 C C . LEU B 1 2 ? 19.625 26.109 -27.484 1 27.39 2 LEU B C 1
ATOM 3252 O O . LEU B 1 2 ? 18.453 25.844 -27.719 1 27.39 2 LEU B O 1
ATOM 3256 N N . GLY B 1 3 ? 20.672 25.359 -27.953 1 27.28 3 GLY B N 1
ATOM 3257 C CA . GLY B 1 3 ? 20.453 24.094 -28.625 1 27.28 3 GLY B CA 1
ATOM 3258 C C . GLY B 1 3 ? 19.828 23.047 -27.719 1 27.28 3 GLY B C 1
ATOM 3259 O O . GLY B 1 3 ? 19.312 22.031 -28.188 1 27.28 3 GLY B O 1
ATOM 3260 N N . SER B 1 4 ? 20.328 23.031 -26.469 1 29.86 4 SER B N 1
ATOM 3261 C CA . SER B 1 4 ? 20.188 21.828 -25.656 1 29.86 4 SER B CA 1
ATOM 3262 C C . SER B 1 4 ? 18.781 21.703 -25.094 1 29.86 4 SER B C 1
ATOM 3264 O O . SER B 1 4 ? 18.5 20.797 -24.297 1 29.86 4 SER B O 1
ATOM 3266 N N . VAL B 1 5 ? 17.953 22.781 -25.203 1 30.14 5 VAL B N 1
ATOM 3267 C CA . VAL B 1 5 ? 16.625 22.859 -24.594 1 30.14 5 VAL B CA 1
ATOM 3268 C C . VAL B 1 5 ? 15.664 21.938 -25.344 1 30.14 5 VAL B C 1
ATOM 3270 O O . VAL B 1 5 ? 14.609 21.578 -24.828 1 30.14 5 VAL B O 1
ATOM 3273 N N . GLN B 1 6 ? 15.961 21.797 -26.672 1 26.72 6 GLN B N 1
ATOM 3274 C CA . GLN B 1 6 ? 14.953 21.203 -27.547 1 26.72 6 GLN B CA 1
ATOM 3275 C C . GLN B 1 6 ? 14.766 19.719 -27.234 1 26.72 6 GLN B C 1
ATOM 3277 O O . GLN B 1 6 ? 13.719 19.141 -27.547 1 26.72 6 GLN B O 1
ATOM 3282 N N . SER B 1 7 ? 15.945 19.109 -26.953 1 28.66 7 SER B N 1
ATOM 3283 C CA . SER B 1 7 ? 15.891 17.656 -26.953 1 28.66 7 SER B CA 1
ATOM 3284 C C . SER B 1 7 ? 15.023 17.125 -25.812 1 28.66 7 SER B C 1
ATOM 3286 O O . SER B 1 7 ? 14.703 15.938 -25.75 1 28.66 7 SER B O 1
ATOM 3288 N N . THR B 1 8 ? 14.828 18 -24.766 1 28.91 8 THR B N 1
ATOM 3289 C CA . THR B 1 8 ? 14.203 17.531 -23.547 1 28.91 8 THR B CA 1
ATOM 3290 C C . THR B 1 8 ? 12.695 17.391 -23.734 1 28.91 8 THR B C 1
ATOM 3292 O O . THR B 1 8 ? 12.031 16.703 -22.953 1 28.91 8 THR B O 1
ATOM 3295 N N . LEU B 1 9 ? 12.094 18.125 -24.719 1 27.88 9 LEU B N 1
ATOM 3296 C CA . LEU B 1 9 ? 10.641 18.188 -24.859 1 27.88 9 LEU B CA 1
ATOM 3297 C C . LEU B 1 9 ? 10.109 16.875 -25.453 1 27.88 9 LEU B C 1
ATOM 3299 O O . LEU B 1 9 ? 8.938 16.547 -25.25 1 27.88 9 LEU B O 1
ATOM 3303 N N . TRP B 1 10 ? 10.867 16.359 -26.5 1 26.67 10 TRP B N 1
ATOM 3304 C CA . TRP B 1 10 ? 10.281 15.297 -27.312 1 26.67 10 TRP B CA 1
ATOM 3305 C C . TRP B 1 10 ? 10.055 14.031 -26.484 1 26.67 10 TRP B C 1
ATOM 3307 O O . TRP B 1 10 ? 9.281 13.156 -26.891 1 26.67 10 TRP B O 1
ATOM 3317 N N . SER B 1 11 ? 11.008 13.828 -25.547 1 25.95 11 SER B N 1
ATOM 3318 C CA . SER B 1 11 ? 10.93 12.531 -24.891 1 25.95 11 SER B CA 1
ATOM 3319 C C . SER B 1 11 ? 9.695 12.453 -23.984 1 25.95 11 SER B C 1
ATOM 3321 O O . SER B 1 11 ? 9.492 11.453 -23.297 1 25.95 11 SER B O 1
ATOM 3323 N N . LEU B 1 12 ? 8.945 13.547 -23.797 1 27.48 12 LEU B N 1
ATOM 3324 C CA . LEU B 1 12 ? 7.766 13.602 -22.938 1 27.48 12 LEU B CA 1
ATOM 3325 C C . LEU B 1 12 ? 6.605 12.82 -23.547 1 27.48 12 LEU B C 1
ATOM 3327 O O . LEU B 1 12 ? 5.77 12.273 -22.828 1 27.48 12 LEU B O 1
ATOM 3331 N N . VAL B 1 13 ? 6.445 12.867 -24.906 1 26.89 13 VAL B N 1
ATOM 3332 C CA . VAL B 1 13 ? 5.215 12.43 -25.547 1 26.89 13 VAL B CA 1
ATOM 3333 C C . VAL B 1 13 ? 5.07 10.914 -25.406 1 26.89 13 VAL B C 1
ATOM 3335 O O . VAL B 1 13 ? 3.957 10.391 -25.375 1 26.89 13 VAL B O 1
ATOM 3338 N N . LEU B 1 14 ? 6.234 10.219 -25.594 1 25.06 14 LEU B N 1
ATOM 3339 C CA . LEU B 1 14 ? 6.008 8.789 -25.797 1 25.06 14 LEU B CA 1
ATOM 3340 C C . LEU B 1 14 ? 5.496 8.133 -24.516 1 25.06 14 LEU B C 1
ATOM 3342 O O . LEU B 1 14 ? 5.098 6.965 -24.531 1 25.06 14 LEU B O 1
ATOM 3346 N N . LEU B 1 15 ? 5.766 8.781 -23.391 1 26 15 LEU B N 1
ATOM 3347 C CA . LEU B 1 15 ? 5.523 8.07 -22.141 1 26 15 LEU B CA 1
ATOM 3348 C C . LEU B 1 15 ? 4.031 8 -21.844 1 26 15 LEU B C 1
ATOM 3350 O O . LEU B 1 15 ? 3.623 7.398 -20.844 1 26 15 LEU B O 1
ATOM 3354 N N . VAL B 1 16 ? 3.188 8.812 -22.438 1 27.64 16 VAL B N 1
ATOM 3355 C CA . VAL B 1 16 ? 1.77 8.828 -22.094 1 27.64 16 VAL B CA 1
ATOM 3356 C C . VAL B 1 16 ? 1.144 7.473 -22.422 1 27.64 16 VAL B C 1
ATOM 3358 O O . VAL B 1 16 ? 0.05 7.156 -21.953 1 27.64 16 VAL B O 1
ATOM 3361 N N . CYS B 1 17 ? 1.63 6.75 -23.469 1 24.17 17 CYS B N 1
ATOM 3362 C CA . CYS B 1 17 ? 0.769 5.707 -24.016 1 24.17 17 CYS B CA 1
ATOM 3363 C C . CYS B 1 17 ? 0.684 4.52 -23.062 1 24.17 17 CYS B C 1
ATOM 3365 O O . CYS B 1 17 ? -0.108 3.602 -23.281 1 24.17 17 CYS B O 1
ATOM 3367 N N . VAL B 1 18 ? 1.826 4.121 -22.438 1 24.7 18 VAL B N 1
ATOM 3368 C CA . VAL B 1 18 ? 1.564 2.787 -21.906 1 24.7 18 VAL B CA 1
ATOM 3369 C C . VAL B 1 18 ? 0.648 2.881 -20.688 1 24.7 18 VAL B C 1
ATOM 3371 O O . VAL B 1 18 ? 1.102 3.199 -19.578 1 24.7 18 VAL B O 1
ATOM 3374 N N . ALA B 1 19 ? -0.549 3.434 -20.688 1 27.34 19 ALA B N 1
ATOM 3375 C CA . ALA B 1 19 ? -1.667 3.215 -19.766 1 27.34 19 ALA B CA 1
ATOM 3376 C C . ALA B 1 19 ? -1.763 1.748 -19.359 1 27.34 19 ALA B C 1
ATOM 3378 O O . ALA B 1 19 ? -2.342 0.933 -20.078 1 27.34 19 ALA B O 1
ATOM 3379 N N . GLN B 1 20 ? -0.6 1.205 -18.984 1 27.38 20 GLN B N 1
ATOM 3380 C CA . GLN B 1 20 ? -0.803 -0.161 -18.516 1 27.38 20 GLN B CA 1
ATOM 3381 C C . GLN B 1 20 ? -1.989 -0.242 -17.562 1 27.38 20 GLN B C 1
ATOM 3383 O O . GLN B 1 20 ? -2.053 0.501 -16.578 1 27.38 20 GLN B O 1
ATOM 3388 N N . ALA B 1 21 ? -3.111 -0.667 -18.047 1 29.64 21 ALA B N 1
ATOM 3389 C CA . ALA B 1 21 ? -4.371 -1.053 -17.406 1 29.64 21 ALA B CA 1
ATOM 3390 C C . ALA B 1 21 ? -4.125 -1.712 -16.062 1 29.64 21 ALA B C 1
ATOM 3392 O O . ALA B 1 21 ? -3.373 -2.686 -15.961 1 29.64 21 ALA B O 1
ATOM 3393 N N . LEU B 1 22 ? -4.043 -0.993 -15.031 1 32 22 LEU B N 1
ATOM 3394 C CA . LEU B 1 22 ? -4.172 -1.591 -13.711 1 32 22 LEU B CA 1
ATOM 3395 C C . LEU B 1 22 ? -5.02 -2.857 -13.766 1 32 22 LEU B C 1
ATOM 3397 O O . LEU B 1 22 ? -6.023 -2.908 -14.477 1 32 22 LEU B O 1
ATOM 3401 N N . PRO B 1 23 ? -4.445 -4.023 -13.547 1 34.53 23 PRO B N 1
ATOM 3402 C CA . PRO B 1 23 ? -5.324 -5.191 -13.625 1 34.53 23 PRO B CA 1
ATOM 3403 C C . PRO B 1 23 ? -6.73 -4.91 -13.102 1 34.53 23 PRO B C 1
ATOM 3405 O O . PRO B 1 23 ? -6.906 -4.051 -12.234 1 34.53 23 PRO B O 1
ATOM 3408 N N . TRP B 1 24 ? -7.723 -5.094 -13.844 1 35.25 24 TRP B N 1
ATOM 3409 C CA . TRP B 1 24 ? -9.141 -4.906 -13.578 1 35.25 24 TRP B CA 1
ATOM 3410 C C . TRP B 1 24 ? -9.477 -5.262 -12.125 1 35.25 24 TRP B C 1
ATOM 3412 O O . TRP B 1 24 ? -10.305 -4.605 -11.5 1 35.25 24 TRP B O 1
ATOM 3422 N N . GLU B 1 25 ? -8.781 -6.328 -11.602 1 35.81 25 GLU B N 1
ATOM 3423 C CA . GLU B 1 25 ? -8.984 -6.699 -10.203 1 35.81 25 GLU B CA 1
ATOM 3424 C C . GLU B 1 25 ? -8.523 -5.59 -9.266 1 35.81 25 GLU B C 1
ATOM 3426 O O . GLU B 1 25 ? -9.148 -5.336 -8.242 1 35.81 25 GLU B O 1
ATOM 3431 N N . LEU B 1 26 ? -7.422 -4.98 -9.578 1 35.06 26 LEU B N 1
ATOM 3432 C CA . LEU B 1 26 ? -6.973 -3.844 -8.781 1 35.06 26 LEU B CA 1
ATOM 3433 C C . LEU B 1 26 ? -7.918 -2.658 -8.945 1 35.06 26 LEU B C 1
ATOM 3435 O O . LEU B 1 26 ? -8.219 -1.964 -7.969 1 35.06 26 LEU B O 1
ATOM 3439 N N . GLU B 1 27 ? -8.359 -2.557 -10.18 1 36 27 GLU B N 1
ATOM 3440 C CA . GLU B 1 27 ? -9.352 -1.504 -10.383 1 36 27 GLU B CA 1
ATOM 3441 C C . GLU B 1 27 ? -10.656 -1.829 -9.664 1 36 27 GLU B C 1
ATOM 3443 O O . GLU B 1 27 ? -11.258 -0.956 -9.039 1 36 27 GLU B O 1
ATOM 3448 N N . TYR B 1 28 ? -11.125 -3.074 -9.789 1 35.56 28 TYR B N 1
ATOM 3449 C CA . TYR B 1 28 ? -12.344 -3.51 -9.102 1 35.56 28 TYR B CA 1
ATOM 3450 C C . TYR B 1 28 ? -12.188 -3.402 -7.594 1 35.56 28 TYR B C 1
ATOM 3452 O O . TYR B 1 28 ? -13.086 -2.916 -6.902 1 35.56 28 TYR B O 1
ATOM 3460 N N . ARG B 1 29 ? -11.117 -3.883 -7.109 1 38 29 ARG B N 1
ATOM 3461 C CA . ARG B 1 29 ? -10.844 -3.895 -5.676 1 38 29 ARG B CA 1
ATOM 3462 C C . ARG B 1 29 ? -10.539 -2.492 -5.164 1 38 29 ARG B C 1
ATOM 3464 O O . ARG B 1 29 ? -10.883 -2.152 -4.027 1 38 29 ARG B O 1
ATOM 3471 N N . LEU B 1 30 ? -9.984 -1.774 -5.984 1 36.97 30 LEU B N 1
ATOM 3472 C CA . LEU B 1 30 ? -9.758 -0.374 -5.641 1 36.97 30 LEU B CA 1
ATOM 3473 C C . LEU B 1 30 ? -11.086 0.372 -5.52 1 36.97 30 LEU B C 1
ATOM 3475 O O . LEU B 1 30 ? -11.258 1.193 -4.613 1 36.97 30 LEU B O 1
ATOM 3479 N N . THR B 1 31 ? -12.008 0.009 -6.395 1 37.38 31 THR B N 1
ATOM 3480 C CA . THR B 1 31 ? -13.328 0.618 -6.328 1 37.38 31 THR B CA 1
ATOM 3481 C C . THR B 1 31 ? -14.07 0.17 -5.07 1 37.38 31 THR B C 1
ATOM 3483 O O . THR B 1 31 ? -14.711 0.981 -4.398 1 37.38 31 THR B O 1
ATOM 3486 N N . ALA B 1 32 ? -14.031 -1.085 -4.77 1 39.44 32 ALA B N 1
ATOM 3487 C CA . ALA B 1 32 ? -14.711 -1.568 -3.566 1 39.44 32 ALA B CA 1
ATOM 3488 C C . ALA B 1 32 ? -14.109 -0.943 -2.311 1 39.44 32 ALA B C 1
ATOM 3490 O O . ALA B 1 32 ? -14.828 -0.593 -1.377 1 39.44 32 ALA B O 1
ATOM 3491 N N . VAL B 1 33 ? -12.828 -0.88 -2.312 1 36.78 33 VAL B N 1
ATOM 3492 C CA . VAL B 1 33 ? -12.148 -0.265 -1.179 1 36.78 33 VAL B CA 1
ATOM 3493 C C . VAL B 1 33 ? -12.508 1.218 -1.104 1 36.78 33 VAL B C 1
ATOM 3495 O O . VAL B 1 33 ? -12.766 1.745 -0.02 1 36.78 33 VAL B O 1
ATOM 3498 N N . LYS B 1 34 ? -12.586 1.81 -2.213 1 38.59 34 LYS B N 1
ATOM 3499 C CA . LYS B 1 34 ? -12.992 3.211 -2.248 1 38.59 34 LYS B CA 1
ATOM 3500 C C . LYS B 1 34 ? -14.406 3.381 -1.697 1 38.59 34 LYS B C 1
ATOM 3502 O O . LYS B 1 34 ? -14.672 4.316 -0.939 1 38.59 34 LYS B O 1
ATOM 3507 N N . GLU B 1 35 ? -15.227 2.512 -2.125 1 39.88 35 GLU B N 1
ATOM 3508 C CA . GLU B 1 35 ? -16.609 2.594 -1.67 1 39.88 35 GLU B CA 1
ATOM 3509 C C . GLU B 1 35 ? -16.719 2.359 -0.166 1 39.88 35 GLU B C 1
ATOM 3511 O O . GLU B 1 35 ? -17.469 3.043 0.524 1 39.88 35 GLU B O 1
ATOM 3516 N N . ARG B 1 36 ? -15.977 1.441 0.229 1 41.66 36 ARG B N 1
ATOM 3517 C CA . ARG B 1 36 ? -16.016 1.192 1.667 1 41.66 36 ARG B CA 1
ATOM 3518 C C . ARG B 1 36 ? -15.359 2.334 2.436 1 41.66 36 ARG B C 1
ATOM 3520 O O . ARG B 1 36 ? -15.812 2.699 3.521 1 41.66 36 ARG B O 1
ATOM 3527 N N . LEU B 1 37 ? -14.297 2.721 1.819 1 36.97 37 LEU B N 1
ATOM 3528 C CA . LEU B 1 37 ? -13.641 3.867 2.441 1 36.97 37 LEU B CA 1
ATOM 3529 C C . LEU B 1 37 ? -14.578 5.074 2.471 1 36.97 37 LEU B C 1
ATOM 3531 O O . LEU B 1 37 ? -14.602 5.82 3.451 1 36.97 37 LEU B O 1
ATOM 3535 N N . ALA B 1 38 ? -15.297 5.23 1.42 1 41.47 38 ALA B N 1
ATOM 3536 C CA . ALA B 1 38 ? -16.297 6.297 1.393 1 41.47 38 ALA B CA 1
ATOM 3537 C C . ALA B 1 38 ? -17.297 6.145 2.535 1 41.47 38 ALA B C 1
ATOM 3539 O O . ALA B 1 38 ? -17.734 7.137 3.121 1 41.47 38 ALA B O 1
ATOM 3540 N N . ASP B 1 39 ? -17.562 4.887 2.758 1 44.59 39 ASP B N 1
ATOM 3541 C CA . ASP B 1 39 ? -18.516 4.664 3.836 1 44.59 39 ASP B CA 1
ATOM 3542 C C . ASP B 1 39 ? -17.922 5.02 5.191 1 44.59 39 ASP B C 1
ATOM 3544 O O . ASP B 1 39 ? -18.641 5.375 6.125 1 44.59 39 ASP B O 1
ATOM 3548 N N . LEU B 1 40 ? -16.719 4.738 5.246 1 40.78 40 LEU B N 1
ATOM 3549 C CA . LEU B 1 40 ? -16.078 4.969 6.531 1 40.78 40 LEU B CA 1
ATOM 3550 C C . LEU B 1 40 ? -15.945 6.461 6.812 1 40.78 40 LEU B C 1
ATOM 3552 O O . LEU B 1 40 ? -15.758 6.867 7.961 1 40.78 40 LEU B O 1
ATOM 3556 N N . PHE B 1 41 ? -16.016 7.102 5.684 1 40.12 41 PHE B N 1
ATOM 3557 C CA . PHE B 1 41 ? -16.047 8.555 5.793 1 40.12 41 PHE B CA 1
ATOM 3558 C C . PHE B 1 41 ? -17.422 9.094 5.43 1 40.12 41 PHE B C 1
ATOM 3560 O O . PHE B 1 41 ? -17.531 10.117 4.75 1 40.12 41 PHE B O 1
ATOM 3567 N N . LYS B 1 42 ? -18.453 8.266 5.477 1 40.59 42 LYS B N 1
ATOM 3568 C CA . LYS B 1 42 ? -19.766 8.812 5.145 1 40.59 42 LYS B CA 1
ATOM 3569 C C . LYS B 1 42 ? -20 10.133 5.875 1 40.59 42 LYS B C 1
ATOM 3571 O O . LYS B 1 42 ? -19.953 10.18 7.105 1 40.59 42 LYS B O 1
ATOM 3576 N N . PRO B 1 43 ? -19.984 11.008 5.008 1 37.81 43 PRO B N 1
ATOM 3577 C CA . PRO B 1 43 ? -20.422 12.258 5.641 1 37.81 43 PRO B CA 1
ATOM 3578 C C . PRO B 1 43 ? -21.766 12.125 6.359 1 37.81 43 PRO B C 1
ATOM 3580 O O . PRO B 1 43 ? -22.609 11.328 5.949 1 37.81 43 PRO B O 1
ATOM 3583 N N . TYR B 1 44 ? -21.828 12.25 7.57 1 38.03 44 TYR B N 1
ATOM 3584 C CA . TYR B 1 44 ? -23.141 12.406 8.18 1 38.03 44 TYR B CA 1
ATOM 3585 C C . TYR B 1 44 ? -24.094 13.164 7.254 1 38.03 44 TYR B C 1
ATOM 3587 O O . TYR B 1 44 ? -23.719 14.188 6.676 1 38.03 44 TYR B O 1
ATOM 3595 N N . PRO B 1 45 ? -25.047 12.398 6.789 1 40 45 PRO B N 1
ATOM 3596 C CA . PRO B 1 45 ? -26.016 13.219 6.055 1 40 45 PRO B CA 1
ATOM 3597 C C . PRO B 1 45 ? -26.312 14.547 6.75 1 40 45 PRO B C 1
ATOM 3599 O O . PRO B 1 45 ? -26.75 14.555 7.906 1 40 45 PRO B O 1
ATOM 3602 N N . GLY B 1 46 ? -25.453 15.438 6.648 1 38.78 46 GLY B N 1
ATOM 3603 C CA . GLY B 1 46 ? -25.781 16.719 7.238 1 38.78 46 GLY B CA 1
ATOM 3604 C C . GLY B 1 46 ? -27.172 17.203 6.895 1 38.78 46 GLY B C 1
ATOM 3605 O O . GLY B 1 46 ? -27.703 16.875 5.832 1 38.78 46 GLY B O 1
ATOM 3606 N N . PRO B 1 47 ? -27.984 17.312 7.922 1 36.66 47 PRO B N 1
ATOM 3607 C CA . PRO B 1 47 ? -29.281 17.906 7.578 1 36.66 47 PRO B CA 1
ATOM 3608 C C . PRO B 1 47 ? -29.172 19 6.523 1 36.66 47 PRO B C 1
ATOM 3610 O O . PRO B 1 47 ? -28.094 19.594 6.352 1 36.66 47 PRO B O 1
ATOM 3613 N N . SER B 1 48 ? -30.234 19.156 5.609 1 38.91 48 SER B N 1
ATOM 3614 C CA . SER B 1 48 ? -30.547 20.25 4.691 1 38.91 48 SER B CA 1
ATOM 3615 C C . SER B 1 48 ? -30.047 21.594 5.234 1 38.91 48 SER B C 1
ATOM 3617 O O . SER B 1 48 ? -29.672 21.688 6.406 1 38.91 48 SER B O 1
ATOM 3619 N N . GLU B 1 49 ? -30.531 22.734 4.598 1 40.38 49 GLU B N 1
ATOM 3620 C CA . GLU B 1 49 ? -30.453 24.188 4.746 1 40.38 49 GLU B CA 1
ATOM 3621 C C . GLU B 1 49 ? -30.719 24.609 6.184 1 40.38 49 GLU B C 1
ATOM 3623 O O . GLU B 1 49 ? -31.875 24.609 6.629 1 40.38 49 GLU B O 1
ATOM 3628 N N . VAL B 1 50 ? -30.016 24.172 7.086 1 42.53 50 VAL B N 1
ATOM 3629 C CA . VAL B 1 50 ? -30.359 24.703 8.406 1 42.53 50 VAL B CA 1
ATOM 3630 C C . VAL B 1 50 ? -30.266 26.219 8.391 1 42.53 50 VAL B C 1
ATOM 3632 O O . VAL B 1 50 ? -29.25 26.781 7.965 1 42.53 50 VAL B O 1
ATOM 3635 N N . SER B 1 51 ? -31.281 26.906 8.414 1 47.03 51 SER B N 1
ATOM 3636 C CA . SER B 1 51 ? -31.359 28.312 8.766 1 47.03 51 SER B CA 1
ATOM 3637 C C . SER B 1 51 ? -30.375 28.656 9.891 1 47.03 51 SER B C 1
ATOM 3639 O O . SER B 1 51 ? -30.266 27.906 10.859 1 47.03 51 SER B O 1
ATOM 3641 N N . LEU B 1 52 ? -29.359 29.375 9.539 1 57.03 52 LEU B N 1
ATOM 3642 C CA . LEU B 1 52 ? -28.422 29.859 10.555 1 57.03 52 LEU B CA 1
ATOM 3643 C C . LEU B 1 52 ? -29.156 30.172 11.859 1 57.03 52 LEU B C 1
ATOM 3645 O O . LEU B 1 52 ? -30.156 30.891 11.852 1 57.03 52 LEU B O 1
ATOM 3649 N N . PRO B 1 53 ? -28.922 29.484 12.852 1 61.66 53 PRO B N 1
ATOM 3650 C CA . PRO B 1 53 ? -29.547 29.797 14.133 1 61.66 53 PRO B CA 1
ATOM 3651 C C . PRO B 1 53 ? -29.406 31.281 14.508 1 61.66 53 PRO B C 1
ATOM 3653 O O . PRO B 1 53 ? -28.453 31.938 14.07 1 61.66 53 PRO B O 1
ATOM 3656 N N . PRO B 1 54 ? -30.422 31.891 14.977 1 61.97 54 PRO B N 1
ATOM 3657 C CA . PRO B 1 54 ? -30.391 33.281 15.422 1 61.97 54 PRO B CA 1
ATOM 3658 C C . PRO B 1 54 ? -29.094 33.625 16.156 1 61.97 54 PRO B C 1
ATOM 3660 O O . PRO B 1 54 ? -28.688 34.812 16.188 1 61.97 54 PRO B O 1
ATOM 3663 N N . GLU B 1 55 ? -28.469 32.688 16.672 1 65.19 55 GLU B N 1
ATOM 3664 C CA . GLU B 1 55 ? -27.234 32.906 17.422 1 65.19 55 GLU B CA 1
ATOM 3665 C C . GLU B 1 55 ? -26.109 33.406 16.5 1 65.19 55 GLU B C 1
ATOM 3667 O O . GLU B 1 55 ? -25.172 34.062 16.969 1 65.19 55 GLU B O 1
ATOM 3672 N N . PHE B 1 56 ? -26.422 33.094 15.297 1 72.12 56 PHE B N 1
ATOM 3673 C CA . PHE B 1 56 ? -25.422 33.531 14.328 1 72.12 56 PHE B CA 1
ATOM 3674 C C . PHE B 1 56 ? -25.547 35.031 14.062 1 72.12 56 PHE B C 1
ATOM 3676 O O . PHE B 1 56 ? -24.688 35.625 13.406 1 72.12 56 PHE B O 1
ATOM 3683 N N . ASP B 1 57 ? -26.469 35.562 14.758 1 72.06 57 ASP B N 1
ATOM 3684 C CA . ASP B 1 57 ? -26.828 36.938 14.414 1 72.06 57 ASP B CA 1
ATOM 3685 C C . ASP B 1 57 ? -25.891 37.938 15.086 1 72.06 57 ASP B C 1
ATOM 3687 O O . ASP B 1 57 ? -25.766 39.094 14.648 1 72.06 57 ASP B O 1
ATOM 3691 N N . SER B 1 58 ? -25.234 37.5 16.094 1 80.62 58 SER B N 1
ATOM 3692 C CA . SER B 1 58 ? -24.375 38.438 16.797 1 80.62 58 SER B CA 1
ATOM 3693 C C . SER B 1 58 ? -23.188 38.844 15.945 1 80.62 58 SER B C 1
ATOM 3695 O O . SER B 1 58 ? -22.703 40 16.047 1 80.62 58 SER B O 1
ATOM 3697 N N . ARG B 1 59 ? -22.75 38 15.109 1 90.94 59 ARG B N 1
ATOM 3698 C CA . ARG B 1 59 ? -21.625 38.281 14.227 1 90.94 59 ARG B CA 1
ATOM 3699 C C . ARG B 1 59 ? -21.781 37.594 12.883 1 90.94 59 ARG B C 1
ATOM 3701 O O . ARG B 1 59 ? -20.969 36.75 12.516 1 90.94 59 ARG B O 1
ATOM 3708 N N . PRO B 1 60 ? -22.734 38.062 12.156 1 91 60 PRO B N 1
ATOM 3709 C CA . PRO B 1 60 ? -23.094 37.344 10.93 1 91 60 PRO B CA 1
ATOM 3710 C C . PRO B 1 60 ? -21.953 37.281 9.914 1 91 60 PRO B C 1
ATOM 3712 O O . PRO B 1 60 ? -21.828 36.312 9.164 1 91 60 PRO B O 1
ATOM 3715 N N . GLU B 1 61 ? -21.141 38.344 9.883 1 92.62 61 GLU B N 1
ATOM 3716 C CA . GLU B 1 61 ? -20.047 38.406 8.922 1 92.62 61 GLU B CA 1
ATOM 3717 C C . GLU B 1 61 ? -19.031 37.281 9.172 1 92.62 61 GLU B C 1
ATOM 3719 O O . GLU B 1 61 ? -18.438 36.75 8.234 1 92.62 61 GLU B O 1
ATOM 3724 N N . LEU B 1 62 ? -18.859 37 10.43 1 96.38 62 LEU B N 1
ATOM 3725 C CA . LEU B 1 62 ? -17.922 35.938 10.797 1 96.38 62 LEU B CA 1
ATOM 3726 C C . LEU B 1 62 ? -18.391 34.594 10.25 1 96.38 62 LEU B C 1
ATOM 3728 O O . LEU B 1 62 ? -17.625 33.844 9.617 1 96.38 62 LEU B O 1
ATOM 3732 N N . PHE B 1 63 ? -19.609 34.281 10.422 1 93.88 63 PHE B N 1
ATOM 3733 C CA . PHE B 1 63 ? -20.141 33 10.062 1 93.88 63 PHE B CA 1
ATOM 3734 C C . PHE B 1 63 ? -20.297 32.875 8.555 1 93.88 63 PHE B C 1
ATOM 3736 O O . PHE B 1 63 ? -20.094 31.797 7.984 1 93.88 63 PHE B O 1
ATOM 3743 N N . LYS B 1 64 ? -20.656 33.938 7.961 1 93.81 64 LYS B N 1
ATOM 3744 C CA . LYS B 1 64 ? -20.734 33.938 6.504 1 93.81 64 LYS B CA 1
ATOM 3745 C C . LYS B 1 64 ? -19.359 33.688 5.875 1 93.81 64 LYS B C 1
ATOM 3747 O O . LYS B 1 64 ? -19.234 32.844 4.973 1 93.81 64 LYS B O 1
ATOM 3752 N N . LEU B 1 65 ? -18.406 34.375 6.371 1 96.81 65 LEU B N 1
ATOM 3753 C CA . LEU B 1 65 ? -17.047 34.188 5.844 1 96.81 65 LEU B CA 1
ATOM 3754 C C . LEU B 1 65 ? -16.547 32.75 6.102 1 96.81 65 LEU B C 1
ATOM 3756 O O . LEU B 1 65 ? -15.969 32.125 5.215 1 96.81 65 LEU B O 1
ATOM 3760 N N . HIS B 1 66 ? -16.797 32.312 7.297 1 96.94 66 HIS B N 1
ATOM 3761 C CA . HIS B 1 66 ? -16.375 30.953 7.668 1 96.94 66 HIS B CA 1
ATOM 3762 C C . HIS B 1 66 ? -17.047 29.922 6.773 1 96.94 66 HIS B C 1
ATOM 3764 O O . HIS B 1 66 ? -16.375 29.016 6.27 1 96.94 66 HIS B O 1
ATOM 3770 N N . ARG B 1 67 ? -18.281 30.031 6.57 1 95.12 67 ARG B N 1
ATOM 3771 C CA . ARG B 1 67 ? -19.031 29.125 5.707 1 95.12 67 ARG B CA 1
ATOM 3772 C C . ARG B 1 67 ? -18.5 29.172 4.277 1 95.12 67 ARG B C 1
ATOM 3774 O O . ARG B 1 67 ? -18.281 28.125 3.66 1 95.12 67 ARG B O 1
ATOM 3781 N N . ASP B 1 68 ? -18.281 30.344 3.795 1 96.19 68 ASP B N 1
ATOM 3782 C CA . ASP B 1 68 ? -17.875 30.5 2.404 1 96.19 68 ASP B CA 1
ATOM 3783 C C . ASP B 1 68 ? -16.5 29.891 2.168 1 96.19 68 ASP B C 1
ATOM 3785 O O . ASP B 1 68 ? -16.281 29.188 1.175 1 96.19 68 ASP B O 1
ATOM 3789 N N . ILE B 1 69 ? -15.57 30.125 3.086 1 97.44 69 ILE B N 1
ATOM 3790 C CA . ILE B 1 69 ? -14.211 29.656 2.852 1 97.44 69 ILE B CA 1
ATOM 3791 C C . ILE B 1 69 ? -14.141 28.141 3.074 1 97.44 69 ILE B C 1
ATOM 3793 O O . ILE B 1 69 ? -13.391 27.438 2.395 1 97.44 69 ILE B O 1
ATOM 3797 N N . VAL B 1 70 ? -14.898 27.625 4.016 1 96.94 70 VAL B N 1
ATOM 3798 C CA . VAL B 1 70 ? -14.898 26.203 4.285 1 96.94 70 VAL B CA 1
ATOM 3799 C C . VAL B 1 70 ? -15.562 25.453 3.129 1 96.94 70 VAL B C 1
ATOM 3801 O O . VAL B 1 70 ? -15.188 24.328 2.812 1 96.94 70 VAL B O 1
ATOM 3804 N N . SER B 1 71 ? -16.469 26.109 2.438 1 95.56 71 SER B N 1
ATOM 3805 C CA . SER B 1 71 ? -17.188 25.484 1.336 1 95.56 71 SER B CA 1
ATOM 3806 C C . SER B 1 71 ? -16.328 25.375 0.087 1 95.56 71 SER B C 1
ATOM 3808 O O . SER B 1 71 ? -16.656 24.656 -0.854 1 95.56 71 SER B O 1
ATOM 3810 N N . VAL B 1 72 ? -15.242 26.094 0.096 1 95.75 72 VAL B N 1
ATOM 3811 C CA . VAL B 1 72 ? -14.281 26.016 -1.002 1 95.75 72 VAL B CA 1
ATOM 3812 C C . VAL B 1 72 ? -13.336 24.828 -0.776 1 95.75 72 VAL B C 1
ATOM 3814 O O . VAL B 1 72 ? -12.609 24.797 0.219 1 95.75 72 VAL B O 1
ATOM 3817 N N . GLU B 1 73 ? -13.375 23.906 -1.658 1 94.38 73 GLU B N 1
ATOM 3818 C CA . GLU B 1 73 ? -12.469 22.766 -1.56 1 94.38 73 GLU B CA 1
ATOM 3819 C C . GLU B 1 73 ? -11.008 23.203 -1.713 1 94.38 73 GLU B C 1
ATOM 3821 O O . GLU B 1 73 ? -10.656 23.875 -2.684 1 94.38 73 GLU B O 1
ATOM 3826 N N . SER B 1 74 ? -10.188 22.844 -0.754 1 96.38 74 SER B N 1
ATOM 3827 C CA . SER B 1 74 ? -8.781 23.234 -0.796 1 96.38 74 SER B CA 1
ATOM 3828 C C . SER B 1 74 ? -7.891 22.172 -0.142 1 96.38 74 SER B C 1
ATOM 3830 O O . SER B 1 74 ? -7.059 22.5 0.708 1 96.38 74 SER B O 1
ATOM 3832 N N . GLU B 1 75 ? -8.07 20.969 -0.513 1 94.56 75 GLU B N 1
ATOM 3833 C CA . GLU B 1 75 ? -7.168 19.922 -0.031 1 94.56 75 GLU B CA 1
ATOM 3834 C C . GLU B 1 75 ? -5.719 20.234 -0.401 1 94.56 75 GLU B C 1
ATOM 3836 O O . GLU B 1 75 ? -5.457 20.938 -1.381 1 94.56 75 GLU B O 1
ATOM 3841 N N . SER B 1 76 ? -4.828 19.719 0.369 1 94.25 76 SER B N 1
ATOM 3842 C CA . SER B 1 76 ? -3.418 19.953 0.08 1 94.25 76 SER B CA 1
ATOM 3843 C C . SER B 1 76 ? -3.094 19.641 -1.377 1 94.25 76 SER B C 1
ATOM 3845 O O . SER B 1 76 ? -3.572 18.641 -1.923 1 94.25 76 SER B O 1
ATOM 3847 N N . PHE B 1 77 ? -2.398 20.516 -1.962 1 93.38 77 PHE B N 1
ATOM 3848 C CA . PHE B 1 77 ? -1.93 20.453 -3.342 1 93.38 77 PHE B CA 1
ATOM 3849 C C . PHE B 1 77 ? -3.014 20.922 -4.305 1 93.38 77 PHE B C 1
ATOM 3851 O O . PHE B 1 77 ? -2.764 21.062 -5.504 1 93.38 77 PHE B O 1
ATOM 3858 N N . LYS B 1 78 ? -4.215 21.156 -3.857 1 95.44 78 LYS B N 1
ATOM 3859 C CA . LYS B 1 78 ? -5.316 21.672 -4.668 1 95.44 78 LYS B CA 1
ATOM 3860 C C . LYS B 1 78 ? -5.934 22.906 -4.031 1 95.44 78 LYS B C 1
ATOM 3862 O O . LYS B 1 78 ? -7.152 22.984 -3.859 1 95.44 78 LYS B O 1
ATOM 3867 N N . GLU B 1 79 ? -5.156 23.953 -3.717 1 97.62 79 GLU B N 1
ATOM 3868 C CA . GLU B 1 79 ? -5.629 25.062 -2.883 1 97.62 79 GLU B CA 1
ATOM 3869 C C . GLU B 1 79 ? -5.969 26.281 -3.727 1 97.62 79 GLU B C 1
ATOM 3871 O O . GLU B 1 79 ? -6.289 27.344 -3.188 1 97.62 79 GLU B O 1
ATOM 3876 N N . GLN B 1 80 ? -5.922 26.156 -5.035 1 97.06 80 GLN B N 1
ATOM 3877 C CA . GLN B 1 80 ? -6.043 27.312 -5.918 1 97.06 80 GLN B CA 1
ATOM 3878 C C . GLN B 1 80 ? -7.359 28.047 -5.684 1 97.06 80 GLN B C 1
ATOM 3880 O O . GLN B 1 80 ? -7.383 29.281 -5.621 1 97.06 80 GLN B O 1
ATOM 3885 N N . LYS B 1 81 ? -8.391 27.297 -5.535 1 97.56 81 LYS B N 1
ATOM 3886 C CA . LYS B 1 81 ? -9.695 27.922 -5.332 1 97.56 81 LYS B CA 1
ATOM 3887 C C . LYS B 1 81 ? -9.75 28.656 -4 1 97.56 81 LYS B C 1
ATOM 3889 O O . LYS B 1 81 ? -10.391 29.703 -3.895 1 97.56 81 LYS B O 1
ATOM 3894 N N . GLY B 1 82 ? -9.07 28.172 -3.014 1 98.12 82 GLY B N 1
ATOM 3895 C CA . GLY B 1 82 ? -9.008 28.828 -1.723 1 98.12 82 GLY B CA 1
ATOM 3896 C C . GLY B 1 82 ? -8.25 30.141 -1.767 1 98.12 82 GLY B C 1
ATOM 3897 O O . GLY B 1 82 ? -8.719 31.156 -1.229 1 98.12 82 GLY B O 1
ATOM 3898 N N . SER B 1 83 ? -7.164 30.109 -2.432 1 98.56 83 SER B N 1
ATOM 3899 C CA . SER B 1 83 ? -6.367 31.312 -2.596 1 98.56 83 SER B CA 1
ATOM 3900 C C . SER B 1 83 ? -7.133 32.375 -3.367 1 98.56 83 SER B C 1
ATOM 3902 O O . SER B 1 83 ? -7.109 33.562 -3.002 1 98.56 83 SER B O 1
ATOM 3904 N N . ALA B 1 84 ? -7.742 31.938 -4.418 1 98.5 84 ALA B N 1
ATOM 3905 C CA . ALA B 1 84 ? -8.516 32.875 -5.242 1 98.5 84 ALA B CA 1
ATOM 3906 C C . ALA B 1 84 ? -9.656 33.469 -4.445 1 98.5 84 ALA B C 1
ATOM 3908 O O . ALA B 1 84 ? -9.953 34.656 -4.594 1 98.5 84 ALA B O 1
ATOM 3909 N N . PHE B 1 85 ? -10.281 32.656 -3.715 1 98.38 85 PHE B N 1
ATOM 3910 C CA . PHE B 1 85 ? -11.367 33.125 -2.879 1 98.38 85 PHE B CA 1
ATOM 3911 C C . PHE B 1 85 ? -10.875 34.219 -1.938 1 98.38 85 PHE B C 1
ATOM 3913 O O . PHE B 1 85 ? -11.492 35.312 -1.839 1 98.38 85 PHE B O 1
ATOM 3920 N N . LEU B 1 86 ? -9.812 33.969 -1.241 1 98.75 86 LEU B N 1
ATOM 3921 C CA . LEU B 1 86 ? -9.281 34.906 -0.26 1 98.75 86 LEU B CA 1
ATOM 3922 C C . LEU B 1 86 ? -8.828 36.219 -0.934 1 98.75 86 LEU B C 1
ATOM 3924 O O . LEU B 1 86 ? -9.031 37.312 -0.396 1 98.75 86 LEU B O 1
ATOM 3928 N N . ARG B 1 87 ? -8.203 36.062 -2.057 1 98.62 87 ARG B N 1
ATOM 3929 C CA . ARG B 1 87 ? -7.785 37.25 -2.789 1 98.62 87 ARG B CA 1
ATOM 3930 C C . ARG B 1 87 ? -8.977 38.156 -3.102 1 98.62 87 ARG B C 1
ATOM 3932 O O . ARG B 1 87 ? -8.953 39.344 -2.83 1 98.62 87 ARG B O 1
ATOM 3939 N N . LYS B 1 88 ? -9.961 37.531 -3.701 1 98.5 88 LYS B N 1
ATOM 3940 C CA . LYS B 1 88 ? -11.156 38.281 -4.078 1 98.5 88 LYS B CA 1
ATOM 3941 C C . LYS B 1 88 ? -11.805 38.938 -2.859 1 98.5 88 LYS B C 1
ATOM 3943 O O . LYS B 1 88 ? -12.195 40.125 -2.906 1 98.5 88 LYS B O 1
ATOM 3948 N N . TYR B 1 89 ? -11.945 38.156 -1.825 1 98.44 89 TYR B N 1
ATOM 3949 C CA . TYR B 1 89 ? -12.586 38.656 -0.612 1 98.44 89 TYR B CA 1
ATOM 3950 C C . TYR B 1 89 ? -11.812 39.844 -0.027 1 98.44 89 TYR B C 1
ATOM 3952 O O . TYR B 1 89 ? -12.391 40.875 0.272 1 98.44 89 TYR B O 1
ATOM 3960 N N . LEU B 1 90 ? -10.523 39.688 0.145 1 98.69 90 LEU B N 1
ATOM 3961 C CA . LEU B 1 90 ? -9.695 40.719 0.794 1 98.69 90 LEU B CA 1
ATOM 3962 C C . LEU B 1 90 ? -9.586 41.969 -0.072 1 98.69 90 LEU B C 1
ATOM 3964 O O . LEU B 1 90 ? -9.547 43.062 0.447 1 98.69 90 LEU B O 1
ATOM 3968 N N . GLN B 1 91 ? -9.555 41.781 -1.374 1 98.38 91 GLN B N 1
ATOM 3969 C CA . GLN B 1 91 ? -9.578 42.938 -2.279 1 98.38 91 GLN B CA 1
ATOM 3970 C C . GLN B 1 91 ? -10.883 43.719 -2.139 1 98.38 91 GLN B C 1
ATOM 3972 O O . GLN B 1 91 ? -10.883 44.938 -2.18 1 98.38 91 GLN B O 1
ATOM 3977 N N . SER B 1 92 ? -11.93 43 -2.02 1 97.81 92 SER B N 1
ATOM 3978 C CA . SER B 1 92 ? -13.234 43.625 -1.885 1 97.81 92 SER B CA 1
ATOM 3979 C C . SER B 1 92 ? -13.32 44.469 -0.608 1 97.81 92 SER B C 1
ATOM 3981 O O . SER B 1 92 ? -14.156 45.344 -0.494 1 97.81 92 SER B O 1
ATOM 3983 N N . LYS B 1 93 ? -12.477 44.188 0.321 1 96.56 93 LYS B N 1
ATOM 3984 C CA . LYS B 1 93 ? -12.438 44.938 1.577 1 96.56 93 LYS B CA 1
ATOM 3985 C C . LYS B 1 93 ? -11.445 46.094 1.499 1 96.56 93 LYS B C 1
ATOM 3987 O O . LYS B 1 93 ? -11.164 46.719 2.506 1 96.56 93 LYS B O 1
ATOM 3992 N N . GLY B 1 94 ? -10.812 46.312 0.332 1 96.69 94 GLY B N 1
ATOM 3993 C CA . GLY B 1 94 ? -9.961 47.469 0.101 1 96.69 94 GLY B CA 1
ATOM 3994 C C . GLY B 1 94 ? -8.5 47.188 0.404 1 96.69 94 GLY B C 1
ATOM 3995 O O . GLY B 1 94 ? -7.695 48.125 0.492 1 96.69 94 GLY B O 1
ATOM 3996 N N . LEU B 1 95 ? -8.125 46 0.542 1 98.44 95 LEU B N 1
ATOM 3997 C CA . LEU B 1 95 ? -6.734 45.688 0.844 1 98.44 95 LEU B CA 1
ATOM 3998 C C . LEU B 1 95 ? -5.934 45.469 -0.437 1 98.44 95 LEU B C 1
ATOM 4000 O O . LEU B 1 95 ? -6.488 45.094 -1.47 1 98.44 95 LEU B O 1
ATOM 4004 N N . THR B 1 96 ? -4.621 45.812 -0.335 1 98.5 96 THR B N 1
ATOM 4005 C CA . THR B 1 96 ? -3.674 45.344 -1.336 1 98.5 96 THR B CA 1
ATOM 4006 C C . THR B 1 96 ? -3.373 43.844 -1.136 1 98.5 96 THR B C 1
ATOM 4008 O O . THR B 1 96 ? -3.031 43.438 -0.03 1 98.5 96 THR B O 1
ATOM 4011 N N . VAL B 1 97 ? -3.525 43.094 -2.238 1 98.56 97 VAL B N 1
ATOM 4012 C CA . VAL B 1 97 ? -3.336 41.656 -2.131 1 98.56 97 VAL B CA 1
ATOM 4013 C C . VAL B 1 97 ? -2.26 41.219 -3.113 1 98.56 97 VAL B C 1
ATOM 4015 O O . VAL B 1 97 ? -2.299 41.562 -4.293 1 98.56 97 VAL B O 1
ATOM 4018 N N . GLU B 1 98 ? -1.317 40.469 -2.584 1 98.31 98 GLU B N 1
ATOM 4019 C CA . GLU B 1 98 ? -0.252 39.875 -3.389 1 98.31 98 GLU B CA 1
ATOM 4020 C C . GLU B 1 98 ? -0.257 38.344 -3.279 1 98.31 98 GLU B C 1
ATOM 4022 O O . GLU B 1 98 ? -0.517 37.781 -2.207 1 98.31 98 GLU B O 1
ATOM 4027 N N . TYR B 1 99 ? 0.046 37.75 -4.453 1 98.06 99 TYR B N 1
ATOM 4028 C CA . TYR B 1 99 ? 0.279 36.312 -4.441 1 98.06 99 TYR B CA 1
ATOM 4029 C C . TYR B 1 99 ? 1.758 36 -4.246 1 98.06 99 TYR B C 1
ATOM 4031 O O . TYR B 1 99 ? 2.623 36.719 -4.75 1 98.06 99 TYR B O 1
ATOM 4039 N N . ILE B 1 100 ? 2.047 35.031 -3.477 1 98.25 100 ILE B N 1
ATOM 4040 C CA . ILE B 1 100 ? 3.379 34.438 -3.402 1 98.25 100 ILE B CA 1
ATOM 4041 C C . ILE B 1 100 ? 3.354 33.031 -4.012 1 98.25 100 ILE B C 1
ATOM 4043 O O . ILE B 1 100 ? 2.67 32.125 -3.504 1 98.25 100 ILE B O 1
ATOM 4047 N N . ASP B 1 101 ? 4.137 32.844 -5.008 1 97.81 101 ASP B N 1
ATOM 4048 C CA . ASP B 1 101 ? 4.105 31.594 -5.77 1 97.81 101 ASP B CA 1
ATOM 4049 C C . ASP B 1 101 ? 4.715 30.438 -4.969 1 97.81 101 ASP B C 1
ATOM 4051 O O . ASP B 1 101 ? 5.723 30.625 -4.285 1 97.81 101 ASP B O 1
ATOM 4055 N N . VAL B 1 102 ? 4.035 29.406 -5.055 1 96.81 102 VAL B N 1
ATOM 4056 C CA . VAL B 1 102 ? 4.496 28.141 -4.508 1 96.81 102 VAL B CA 1
ATOM 4057 C C . VAL B 1 102 ? 4.543 27.078 -5.609 1 96.81 102 VAL B C 1
ATOM 4059 O O . VAL B 1 102 ? 3.959 27.266 -6.68 1 96.81 102 VAL B O 1
ATOM 4062 N N . ARG B 1 103 ? 5.289 26.047 -5.492 1 92.69 103 ARG B N 1
ATOM 4063 C CA . ARG B 1 103 ? 5.426 24.984 -6.484 1 92.69 103 ARG B CA 1
ATOM 4064 C C . ARG B 1 103 ? 4.062 24.453 -6.914 1 92.69 103 ARG B C 1
ATOM 4066 O O . ARG B 1 103 ? 3.154 24.328 -6.09 1 92.69 103 ARG B O 1
ATOM 4073 N N . GLY B 1 104 ? 3.887 24.156 -8.219 1 92.5 104 GLY B N 1
ATOM 4074 C CA . GLY B 1 104 ? 2.688 23.516 -8.742 1 92.5 104 GLY B CA 1
ATOM 4075 C C . GLY B 1 104 ? 1.579 24.5 -9.062 1 92.5 104 GLY B C 1
ATOM 4076 O O . GLY B 1 104 ? 0.399 24.141 -9.031 1 92.5 104 GLY B O 1
ATOM 4077 N N . GLY B 1 105 ? 1.887 25.672 -9.188 1 95.06 105 GLY B N 1
ATOM 4078 C CA . GLY B 1 105 ? 0.888 26.688 -9.523 1 95.06 105 GLY B CA 1
ATOM 4079 C C . GLY B 1 105 ? 0.049 27.109 -8.328 1 95.06 105 GLY B C 1
ATOM 4080 O O . GLY B 1 105 ? -0.986 27.75 -8.492 1 95.06 105 GLY B O 1
ATOM 4081 N N . ARG B 1 106 ? 0.44 26.719 -7.156 1 97 106 ARG B N 1
ATOM 4082 C CA . ARG B 1 106 ? -0.229 27.109 -5.922 1 97 106 ARG B CA 1
ATOM 4083 C C . ARG B 1 106 ? 0.277 28.469 -5.43 1 97 106 ARG B C 1
ATOM 4085 O O . ARG B 1 106 ? 1.365 28.906 -5.809 1 97 106 ARG B O 1
ATOM 4092 N N . GLN B 1 107 ? -0.579 29.156 -4.668 1 98.38 107 GLN B N 1
ATOM 4093 C CA . GLN B 1 107 ? -0.193 30.516 -4.277 1 98.38 107 GLN B CA 1
ATOM 4094 C C . GLN B 1 107 ? -0.637 30.812 -2.85 1 98.38 107 GLN B C 1
ATOM 4096 O O . GLN B 1 107 ? -1.751 30.469 -2.451 1 98.38 107 GLN B O 1
ATOM 4101 N N . ASN B 1 108 ? 0.314 31.438 -2.146 1 98.75 108 ASN B N 1
ATOM 4102 C CA . ASN B 1 108 ? -0.057 32.094 -0.895 1 98.75 108 ASN B CA 1
ATOM 4103 C C . ASN B 1 108 ? -0.748 33.438 -1.144 1 98.75 108 ASN B C 1
ATOM 4105 O O . ASN B 1 108 ? -0.65 33.969 -2.236 1 98.75 108 ASN B O 1
ATOM 4109 N N . VAL B 1 109 ? -1.461 33.938 -0.141 1 98.81 109 VAL B N 1
ATOM 4110 C CA . VAL B 1 109 ? -2.123 35.219 -0.213 1 98.81 109 VAL B CA 1
ATOM 4111 C C . VAL B 1 109 ? -1.582 36.125 0.882 1 98.81 109 VAL B C 1
ATOM 4113 O O . VAL B 1 109 ? -1.702 35.844 2.07 1 98.81 109 VAL B O 1
ATOM 4116 N N . TYR B 1 110 ? -0.925 37.156 0.496 1 98.81 110 TYR B N 1
ATOM 4117 C CA . TYR B 1 110 ? -0.446 38.188 1.403 1 98.81 110 TYR B CA 1
ATOM 4118 C C . TYR B 1 110 ? -1.209 39.5 1.196 1 98.81 110 TYR B C 1
ATOM 4120 O O . TYR B 1 110 ? -1.347 39.969 0.065 1 98.81 110 TYR B O 1
ATOM 4128 N N . ALA B 1 111 ? -1.765 40.125 2.295 1 98.81 111 ALA B N 1
ATOM 4129 C CA . ALA B 1 111 ? -2.615 41.312 2.156 1 98.81 111 ALA B CA 1
ATOM 4130 C C . ALA B 1 111 ? -2.303 42.344 3.236 1 98.81 111 ALA B C 1
ATOM 4132 O O . ALA B 1 111 ? -1.945 41.969 4.359 1 98.81 111 ALA B O 1
ATOM 4133 N N . TYR B 1 112 ? -2.459 43.594 2.916 1 98.44 112 TYR B N 1
ATOM 4134 C CA . TYR B 1 112 ? -2.219 44.688 3.83 1 98.44 112 TYR B CA 1
ATOM 4135 C C . TYR B 1 112 ? -2.939 45.969 3.361 1 98.44 112 TYR B C 1
ATOM 4137 O O . TYR B 1 112 ? -3.412 46.031 2.223 1 98.44 112 TYR B O 1
ATOM 4145 N N . LEU B 1 113 ? -3.072 46.875 4.309 1 97.94 113 LEU B N 1
ATOM 4146 C CA . LEU B 1 113 ? -3.74 48.125 3.986 1 97.94 113 LEU B CA 1
ATOM 4147 C C . LEU B 1 113 ? -2.783 49.094 3.283 1 97.94 113 LEU B C 1
ATOM 4149 O O . LEU B 1 113 ? -1.655 49.281 3.738 1 97.94 113 LEU B O 1
ATOM 4153 N N . GLY B 1 114 ? -3.246 49.688 2.223 1 96.94 114 GLY B N 1
ATOM 4154 C CA . GLY B 1 114 ? -2.447 50.688 1.522 1 96.94 114 GLY B CA 1
ATOM 4155 C C . GLY B 1 114 ? -1.224 50.094 0.844 1 96.94 114 GLY B C 1
ATOM 4156 O O . GLY B 1 114 ? -1.322 49.094 0.133 1 96.94 114 GLY B O 1
ATOM 4157 N N . ASN B 1 115 ? -0.052 50.781 1.082 1 94.69 115 ASN B N 1
ATOM 4158 C CA . ASN B 1 115 ? 1.174 50.375 0.405 1 94.69 115 ASN B CA 1
ATOM 4159 C C . ASN B 1 115 ? 2.229 49.906 1.396 1 94.69 115 ASN B C 1
ATOM 4161 O O . ASN B 1 115 ? 3.344 49.562 1.004 1 94.69 115 ASN B O 1
ATOM 4165 N N . ALA B 1 116 ? 1.823 49.781 2.623 1 93.31 116 ALA B N 1
ATOM 4166 C CA . ALA B 1 116 ? 2.783 49.406 3.654 1 93.31 116 ALA B CA 1
ATOM 4167 C C . ALA B 1 116 ? 2.879 47.875 3.773 1 93.31 116 ALA B C 1
ATOM 4169 O O . ALA B 1 116 ? 2.188 47.25 4.594 1 93.31 116 ALA B O 1
ATOM 4170 N N . LYS B 1 117 ? 3.877 47.344 3.146 1 93.44 117 LYS B N 1
ATOM 4171 C CA . LYS B 1 117 ? 4.094 45.906 3.15 1 93.44 117 LYS B CA 1
ATOM 4172 C C . LYS B 1 117 ? 4.602 45.438 4.508 1 93.44 117 LYS B C 1
ATOM 4174 O O . LYS B 1 117 ? 4.285 44.312 4.941 1 93.44 117 LYS B O 1
ATOM 4179 N N . ASN B 1 118 ? 5.43 46.281 5.082 1 95.94 118 ASN B N 1
ATOM 4180 C CA . ASN B 1 118 ? 5.914 46.031 6.434 1 95.94 118 ASN B CA 1
ATOM 4181 C C . ASN B 1 118 ? 4.918 46.531 7.488 1 95.94 118 ASN B C 1
ATOM 4183 O O . ASN B 1 118 ? 4.602 47.719 7.555 1 95.94 118 ASN B O 1
ATOM 4187 N N . THR B 1 119 ? 4.434 45.562 8.203 1 98.31 119 THR B N 1
ATOM 4188 C CA . THR B 1 119 ? 3.514 45.906 9.281 1 98.31 119 THR B CA 1
ATOM 4189 C C . THR B 1 119 ? 4.066 45.469 10.625 1 98.31 119 THR B C 1
ATOM 4191 O O . THR B 1 119 ? 5.039 44.719 10.68 1 98.31 119 THR B O 1
ATOM 4194 N N . SER B 1 120 ? 3.49 45.938 11.648 1 98.31 120 SER B N 1
ATOM 4195 C CA . SER B 1 120 ? 3.938 45.594 12.992 1 98.31 120 SER B CA 1
ATOM 4196 C C . SER B 1 120 ? 3.535 44.156 13.344 1 98.31 120 SER B C 1
ATOM 4198 O O . SER B 1 120 ? 4.273 43.438 14.031 1 98.31 120 SER B O 1
ATOM 4200 N N . VAL B 1 121 ? 2.33 43.812 12.945 1 98.75 121 VAL B N 1
ATOM 4201 C CA . VAL B 1 121 ? 1.793 42.5 13.305 1 98.75 121 VAL B CA 1
ATOM 4202 C C . VAL B 1 121 ? 1.401 41.75 12.047 1 98.75 121 VAL B C 1
ATOM 4204 O O . VAL B 1 121 ? 0.826 42.312 11.117 1 98.75 121 VAL B O 1
ATOM 4207 N N . LEU B 1 122 ? 1.777 40.469 11.969 1 98.81 122 LEU B N 1
ATOM 4208 C CA . LEU B 1 122 ? 1.317 39.562 10.922 1 98.81 122 LEU B CA 1
ATOM 4209 C C . LEU B 1 122 ? 0.354 38.531 11.484 1 98.81 122 LEU B C 1
ATOM 4211 O O . LEU B 1 122 ? 0.66 37.875 12.477 1 98.81 122 LEU B O 1
ATOM 4215 N N . LEU B 1 123 ? -0.852 38.438 10.93 1 98.88 123 LEU B N 1
ATOM 4216 C CA . LEU B 1 123 ? -1.747 37.312 11.164 1 98.88 123 LEU B CA 1
ATOM 4217 C C . LEU B 1 123 ? -1.596 36.25 10.062 1 98.88 123 LEU B C 1
ATOM 4219 O O . LEU B 1 123 ? -1.567 36.594 8.875 1 98.88 123 LEU B O 1
ATOM 4223 N N . THR B 1 124 ? -1.416 34.969 10.484 1 98.88 124 THR B N 1
ATOM 4224 C CA . THR B 1 124 ? -1.225 33.969 9.453 1 98.88 124 THR B CA 1
ATOM 4225 C C . THR B 1 124 ? -1.864 32.625 9.859 1 98.88 124 THR B C 1
ATOM 4227 O O . THR B 1 124 ? -2.027 32.344 11.055 1 98.88 124 THR B O 1
ATOM 4230 N N . SER B 1 125 ? -2.324 31.891 8.914 1 98.81 125 SER B N 1
ATOM 4231 C CA . SER B 1 125 ? -2.834 30.531 9.016 1 98.81 125 SER B CA 1
ATOM 4232 C C . SER B 1 125 ? -2.781 29.812 7.672 1 98.81 125 SER B C 1
ATOM 4234 O O . SER B 1 125 ? -2.111 30.266 6.742 1 98.81 125 SER B O 1
ATOM 4236 N N . HIS B 1 126 ? -3.357 28.625 7.598 1 98.69 126 HIS B N 1
ATOM 4237 C CA . HIS B 1 126 ? -3.205 27.891 6.348 1 98.69 126 HIS B CA 1
ATOM 4238 C C . HIS B 1 126 ? -4.562 27.562 5.734 1 98.69 126 HIS B C 1
ATOM 4240 O O . HIS B 1 126 ? -5.531 27.312 6.457 1 98.69 126 HIS B O 1
ATOM 4246 N N . ILE B 1 127 ? -4.523 27.453 4.395 1 97.62 127 ILE B N 1
ATOM 4247 C CA . ILE B 1 127 ? -5.715 27.328 3.561 1 97.62 127 ILE B CA 1
ATOM 4248 C C . ILE B 1 127 ? -6.059 25.859 3.373 1 97.62 127 ILE B C 1
ATOM 4250 O O . ILE B 1 127 ? -7.234 25.5 3.285 1 97.62 127 ILE B O 1
ATOM 4254 N N . ASP B 1 128 ? -5.031 25.016 3.322 1 97.38 128 ASP B N 1
ATOM 4255 C CA . ASP B 1 128 ? -5.238 23.641 2.887 1 97.38 128 ASP B CA 1
ATOM 4256 C C . ASP B 1 128 ? -5.824 22.797 4.012 1 97.38 128 ASP B C 1
ATOM 4258 O O . ASP B 1 128 ? -5.691 23.141 5.188 1 97.38 128 ASP B O 1
ATOM 4262 N N . THR B 1 129 ? -6.527 21.734 3.588 1 95.31 129 THR B N 1
ATOM 4263 C CA . THR B 1 129 ? -7.066 20.719 4.496 1 95.31 129 THR B CA 1
ATOM 4264 C C . THR B 1 129 ? -6.59 19.328 4.102 1 95.31 129 THR B C 1
ATOM 4266 O O . THR B 1 129 ? -6.125 19.125 2.979 1 95.31 129 THR B O 1
ATOM 4269 N N . VAL B 1 130 ? -6.617 18.422 5.035 1 91.69 130 VAL B N 1
ATOM 4270 C CA . VAL B 1 130 ? -6.41 17.016 4.695 1 91.69 130 VAL B CA 1
ATOM 4271 C C . VAL B 1 130 ? -7.648 16.469 3.988 1 91.69 130 VAL B C 1
ATOM 4273 O O . VAL B 1 130 ? -8.75 17 4.141 1 91.69 130 VAL B O 1
ATOM 4276 N N . PRO B 1 131 ? -7.449 15.492 3.23 1 89.12 131 PRO B N 1
ATOM 4277 C CA . PRO B 1 131 ? -8.625 14.828 2.65 1 89.12 131 PRO B CA 1
ATOM 4278 C C . PRO B 1 131 ? -9.352 13.938 3.652 1 89.12 131 PRO B C 1
ATOM 4280 O O . PRO B 1 131 ? -8.781 13.555 4.676 1 89.12 131 PRO B O 1
ATOM 4283 N N . PRO B 1 132 ? -10.617 13.578 3.334 1 86.75 132 PRO B N 1
ATOM 4284 C CA . PRO B 1 132 ? -11.461 14.039 2.23 1 86.75 132 PRO B CA 1
ATOM 4285 C C . PRO B 1 132 ? -12.227 15.312 2.566 1 86.75 132 PRO B C 1
ATOM 4287 O O . PRO B 1 132 ? -12.312 15.695 3.734 1 86.75 132 PRO B O 1
ATOM 4290 N N . PHE B 1 133 ? -12.781 15.961 1.535 1 89.62 133 PHE B N 1
ATOM 4291 C CA . PHE B 1 133 ? -13.688 17.094 1.689 1 89.62 133 PHE B CA 1
ATOM 4292 C C . PHE B 1 133 ? -15.047 16.625 2.203 1 89.62 133 PHE B C 1
ATOM 4294 O O . PHE B 1 133 ? -15.562 15.602 1.771 1 89.62 133 PHE B O 1
ATOM 4301 N N . PHE B 1 134 ? -15.578 17.281 3.219 1 86.75 134 PHE B N 1
ATOM 4302 C CA . PHE B 1 134 ? -16.984 17.078 3.574 1 86.75 134 PHE B CA 1
ATOM 4303 C C . PHE B 1 134 ? -17.656 18.406 3.854 1 86.75 134 PHE B C 1
ATOM 4305 O O . PHE B 1 134 ? -17.016 19.375 4.262 1 86.75 134 PHE B O 1
ATOM 4312 N N . LYS B 1 135 ? -18.875 18.469 3.766 1 88.5 135 LYS B N 1
ATOM 4313 C CA . LYS B 1 135 ? -19.656 19.688 3.613 1 88.5 135 LYS B CA 1
ATOM 4314 C C . LYS B 1 135 ? -19.859 20.391 4.957 1 88.5 135 LYS B C 1
ATOM 4316 O O . LYS B 1 135 ? -19.891 19.734 6 1 88.5 135 LYS B O 1
ATOM 4321 N N . TYR B 1 136 ? -20.047 21.672 4.848 1 92.38 136 TYR B N 1
ATOM 4322 C CA . TYR B 1 136 ? -20.344 22.562 5.961 1 92.38 136 TYR B CA 1
ATOM 4323 C C . TYR B 1 136 ? -21.734 22.328 6.504 1 92.38 136 TYR B C 1
ATOM 4325 O O . TYR B 1 136 ? -22.719 22.297 5.746 1 92.38 136 TYR B O 1
ATOM 4333 N N . SER B 1 137 ? -21.844 22.062 7.852 1 90.75 137 SER B N 1
ATOM 4334 C CA . SER B 1 137 ? -23.156 21.891 8.484 1 90.75 137 SER B CA 1
ATOM 4335 C C . SER B 1 137 ? -23.125 22.328 9.945 1 90.75 137 SER B C 1
ATOM 4337 O O . SER B 1 137 ? -22.109 22.141 10.633 1 90.75 137 SER B O 1
ATOM 4339 N N . ALA B 1 138 ? -24.219 22.938 10.344 1 89.75 138 ALA B N 1
ATOM 4340 C CA . ALA B 1 138 ? -24.328 23.359 11.742 1 89.75 138 ALA B CA 1
ATOM 4341 C C . ALA B 1 138 ? -25.422 22.562 12.453 1 89.75 138 ALA B C 1
ATOM 4343 O O . ALA B 1 138 ? -26.484 22.297 11.883 1 89.75 138 ALA B O 1
ATOM 4344 N N . ARG B 1 139 ? -25.062 22.094 13.633 1 88.31 139 ARG B N 1
ATOM 4345 C CA . ARG B 1 139 ? -26.016 21.312 14.422 1 88.31 139 ARG B CA 1
ATOM 4346 C C . ARG B 1 139 ? -26.062 21.812 15.859 1 88.31 139 ARG B C 1
ATOM 4348 O O . ARG B 1 139 ? -25.031 22.141 16.453 1 88.31 139 ARG B O 1
ATOM 4355 N N . LYS B 1 140 ? -27.281 21.844 16.359 1 88.31 140 LYS B N 1
ATOM 4356 C CA . LYS B 1 140 ? -27.438 22.156 17.781 1 88.31 140 LYS B CA 1
ATOM 4357 C C . LYS B 1 140 ? -27.266 20.906 18.641 1 88.31 140 LYS B C 1
ATOM 4359 O O . LYS B 1 140 ? -27.875 19.875 18.359 1 88.31 140 LYS B O 1
ATOM 4364 N N . GLU B 1 141 ? -26.344 21.016 19.531 1 87.19 141 GLU B N 1
ATOM 4365 C CA . GLU B 1 141 ? -26.109 19.953 20.484 1 87.19 141 GLU B CA 1
ATOM 4366 C C . GLU B 1 141 ? -26.312 20.438 21.922 1 87.19 141 GLU B C 1
ATOM 4368 O O . GLU B 1 141 ? -26.656 21.594 22.141 1 87.19 141 GLU B O 1
ATOM 4373 N N . ASP B 1 142 ? -26.203 19.5 22.891 1 86.62 142 ASP B N 1
ATOM 4374 C CA . ASP B 1 142 ? -26.453 19.828 24.297 1 86.62 142 ASP B CA 1
ATOM 4375 C C . ASP B 1 142 ? -25.531 20.938 24.781 1 86.62 142 ASP B C 1
ATOM 4377 O O . ASP B 1 142 ? -25.938 21.797 25.562 1 86.62 142 ASP B O 1
ATOM 4381 N N . ASP B 1 143 ? -24.344 20.969 24.156 1 86.94 143 ASP B N 1
ATOM 4382 C CA . ASP B 1 143 ? -23.359 21.906 24.672 1 86.94 143 ASP B CA 1
ATOM 4383 C C . ASP B 1 143 ? -23.172 23.094 23.719 1 86.94 143 ASP B C 1
ATOM 4385 O O . ASP B 1 143 ? -22.188 23.828 23.812 1 86.94 143 ASP B O 1
ATOM 4389 N N . GLY B 1 144 ? -24.188 23.25 22.891 1 87.94 144 GLY B N 1
ATOM 4390 C CA . GLY B 1 144 ? -24.172 24.406 22 1 87.94 144 GLY B CA 1
ATOM 4391 C C . GLY B 1 144 ? -24.234 24.016 20.531 1 87.94 144 GLY B C 1
ATOM 4392 O O . GLY B 1 144 ? -24.641 22.906 20.203 1 87.94 144 GLY B O 1
ATOM 4393 N N . ILE B 1 145 ? -23.891 25.031 19.766 1 91.5 145 ILE B N 1
ATOM 4394 C CA . ILE B 1 145 ? -23.938 24.797 18.328 1 91.5 145 ILE B CA 1
ATOM 4395 C C . ILE B 1 145 ? -22.562 24.359 17.828 1 91.5 145 ILE B C 1
ATOM 4397 O O . ILE B 1 145 ? -21.547 25 18.125 1 91.5 145 ILE B O 1
ATOM 4401 N N . LYS B 1 146 ? -22.547 23.266 17.094 1 93.25 146 LYS B N 1
ATOM 4402 C CA . LYS B 1 146 ? -21.328 22.766 16.469 1 93.25 146 LYS B CA 1
ATOM 4403 C C . LYS B 1 146 ? -21.406 22.891 14.945 1 93.25 146 LYS B C 1
ATOM 4405 O O . LYS B 1 146 ? -22.453 22.641 14.344 1 93.25 146 LYS B O 1
ATOM 4410 N N . ILE B 1 147 ? -20.359 23.406 14.414 1 94.38 147 ILE B N 1
ATOM 4411 C CA . ILE B 1 147 ? -20.234 23.562 12.969 1 94.38 147 ILE B CA 1
ATOM 4412 C C . ILE B 1 147 ? -19.281 22.5 12.414 1 94.38 147 ILE B C 1
ATOM 4414 O O . ILE B 1 147 ? -18.078 22.578 12.641 1 94.38 147 ILE B O 1
ATOM 4418 N N . TYR B 1 148 ? -19.859 21.656 11.648 1 93.88 148 TYR B N 1
ATOM 4419 C CA . TYR B 1 148 ? -19.109 20.547 11.086 1 93.88 148 TYR B CA 1
ATOM 4420 C C . TYR B 1 148 ? -18.641 20.859 9.672 1 93.88 148 TYR B C 1
ATOM 4422 O O . TYR B 1 148 ? -19.234 21.688 8.984 1 93.88 148 TYR B O 1
ATOM 4430 N N . GLY B 1 149 ? -17.531 20.172 9.305 1 94.31 149 GLY B N 1
ATOM 4431 C CA . GLY B 1 149 ? -16.938 20.328 7.98 1 94.31 149 GLY B CA 1
ATOM 4432 C C . GLY B 1 149 ? -15.43 20.234 7.988 1 94.31 149 GLY B C 1
ATOM 4433 O O . GLY B 1 149 ? -14.781 20.594 8.977 1 94.31 149 GLY B O 1
ATOM 4434 N N . ARG B 1 150 ? -14.93 19.828 6.832 1 95.19 150 ARG B N 1
ATOM 4435 C CA . ARG B 1 150 ? -13.477 19.75 6.738 1 95.19 150 ARG B CA 1
ATOM 4436 C C . ARG B 1 150 ? -12.867 21.156 6.707 1 95.19 150 ARG B C 1
ATOM 4438 O O . ARG B 1 150 ? -13.18 21.953 5.82 1 95.19 150 ARG B O 1
ATOM 4445 N N . GLY B 1 151 ? -12.047 21.453 7.691 1 96.19 151 GLY B N 1
ATOM 4446 C CA . GLY B 1 151 ? -11.398 22.75 7.75 1 96.19 151 GLY B CA 1
ATOM 4447 C C . GLY B 1 151 ? -12.102 23.734 8.672 1 96.19 151 GLY B C 1
ATOM 4448 O O . GLY B 1 151 ? -11.602 24.828 8.906 1 96.19 151 GLY B O 1
ATOM 4449 N N . THR B 1 152 ? -13.242 23.344 9.227 1 96.88 152 THR B N 1
ATOM 4450 C CA . THR B 1 152 ? -13.969 24.281 10.086 1 96.88 152 THR B CA 1
ATOM 4451 C C . THR B 1 152 ? -13.109 24.703 11.273 1 96.88 152 THR B C 1
ATOM 4453 O O . THR B 1 152 ? -13.133 25.859 11.695 1 96.88 152 THR B O 1
ATOM 4456 N N . ALA B 1 153 ? -12.391 23.734 11.727 1 96.56 153 ALA B N 1
ATOM 4457 C CA . ALA B 1 153 ? -11.461 24 12.82 1 96.56 153 ALA B CA 1
ATOM 4458 C C . ALA B 1 153 ? -10.039 24.156 12.297 1 96.56 153 ALA B C 1
ATOM 4460 O O . ALA B 1 153 ? -9.383 25.172 12.555 1 96.56 153 ALA B O 1
ATOM 4461 N N . ASP B 1 154 ? -9.516 23.375 11.391 1 96.06 154 ASP B N 1
ATOM 4462 C CA . ASP B 1 154 ? -8.125 23.25 10.969 1 96.06 154 ASP B CA 1
ATOM 4463 C C . ASP B 1 154 ? -7.977 23.516 9.477 1 96.06 154 ASP B C 1
ATOM 4465 O O . ASP B 1 154 ? -8.094 22.594 8.656 1 96.06 154 ASP B O 1
ATOM 4469 N N . ALA B 1 155 ? -7.734 24.75 9.023 1 96.94 155 ALA B N 1
ATOM 4470 C CA . ALA B 1 155 ? -7.645 25.812 10.008 1 96.94 155 ALA B CA 1
ATOM 4471 C C . ALA B 1 155 ? -8.422 27.047 9.555 1 96.94 155 ALA B C 1
ATOM 4473 O O . ALA B 1 155 ? -8.031 28.188 9.852 1 96.94 155 ALA B O 1
ATOM 4474 N N . LYS B 1 156 ? -9.414 26.828 8.773 1 98.25 156 LYS B N 1
ATOM 4475 C CA . LYS B 1 156 ? -10.133 27.938 8.188 1 98.25 156 LYS B CA 1
ATOM 4476 C C . LYS B 1 156 ? -10.945 28.688 9.242 1 98.25 156 LYS B C 1
ATOM 4478 O O . LYS B 1 156 ? -11.375 29.828 9.016 1 98.25 156 LYS B O 1
ATOM 4483 N N . GLY B 1 157 ? -11.164 28.062 10.383 1 98.19 157 GLY B N 1
ATOM 4484 C CA . GLY B 1 157 ? -11.68 28.812 11.523 1 98.19 157 GLY B CA 1
ATOM 4485 C C . GLY B 1 157 ? -10.797 29.969 11.938 1 98.19 157 GLY B C 1
ATOM 4486 O O . GLY B 1 157 ? -11.289 31.062 12.234 1 98.19 157 GLY B O 1
ATOM 4487 N N . SER B 1 158 ? -9.523 29.719 11.977 1 98.81 158 SER B N 1
ATOM 4488 C CA . SER B 1 158 ? -8.562 30.766 12.289 1 98.81 158 SER B CA 1
ATOM 4489 C C . SER B 1 158 ? -8.555 31.859 11.219 1 98.81 158 SER B C 1
ATOM 4491 O O . SER B 1 158 ? -8.516 33.062 11.531 1 98.81 158 SER B O 1
ATOM 4493 N N . ILE B 1 159 ? -8.609 31.453 9.953 1 98.81 159 ILE B N 1
ATOM 4494 C CA . ILE B 1 159 ? -8.609 32.406 8.859 1 98.81 159 ILE B CA 1
ATOM 4495 C C . ILE B 1 159 ? -9.781 33.375 9.016 1 98.81 159 ILE B C 1
ATOM 4497 O O . ILE B 1 159 ? -9.602 34.594 9.008 1 98.81 159 ILE B O 1
ATOM 4501 N N . ALA B 1 160 ? -10.945 32.844 9.188 1 98.69 160 ALA B N 1
ATOM 4502 C CA . ALA B 1 160 ? -12.148 33.656 9.289 1 98.69 160 ALA B CA 1
ATOM 4503 C C . ALA B 1 160 ? -12.086 34.594 10.492 1 98.69 160 ALA B C 1
ATOM 4505 O O . ALA B 1 160 ? -12.398 35.781 10.383 1 98.69 160 ALA B O 1
ATOM 4506 N N . SER B 1 161 ? -11.695 34.062 11.602 1 98.81 161 SER B N 1
ATOM 4507 C CA . SER B 1 161 ? -11.672 34.844 12.82 1 98.81 161 SER B CA 1
ATOM 4508 C C . SER B 1 161 ? -10.602 35.938 12.758 1 98.81 161 SER B C 1
ATOM 4510 O O . SER B 1 161 ? -10.789 37.031 13.266 1 98.81 161 SER B O 1
ATOM 4512 N N . GLN B 1 162 ? -9.469 35.656 12.188 1 98.94 162 GLN B N 1
ATOM 4513 C CA . GLN B 1 162 ? -8.398 36.625 12.008 1 98.94 162 GLN B CA 1
ATOM 4514 C C . GLN B 1 162 ? -8.859 37.781 11.117 1 98.94 162 GLN B C 1
ATOM 4516 O O . GLN B 1 162 ? -8.641 38.938 11.453 1 98.94 162 GLN B O 1
ATOM 4521 N N . ILE B 1 163 ? -9.477 37.438 10.023 1 98.88 163 ILE B N 1
ATOM 4522 C CA . ILE B 1 163 ? -9.906 38.438 9.062 1 98.88 163 ILE B CA 1
ATOM 4523 C C . ILE B 1 163 ? -10.961 39.344 9.703 1 98.88 163 ILE B C 1
ATOM 4525 O O . ILE B 1 163 ? -10.891 40.562 9.602 1 98.88 163 ILE B O 1
ATOM 4529 N N . VAL B 1 164 ? -11.898 38.75 10.391 1 98.56 164 VAL B N 1
ATOM 4530 C CA . VAL B 1 164 ? -12.969 39.531 11.008 1 98.56 164 VAL B CA 1
ATOM 4531 C C . VAL B 1 164 ? -12.406 40.406 12.125 1 98.56 164 VAL B C 1
ATOM 4533 O O . VAL B 1 164 ? -12.828 41.562 12.305 1 98.56 164 VAL B O 1
ATOM 4536 N N . ALA B 1 165 ? -11.492 39.875 12.938 1 98.69 165 ALA B N 1
ATOM 4537 C CA . ALA B 1 165 ? -10.836 40.688 13.953 1 98.69 165 ALA B CA 1
ATOM 4538 C C . ALA B 1 165 ? -10.156 41.875 13.336 1 98.69 165 ALA B C 1
ATOM 4540 O O . ALA B 1 165 ? -10.281 43 13.836 1 98.69 165 ALA B O 1
ATOM 4541 N N . PHE B 1 166 ? -9.453 41.688 12.266 1 98.62 166 PHE B N 1
ATOM 4542 C CA . PHE B 1 166 ? -8.797 42.75 11.523 1 98.62 166 PHE B CA 1
ATOM 4543 C C . PHE B 1 166 ? -9.812 43.781 11.062 1 98.62 166 PHE B C 1
ATOM 4545 O O . PHE B 1 166 ? -9.617 45 11.273 1 98.62 166 PHE B O 1
ATOM 4552 N N . GLU B 1 167 ? -10.891 43.312 10.469 1 98.12 167 GLU B N 1
ATOM 4553 C CA . GLU B 1 167 ? -11.914 44.188 9.93 1 98.12 167 GLU B CA 1
ATOM 4554 C C . GLU B 1 167 ? -12.562 45.031 11.031 1 98.12 167 GLU B C 1
ATOM 4556 O O . GLU B 1 167 ? -12.797 46.219 10.852 1 98.12 167 GLU B O 1
ATOM 4561 N N . GLU B 1 168 ? -12.844 44.344 12.109 1 97.69 168 GLU B N 1
ATOM 4562 C CA . GLU B 1 168 ? -13.484 45.062 13.211 1 97.69 168 GLU B CA 1
ATOM 4563 C C . GLU B 1 168 ? -12.562 46.125 13.789 1 97.69 168 GLU B C 1
ATOM 4565 O O . GLU B 1 168 ? -12.992 47.25 14.055 1 97.69 168 GLU B O 1
ATOM 4570 N N . LEU B 1 169 ? -11.352 45.844 13.953 1 98.06 169 LEU B N 1
ATOM 4571 C CA . LEU B 1 169 ? -10.398 46.812 14.477 1 98.06 169 LEU B CA 1
ATOM 4572 C C . LEU B 1 169 ? -10.211 47.969 13.516 1 98.06 169 LEU B C 1
ATOM 4574 O O . LEU B 1 169 ? -10.031 49.094 13.938 1 98.06 169 LEU B O 1
ATOM 4578 N N . LEU B 1 170 ? -10.211 47.688 12.242 1 97.38 170 LEU B N 1
ATOM 4579 C CA . LEU B 1 170 ? -10.109 48.719 11.227 1 97.38 170 LEU B CA 1
ATOM 4580 C C . LEU B 1 170 ? -11.32 49.656 11.266 1 97.38 170 LEU B C 1
ATOM 4582 O O . LEU B 1 170 ? -11.18 50.875 11.195 1 97.38 170 LEU B O 1
ATOM 4586 N N . GLN B 1 171 ? -12.477 49.062 11.383 1 96.5 171 GLN B N 1
ATOM 4587 C CA . GLN B 1 171 ? -13.711 49.812 11.438 1 96.5 171 GLN B CA 1
ATOM 4588 C C . GLN B 1 171 ? -13.766 50.688 12.688 1 96.5 171 GLN B C 1
ATOM 4590 O O . GLN B 1 171 ? -14.297 51.812 12.648 1 96.5 171 GLN B O 1
ATOM 4595 N N . GLU B 1 172 ? -13.203 50.156 13.711 1 96.31 172 GLU B N 1
ATOM 4596 C CA . GLU B 1 172 ? -13.164 50.875 14.977 1 96.31 172 GLU B CA 1
ATOM 4597 C C . GLU B 1 172 ? -12.141 52 14.945 1 96.31 172 GLU B C 1
ATOM 4599 O O . GLU B 1 172 ? -12.148 52.875 15.805 1 96.31 172 GLU B O 1
ATOM 4604 N N . GLY B 1 173 ? -11.242 51.969 14 1 95.94 173 GLY B N 1
ATOM 4605 C CA . GLY B 1 173 ? -10.195 53 13.883 1 95.94 173 GLY B CA 1
ATOM 4606 C C . GLY B 1 173 ? -9.016 52.75 14.805 1 95.94 173 GLY B C 1
ATOM 4607 O O . GLY B 1 173 ? -8.188 53.625 15.016 1 95.94 173 GLY B O 1
ATOM 4608 N N . THR B 1 174 ? -8.992 51.594 15.312 1 96.5 174 THR B N 1
ATOM 4609 C CA . THR B 1 174 ? -7.938 51.25 16.266 1 96.5 174 THR B CA 1
ATOM 4610 C C . THR B 1 174 ? -6.656 50.875 15.547 1 96.5 174 THR B C 1
ATOM 4612 O O . THR B 1 174 ? -5.559 51 16.094 1 96.5 174 THR B O 1
ATOM 4615 N N . ILE B 1 175 ? -6.812 50.375 14.281 1 97.44 175 ILE B N 1
ATOM 4616 C CA . ILE B 1 175 ? -5.637 50.062 13.469 1 97.44 175 ILE B CA 1
ATOM 4617 C C . ILE B 1 175 ? -5.738 50.781 12.125 1 97.44 175 ILE B C 1
ATOM 4619 O O . ILE B 1 175 ? -6.812 51.25 11.742 1 97.44 175 ILE B O 1
ATOM 4623 N N . GLY B 1 176 ? -4.57 50.906 11.5 1 96.94 176 GLY B N 1
ATOM 4624 C CA . GLY B 1 176 ? -4.461 51.5 10.188 1 96.94 176 GLY B CA 1
ATOM 4625 C C . GLY B 1 176 ? -3.293 50.969 9.383 1 96.94 176 GLY B C 1
ATOM 4626 O O . GLY B 1 176 ? -2.771 49.875 9.672 1 96.94 176 GLY B O 1
ATOM 4627 N N . GLU B 1 177 ? -3 51.75 8.352 1 97.56 177 GLU B N 1
ATOM 4628 C CA . GLU B 1 177 ? -1.905 51.344 7.469 1 97.56 177 GLU B CA 1
ATOM 4629 C C . GLU B 1 177 ? -0.616 51.125 8.258 1 97.56 177 GLU B C 1
ATOM 4631 O O . GLU B 1 177 ? -0.24 51.938 9.086 1 97.56 177 GLU B O 1
ATOM 4636 N N . GLY B 1 178 ? 0.006 49.938 8.039 1 98.12 178 GLY B N 1
ATOM 4637 C CA . GLY B 1 178 ? 1.278 49.625 8.68 1 98.12 178 GLY B CA 1
ATOM 4638 C C . GLY B 1 178 ? 1.133 48.812 9.961 1 98.12 178 GLY B C 1
ATOM 4639 O O . GLY B 1 178 ? 2.113 48.281 10.477 1 98.12 178 GLY B O 1
ATOM 4640 N N . ASP B 1 179 ? -0.051 48.625 10.43 1 98.31 179 ASP B N 1
ATOM 4641 C CA . ASP B 1 179 ? -0.236 48 11.734 1 98.31 179 ASP B CA 1
ATOM 4642 C C . ASP B 1 179 ? -0.305 46.469 11.594 1 98.31 179 ASP B C 1
ATOM 4644 O O . ASP B 1 179 ? 0.393 45.75 12.297 1 98.31 179 ASP B O 1
ATOM 4648 N N . VAL B 1 180 ? -1.175 46.031 10.664 1 98.75 180 VAL B N 1
ATOM 4649 C CA . VAL B 1 180 ? -1.448 44.594 10.602 1 98.75 180 VAL B CA 1
ATOM 4650 C C . VAL B 1 180 ? -1.458 44.125 9.148 1 98.75 180 VAL B C 1
ATOM 4652 O O . VAL B 1 180 ? -2.008 44.812 8.281 1 98.75 180 VAL B O 1
ATOM 4655 N N . SER B 1 181 ? -0.803 43.062 8.82 1 98.81 181 SER B N 1
ATOM 4656 C CA . SER B 1 181 ? -0.903 42.344 7.547 1 98.81 181 SER B CA 1
ATOM 4657 C C . SER B 1 181 ? -1.434 40.938 7.734 1 98.81 181 SER B C 1
ATOM 4659 O O . SER B 1 181 ? -1.442 40.406 8.852 1 98.81 181 SER B O 1
ATOM 4661 N N . LEU B 1 182 ? -1.968 40.344 6.637 1 98.88 182 LEU B N 1
ATOM 4662 C CA . LEU B 1 182 ? -2.559 39.031 6.613 1 98.88 182 LEU B CA 1
ATOM 4663 C C . LEU B 1 182 ? -1.814 38.125 5.641 1 98.88 182 LEU B C 1
ATOM 4665 O O . LEU B 1 182 ? -1.536 38.5 4.508 1 98.88 182 LEU B O 1
ATOM 4669 N N . LEU B 1 183 ? -1.412 36.906 6.121 1 98.94 183 LEU B N 1
ATOM 4670 C CA . LEU B 1 183 ? -0.788 35.906 5.273 1 98.94 183 LEU B CA 1
ATOM 4671 C C . LEU B 1 183 ? -1.503 34.562 5.41 1 98.94 183 LEU B C 1
ATOM 4673 O O . LEU B 1 183 ? -1.607 34.031 6.512 1 98.94 183 LEU B O 1
ATOM 4677 N N . TYR B 1 184 ? -2.004 34.031 4.344 1 98.94 184 TYR B N 1
ATOM 4678 C CA . TYR B 1 184 ? -2.604 32.719 4.336 1 98.94 184 TYR B CA 1
ATOM 4679 C C . TYR B 1 184 ? -1.893 31.797 3.344 1 98.94 184 TYR B C 1
ATOM 4681 O O . TYR B 1 184 ? -1.766 32.125 2.164 1 98.94 184 TYR B O 1
ATOM 4689 N N . VAL B 1 185 ? -1.424 30.625 3.865 1 98.88 185 VAL B N 1
ATOM 4690 C CA . VAL B 1 185 ? -0.461 29.828 3.109 1 98.88 185 VAL B CA 1
ATOM 4691 C C . VAL B 1 185 ? -1.09 28.5 2.709 1 98.88 185 VAL B C 1
ATOM 4693 O O . VAL B 1 185 ? -2.107 28.094 3.273 1 98.88 185 VAL B O 1
ATOM 4696 N N . VAL B 1 186 ? -0.462 27.875 1.699 1 98.12 186 VAL B N 1
ATOM 4697 C CA . VAL B 1 186 ? -0.858 26.547 1.219 1 98.12 186 VAL B CA 1
ATOM 4698 C C . VAL B 1 186 ? 0.119 25.5 1.736 1 98.12 186 VAL B C 1
ATOM 4700 O O . VAL B 1 186 ? 1.242 25.828 2.129 1 98.12 186 VAL B O 1
ATOM 4703 N N . GLY B 1 187 ? -0.315 24.297 1.864 1 96.5 187 GLY B N 1
ATOM 4704 C CA . GLY B 1 187 ? 0.549 23.141 1.99 1 96.5 187 GLY B CA 1
ATOM 4705 C C . GLY B 1 187 ? 0.973 22.859 3.42 1 96.5 187 GLY B C 1
ATOM 4706 O O . GLY B 1 187 ? 1.902 22.094 3.658 1 96.5 187 GLY B O 1
ATOM 4707 N N . GLU B 1 188 ? 0.364 23.469 4.371 1 95.81 188 GLU B N 1
ATOM 4708 C CA . GLU B 1 188 ? 0.729 23.219 5.762 1 95.81 188 GLU B CA 1
ATOM 4709 C C . GLU B 1 188 ? 0.571 21.75 6.129 1 95.81 188 GLU B C 1
ATOM 4711 O O . GLU B 1 188 ? 1.405 21.188 6.84 1 95.81 188 GLU B O 1
ATOM 4716 N N . GLU B 1 189 ? -0.41 21.125 5.633 1 92.31 189 GLU B N 1
ATOM 4717 C CA . GLU B 1 189 ? -0.72 19.734 5.98 1 92.31 189 GLU B CA 1
ATOM 4718 C C . GLU B 1 189 ? 0.191 18.766 5.238 1 92.31 189 GLU B C 1
ATOM 4720 O O . GLU B 1 189 ? 0.129 17.547 5.461 1 92.31 189 GLU B O 1
ATOM 4725 N N . ALA B 1 190 ? 0.906 19.297 4.289 1 89.75 190 ALA B N 1
ATOM 4726 C CA . ALA B 1 190 ? 1.705 18.453 3.41 1 89.75 190 ALA B CA 1
ATOM 4727 C C . ALA B 1 190 ? 3.111 19.016 3.232 1 89.75 190 ALA B C 1
ATOM 4729 O O . ALA B 1 190 ? 3.568 19.219 2.105 1 89.75 190 ALA B O 1
ATOM 4730 N N . GLY B 1 191 ? 3.812 19.281 4.301 1 88.56 191 GLY B N 1
ATOM 4731 C CA . GLY B 1 191 ? 5.223 19.625 4.215 1 88.56 191 GLY B CA 1
ATOM 4732 C C . GLY B 1 191 ? 5.496 21.094 4.457 1 88.56 191 GLY B C 1
ATOM 4733 O O . GLY B 1 191 ? 6.637 21.484 4.715 1 88.56 191 GLY B O 1
ATOM 4734 N N . GLY B 1 192 ? 4.492 22 4.297 1 94.69 192 GLY B N 1
ATOM 4735 C CA . GLY B 1 192 ? 4.641 23.406 4.656 1 94.69 192 GLY B CA 1
ATOM 4736 C C . GLY B 1 192 ? 5.262 24.234 3.553 1 94.69 192 GLY B C 1
ATOM 4737 O O . GLY B 1 192 ? 5.875 25.266 3.82 1 94.69 192 GLY B O 1
ATOM 4738 N N . GLU B 1 193 ? 5.152 23.812 2.303 1 95.38 193 GLU B N 1
ATOM 4739 C CA . GLU B 1 193 ? 5.805 24.484 1.186 1 95.38 193 GLU B CA 1
ATOM 4740 C C . GLU B 1 193 ? 5.367 25.953 1.096 1 95.38 193 GLU B C 1
ATOM 4742 O O . GLU B 1 193 ? 6.152 26.812 0.707 1 95.38 193 GLU B O 1
ATOM 4747 N N . GLY B 1 194 ? 4.168 26.172 1.483 1 98.12 194 GLY B N 1
ATOM 4748 C CA . GLY B 1 194 ? 3.662 27.547 1.425 1 98.12 194 GLY B CA 1
ATOM 4749 C C . GLY B 1 194 ? 4.422 28.5 2.322 1 98.12 194 GLY B C 1
ATOM 4750 O O . GLY B 1 194 ? 4.918 29.531 1.862 1 98.12 194 GLY B O 1
ATOM 4751 N N . MET B 1 195 ? 4.539 28.141 3.561 1 98.44 195 MET B N 1
ATOM 4752 C CA . MET B 1 195 ? 5.227 29 4.508 1 98.44 195 MET B CA 1
ATOM 4753 C C . MET B 1 195 ? 6.711 29.109 4.176 1 98.44 195 MET B C 1
ATOM 4755 O O . MET B 1 195 ? 7.32 30.172 4.344 1 98.44 195 MET B O 1
ATOM 4759 N N . ILE B 1 196 ? 7.281 28.031 3.734 1 97.44 196 ILE B N 1
ATOM 4760 C CA . ILE B 1 196 ? 8.688 28.047 3.334 1 97.44 196 ILE B CA 1
ATOM 4761 C C . ILE B 1 196 ? 8.891 29.062 2.213 1 97.44 196 ILE B C 1
ATOM 4763 O O . ILE B 1 196 ? 9.82 29.875 2.262 1 97.44 196 ILE B O 1
ATOM 4767 N N . ALA B 1 197 ? 8.031 29.031 1.232 1 98.12 197 ALA B N 1
ATOM 4768 C CA . ALA B 1 197 ? 8.102 29.969 0.12 1 98.12 197 ALA B CA 1
ATOM 4769 C C . ALA B 1 197 ? 7.883 31.406 0.602 1 98.12 197 ALA B C 1
ATOM 4771 O O . ALA B 1 197 ? 8.555 32.312 0.135 1 98.12 197 ALA B O 1
ATOM 4772 N N . ALA B 1 198 ? 6.965 31.609 1.483 1 98.56 198 ALA B N 1
ATOM 4773 C CA . ALA B 1 198 ? 6.707 32.938 2.031 1 98.56 198 ALA B CA 1
ATOM 4774 C C . ALA B 1 198 ? 7.934 33.5 2.756 1 98.56 198 ALA B C 1
ATOM 4776 O O . ALA B 1 198 ? 8.312 34.656 2.566 1 98.56 198 ALA B O 1
ATOM 4777 N N . ASN B 1 199 ? 8.461 32.625 3.6 1 98.44 199 ASN B N 1
ATOM 4778 C CA . ASN B 1 199 ? 9.664 33.031 4.324 1 98.44 199 ASN B CA 1
ATOM 4779 C C . ASN B 1 199 ? 10.758 33.5 3.369 1 98.44 199 ASN B C 1
ATOM 4781 O O . ASN B 1 199 ? 11.359 34.562 3.586 1 98.44 199 ASN B O 1
ATOM 4785 N N . THR B 1 200 ? 11 32.719 2.348 1 97.88 200 THR B N 1
ATOM 4786 C CA . THR B 1 200 ? 12.016 33.062 1.358 1 97.88 200 THR B CA 1
ATOM 4787 C C . THR B 1 200 ? 11.703 34.406 0.705 1 97.88 200 THR B C 1
ATOM 4789 O O . THR B 1 200 ? 12.57 35.281 0.593 1 97.88 200 THR B O 1
ATOM 4792 N N . SER B 1 201 ? 10.523 34.594 0.331 1 97.62 201 SER B N 1
ATOM 4793 C CA . SER B 1 201 ? 10.086 35.812 -0.336 1 97.62 201 SER B CA 1
ATOM 4794 C C . SER B 1 201 ? 10.25 37.031 0.574 1 97.62 201 SER B C 1
ATOM 4796 O O . SER B 1 201 ? 10.711 38.062 0.135 1 97.62 201 SER B O 1
ATOM 4798 N N . PHE B 1 202 ? 9.859 36.875 1.788 1 97.81 202 PHE B N 1
ATOM 4799 C CA . PHE B 1 202 ? 9.891 38 2.727 1 97.81 202 PHE B CA 1
ATOM 4800 C C . PHE B 1 202 ? 11.328 38.375 3.061 1 97.81 202 PHE B C 1
ATOM 4802 O O . PHE B 1 202 ? 11.641 39.562 3.213 1 97.81 202 PHE B O 1
ATOM 4809 N N . VAL B 1 203 ? 12.141 37.406 3.217 1 97.19 203 VAL B N 1
ATOM 4810 C CA . VAL B 1 203 ? 13.547 37.688 3.473 1 97.19 203 VAL B CA 1
ATOM 4811 C C . VAL B 1 203 ? 14.148 38.438 2.291 1 97.19 203 VAL B C 1
ATOM 4813 O O . VAL B 1 203 ? 14.852 39.438 2.477 1 97.19 203 VAL B O 1
ATOM 4816 N N . GLU B 1 204 ? 13.836 38.031 1.119 1 96.81 204 GLU B N 1
ATOM 4817 C CA . GLU B 1 204 ? 14.367 38.656 -0.094 1 96.81 204 GLU B CA 1
ATOM 4818 C C . GLU B 1 204 ? 13.852 40.062 -0.256 1 96.81 204 GLU B C 1
ATOM 4820 O O . GLU B 1 204 ? 14.562 40.938 -0.774 1 96.81 204 GLU B O 1
ATOM 4825 N N . SER B 1 205 ? 12.711 40.281 0.207 1 96.06 205 SER B N 1
ATOM 4826 C CA . SER B 1 205 ? 12.094 41.594 0.018 1 96.06 205 SER B CA 1
ATOM 4827 C C . SER B 1 205 ? 12.219 42.438 1.271 1 96.06 205 SER B C 1
ATOM 4829 O O . SER B 1 205 ? 11.664 43.562 1.336 1 96.06 205 SER B O 1
ATOM 4831 N N . ASN B 1 206 ? 12.828 41.938 2.309 1 95.94 206 ASN B N 1
ATOM 4832 C CA . ASN B 1 206 ? 13.07 42.625 3.568 1 95.94 206 ASN B CA 1
ATOM 4833 C C . ASN B 1 206 ? 11.758 43.031 4.25 1 95.94 206 ASN B C 1
ATOM 4835 O O . ASN B 1 206 ? 11.602 44.156 4.684 1 95.94 206 ASN B O 1
ATOM 4839 N N . VAL B 1 207 ? 10.836 42.125 4.223 1 97.19 207 VAL B N 1
ATOM 4840 C CA . VAL B 1 207 ? 9.578 42.281 4.949 1 97.19 207 VAL B CA 1
ATOM 4841 C C . VAL B 1 207 ? 9.695 41.625 6.324 1 97.19 207 VAL B C 1
ATOM 4843 O O . VAL B 1 207 ? 10.133 40.469 6.441 1 97.19 207 VAL B O 1
ATOM 4846 N N . ASN B 1 208 ? 9.336 42.375 7.387 1 97.19 208 ASN B N 1
ATOM 4847 C CA . ASN B 1 208 ? 9.422 41.875 8.75 1 97.19 208 ASN B CA 1
ATOM 4848 C C . ASN B 1 208 ? 8.305 42.438 9.633 1 97.19 208 ASN B C 1
ATOM 4850 O O . ASN B 1 208 ? 7.461 43.188 9.156 1 97.19 208 ASN B O 1
ATOM 4854 N N . TRP B 1 209 ? 8.25 41.906 10.883 1 98.12 209 TRP B N 1
ATOM 4855 C CA . TRP B 1 209 ? 7.211 42.281 11.844 1 98.12 209 TRP B CA 1
ATOM 4856 C C . TRP B 1 209 ? 7.773 42.344 13.258 1 98.12 209 TRP B C 1
ATOM 4858 O O . TRP B 1 209 ? 8.914 41.906 13.5 1 98.12 209 TRP B O 1
ATOM 4868 N N . ASP B 1 210 ? 6.965 42.875 14.117 1 97.62 210 ASP B N 1
ATOM 4869 C CA . ASP B 1 210 ? 7.293 42.812 15.539 1 97.62 210 ASP B CA 1
ATOM 4870 C C . ASP B 1 210 ? 6.707 41.562 16.172 1 97.62 210 ASP B C 1
ATOM 4872 O O . ASP B 1 210 ? 7.25 41.031 17.156 1 97.62 210 ASP B O 1
ATOM 4876 N N . ALA B 1 211 ? 5.629 41.188 15.648 1 98.38 211 ALA B N 1
ATOM 4877 C CA . ALA B 1 211 ? 4.953 40 16.156 1 98.38 211 ALA B CA 1
ATOM 4878 C C . ALA B 1 211 ? 4.219 39.25 15.031 1 98.38 211 ALA B C 1
ATOM 4880 O O . ALA B 1 211 ? 3.658 39.875 14.133 1 98.38 211 ALA B O 1
ATOM 4881 N N . VAL B 1 212 ? 4.305 37.969 15.102 1 98.75 212 VAL B N 1
ATOM 4882 C CA . VAL B 1 212 ? 3.533 37.094 14.203 1 98.75 212 VAL B CA 1
ATOM 4883 C C . VAL B 1 212 ? 2.576 36.219 15.016 1 98.75 212 VAL B C 1
ATOM 4885 O O . VAL B 1 212 ? 2.98 35.594 15.992 1 98.75 212 VAL B O 1
ATOM 4888 N N . ILE B 1 213 ? 1.31 36.25 14.648 1 98.81 213 ILE B N 1
ATOM 4889 C CA . ILE B 1 213 ? 0.282 35.438 15.297 1 98.81 213 ILE B CA 1
ATOM 4890 C C . ILE B 1 213 ? -0.191 34.344 14.344 1 98.81 213 ILE B C 1
ATOM 4892 O O . ILE B 1 213 ? -0.9 34.625 13.367 1 98.81 213 ILE B O 1
ATOM 4896 N N . PHE B 1 214 ? 0.206 33.125 14.688 1 98.75 214 PHE B N 1
ATOM 4897 C CA . PHE B 1 214 ? -0.151 31.969 13.883 1 98.75 214 PHE B CA 1
ATOM 4898 C C . PHE B 1 214 ? -1.492 31.391 14.328 1 98.75 214 PHE B C 1
ATOM 4900 O O . PHE B 1 214 ? -1.782 31.344 15.531 1 98.75 214 PHE B O 1
ATOM 4907 N N . GLY B 1 215 ? -2.316 31.016 13.359 1 98.5 215 GLY B N 1
ATOM 4908 C CA . GLY B 1 215 ? -3.605 30.406 13.648 1 98.5 215 GLY B CA 1
ATOM 4909 C C . GLY B 1 215 ? -3.605 28.891 13.492 1 98.5 215 GLY B C 1
ATOM 4910 O O . GLY B 1 215 ? -3.314 28.375 12.414 1 98.5 215 GLY B O 1
ATOM 4911 N N . GLU B 1 216 ? -3.932 28.141 14.516 1 97.5 216 GLU B N 1
ATOM 4912 C CA . GLU B 1 216 ? -4.188 26.719 14.594 1 97.5 216 GLU B CA 1
ATOM 4913 C C . GLU B 1 216 ? -5.266 26.406 15.625 1 97.5 216 GLU B C 1
ATOM 4915 O O . GLU B 1 216 ? -5.504 27.188 16.547 1 97.5 216 GLU B O 1
ATOM 4920 N N . PRO B 1 217 ? -5.961 25.266 15.477 1 97.19 217 PRO B N 1
ATOM 4921 C CA . PRO B 1 217 ? -6.91 24.938 16.547 1 97.19 217 PRO B CA 1
ATOM 4922 C C . PRO B 1 217 ? -6.215 24.609 17.859 1 97.19 217 PRO B C 1
ATOM 4924 O O . PRO B 1 217 ? -5.734 23.484 18.047 1 97.19 217 PRO B O 1
ATOM 4927 N N . THR B 1 218 ? -6.25 25.547 18.781 1 96.81 218 THR B N 1
ATOM 4928 C CA . THR B 1 218 ? -5.594 25.406 20.078 1 96.81 218 THR B CA 1
ATOM 4929 C C . THR B 1 218 ? -6.621 25.453 21.219 1 96.81 218 THR B C 1
ATOM 4931 O O . THR B 1 218 ? -6.293 25.828 22.344 1 96.81 218 THR B O 1
ATOM 4934 N N . THR B 1 219 ? -7.848 25.219 20.922 1 96.06 219 THR B N 1
ATOM 4935 C CA . THR B 1 219 ? -8.938 25.281 21.891 1 96.06 219 THR B CA 1
ATOM 4936 C C . THR B 1 219 ? -9 26.656 22.547 1 96.06 219 THR B C 1
ATOM 4938 O O . THR B 1 219 ? -9.156 26.766 23.766 1 96.06 219 THR B O 1
ATOM 4941 N N . ASN B 1 220 ? -8.742 27.641 21.844 1 97.69 220 ASN B N 1
ATOM 4942 C CA . ASN B 1 220 ? -8.773 29.047 22.266 1 97.69 220 ASN B CA 1
ATOM 4943 C C . ASN B 1 220 ? -7.773 29.297 23.391 1 97.69 220 ASN B C 1
ATOM 4945 O O . ASN B 1 220 ? -8.055 30.062 24.312 1 97.69 220 ASN B O 1
ATOM 4949 N N . ALA B 1 221 ? -6.727 28.578 23.391 1 97.19 221 ALA B N 1
ATOM 4950 C CA . ALA B 1 221 ? -5.629 28.797 24.312 1 97.19 221 ALA B CA 1
ATOM 4951 C C . ALA B 1 221 ? -4.371 29.25 23.594 1 97.19 221 ALA B C 1
ATOM 4953 O O . ALA B 1 221 ? -4.176 28.953 22.406 1 97.19 221 ALA B O 1
ATOM 4954 N N . LEU B 1 222 ? -3.629 30.031 24.297 1 96.94 222 LEU B N 1
ATOM 4955 C CA . LEU B 1 222 ? -2.336 30.453 23.781 1 96.94 222 LEU B CA 1
ATOM 4956 C C . LEU B 1 222 ? -1.289 29.359 23.969 1 96.94 222 LEU B C 1
ATOM 4958 O O . LEU B 1 222 ? -0.983 28.969 25.094 1 96.94 222 LEU B O 1
ATOM 4962 N N . ALA B 1 223 ? -0.722 28.906 22.891 1 95.69 223 ALA B N 1
ATOM 4963 C CA . ALA B 1 223 ? 0.194 27.766 22.953 1 95.69 223 ALA B CA 1
ATOM 4964 C C . ALA B 1 223 ? 1.567 28.203 23.469 1 95.69 223 ALA B C 1
ATOM 4966 O O . ALA B 1 223 ? 2.07 29.25 23.078 1 95.69 223 ALA B O 1
ATOM 4967 N N . VAL B 1 224 ? 2.199 27.359 24.25 1 94.44 224 VAL B N 1
ATOM 4968 C CA . VAL B 1 224 ? 3.535 27.641 24.766 1 94.44 224 VAL B CA 1
ATOM 4969 C C . VAL B 1 224 ? 4.586 27.062 23.812 1 94.44 224 VAL B C 1
ATOM 4971 O O . VAL B 1 224 ? 5.742 27.484 23.828 1 94.44 224 VAL B O 1
ATOM 4974 N N . GLY B 1 225 ? 4.148 26.047 23.078 1 94.06 225 GLY B N 1
ATOM 4975 C CA . GLY B 1 225 ? 5.008 25.375 22.125 1 94.06 225 GLY B CA 1
ATOM 4976 C C . GLY B 1 225 ? 4.395 24.109 21.547 1 94.06 225 GLY B C 1
ATOM 4977 O O . GLY B 1 225 ? 3.236 23.797 21.844 1 94.06 225 GLY B O 1
ATOM 4978 N N . HIS B 1 226 ? 5.121 23.469 20.688 1 95.06 226 HIS B N 1
ATOM 4979 C CA . HIS B 1 226 ? 4.66 22.188 20.156 1 95.06 226 HIS B CA 1
ATOM 4980 C C . HIS B 1 226 ? 5.836 21.281 19.812 1 95.06 226 HIS B C 1
ATOM 4982 O O . HIS B 1 226 ? 6.984 21.734 19.766 1 95.06 226 HIS B O 1
ATOM 4988 N N . LYS B 1 227 ? 5.527 20.031 19.656 1 95.69 227 LYS B N 1
ATOM 4989 C CA . LYS B 1 227 ? 6.539 19.016 19.375 1 95.69 227 LYS B CA 1
ATOM 4990 C C . LYS B 1 227 ? 7.176 19.25 18 1 95.69 227 LYS B C 1
ATOM 4992 O O . LYS B 1 227 ? 6.586 19.906 17.141 1 95.69 227 LYS B O 1
ATOM 4997 N N . GLY B 1 228 ? 8.461 18.719 17.922 1 96.06 228 GLY B N 1
ATOM 4998 C CA . GLY B 1 228 ? 9.102 18.641 16.609 1 96.06 228 GLY B CA 1
ATOM 4999 C C . GLY B 1 228 ? 8.586 17.5 15.758 1 96.06 228 GLY B C 1
ATOM 5000 O O . GLY B 1 228 ? 7.621 16.828 16.125 1 96.06 228 GLY B O 1
ATOM 5001 N N . ILE B 1 229 ? 9.273 17.391 14.602 1 96.5 229 ILE B N 1
ATOM 5002 C CA . ILE B 1 229 ? 8.828 16.328 13.688 1 96.5 229 ILE B CA 1
ATOM 5003 C C . ILE B 1 229 ? 10.039 15.672 13.039 1 96.5 229 ILE B C 1
ATOM 5005 O O . ILE B 1 229 ? 11.031 16.328 12.742 1 96.5 229 ILE B O 1
ATOM 5009 N N . TYR B 1 230 ? 10 14.391 13 1 96.75 230 TYR B N 1
ATOM 5010 C CA . TYR B 1 230 ? 10.93 13.562 12.234 1 96.75 230 TYR B CA 1
ATOM 5011 C C . TYR B 1 230 ? 10.188 12.609 11.312 1 96.75 230 TYR B C 1
ATOM 5013 O O . TYR B 1 230 ? 9.57 11.648 11.773 1 96.75 230 TYR B O 1
ATOM 5021 N N . THR B 1 231 ? 10.219 12.938 10.008 1 96.38 231 THR B N 1
ATOM 5022 C CA . THR B 1 231 ? 9.539 12.094 9.031 1 96.38 231 THR B CA 1
ATOM 5023 C C . THR B 1 231 ? 10.547 11.453 8.078 1 96.38 231 THR B C 1
ATOM 5025 O O . THR B 1 231 ? 11.5 12.102 7.645 1 96.38 231 THR B O 1
ATOM 5028 N N . PHE B 1 232 ? 10.281 10.195 7.801 1 96.75 232 PHE B N 1
ATOM 5029 C CA . PHE B 1 232 ? 11.164 9.508 6.871 1 96.75 232 PHE B CA 1
ATOM 5030 C C . PHE B 1 232 ? 10.43 8.383 6.148 1 96.75 232 PHE B C 1
ATOM 5032 O O . PHE B 1 232 ? 9.336 7.984 6.562 1 96.75 232 PHE B O 1
ATOM 5039 N N . ARG B 1 233 ? 10.969 8.039 5.051 1 96.5 233 ARG B N 1
ATOM 5040 C CA . ARG B 1 233 ? 10.57 6.852 4.312 1 96.5 233 ARG B CA 1
ATOM 5041 C C . ARG B 1 233 ? 11.633 5.762 4.41 1 96.5 233 ARG B C 1
ATOM 5043 O O . ARG B 1 233 ? 12.82 6.031 4.242 1 96.5 233 ARG B O 1
ATOM 5050 N N . ILE B 1 234 ? 11.188 4.594 4.715 1 97.69 234 ILE B N 1
ATOM 5051 C CA . ILE B 1 234 ? 12.109 3.469 4.762 1 97.69 234 ILE B CA 1
ATOM 5052 C C . ILE B 1 234 ? 11.898 2.568 3.547 1 97.69 234 ILE B C 1
ATOM 5054 O O . ILE B 1 234 ? 10.758 2.262 3.188 1 97.69 234 ILE B O 1
ATOM 5058 N N . HIS B 1 235 ? 12.992 2.262 2.904 1 97.31 235 HIS B N 1
ATOM 5059 C CA . HIS B 1 235 ? 13.008 1.387 1.737 1 97.31 235 HIS B CA 1
ATOM 5060 C C . HIS B 1 235 ? 13.766 0.096 2.031 1 97.31 235 HIS B C 1
ATOM 5062 O O . HIS B 1 235 ? 14.922 0.133 2.475 1 97.31 235 HIS B O 1
ATOM 5068 N N . VAL B 1 236 ? 13.141 -0.983 1.783 1 97.88 236 VAL B N 1
ATOM 5069 C CA . VAL B 1 236 ? 13.766 -2.289 1.952 1 97.88 236 VAL B CA 1
ATOM 5070 C C . VAL B 1 236 ? 13.859 -2.998 0.603 1 97.88 236 VAL B C 1
ATOM 5072 O O . VAL B 1 236 ? 12.852 -3.156 -0.092 1 97.88 236 VAL B O 1
ATOM 5075 N N . TYR B 1 237 ? 15.062 -3.371 0.257 1 97 237 TYR B N 1
ATOM 5076 C CA . TYR B 1 237 ? 15.32 -4.059 -1.005 1 97 237 TYR B CA 1
ATOM 5077 C C . TYR B 1 237 ? 15.641 -5.527 -0.77 1 97 237 TYR B C 1
ATOM 5079 O O . TYR B 1 237 ? 16.484 -5.859 0.073 1 97 237 TYR B O 1
ATOM 5087 N N . GLY B 1 238 ? 14.93 -6.406 -1.493 1 96.25 238 GLY B N 1
ATOM 5088 C CA . GLY B 1 238 ? 15.133 -7.848 -1.44 1 96.25 238 GLY B CA 1
ATOM 5089 C C . GLY B 1 238 ? 15.352 -8.469 -2.807 1 96.25 238 GLY B C 1
ATOM 5090 O O . GLY B 1 238 ? 15.992 -7.867 -3.672 1 96.25 238 GLY B O 1
ATOM 5091 N N . LYS B 1 239 ? 15 -9.727 -2.891 1 94.19 239 LYS B N 1
ATOM 5092 C CA . LYS B 1 239 ? 15.148 -10.523 -4.105 1 94.19 239 LYS B CA 1
ATOM 5093 C C . LYS B 1 239 ? 13.945 -11.438 -4.324 1 94.19 239 LYS B C 1
ATOM 5095 O O . LYS B 1 239 ? 13.586 -12.219 -3.441 1 94.19 239 LYS B O 1
ATOM 5100 N N . ALA B 1 240 ? 13.414 -11.312 -5.508 1 91.06 240 ALA B N 1
ATOM 5101 C CA . ALA B 1 240 ? 12.203 -12.07 -5.824 1 91.06 240 ALA B CA 1
ATOM 5102 C C . ALA B 1 240 ? 12.531 -13.547 -6.023 1 91.06 240 ALA B C 1
ATOM 5104 O O . ALA B 1 240 ? 13.617 -13.898 -6.492 1 91.06 240 ALA B O 1
ATOM 5105 N N . SER B 1 241 ? 11.633 -14.414 -5.691 1 90.69 241 SER B N 1
ATOM 5106 C CA . SER B 1 241 ? 11.609 -15.852 -5.969 1 90.69 241 SER B CA 1
ATOM 5107 C C . SER B 1 241 ? 10.195 -16.406 -5.855 1 90.69 241 SER B C 1
ATOM 5109 O O . SER B 1 241 ? 9.273 -15.695 -5.445 1 90.69 241 SER B O 1
ATOM 5111 N N . HIS B 1 242 ? 10.008 -17.516 -6.352 1 89.44 242 HIS B N 1
ATOM 5112 C CA . HIS B 1 242 ? 8.742 -18.203 -6.121 1 89.44 242 HIS B CA 1
ATOM 5113 C C . HIS B 1 242 ? 8.453 -18.344 -4.629 1 89.44 242 HIS B C 1
ATOM 5115 O O . HIS B 1 242 ? 9.305 -18.828 -3.873 1 89.44 242 HIS B O 1
ATOM 5121 N N . SER B 1 243 ? 7.301 -17.953 -4.16 1 90.75 243 SER B N 1
ATOM 5122 C CA . SER B 1 243 ? 7.043 -17.891 -2.725 1 90.75 243 SER B CA 1
ATOM 5123 C C . SER B 1 243 ? 6.977 -19.281 -2.109 1 90.75 243 SER B C 1
ATOM 5125 O O . SER B 1 243 ? 7.023 -19.438 -0.886 1 90.75 243 SER B O 1
ATOM 5127 N N . ALA B 1 244 ? 6.82 -20.312 -2.938 1 90.88 244 ALA B N 1
ATOM 5128 C CA . ALA B 1 244 ? 6.914 -21.672 -2.428 1 90.88 244 ALA B CA 1
ATOM 5129 C C . ALA B 1 244 ? 8.336 -22 -2 1 90.88 244 ALA B C 1
ATOM 5131 O O . ALA B 1 244 ? 8.57 -22.969 -1.277 1 90.88 244 ALA B O 1
ATOM 5132 N N . TYR B 1 245 ? 9.258 -21.266 -2.486 1 91.12 245 TYR B N 1
ATOM 5133 C CA . TYR B 1 245 ? 10.672 -21.438 -2.16 1 91.12 245 TYR B CA 1
ATOM 5134 C C . TYR B 1 245 ? 11.281 -20.109 -1.729 1 91.12 245 TYR B C 1
ATOM 5136 O O . TYR B 1 245 ? 12.211 -19.609 -2.373 1 91.12 245 TYR B O 1
ATOM 5144 N N . PRO B 1 246 ? 10.828 -19.641 -0.572 1 90.94 246 PRO B N 1
ATOM 5145 C CA . PRO B 1 246 ? 11.234 -18.297 -0.134 1 90.94 246 PRO B CA 1
ATOM 5146 C C . PRO B 1 246 ? 12.727 -18.219 0.171 1 90.94 246 PRO B C 1
ATOM 5148 O O . PRO B 1 246 ? 13.305 -17.125 0.115 1 90.94 246 PRO B O 1
ATOM 5151 N N . GLU B 1 247 ? 13.383 -19.344 0.42 1 91.19 247 GLU B N 1
ATOM 5152 C CA . GLU B 1 247 ? 14.797 -19.375 0.768 1 91.19 247 GLU B CA 1
ATOM 5153 C C . GLU B 1 247 ? 15.664 -18.969 -0.422 1 91.19 247 GLU B C 1
ATOM 5155 O O . GLU B 1 247 ? 16.828 -18.609 -0.253 1 91.19 247 GLU B O 1
ATOM 5160 N N . LEU B 1 248 ? 15.078 -19.031 -1.606 1 91.94 248 LEU B N 1
ATOM 5161 C CA . LEU B 1 248 ? 15.828 -18.703 -2.811 1 91.94 248 LEU B CA 1
ATOM 5162 C C . LEU B 1 248 ? 15.812 -17.188 -3.055 1 91.94 248 LEU B C 1
ATOM 5164 O O . LEU B 1 248 ? 16.531 -16.688 -3.916 1 91.94 248 LEU B O 1
ATOM 5168 N N . GLY B 1 249 ? 15.008 -16.453 -2.262 1 93.38 249 GLY B N 1
ATOM 5169 C CA . GLY B 1 249 ? 14.922 -15.008 -2.373 1 93.38 249 GLY B CA 1
ATOM 5170 C C . GLY B 1 249 ? 15.234 -14.289 -1.072 1 93.38 249 GLY B C 1
ATOM 5171 O O . GLY B 1 249 ? 15.875 -14.852 -0.182 1 93.38 249 GLY B O 1
ATOM 5172 N N . VAL B 1 250 ? 15.031 -13.016 -1.032 1 96.19 250 VAL B N 1
ATOM 5173 C CA . VAL B 1 250 ? 15.094 -12.148 0.138 1 96.19 250 VAL B CA 1
ATOM 5174 C C . VAL B 1 250 ? 13.805 -11.344 0.263 1 96.19 250 VAL B C 1
ATOM 5176 O O . VAL B 1 250 ? 13.516 -10.484 -0.571 1 96.19 250 VAL B O 1
ATOM 5179 N N . ASP B 1 251 ? 13.047 -11.609 1.307 1 96.5 251 ASP B N 1
ATOM 5180 C CA . ASP B 1 251 ? 11.695 -11.07 1.426 1 96.5 251 ASP B CA 1
ATOM 5181 C C . ASP B 1 251 ? 11.711 -9.688 2.068 1 96.5 251 ASP B C 1
ATOM 5183 O O . ASP B 1 251 ? 11.766 -9.562 3.293 1 96.5 251 ASP B O 1
ATOM 5187 N N . ALA B 1 252 ? 11.547 -8.688 1.253 1 97.38 252 ALA B N 1
ATOM 5188 C CA . ALA B 1 252 ? 11.555 -7.305 1.727 1 97.38 252 ALA B CA 1
ATOM 5189 C C . ALA B 1 252 ? 10.391 -7.043 2.674 1 97.38 252 ALA B C 1
ATOM 5191 O O . ALA B 1 252 ? 10.523 -6.273 3.629 1 97.38 252 ALA B O 1
ATOM 5192 N N . ASN B 1 253 ? 9.234 -7.637 2.4 1 97.06 253 ASN B N 1
ATOM 5193 C CA . ASN B 1 253 ? 8.07 -7.461 3.264 1 97.06 253 ASN B CA 1
ATOM 5194 C C . ASN B 1 253 ? 8.344 -7.953 4.684 1 97.06 253 ASN B C 1
ATOM 5196 O O . ASN B 1 253 ? 7.996 -7.281 5.656 1 97.06 253 ASN B O 1
ATOM 5200 N N . LYS B 1 254 ? 8.945 -9.109 4.777 1 97.06 254 LYS B N 1
ATOM 5201 C CA . LYS B 1 254 ? 9.25 -9.688 6.082 1 97.06 254 LYS B CA 1
ATOM 5202 C C . LYS B 1 254 ? 10.164 -8.766 6.887 1 97.06 254 LYS B C 1
ATOM 5204 O O . LYS B 1 254 ? 9.914 -8.516 8.07 1 97.06 254 LYS B O 1
ATOM 5209 N N . VAL B 1 255 ? 11.172 -8.258 6.25 1 98.06 255 VAL B N 1
ATOM 5210 C CA . VAL B 1 255 ? 12.125 -7.371 6.91 1 98.06 255 VAL B CA 1
ATOM 5211 C C . VAL B 1 255 ? 11.422 -6.086 7.344 1 98.06 255 VAL B C 1
ATOM 5213 O O . VAL B 1 255 ? 11.617 -5.609 8.461 1 98.06 255 VAL B O 1
ATOM 5216 N N . LEU B 1 256 ? 10.625 -5.559 6.473 1 98 256 LEU B N 1
ATOM 5217 C CA . LEU B 1 256 ? 9.898 -4.336 6.793 1 98 256 LEU B CA 1
ATOM 5218 C C . LEU B 1 256 ? 8.984 -4.543 7.996 1 98 256 LEU B C 1
ATOM 5220 O O . LEU B 1 256 ? 8.93 -3.695 8.891 1 98 256 LEU B O 1
ATOM 5224 N N . ILE B 1 257 ? 8.273 -5.672 8.055 1 97.69 257 ILE B N 1
ATOM 5225 C CA . ILE B 1 257 ? 7.375 -5.988 9.156 1 97.69 257 ILE B CA 1
ATOM 5226 C C . ILE B 1 257 ? 8.156 -6.023 10.469 1 97.69 257 ILE B C 1
ATOM 5228 O O . ILE B 1 257 ? 7.715 -5.473 11.477 1 97.69 257 ILE B O 1
ATOM 5232 N N . GLU B 1 258 ? 9.328 -6.621 10.43 1 98.38 258 GLU B N 1
ATOM 5233 C CA . GLU B 1 258 ? 10.172 -6.672 11.617 1 98.38 258 GLU B CA 1
ATOM 5234 C C . GLU B 1 258 ? 10.555 -5.27 12.086 1 98.38 258 GLU B C 1
ATOM 5236 O O . GLU B 1 258 ? 10.477 -4.969 13.281 1 98.38 258 GLU B O 1
ATOM 5241 N N . ILE B 1 259 ? 10.969 -4.469 11.156 1 98.5 259 ILE B N 1
ATOM 5242 C CA . ILE B 1 259 ? 11.414 -3.117 11.469 1 98.5 259 ILE B CA 1
ATOM 5243 C C . ILE B 1 259 ? 10.258 -2.303 12.031 1 98.5 259 ILE B C 1
ATOM 5245 O O . ILE B 1 259 ? 10.391 -1.662 13.078 1 98.5 259 ILE B O 1
ATOM 5249 N N . LEU B 1 260 ? 9.117 -2.348 11.406 1 98.06 260 LEU B N 1
ATOM 5250 C CA . LEU B 1 260 ? 7.965 -1.557 11.82 1 98.06 260 LEU B CA 1
ATOM 5251 C C . LEU B 1 260 ? 7.445 -2.023 13.172 1 98.06 260 LEU B C 1
ATOM 5253 O O . LEU B 1 260 ? 7.023 -1.206 13.992 1 98.06 260 LEU B O 1
ATOM 5257 N N . HIS B 1 261 ? 7.434 -3.34 13.344 1 98.5 261 HIS B N 1
ATOM 5258 C CA . HIS B 1 261 ? 7.062 -3.875 14.656 1 98.5 261 HIS B CA 1
ATOM 5259 C C . HIS B 1 261 ? 7.98 -3.344 15.75 1 98.5 261 HIS B C 1
ATOM 5261 O O . HIS B 1 261 ? 7.516 -2.98 16.828 1 98.5 261 HIS B O 1
ATOM 5267 N N . SER B 1 262 ? 9.258 -3.303 15.461 1 98.5 262 SER B N 1
ATOM 5268 C CA . SER B 1 262 ? 10.234 -2.779 16.422 1 98.5 262 SER B CA 1
ATOM 5269 C C . SER B 1 262 ? 10.008 -1.294 16.672 1 98.5 262 SER B C 1
ATOM 5271 O O . SER B 1 262 ? 10.148 -0.831 17.812 1 98.5 262 SER B O 1
ATOM 5273 N N . PHE B 1 263 ? 9.711 -0.511 15.641 1 98.31 263 PHE B N 1
ATOM 5274 C CA . PHE B 1 263 ? 9.398 0.903 15.797 1 98.31 263 PHE B CA 1
ATOM 5275 C C . PHE B 1 263 ? 8.219 1.092 16.75 1 98.31 263 PHE B C 1
ATOM 5277 O O . PHE B 1 263 ? 8.273 1.926 17.656 1 98.31 263 PHE B O 1
ATOM 5284 N N . GLU B 1 264 ? 7.168 0.294 16.562 1 96.88 264 GLU B N 1
ATOM 5285 C CA . GLU B 1 264 ? 5.941 0.422 17.344 1 96.88 264 GLU B CA 1
ATOM 5286 C C . GLU B 1 264 ? 6.188 0.108 18.812 1 96.88 264 GLU B C 1
ATOM 5288 O O . GLU B 1 264 ? 5.488 0.624 19.688 1 96.88 264 GLU B O 1
ATOM 5293 N N . HIS B 1 265 ? 7.18 -0.665 19.094 1 97.31 265 HIS B N 1
ATOM 5294 C CA . HIS B 1 265 ? 7.375 -1.134 20.453 1 97.31 265 HIS B CA 1
ATOM 5295 C C . HIS B 1 265 ? 8.602 -0.483 21.094 1 97.31 265 HIS B C 1
ATOM 5297 O O . HIS B 1 265 ? 8.992 -0.835 22.203 1 97.31 265 HIS B O 1
ATOM 5303 N N . ALA B 1 266 ? 9.219 0.409 20.406 1 97.38 266 ALA B N 1
ATOM 5304 C CA . ALA B 1 266 ? 10.391 1.096 20.938 1 97.38 266 ALA B CA 1
ATOM 5305 C C . ALA B 1 266 ? 10 2.084 22.031 1 97.38 266 ALA B C 1
ATOM 5307 O O . ALA B 1 266 ? 8.875 2.59 22.047 1 97.38 266 ALA B O 1
ATOM 5308 N N . GLU B 1 267 ? 10.906 2.342 22.938 1 96.62 267 GLU B N 1
ATOM 5309 C CA . GLU B 1 267 ? 10.758 3.408 23.922 1 96.62 267 GLU B CA 1
ATOM 5310 C C . GLU B 1 267 ? 11.344 4.723 23.406 1 96.62 267 GLU B C 1
ATOM 5312 O O . GLU B 1 267 ? 12.555 4.914 23.406 1 96.62 267 GLU B O 1
ATOM 5317 N N . TRP B 1 268 ? 10.508 5.59 23.062 1 96.56 268 TRP B N 1
ATOM 5318 C CA . TRP B 1 268 ? 10.938 6.867 22.484 1 96.56 268 TRP B CA 1
ATOM 5319 C C . TRP B 1 268 ? 11.172 7.898 23.594 1 96.56 268 TRP B C 1
ATOM 5321 O O . TRP B 1 268 ? 10.422 7.945 24.578 1 96.56 268 TRP B O 1
ATOM 5331 N N . PRO B 1 269 ? 12.148 8.742 23.406 1 95.88 269 PRO B N 1
ATOM 5332 C CA . PRO B 1 269 ? 12.461 9.727 24.453 1 95.88 269 PRO B CA 1
ATOM 5333 C C . PRO B 1 269 ? 11.438 10.852 24.531 1 95.88 269 PRO B C 1
ATOM 5335 O O . PRO B 1 269 ? 11.07 11.422 23.5 1 95.88 269 PRO B O 1
AT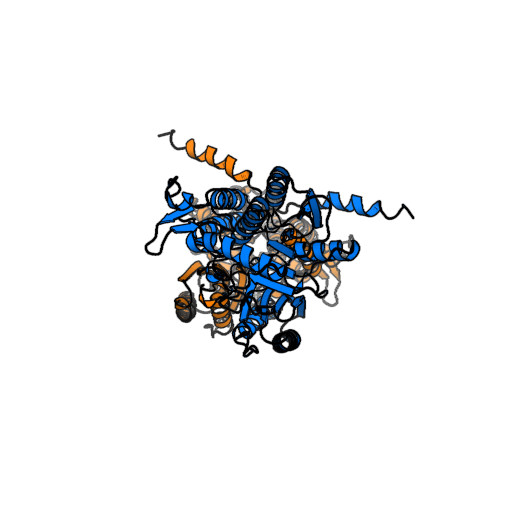OM 5338 N N . GLY B 1 270 ? 10.969 11.195 25.672 1 93.19 270 GLY B N 1
ATOM 5339 C CA . GLY B 1 270 ? 10.031 12.281 25.906 1 93.19 270 GLY B CA 1
ATOM 5340 C C . GLY B 1 270 ? 10.68 13.508 26.5 1 93.19 270 GLY B C 1
ATOM 5341 O O . GLY B 1 270 ? 11.906 13.648 26.469 1 93.19 270 GLY B O 1
ATOM 5342 N N . SER B 1 271 ? 9.844 14.477 26.859 1 89.69 271 SER B N 1
ATOM 534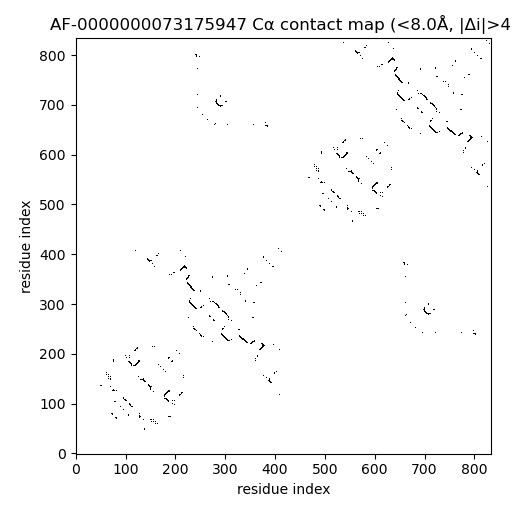3 C CA . SER B 1 271 ? 10.273 15.664 27.578 1 89.69 271 SER B CA 1
ATOM 5344 C C . SER B 1 271 ? 9.25 16.062 28.641 1 89.69 271 SER B C 1
ATOM 5346 O O . SER B 1 271 ? 8.07 15.719 28.531 1 89.69 271 SER B O 1
ATOM 5348 N N . LYS B 1 272 ? 9.75 16.734 29.625 1 86.19 272 LYS B N 1
ATOM 5349 C CA . LYS B 1 272 ? 8.867 17.188 30.688 1 86.19 272 LYS B CA 1
ATOM 5350 C C . LYS B 1 272 ? 7.883 18.234 30.188 1 86.19 272 LYS B C 1
ATOM 5352 O O . LYS B 1 272 ? 6.723 18.25 30.594 1 86.19 272 LYS B O 1
ATOM 5357 N N . MET B 1 273 ? 8.266 19.016 29.266 1 83.06 273 MET B N 1
ATOM 5358 C CA . MET B 1 273 ? 7.473 20.141 28.812 1 83.06 273 MET B CA 1
ATOM 5359 C C . MET B 1 273 ? 6.461 19.703 27.75 1 83.06 273 MET B C 1
ATOM 5361 O O . MET B 1 273 ? 5.324 20.188 27.734 1 83.06 273 MET B O 1
ATOM 5365 N N . LEU B 1 274 ? 6.887 18.75 26.891 1 88.62 274 LEU B N 1
ATOM 5366 C CA . LEU B 1 274 ? 6.059 18.453 25.719 1 88.62 274 LEU B CA 1
ATOM 5367 C C . LEU B 1 274 ? 5.488 17.047 25.797 1 88.62 274 LEU B C 1
ATOM 5369 O O . LEU B 1 274 ? 4.738 16.625 24.906 1 88.62 274 LEU B O 1
ATOM 5373 N N . GLY B 1 275 ? 5.875 16.297 26.781 1 89.69 275 GLY B N 1
ATOM 5374 C CA . GLY B 1 275 ? 5.336 14.961 26.969 1 89.69 275 GLY B CA 1
ATOM 5375 C C . GLY B 1 275 ? 6.098 13.906 26.188 1 89.69 275 GLY B C 1
ATOM 5376 O O . GLY B 1 275 ? 7.328 13.945 26.125 1 89.69 275 GLY B O 1
ATOM 5377 N N . ASP B 1 276 ? 5.359 12.961 25.656 1 92.31 276 ASP B N 1
ATOM 5378 C CA . ASP B 1 276 ? 5.973 11.789 25.031 1 92.31 276 ASP B CA 1
ATOM 5379 C C . ASP B 1 276 ? 6.211 12.023 23.531 1 92.31 276 ASP B C 1
ATOM 5381 O O . ASP B 1 276 ? 5.441 12.734 22.891 1 92.31 276 ASP B O 1
ATOM 5385 N N . THR B 1 277 ? 7.32 11.453 23.047 1 95.44 277 THR B N 1
ATOM 5386 C CA . THR B 1 277 ? 7.488 11.281 21.609 1 95.44 277 THR B CA 1
ATOM 5387 C C . THR B 1 277 ? 6.566 10.188 21.078 1 95.44 277 THR B C 1
ATOM 5389 O O . THR B 1 277 ? 6.422 9.133 21.719 1 95.44 277 THR B O 1
ATOM 5392 N N . THR B 1 278 ? 5.887 10.477 19.984 1 93.88 278 THR B N 1
ATOM 5393 C CA . THR B 1 278 ? 4.934 9.508 19.438 1 93.88 278 THR B CA 1
ATOM 5394 C C . THR B 1 278 ? 5.262 9.172 18 1 93.88 278 THR B C 1
ATOM 5396 O O . THR B 1 278 ? 5.809 10 17.266 1 93.88 278 THR B O 1
ATOM 5399 N N . ILE B 1 279 ? 4.938 7.938 17.625 1 96 279 ILE B N 1
ATOM 5400 C CA . ILE B 1 279 ? 5.223 7.457 16.266 1 96 279 ILE B CA 1
ATOM 5401 C C . ILE B 1 279 ? 3.918 7.078 15.57 1 96 279 ILE B C 1
ATOM 5403 O O . ILE B 1 279 ? 2.957 6.656 16.219 1 96 279 ILE B O 1
ATOM 5407 N N . ASN B 1 280 ? 3.848 7.367 14.289 1 95.5 280 ASN B N 1
ATOM 5408 C CA . ASN B 1 280 ? 2.758 6.918 13.43 1 95.5 280 ASN B CA 1
ATOM 5409 C C . ASN B 1 280 ? 3.277 6.367 12.102 1 95.5 280 ASN B C 1
ATOM 5411 O O . ASN B 1 280 ? 3.988 7.062 11.375 1 95.5 280 ASN B O 1
ATOM 5415 N N . ILE B 1 281 ? 2.924 5.117 11.891 1 95.94 281 ILE B N 1
ATOM 5416 C CA . ILE B 1 281 ? 3.277 4.492 10.617 1 95.94 281 ILE B CA 1
ATOM 5417 C C . ILE B 1 281 ? 2.148 4.699 9.609 1 95.94 281 ILE B C 1
ATOM 5419 O O . ILE B 1 281 ? 0.999 4.34 9.875 1 95.94 281 ILE B O 1
ATOM 5423 N N . GLY B 1 282 ? 2.482 5.258 8.461 1 92.12 282 GLY B N 1
ATOM 5424 C CA . GLY B 1 282 ? 1.487 5.629 7.469 1 92.12 282 GLY B CA 1
ATOM 5425 C C . GLY B 1 282 ? 1.445 4.688 6.281 1 92.12 282 GLY B C 1
ATOM 5426 O O . GLY B 1 282 ? 1.26 3.479 6.449 1 92.12 282 GLY B O 1
ATOM 5427 N N . LEU B 1 283 ? 1.767 5.156 5.152 1 88.12 283 LEU B N 1
ATOM 5428 C CA . LEU B 1 283 ? 1.605 4.496 3.859 1 88.12 283 LEU B CA 1
ATOM 5429 C C . LEU B 1 283 ? 2.562 3.316 3.729 1 88.12 283 LEU B C 1
ATOM 5431 O O . LEU B 1 283 ? 3.748 3.436 4.051 1 88.12 283 LEU B O 1
ATOM 5435 N N . PHE B 1 284 ? 2.008 2.225 3.352 1 91.19 284 PHE B N 1
ATOM 5436 C CA . PHE B 1 284 ? 2.779 1.062 2.932 1 91.19 284 PHE B CA 1
ATOM 5437 C C . PHE B 1 284 ? 2.887 1.002 1.412 1 91.19 284 PHE B C 1
ATOM 5439 O O . PHE B 1 284 ? 1.905 1.241 0.706 1 91.19 284 PHE B O 1
ATOM 5446 N N . ASP B 1 285 ? 4.047 0.814 0.999 1 88.06 285 ASP B N 1
ATOM 5447 C CA . ASP B 1 285 ? 4.297 0.556 -0.417 1 88.06 285 ASP B CA 1
ATOM 5448 C C . ASP B 1 285 ? 4.859 -0.847 -0.628 1 88.06 285 ASP B C 1
ATOM 5450 O O . ASP B 1 285 ? 6.078 -1.041 -0.616 1 88.06 285 ASP B O 1
ATOM 5454 N N . ALA B 1 286 ? 4.086 -1.758 -0.663 1 87.38 286 ALA B N 1
ATOM 5455 C CA . ALA B 1 286 ? 4.375 -3.166 -0.92 1 87.38 286 ALA B CA 1
ATOM 5456 C C . ALA B 1 286 ? 3.291 -3.797 -1.79 1 87.38 286 ALA B C 1
ATOM 5458 O O . ALA B 1 286 ? 2.213 -4.141 -1.3 1 87.38 286 ALA B O 1
ATOM 5459 N N . HIS B 1 287 ? 3.545 -4.059 -3.08 1 79.75 287 HIS B N 1
ATOM 5460 C CA . HIS B 1 287 ? 2.492 -4.355 -4.043 1 79.75 287 HIS B CA 1
ATOM 5461 C C . HIS B 1 287 ? 2.717 -5.707 -4.707 1 79.75 287 HIS B C 1
ATOM 5463 O O . HIS B 1 287 ? 2.021 -6.062 -5.664 1 79.75 287 HIS B O 1
ATOM 5469 N N . ASN B 1 288 ? 3.502 -6.473 -4.238 1 82.88 288 ASN B N 1
ATOM 5470 C CA . ASN B 1 288 ? 3.783 -7.75 -4.887 1 82.88 288 ASN B CA 1
ATOM 5471 C C . ASN B 1 288 ? 2.707 -8.781 -4.57 1 82.88 288 ASN B C 1
ATOM 5473 O O . ASN B 1 288 ? 2.195 -8.836 -3.451 1 82.88 288 ASN B O 1
ATOM 5477 N N . ALA B 1 289 ? 2.496 -9.594 -5.621 1 85.12 289 ALA B N 1
ATOM 5478 C CA . ALA B 1 289 ? 1.578 -10.711 -5.422 1 85.12 289 ALA B CA 1
ATOM 5479 C C . ALA B 1 289 ? 2.111 -11.68 -4.371 1 85.12 289 ALA B C 1
ATOM 5481 O O . ALA B 1 289 ? 3.326 -11.82 -4.203 1 85.12 289 ALA B O 1
ATOM 5482 N N . ALA B 1 290 ? 1.141 -12.352 -3.721 1 89.31 290 ALA B N 1
ATOM 5483 C CA . ALA B 1 290 ? 1.521 -13.227 -2.617 1 89.31 290 ALA B CA 1
ATOM 5484 C C . ALA B 1 290 ? 2.271 -14.453 -3.125 1 89.31 290 ALA B C 1
ATOM 5486 O O . ALA B 1 290 ? 2.928 -15.156 -2.348 1 89.31 290 ALA B O 1
ATOM 5487 N N . ASN B 1 291 ? 2.195 -14.727 -4.402 1 90.12 291 ASN B N 1
ATOM 5488 C CA . ASN B 1 291 ? 2.889 -15.898 -4.922 1 90.12 291 ASN B CA 1
ATOM 5489 C C . ASN B 1 291 ? 4.328 -15.578 -5.312 1 90.12 291 ASN B C 1
ATOM 5491 O O . ASN B 1 291 ? 5.055 -16.438 -5.801 1 90.12 291 ASN B O 1
ATOM 5495 N N . VAL B 1 292 ? 4.742 -14.445 -5.078 1 89.69 292 VAL B N 1
ATOM 5496 C CA . VAL B 1 292 ? 6.109 -14 -5.316 1 89.69 292 VAL B CA 1
ATOM 5497 C C . VAL B 1 292 ? 6.688 -13.406 -4.035 1 89.69 292 VAL B C 1
ATOM 5499 O O . VAL B 1 292 ? 6.023 -12.617 -3.355 1 89.69 292 VAL B O 1
ATOM 5502 N N . VAL B 1 293 ? 7.883 -13.789 -3.695 1 93.19 293 VAL B N 1
ATOM 5503 C CA . VAL B 1 293 ? 8.617 -13.133 -2.621 1 93.19 293 VAL B CA 1
ATOM 5504 C C . VAL B 1 293 ? 8.898 -11.68 -3.002 1 93.19 293 VAL B C 1
ATOM 5506 O O . VAL B 1 293 ? 9.359 -11.398 -4.109 1 93.19 293 VAL B O 1
ATOM 5509 N N . SER B 1 294 ? 8.625 -10.789 -2.07 1 93.88 294 SER B N 1
ATOM 5510 C CA . SER B 1 294 ? 8.641 -9.375 -2.416 1 93.88 294 SER B CA 1
ATOM 5511 C C . SER B 1 294 ? 10.07 -8.852 -2.537 1 93.88 294 SER B C 1
ATOM 5513 O O . SER B 1 294 ? 10.828 -8.875 -1.566 1 93.88 294 SER B O 1
ATOM 5515 N N . PRO B 1 295 ? 10.406 -8.312 -3.693 1 93.75 295 PRO B N 1
ATOM 5516 C CA . PRO B 1 295 ? 11.758 -7.773 -3.855 1 93.75 295 PRO B CA 1
ATOM 5517 C C . PRO B 1 295 ? 11.898 -6.352 -3.318 1 93.75 295 PRO B C 1
ATOM 5519 O O . PRO B 1 295 ? 13.016 -5.836 -3.201 1 93.75 295 PRO B O 1
ATOM 5522 N N . TYR B 1 296 ? 10.805 -5.727 -2.99 1 95.19 296 TYR B N 1
ATOM 5523 C CA . TYR B 1 296 ? 10.828 -4.348 -2.525 1 95.19 296 TYR B CA 1
ATOM 5524 C C . TYR B 1 296 ? 9.648 -4.059 -1.604 1 95.19 296 TYR B C 1
ATOM 5526 O O . TYR B 1 296 ? 8.539 -4.562 -1.825 1 95.19 296 TYR B O 1
ATOM 5534 N N . ALA B 1 297 ? 9.867 -3.352 -0.543 1 96.31 297 ALA B N 1
ATOM 5535 C CA . ALA B 1 297 ? 8.836 -2.852 0.361 1 96.31 297 ALA B CA 1
ATOM 5536 C C . ALA B 1 297 ? 9.234 -1.506 0.96 1 96.31 297 ALA B C 1
ATOM 5538 O O . ALA B 1 297 ? 10.422 -1.24 1.168 1 96.31 297 ALA B O 1
ATOM 5539 N N . ALA B 1 298 ? 8.297 -0.679 1.187 1 96.56 298 ALA B N 1
ATOM 5540 C CA . ALA B 1 298 ? 8.586 0.618 1.789 1 96.56 298 ALA B CA 1
ATOM 5541 C C . ALA B 1 298 ? 7.426 1.098 2.654 1 96.56 298 ALA B C 1
ATOM 5543 O O . ALA B 1 298 ? 6.309 0.582 2.547 1 96.56 298 ALA B O 1
ATOM 5544 N N . ALA B 1 299 ? 7.715 2.006 3.539 1 96.44 299 ALA B N 1
ATOM 5545 C CA . ALA B 1 299 ? 6.699 2.611 4.395 1 96.44 299 ALA B CA 1
ATOM 5546 C C . ALA B 1 299 ? 7.094 4.031 4.793 1 96.44 299 ALA B C 1
ATOM 5548 O O . ALA B 1 299 ? 8.281 4.359 4.844 1 96.44 299 ALA B O 1
ATOM 5549 N N . SER B 1 300 ? 6.113 4.844 5 1 95.75 300 SER B N 1
ATOM 5550 C CA . SER B 1 300 ? 6.32 6.184 5.543 1 95.75 300 SER B CA 1
ATOM 5551 C C . SER B 1 300 ? 6.086 6.211 7.047 1 95.75 300 SER B C 1
ATOM 5553 O O . SER B 1 300 ? 5.148 5.586 7.547 1 95.75 300 SER B O 1
ATOM 5555 N N . VAL B 1 301 ? 6.953 6.949 7.746 1 97.12 301 VAL B N 1
ATOM 5556 C CA . VAL B 1 301 ? 6.871 7.02 9.203 1 97.12 301 VAL B CA 1
ATOM 5557 C C . VAL B 1 301 ? 6.969 8.477 9.656 1 97.12 301 VAL B C 1
ATOM 5559 O O . VAL B 1 301 ? 7.789 9.234 9.141 1 97.12 301 VAL B O 1
ATOM 5562 N N . LEU B 1 302 ? 6.09 8.828 10.523 1 97 302 LEU B N 1
ATOM 5563 C CA . LEU B 1 302 ? 6.102 10.156 11.141 1 97 302 LEU B CA 1
ATOM 5564 C C . LEU B 1 302 ? 6.258 10.047 12.648 1 97 302 LEU B C 1
ATOM 5566 O O . LEU B 1 302 ? 5.5 9.328 13.305 1 97 302 LEU B O 1
ATOM 5570 N N . ILE B 1 303 ? 7.301 10.734 13.188 1 97.19 303 ILE B N 1
ATOM 5571 C CA . ILE B 1 303 ? 7.543 10.789 14.625 1 97.19 303 ILE B CA 1
ATOM 5572 C C . ILE B 1 303 ? 7.406 12.227 15.117 1 97.19 303 ILE B C 1
ATOM 5574 O O . ILE B 1 303 ? 8.031 13.141 14.57 1 97.19 303 ILE B O 1
ATOM 5578 N N . ARG B 1 304 ? 6.535 12.414 16.062 1 96.88 304 ARG B N 1
ATOM 5579 C CA . ARG B 1 304 ? 6.441 13.703 16.75 1 96.88 304 ARG B CA 1
ATOM 5580 C C . ARG B 1 304 ? 7.43 13.773 17.906 1 96.88 304 ARG B C 1
ATOM 5582 O O . ARG B 1 304 ? 7.277 13.062 18.906 1 96.88 304 ARG B O 1
ATOM 5589 N N . VAL B 1 305 ? 8.336 14.656 17.844 1 96.94 305 VAL B N 1
ATOM 5590 C CA . VAL B 1 305 ? 9.547 14.641 18.656 1 96.94 305 VAL B CA 1
ATOM 5591 C C . VAL B 1 305 ? 9.375 15.578 19.859 1 96.94 305 VAL B C 1
ATOM 5593 O O . VAL B 1 305 ? 9.242 16.797 19.688 1 96.94 305 VAL B O 1
ATOM 5596 N N . ALA B 1 306 ? 9.398 15.047 21.016 1 95.06 306 ALA B N 1
ATOM 5597 C CA . ALA B 1 306 ? 9.344 15.852 22.234 1 95.06 306 ALA B CA 1
ATOM 5598 C C . ALA B 1 306 ? 10.75 16.141 22.766 1 95.06 306 ALA B C 1
ATOM 5600 O O . ALA B 1 306 ? 10.945 17.078 23.531 1 95.06 306 ALA B O 1
ATOM 5601 N N . SER B 1 307 ? 11.688 15.359 22.344 1 94.75 307 SER B N 1
ATOM 5602 C CA . SER B 1 307 ? 13.078 15.508 22.781 1 94.75 307 SER B CA 1
ATOM 5603 C C . SER B 1 307 ? 13.906 16.219 21.719 1 94.75 307 SER B C 1
ATOM 5605 O O . SER B 1 307 ? 13.789 17.438 21.562 1 94.75 307 SER B O 1
ATOM 5607 N N . THR B 1 308 ? 14.836 15.461 21.031 1 95.88 308 THR B N 1
ATOM 5608 C CA . THR B 1 308 ? 15.594 16.016 19.922 1 95.88 308 THR B CA 1
ATOM 5609 C C . THR B 1 308 ? 15.555 15.094 18.703 1 95.88 308 THR B C 1
ATOM 5611 O O . THR B 1 308 ? 15.438 13.875 18.859 1 95.88 308 THR B O 1
ATOM 5614 N N . THR B 1 309 ? 15.695 15.742 17.578 1 96.81 309 THR B N 1
ATOM 5615 C CA . THR B 1 309 ? 15.688 14.945 16.359 1 96.81 309 THR B CA 1
ATOM 5616 C C . THR B 1 309 ? 16.938 14.062 16.297 1 96.81 309 THR B C 1
ATOM 5618 O O . THR B 1 309 ? 16.891 12.977 15.711 1 96.81 309 THR B O 1
ATOM 5621 N N . LYS B 1 310 ? 17.969 14.484 16.906 1 97 310 LYS B N 1
ATOM 5622 C CA . LYS B 1 310 ? 19.203 13.695 16.938 1 97 310 LYS B CA 1
ATOM 5623 C C . LYS B 1 310 ? 19 12.391 17.688 1 97 310 LYS B C 1
ATOM 5625 O O . LYS B 1 310 ? 19.406 11.32 17.219 1 97 310 LYS B O 1
ATOM 5630 N N . GLU B 1 311 ? 18.391 12.469 18.812 1 97.12 311 GLU B N 1
ATOM 5631 C CA . GLU B 1 311 ? 18.125 11.281 19.625 1 97.12 311 GLU B CA 1
ATOM 5632 C C . GLU B 1 311 ? 17.172 10.328 18.891 1 97.12 311 GLU B C 1
ATOM 5634 O O . GLU B 1 311 ? 17.375 9.109 18.906 1 97.12 311 GLU B O 1
ATOM 5639 N N . VAL B 1 312 ? 16.203 10.852 18.312 1 97.81 312 VAL B N 1
ATOM 5640 C CA . VAL B 1 312 ? 15.195 10.062 17.609 1 97.81 312 VAL B CA 1
ATOM 5641 C C . VAL B 1 312 ? 15.82 9.391 16.391 1 97.81 312 VAL B C 1
ATOM 5643 O O . VAL B 1 312 ? 15.609 8.195 16.156 1 97.81 312 VAL B O 1
ATOM 5646 N N . SER B 1 313 ? 16.594 10.156 15.617 1 98 313 SER B N 1
ATOM 5647 C CA . SER B 1 313 ? 17.234 9.609 14.422 1 98 313 SER B CA 1
ATOM 5648 C C . SER B 1 313 ? 18.203 8.484 14.789 1 98 313 SER B C 1
ATOM 5650 O O . SER B 1 313 ? 18.312 7.504 14.055 1 98 313 SER B O 1
ATOM 5652 N N . LYS B 1 314 ? 18.891 8.633 15.828 1 98 314 LYS B N 1
ATOM 5653 C CA . LYS B 1 314 ? 19.812 7.594 16.281 1 98 314 LYS B CA 1
ATOM 5654 C C . LYS B 1 314 ? 19.062 6.312 16.625 1 98 314 LYS B C 1
ATOM 5656 O O . LYS B 1 314 ? 19.5 5.215 16.266 1 98 314 LYS B O 1
ATOM 5661 N N . LEU B 1 315 ? 17.969 6.457 17.328 1 98.06 315 LEU B N 1
ATOM 5662 C CA . LEU B 1 315 ? 17.172 5.293 17.703 1 98.06 315 LEU B CA 1
ATOM 5663 C C . LEU B 1 315 ? 16.609 4.598 16.453 1 98.06 315 LEU B C 1
ATOM 5665 O O . LEU B 1 315 ? 16.578 3.369 16.391 1 98.06 315 LEU B O 1
ATOM 5669 N N . VAL B 1 316 ? 16.141 5.387 15.508 1 98.56 316 VAL B N 1
ATOM 5670 C CA . VAL B 1 316 ? 15.664 4.844 14.234 1 98.56 316 VAL B CA 1
ATOM 5671 C C . VAL B 1 316 ? 16.766 4.027 13.57 1 98.56 316 VAL B C 1
ATOM 5673 O O . VAL B 1 316 ? 16.547 2.889 13.156 1 98.56 316 VAL B O 1
ATOM 5676 N N . SER B 1 317 ? 17.922 4.594 13.516 1 98.31 317 SER B N 1
ATOM 5677 C CA . SER B 1 317 ? 19.062 3.926 12.891 1 98.31 317 SER B CA 1
ATOM 5678 C C . SER B 1 317 ? 19.438 2.645 13.633 1 98.31 317 SER B C 1
ATOM 5680 O O . SER B 1 317 ? 19.766 1.633 13.008 1 98.31 317 SER B O 1
ATOM 5682 N N . ASP B 1 318 ? 19.438 2.711 14.914 1 98.38 318 ASP B N 1
ATOM 5683 C CA . ASP B 1 318 ? 19.766 1.545 15.727 1 98.38 318 ASP B CA 1
ATOM 5684 C C . ASP B 1 318 ? 18.797 0.393 15.453 1 98.38 318 ASP B C 1
ATOM 5686 O O . ASP B 1 318 ? 19.219 -0.764 15.359 1 98.38 318 ASP B O 1
ATOM 5690 N N . ILE B 1 319 ? 17.547 0.669 15.328 1 98.31 319 ILE B N 1
ATOM 5691 C CA . ILE B 1 319 ? 16.531 -0.346 15.086 1 98.31 319 ILE B CA 1
ATOM 5692 C C . ILE B 1 319 ? 16.719 -0.943 13.688 1 98.31 319 ILE B C 1
ATOM 5694 O O . ILE B 1 319 ? 16.703 -2.164 13.523 1 98.31 319 ILE B O 1
ATOM 5698 N N . VAL B 1 320 ? 16.922 -0.073 12.719 1 98.5 320 VAL B N 1
ATOM 5699 C CA . VAL B 1 320 ? 17.094 -0.524 11.344 1 98.5 320 VAL B CA 1
ATOM 5700 C C . VAL B 1 320 ? 18.328 -1.411 11.242 1 98.5 320 VAL B C 1
ATOM 5702 O O . VAL B 1 320 ? 18.312 -2.43 10.547 1 98.5 320 VAL B O 1
ATOM 5705 N N . ASP B 1 321 ? 19.359 -1.09 11.945 1 97.94 321 ASP B N 1
ATOM 5706 C CA . ASP B 1 321 ? 20.625 -1.81 11.906 1 97.94 321 ASP B CA 1
ATOM 5707 C C . ASP B 1 321 ? 20.453 -3.242 12.406 1 97.94 321 ASP B C 1
ATOM 5709 O O . ASP B 1 321 ? 21.188 -4.141 11.984 1 97.94 321 ASP B O 1
ATOM 5713 N N . LYS B 1 322 ? 19.516 -3.457 13.273 1 97.88 322 LYS B N 1
ATOM 5714 C CA . LYS B 1 322 ? 19.266 -4.793 13.805 1 97.88 322 LYS B CA 1
ATOM 5715 C C . LYS B 1 322 ? 18.812 -5.746 12.703 1 97.88 322 LYS B C 1
ATOM 5717 O O . LYS B 1 322 ? 19.016 -6.961 12.797 1 97.88 322 LYS B O 1
ATOM 5722 N N . TYR B 1 323 ? 18.219 -5.18 11.641 1 97.81 323 TYR B N 1
ATOM 5723 C CA . TYR B 1 323 ? 17.547 -6.051 10.672 1 97.81 323 TYR B CA 1
ATOM 5724 C C . TYR B 1 323 ? 18.172 -5.883 9.289 1 97.81 323 TYR B C 1
ATOM 5726 O O . TYR B 1 323 ? 17.797 -6.605 8.352 1 97.81 323 TYR B O 1
ATOM 5734 N N . LYS B 1 324 ? 19.062 -4.961 9.086 1 96.19 324 LYS B N 1
ATOM 5735 C CA . LYS B 1 324 ? 19.562 -4.574 7.773 1 96.19 324 LYS B CA 1
ATOM 5736 C C . LYS B 1 324 ? 20.219 -5.762 7.066 1 96.19 324 LYS B C 1
ATOM 5738 O O . LYS B 1 324 ? 20.188 -5.852 5.836 1 96.19 324 LYS B O 1
ATOM 5743 N N . GLU B 1 325 ? 20.781 -6.746 7.777 1 97.19 325 GLU B N 1
ATOM 5744 C CA . GLU B 1 325 ? 21.469 -7.883 7.18 1 97.19 325 GLU B CA 1
ATOM 5745 C C . GLU B 1 325 ? 20.484 -8.898 6.617 1 97.19 325 GLU B C 1
ATOM 5747 O O . GLU B 1 325 ? 20.875 -9.789 5.848 1 97.19 325 GLU B O 1
ATOM 5752 N N . GLN B 1 326 ? 19.297 -8.789 7.02 1 97.25 326 GLN B N 1
ATOM 5753 C CA . GLN B 1 326 ? 18.281 -9.703 6.531 1 97.25 326 GLN B CA 1
ATOM 5754 C C . GLN B 1 326 ? 17.75 -9.273 5.168 1 97.25 326 GLN B C 1
ATOM 5756 O O . GLN B 1 326 ? 17 -10.008 4.523 1 97.25 326 GLN B O 1
ATOM 5761 N N . ALA B 1 327 ? 18.094 -8.094 4.719 1 97.94 327 ALA B N 1
ATOM 5762 C CA . ALA B 1 327 ? 17.75 -7.562 3.404 1 97.94 327 ALA B CA 1
ATOM 5763 C C . ALA B 1 327 ? 18.984 -7.375 2.541 1 97.94 327 ALA B C 1
ATOM 5765 O O . ALA B 1 327 ? 20.109 -7.523 3.021 1 97.94 327 ALA B O 1
ATOM 5766 N N . LEU B 1 328 ? 18.781 -7.188 1.229 1 97.38 328 LEU B N 1
ATOM 5767 C CA . LEU B 1 328 ? 19.906 -6.828 0.379 1 97.38 328 LEU B CA 1
ATOM 5768 C C . LEU B 1 328 ? 20.391 -5.414 0.682 1 97.38 328 LEU B C 1
ATOM 5770 O O . LEU B 1 328 ? 21.594 -5.141 0.633 1 97.38 328 LEU B O 1
ATOM 5774 N N . ARG B 1 329 ? 19.438 -4.559 0.942 1 97.5 329 ARG B N 1
ATOM 5775 C CA . ARG B 1 329 ? 19.719 -3.154 1.24 1 97.5 329 ARG B CA 1
ATOM 5776 C C . ARG B 1 329 ? 18.547 -2.504 1.953 1 97.5 329 ARG B C 1
ATOM 5778 O O . ARG B 1 329 ? 17.391 -2.805 1.65 1 97.5 329 ARG B O 1
ATOM 5785 N N . VAL B 1 330 ? 18.828 -1.686 2.949 1 98.19 330 VAL B N 1
ATOM 5786 C CA . VAL B 1 330 ? 17.828 -0.87 3.619 1 98.19 330 VAL B CA 1
ATOM 5787 C C . VAL B 1 330 ? 18.25 0.597 3.596 1 98.19 330 VAL B C 1
ATOM 5789 O O . VAL B 1 330 ? 19.406 0.922 3.9 1 98.19 330 VAL B O 1
ATOM 5792 N N . GLU B 1 331 ? 17.312 1.45 3.158 1 97.69 331 GLU B N 1
ATOM 5793 C CA . GLU B 1 331 ? 17.594 2.881 3.068 1 97.69 331 GLU B CA 1
ATOM 5794 C C . GLU B 1 331 ? 16.547 3.695 3.818 1 97.69 331 GLU B C 1
ATOM 5796 O O . GLU B 1 331 ? 15.359 3.354 3.805 1 97.69 331 GLU B O 1
ATOM 5801 N N . ILE B 1 332 ? 17.047 4.695 4.484 1 97.5 332 ILE B N 1
ATOM 5802 C CA . ILE B 1 332 ? 16.172 5.672 5.129 1 97.5 332 ILE B CA 1
ATOM 5803 C C . ILE B 1 332 ? 16.266 7.012 4.402 1 97.5 332 ILE B C 1
ATOM 5805 O O . ILE B 1 332 ? 17.359 7.566 4.25 1 97.5 332 ILE B O 1
ATOM 5809 N N . ASP B 1 333 ? 15.164 7.484 3.885 1 96.81 333 ASP B N 1
ATOM 5810 C CA . ASP B 1 333 ? 15.07 8.805 3.273 1 96.81 333 ASP B CA 1
ATOM 5811 C C . ASP B 1 333 ? 14.375 9.797 4.211 1 96.81 333 ASP B C 1
ATOM 5813 O O . ASP B 1 333 ? 13.148 9.852 4.258 1 96.81 333 ASP B O 1
ATOM 5817 N N . THR B 1 334 ? 15.164 10.602 4.898 1 96.31 334 THR B N 1
ATOM 5818 C CA . THR B 1 334 ? 14.609 11.578 5.828 1 96.31 334 THR B CA 1
ATOM 5819 C C . THR B 1 334 ? 13.969 12.742 5.078 1 96.31 334 THR B C 1
ATOM 5821 O O . THR B 1 334 ? 14.586 13.328 4.18 1 96.31 334 THR B O 1
ATOM 5824 N N . ILE B 1 335 ? 12.812 13.094 5.449 1 91.69 335 ILE B N 1
ATOM 5825 C CA . ILE B 1 335 ? 12.055 14.141 4.773 1 91.69 335 ILE B CA 1
ATOM 5826 C C . ILE B 1 335 ? 12.023 15.398 5.637 1 91.69 335 ILE B C 1
ATOM 5828 O O . ILE B 1 335 ? 12.234 16.5 5.137 1 91.69 335 ILE B O 1
ATOM 5832 N N . HIS B 1 336 ? 11.719 15.25 6.891 1 92.06 336 HIS B N 1
ATOM 5833 C CA . HIS B 1 336 ? 11.711 16.359 7.844 1 92.06 336 HIS B CA 1
ATOM 5834 C C . HIS B 1 336 ? 12.484 15.992 9.109 1 92.06 336 HIS B C 1
ATOM 5836 O O . HIS B 1 336 ? 12.43 14.852 9.57 1 92.06 336 HIS B O 1
ATOM 5842 N N . ALA B 1 337 ? 13.211 16.906 9.617 1 95.69 337 ALA B N 1
ATOM 5843 C CA . ALA B 1 337 ? 13.852 16.859 10.93 1 95.69 337 ALA B CA 1
ATOM 5844 C C . ALA B 1 337 ? 13.852 18.25 11.586 1 95.69 337 ALA B C 1
ATOM 5846 O O . ALA B 1 337 ? 14.766 19.047 11.367 1 95.69 337 ALA B O 1
ATOM 5847 N N . VAL B 1 338 ? 12.82 18.5 12.375 1 95.5 338 VAL B N 1
ATOM 5848 C CA . VAL B 1 338 ? 12.641 19.828 12.961 1 95.5 338 VAL B CA 1
ATOM 5849 C C . VAL B 1 338 ? 12.5 19.703 14.477 1 95.5 338 VAL B C 1
ATOM 5851 O O . VAL B 1 338 ? 11.734 18.859 14.969 1 95.5 338 VAL B O 1
ATOM 5854 N N . GLU B 1 339 ? 13.188 20.469 15.117 1 95.81 339 GLU B N 1
ATOM 5855 C CA . GLU B 1 339 ? 13.195 20.453 16.578 1 95.81 339 GLU B CA 1
ATOM 5856 C C . GLU B 1 339 ? 11.898 21.016 17.141 1 95.81 339 GLU B C 1
ATOM 5858 O O . GLU B 1 339 ? 11.148 21.703 16.438 1 95.81 339 GLU B O 1
ATOM 5863 N N . PRO B 1 340 ? 11.609 20.703 18.438 1 95.88 340 PRO B N 1
ATOM 5864 C CA . PRO B 1 340 ? 10.469 21.344 19.109 1 95.88 340 PRO B CA 1
ATOM 5865 C C . PRO B 1 340 ? 10.531 22.875 19.031 1 95.88 340 PRO B C 1
ATOM 5867 O O . PRO B 1 340 ? 11.617 23.453 19.016 1 95.88 340 PRO B O 1
ATOM 5870 N N . THR B 1 341 ? 9.375 23.453 18.984 1 95 341 THR B N 1
ATOM 5871 C CA . THR B 1 341 ? 9.258 24.906 18.891 1 95 341 THR B CA 1
ATOM 5872 C C . THR B 1 341 ? 8.68 25.484 20.188 1 95 341 THR B C 1
ATOM 5874 O O . THR B 1 341 ? 7.68 24.984 20.703 1 95 341 THR B O 1
ATOM 5877 N N . TYR B 1 342 ? 9.273 26.516 20.641 1 93.75 342 TYR B N 1
ATOM 5878 C CA . TYR B 1 342 ? 8.766 27.234 21.797 1 93.75 342 TYR B CA 1
ATOM 5879 C C . TYR B 1 342 ? 8.258 28.625 21.406 1 93.75 342 TYR B C 1
ATOM 5881 O O . TYR B 1 342 ? 8.867 29.297 20.562 1 93.75 342 TYR B O 1
ATOM 5889 N N . LEU B 1 343 ? 7.172 29.031 22.047 1 95.81 343 LEU B N 1
ATOM 5890 C CA . LEU B 1 343 ? 6.453 30.219 21.594 1 95.81 343 LEU B CA 1
ATOM 5891 C C . LEU B 1 343 ? 6.309 31.234 22.734 1 95.81 343 LEU B C 1
ATOM 5893 O O . LEU B 1 343 ? 6.582 30.906 23.891 1 95.81 343 LEU B O 1
ATOM 5897 N N . ASP B 1 344 ? 5.961 32.469 22.359 1 96.31 344 ASP B N 1
ATOM 5898 C CA . ASP B 1 344 ? 5.602 33.5 23.328 1 96.31 344 ASP B CA 1
ATOM 5899 C C . ASP B 1 344 ? 4.168 33.312 23.812 1 96.31 344 ASP B C 1
ATOM 5901 O O . ASP B 1 344 ? 3.281 32.938 23.031 1 96.31 344 ASP B O 1
ATOM 5905 N N . TYR B 1 345 ? 4.008 33.5 25.094 1 95.5 345 TYR B N 1
ATOM 5906 C CA . TYR B 1 345 ? 2.682 33.344 25.688 1 95.5 345 TYR B CA 1
ATOM 5907 C C . TYR B 1 345 ? 2.473 34.344 26.828 1 95.5 345 TYR B C 1
ATOM 5909 O O . TYR B 1 345 ? 1.885 34 27.859 1 95.5 345 TYR B O 1
ATOM 5917 N N . ASP B 1 346 ? 2.877 35.5 26.641 1 93.88 346 ASP B N 1
ATOM 5918 C CA . ASP B 1 346 ? 2.924 36.531 27.703 1 93.88 346 ASP B CA 1
ATOM 5919 C C . ASP B 1 346 ? 1.711 37.438 27.625 1 93.88 346 ASP B C 1
ATOM 5921 O O . ASP B 1 346 ? 1.674 38.5 28.297 1 93.88 346 ASP B O 1
ATOM 5925 N N . VAL B 1 347 ? 0.765 37.125 26.828 1 94.94 347 VAL B N 1
ATOM 5926 C CA . VAL B 1 347 ? -0.432 37.969 26.703 1 94.94 347 VAL B CA 1
ATOM 5927 C C . VAL B 1 347 ? -1.405 37.625 27.828 1 94.94 347 VAL B C 1
ATOM 5929 O O . VAL B 1 347 ? -1.818 36.469 27.984 1 94.94 347 VAL B O 1
ATOM 5932 N N . PRO B 1 348 ? -1.84 38.594 28.578 1 94.12 348 PRO B N 1
ATOM 5933 C CA . PRO B 1 348 ? -2.742 38.312 29.703 1 94.12 348 PRO B CA 1
ATOM 5934 C C . PRO B 1 348 ? -4.125 37.844 29.234 1 94.12 348 PRO B C 1
ATOM 5936 O O . PRO B 1 348 ? -4.578 38.219 28.156 1 94.12 348 PRO B O 1
ATOM 5939 N N . GLY B 1 349 ? -4.73 37.062 30.062 1 94 349 GLY B N 1
ATOM 5940 C CA . GLY B 1 349 ? -6.129 36.719 29.844 1 94 349 GLY B CA 1
ATOM 5941 C C . GLY B 1 349 ? -6.316 35.438 29.031 1 94 349 GLY B C 1
ATOM 5942 O O . GLY B 1 349 ? -7.441 35.062 28.703 1 94 349 GLY B O 1
ATOM 5943 N N . PHE B 1 350 ? -5.199 34.781 28.719 1 96.19 350 PHE B N 1
ATOM 5944 C CA . PHE B 1 350 ? -5.297 33.531 27.953 1 96.19 350 PHE B CA 1
ATOM 5945 C C . PHE B 1 350 ? -4.859 32.344 28.812 1 96.19 350 PHE B C 1
ATOM 5947 O O . PHE B 1 350 ? -3.912 32.438 29.594 1 96.19 350 PHE B O 1
ATOM 5954 N N . ASN B 1 351 ? -5.613 31.25 28.641 1 94.62 351 ASN B N 1
ATOM 5955 C CA . ASN B 1 351 ? -5.047 29.969 29.078 1 94.62 351 ASN B CA 1
ATOM 5956 C C . ASN B 1 351 ? -3.898 29.531 28.188 1 94.62 351 ASN B C 1
ATOM 5958 O O . ASN B 1 351 ? -3.803 29.953 27.031 1 94.62 351 ASN B O 1
ATOM 5962 N N . SER B 1 352 ? -2.988 28.781 28.828 1 92.38 352 SER B N 1
ATOM 5963 C CA . SER B 1 352 ? -1.862 28.281 28.047 1 92.38 352 SER B CA 1
ATOM 5964 C C . SER B 1 352 ? -1.922 26.766 27.906 1 92.38 352 SER B C 1
ATOM 5966 O O . SER B 1 352 ? -2.432 26.078 28.781 1 92.38 352 SER B O 1
ATOM 5968 N N . SER B 1 353 ? -1.472 26.312 26.75 1 88.69 353 SER B N 1
ATOM 5969 C CA . SER B 1 353 ? -1.389 24.891 26.516 1 88.69 353 SER B CA 1
ATOM 5970 C C . SER B 1 353 ? -0.28 24.562 25.516 1 88.69 353 SER B C 1
ATOM 5972 O O . SER B 1 353 ? 0.254 25.453 24.859 1 88.69 353 SER B O 1
ATOM 5974 N N . PHE B 1 354 ? 0.172 23.25 25.516 1 88.38 354 PHE B N 1
ATOM 5975 C CA . PHE B 1 354 ? 1.091 22.844 24.469 1 88.38 354 PHE B CA 1
ATOM 5976 C C . PHE B 1 354 ? 0.37 22 23.422 1 88.38 354 PHE B C 1
ATOM 5978 O O . PHE B 1 354 ? -0.686 21.422 23.703 1 88.38 354 PHE B O 1
ATOM 5985 N N . LEU B 1 355 ? 0.904 21.984 22.25 1 90.81 355 LEU B N 1
ATOM 5986 C CA . LEU B 1 355 ? 0.363 21.172 21.172 1 90.81 355 LEU B CA 1
ATOM 5987 C C . LEU B 1 355 ? 1.306 20.016 20.844 1 90.81 355 LEU B C 1
ATOM 5989 O O . LEU B 1 355 ? 2.525 20.203 20.828 1 90.81 355 LEU B O 1
ATOM 5993 N N . SER B 1 356 ? 0.711 18.922 20.547 1 91.5 356 SER B N 1
ATOM 5994 C CA . SER B 1 356 ? 1.501 17.766 20.125 1 91.5 356 SER B CA 1
ATOM 5995 C C . SER B 1 356 ? 1.79 17.812 18.625 1 91.5 356 SER B C 1
ATOM 5997 O O . SER B 1 356 ? 2.703 17.141 18.141 1 91.5 356 SER B O 1
ATOM 5999 N N . CYS B 1 357 ? 1.062 18.594 17.969 1 90.25 357 CYS B N 1
ATOM 6000 C CA . CYS B 1 357 ? 1.182 18.609 16.516 1 90.25 357 CYS B CA 1
ATOM 6001 C C . CYS B 1 357 ? 2.229 19.625 16.062 1 90.25 357 CYS B C 1
ATOM 6003 O O . CYS B 1 357 ? 2.627 20.5 16.844 1 90.25 357 CYS B O 1
ATOM 6005 N N . TYR B 1 358 ? 2.727 19.422 14.898 1 91.75 358 TYR B N 1
ATOM 6006 C CA . TYR B 1 358 ? 3.637 20.359 14.227 1 91.75 358 TYR B CA 1
ATOM 6007 C C . TYR B 1 358 ? 2.865 21.438 13.484 1 91.75 358 TYR B C 1
ATOM 6009 O O . TYR B 1 358 ? 1.685 21.266 13.172 1 91.75 358 TYR B O 1
ATOM 6017 N N . THR B 1 359 ? 3.465 22.594 13.344 1 95.12 359 THR B N 1
ATOM 6018 C CA . THR B 1 359 ? 2.844 23.703 12.633 1 95.12 359 THR B CA 1
ATOM 6019 C C . THR B 1 359 ? 3.852 24.391 11.711 1 95.12 359 THR B C 1
ATOM 6021 O O . THR B 1 359 ? 5.02 23.984 11.656 1 95.12 359 THR B O 1
ATOM 6024 N N . ASP B 1 360 ? 3.408 25.453 11.078 1 97 360 ASP B N 1
ATOM 6025 C CA . ASP B 1 360 ? 4.238 26.203 10.148 1 97 360 ASP B CA 1
ATOM 6026 C C . ASP B 1 360 ? 5.156 27.172 10.906 1 97 360 ASP B C 1
ATOM 6028 O O . ASP B 1 360 ? 6.008 27.828 10.297 1 97 360 ASP B O 1
ATOM 6032 N N . VAL B 1 361 ? 5.094 27.266 12.164 1 97.44 361 VAL B N 1
ATOM 6033 C CA . VAL B 1 361 ? 5.789 28.281 12.953 1 97.44 361 VAL B CA 1
ATOM 6034 C C . VAL B 1 361 ? 7.285 28.234 12.664 1 97.44 361 VAL B C 1
ATOM 6036 O O . VAL B 1 361 ? 7.902 29.25 12.344 1 97.44 361 VAL B O 1
ATOM 6039 N N . PRO B 1 362 ? 7.859 27.047 12.68 1 96 362 PRO B N 1
ATOM 6040 C CA . PRO B 1 362 ? 9.305 27.016 12.477 1 96 362 PRO B CA 1
ATOM 6041 C C . PRO B 1 362 ? 9.711 27.375 11.047 1 96 362 PRO B C 1
ATOM 6043 O O . PRO B 1 362 ? 10.875 27.719 10.805 1 96 362 PRO B O 1
ATOM 6046 N N . SER B 1 363 ? 8.797 27.281 10.141 1 96.56 363 SER B N 1
ATOM 6047 C CA . SER B 1 363 ? 9.109 27.547 8.734 1 96.56 363 SER B CA 1
ATOM 6048 C C . SER B 1 363 ? 9.234 29.047 8.469 1 96.56 363 SER B C 1
ATOM 6050 O O . SER B 1 363 ? 9.773 29.453 7.438 1 96.56 363 SER B O 1
ATOM 6052 N N . LEU B 1 364 ? 8.586 29.828 9.305 1 97.38 364 LEU B N 1
ATOM 6053 C CA . LEU B 1 364 ? 8.859 31.266 9.289 1 97.38 364 LEU B CA 1
ATOM 6054 C C . LEU B 1 364 ? 10.039 31.594 10.195 1 97.38 364 LEU B C 1
ATOM 6056 O O . LEU B 1 364 ? 9.852 31.844 11.391 1 97.38 364 LEU B O 1
ATOM 6060 N N . GLY B 1 365 ? 11.172 31.688 9.609 1 93.31 365 GLY B N 1
ATOM 6061 C CA . GLY B 1 365 ? 12.422 31.812 10.352 1 93.31 365 GLY B CA 1
ATOM 6062 C C . GLY B 1 365 ? 12.398 32.938 11.375 1 93.31 365 GLY B C 1
ATOM 6063 O O . GLY B 1 365 ? 11.82 34 11.133 1 93.31 365 GLY B O 1
ATOM 6064 N N . GLU B 1 366 ? 13.07 32.625 12.492 1 87.81 366 GLU B N 1
ATOM 6065 C CA . GLU B 1 366 ? 13.156 33.625 13.57 1 87.81 366 GLU B CA 1
ATOM 6066 C C . GLU B 1 366 ? 13.984 34.812 13.141 1 87.81 366 GLU B C 1
ATOM 6068 O O . GLU B 1 366 ? 15.172 34.688 12.844 1 87.81 366 GLU B O 1
ATOM 6073 N N . ARG B 1 367 ? 13.305 35.906 13.211 1 93.19 367 ARG B N 1
ATOM 6074 C CA . ARG B 1 367 ? 13.984 37.156 12.82 1 93.19 367 ARG B CA 1
ATOM 6075 C C . ARG B 1 367 ? 13.719 38.25 13.828 1 93.19 367 ARG B C 1
ATOM 6077 O O . ARG B 1 367 ? 13.625 39.438 13.461 1 93.19 367 ARG B O 1
ATOM 6084 N N . GLY B 1 368 ? 13.516 37.875 15.023 1 94.44 368 GLY B N 1
ATOM 6085 C CA . GLY B 1 368 ? 13.43 38.844 16.094 1 94.44 368 GLY B CA 1
ATOM 6086 C C . GLY B 1 368 ? 12 39.188 16.484 1 94.44 368 GLY B C 1
ATOM 6087 O O . GLY B 1 368 ? 11.773 39.938 17.438 1 94.44 368 GLY B O 1
ATOM 6088 N N . PHE B 1 369 ? 11.07 38.656 15.773 1 96.69 369 PHE B N 1
ATOM 6089 C CA . PHE B 1 369 ? 9.688 38.938 16.109 1 96.69 369 PHE B CA 1
ATOM 6090 C C . PHE B 1 369 ? 9.156 37.938 17.141 1 96.69 369 PHE B C 1
ATOM 6092 O O . PHE B 1 369 ? 9.656 36.812 17.234 1 96.69 369 PHE B O 1
ATOM 6099 N N . LYS B 1 370 ? 8.148 38.375 17.922 1 97.56 370 LYS B N 1
ATOM 6100 C CA . LYS B 1 370 ? 7.398 37.469 18.781 1 97.56 370 LYS B CA 1
ATOM 6101 C C . LYS B 1 370 ? 6.559 36.5 17.953 1 97.56 370 LYS B C 1
ATOM 6103 O O . LYS B 1 370 ? 6.102 36.844 16.859 1 97.56 370 LYS B O 1
ATOM 6108 N N . ARG B 1 371 ? 6.43 35.312 18.484 1 98.12 371 ARG B N 1
ATOM 6109 C CA . ARG B 1 371 ? 5.629 34.312 17.828 1 98.12 371 ARG B CA 1
ATOM 6110 C C . ARG B 1 371 ? 4.531 33.781 18.75 1 98.12 371 ARG B C 1
ATOM 6112 O O . ARG B 1 371 ? 4.816 33.156 19.766 1 98.12 371 ARG B O 1
ATOM 6119 N N . TYR B 1 372 ? 3.283 34.031 18.406 1 98.12 372 TYR B N 1
ATOM 6120 C CA . TYR B 1 372 ? 2.121 33.531 19.125 1 98.12 372 TYR B CA 1
ATOM 6121 C C . TYR B 1 372 ? 1.378 32.469 18.297 1 98.12 372 TYR B C 1
ATOM 6123 O O . TYR B 1 372 ? 1.368 32.562 17.062 1 98.12 372 TYR B O 1
ATOM 6131 N N . LEU B 1 373 ? 0.858 31.5 18.953 1 98.25 373 LEU B N 1
ATOM 6132 C CA . LEU B 1 373 ? 0.048 30.453 18.328 1 98.25 373 LEU B CA 1
ATOM 6133 C C . LEU B 1 373 ? -1.284 30.297 19.047 1 98.25 373 LEU B C 1
ATOM 6135 O O . LEU B 1 373 ? -1.312 30.016 20.25 1 98.25 373 LEU B O 1
ATOM 6139 N N . TYR B 1 374 ? -2.328 30.547 18.266 1 98.12 374 TYR B N 1
ATOM 6140 C CA . TYR B 1 374 ? -3.668 30.578 18.844 1 98.12 374 TYR B CA 1
ATOM 6141 C C . TYR B 1 374 ? -4.723 30.312 17.781 1 98.12 374 TYR B C 1
ATOM 6143 O O . TYR B 1 374 ? -4.543 30.656 16.609 1 98.12 374 TYR B O 1
ATOM 6151 N N . GLY B 1 375 ? -5.852 29.672 18.219 1 98.06 375 GLY B N 1
ATOM 6152 C CA . GLY B 1 375 ? -6.992 29.641 17.312 1 98.06 375 GLY B CA 1
ATOM 6153 C C . GLY B 1 375 ? -8.172 28.875 17.875 1 98.06 375 GLY B C 1
ATOM 6154 O O . GLY B 1 375 ? -8.055 28.172 18.875 1 98.06 375 GLY B O 1
ATOM 6155 N N . PRO B 1 376 ? -9.336 29.031 17.203 1 98.12 376 PRO B N 1
ATOM 6156 C CA . PRO B 1 376 ? -10.555 28.344 17.625 1 98.12 376 PRO B CA 1
ATOM 6157 C C . PRO B 1 376 ? -10.547 26.859 17.25 1 98.12 376 PRO B C 1
ATOM 6159 O O . PRO B 1 376 ? -9.883 26.453 16.297 1 98.12 376 PRO B O 1
ATOM 6162 N N . GLY B 1 377 ? -11.367 26.141 18.031 1 96.31 377 GLY B N 1
ATOM 6163 C CA . GLY B 1 377 ? -11.477 24.703 17.781 1 96.31 377 GLY B CA 1
ATOM 6164 C C . GLY B 1 377 ? -10.383 23.906 18.469 1 96.31 377 GLY B C 1
ATOM 6165 O O . GLY B 1 377 ? -9.477 24.469 19.078 1 96.31 377 GLY B O 1
ATOM 6166 N N . SER B 1 378 ? -10.547 22.609 18.359 1 94.25 378 SER B N 1
ATOM 6167 C CA . SER B 1 378 ? -9.594 21.688 18.969 1 94.25 378 SER B CA 1
ATOM 6168 C C . SER B 1 378 ? -8.922 20.797 17.922 1 94.25 378 SER B C 1
ATOM 6170 O O . SER B 1 378 ? -9.586 20.281 17.016 1 94.25 378 SER B O 1
ATOM 6172 N N . ILE B 1 379 ? -7.625 20.703 18.078 1 92.62 379 ILE B N 1
ATOM 6173 C CA . ILE B 1 379 ? -6.867 19.828 17.188 1 92.62 379 ILE B CA 1
ATOM 6174 C C . ILE B 1 379 ? -7.336 18.375 17.359 1 92.62 379 ILE B C 1
ATOM 6176 O O . ILE B 1 379 ? -7.117 17.547 16.484 1 92.62 379 ILE B O 1
ATOM 6180 N N . HIS B 1 380 ? -7.98 18.078 18.438 1 90.88 380 HIS B N 1
ATOM 6181 C CA . HIS B 1 380 ? -8.484 16.734 18.734 1 90.88 380 HIS B CA 1
ATOM 6182 C C . HIS B 1 380 ? -9.625 16.359 17.797 1 90.88 380 HIS B C 1
ATOM 6184 O O . HIS B 1 380 ? -9.922 15.164 17.625 1 90.88 380 HIS B O 1
ATOM 6190 N N . ASP B 1 381 ? -10.188 17.375 17.203 1 90.06 381 ASP B N 1
ATOM 6191 C CA . ASP B 1 381 ? -11.32 17.141 16.312 1 90.06 381 ASP B CA 1
ATOM 6192 C C . ASP B 1 381 ? -10.891 17.203 14.852 1 90.06 381 ASP B C 1
ATOM 6194 O O . ASP B 1 381 ? -11.711 17.016 13.953 1 90.06 381 ASP B O 1
ATOM 6198 N N . ALA B 1 382 ? -9.633 17.422 14.68 1 89.31 382 ALA B N 1
ATOM 6199 C CA . ALA B 1 382 ? -9.117 17.578 13.328 1 89.31 382 ALA B CA 1
ATOM 6200 C C . ALA B 1 382 ? -8.758 16.234 12.703 1 89.31 382 ALA B C 1
ATOM 6202 O O . ALA B 1 382 ? -8.578 15.242 13.422 1 89.31 382 ALA B O 1
ATOM 6203 N N . HIS B 1 383 ? -8.727 16.109 11.383 1 87.69 383 HIS B N 1
ATOM 6204 C CA . HIS B 1 383 ? -8.242 14.984 10.578 1 87.69 383 HIS B CA 1
ATOM 6205 C C . HIS B 1 383 ? -9.18 13.781 10.688 1 87.69 383 HIS B C 1
ATOM 6207 O O . HIS B 1 383 ? -8.859 12.703 10.188 1 87.69 383 HIS B O 1
ATOM 6213 N N . GLY B 1 384 ? -10.273 14.008 11.352 1 84.5 384 GLY B N 1
ATOM 6214 C CA . GLY B 1 384 ? -11.273 12.953 11.438 1 84.5 384 GLY B CA 1
ATOM 6215 C C . GLY B 1 384 ? -12.523 13.25 10.633 1 84.5 384 GLY B C 1
ATOM 6216 O O . GLY B 1 384 ? -12.641 14.32 10.023 1 84.5 384 GLY B O 1
ATOM 6217 N N . ALA B 1 385 ? -13.414 12.273 10.695 1 81.25 385 ALA B N 1
ATOM 6218 C CA . ALA B 1 385 ? -14.648 12.391 9.93 1 81.25 385 ALA B CA 1
ATOM 6219 C C . ALA B 1 385 ? -15.617 13.367 10.594 1 81.25 385 ALA B C 1
ATOM 6221 O O . ALA B 1 385 ? -16.578 13.828 9.961 1 81.25 385 ALA B O 1
ATOM 6222 N N . THR B 1 386 ? -15.344 13.797 11.75 1 85.88 386 THR B N 1
ATOM 6223 C CA . THR B 1 386 ? -16.266 14.633 12.508 1 85.88 386 THR B CA 1
ATOM 6224 C C . THR B 1 386 ? -15.594 15.93 12.953 1 85.88 386 THR B C 1
ATOM 6226 O O . THR B 1 386 ? -15.812 16.391 14.07 1 85.88 386 THR B O 1
ATOM 6229 N N . GLU B 1 387 ? -14.82 16.453 12.117 1 92.69 387 GLU B N 1
ATOM 6230 C CA . GLU B 1 387 ? -14.203 17.734 12.453 1 92.69 387 GLU B CA 1
ATOM 6231 C C . GLU B 1 387 ? -15.258 18.812 12.633 1 92.69 387 GLU B C 1
ATOM 6233 O O . GLU B 1 387 ? -16.188 18.922 11.836 1 92.69 387 GLU B O 1
ATOM 6238 N N . TYR B 1 388 ? -15.109 19.594 13.727 1 94.81 388 TYR B N 1
ATOM 6239 C CA . TYR B 1 388 ? -16.047 20.688 13.961 1 94.81 388 TYR B CA 1
ATOM 6240 C C . TYR B 1 388 ? -15.406 21.797 14.773 1 94.81 388 TYR B C 1
ATOM 6242 O O . TYR B 1 388 ? -14.32 21.625 15.328 1 94.81 388 TYR B O 1
ATOM 6250 N N . VAL B 1 389 ? -16 22.938 14.781 1 96.75 389 VAL B N 1
ATOM 6251 C CA . VAL B 1 389 ? -15.727 24.047 15.68 1 96.75 389 VAL B CA 1
ATOM 6252 C C . VAL B 1 389 ? -17.031 24.547 16.297 1 96.75 389 VAL B C 1
ATOM 6254 O O . VAL B 1 389 ? -18.062 24.578 15.633 1 96.75 389 VAL B O 1
ATOM 6257 N N . SER B 1 390 ? -17 24.844 17.562 1 95.25 390 SER B N 1
ATOM 6258 C CA . SER B 1 390 ? -18.219 25.359 18.188 1 95.25 390 SER B CA 1
ATOM 6259 C C . SER B 1 390 ? -18.422 26.828 17.844 1 95.25 390 SER B C 1
ATOM 6261 O O . SER B 1 390 ? -17.453 27.562 17.609 1 95.25 390 SER B O 1
ATOM 6263 N N . LEU B 1 391 ? -19.656 27.188 17.859 1 93.31 391 LEU B N 1
ATOM 6264 C CA . LEU B 1 391 ? -20 28.594 17.625 1 93.31 391 LEU B CA 1
ATOM 6265 C C . LEU B 1 391 ? -19.328 29.484 18.656 1 93.31 391 LEU B C 1
ATOM 6267 O O . LEU B 1 391 ? -18.812 30.562 18.328 1 93.31 391 LEU B O 1
ATOM 6271 N N . GLN B 1 392 ? -19.328 29.062 19.812 1 93.88 392 GLN B N 1
ATOM 6272 C CA . GLN B 1 392 ? -18.734 29.844 20.906 1 93.88 392 GLN B CA 1
ATOM 6273 C C . GLN B 1 392 ? -17.234 30.016 20.703 1 93.88 392 GLN B C 1
ATOM 6275 O O . GLN B 1 392 ? -16.703 31.109 20.906 1 93.88 392 GLN B O 1
ATOM 6280 N N . SER B 1 393 ? -16.625 28.969 20.359 1 96.31 393 SER B N 1
ATOM 6281 C CA . SER B 1 393 ? -15.18 29 20.125 1 96.31 393 SER B CA 1
ATOM 6282 C C . SER B 1 393 ? -14.82 29.969 19 1 96.31 393 SER B C 1
ATOM 6284 O O . SER B 1 393 ? -13.883 30.766 19.141 1 96.31 393 SER B O 1
ATOM 6286 N N . LEU B 1 394 ? -15.57 29.922 17.953 1 96.31 394 LEU B N 1
ATOM 6287 C CA . LEU B 1 394 ? -15.336 30.766 16.797 1 96.31 394 LEU B CA 1
ATOM 6288 C C . LEU B 1 394 ? -15.586 32.25 17.141 1 96.31 394 LEU B C 1
ATOM 6290 O O . LEU B 1 394 ? -14.805 33.094 16.75 1 96.31 394 LEU B O 1
ATOM 6294 N N . THR B 1 395 ? -16.594 32.5 17.844 1 95.81 395 THR B N 1
ATOM 6295 C CA . THR B 1 395 ? -16.953 33.875 18.234 1 95.81 395 THR B CA 1
ATOM 6296 C C . THR B 1 395 ? -15.906 34.438 19.188 1 95.81 395 THR B C 1
ATOM 6298 O O . THR B 1 395 ? -15.477 35.594 19.031 1 95.81 395 THR B O 1
ATOM 6301 N N . GLN B 1 396 ? -15.547 33.656 20.078 1 96.88 396 GLN B N 1
ATOM 6302 C CA . GLN B 1 396 ? -14.531 34.094 21.047 1 96.88 396 GLN B CA 1
ATOM 6303 C C . GLN B 1 396 ? -13.203 34.375 20.359 1 96.88 396 GLN B C 1
ATOM 6305 O O . GLN B 1 396 ? -12.469 35.281 20.781 1 96.88 396 GLN B O 1
ATOM 6310 N N . ALA B 1 397 ? -12.93 33.656 19.375 1 98.38 397 ALA B N 1
ATOM 6311 C CA . ALA B 1 397 ? -11.648 33.812 18.688 1 98.38 397 ALA B CA 1
ATOM 6312 C C . ALA B 1 397 ? -11.477 35.188 18.109 1 98.38 397 ALA B C 1
ATOM 6314 O O . ALA B 1 397 ? -10.375 35.75 18.078 1 98.38 397 ALA B O 1
ATOM 6315 N N . VAL B 1 398 ? -12.531 35.781 17.625 1 98.31 398 VAL B N 1
ATOM 6316 C CA . VAL B 1 398 ? -12.445 37.125 17.078 1 98.31 398 VAL B CA 1
ATOM 6317 C C . VAL B 1 398 ? -11.969 38.094 18.172 1 98.31 398 VAL B C 1
ATOM 6319 O O . VAL B 1 398 ? -11.039 38.875 17.938 1 98.31 398 VAL B O 1
ATOM 6322 N N . ASP B 1 399 ? -12.539 38 19.312 1 97.69 399 ASP B N 1
ATOM 6323 C CA . ASP B 1 399 ? -12.164 38.875 20.422 1 97.69 399 ASP B CA 1
ATOM 6324 C C . ASP B 1 399 ? -10.734 38.594 20.875 1 97.69 399 ASP B C 1
ATOM 6326 O O . ASP B 1 399 ? -9.992 39.531 21.203 1 97.69 399 ASP B O 1
ATOM 6330 N N . ASP B 1 400 ? -10.445 37.375 20.891 1 98.38 400 ASP B N 1
ATOM 6331 C CA . ASP B 1 400 ? -9.102 37 21.312 1 98.38 400 ASP B CA 1
ATOM 6332 C C . ASP B 1 400 ? -8.047 37.5 20.328 1 98.38 400 ASP B C 1
ATOM 6334 O O . ASP B 1 400 ? -6.988 37.969 20.734 1 98.38 400 ASP B O 1
ATOM 6338 N N . TYR B 1 401 ? -8.297 37.375 19.047 1 98.69 401 TYR B N 1
ATOM 6339 C CA . TYR B 1 401 ? -7.359 37.875 18.047 1 98.69 401 TYR B CA 1
ATOM 6340 C C . TYR B 1 401 ? -7.215 39.375 18.172 1 98.69 401 TYR B C 1
ATOM 6342 O O . TYR B 1 401 ? -6.121 39.938 18 1 98.69 401 TYR B O 1
ATOM 6350 N N . LYS B 1 402 ? -8.312 40.094 18.438 1 98.38 402 LYS B N 1
ATOM 6351 C CA . LYS B 1 402 ? -8.211 41.531 18.672 1 98.38 402 LYS B CA 1
ATOM 6352 C C . LYS B 1 402 ? -7.285 41.812 19.844 1 98.38 402 LYS B C 1
ATOM 6354 O O . LYS B 1 402 ? -6.438 42.719 19.766 1 98.38 402 LYS B O 1
ATOM 6359 N N . LYS B 1 403 ? -7.453 41.062 20.875 1 97.75 403 LYS B N 1
ATOM 6360 C CA . LYS B 1 403 ? -6.617 41.25 22.062 1 97.75 403 LYS B CA 1
ATOM 6361 C C . LYS B 1 403 ? -5.145 41 21.734 1 97.75 403 LYS B C 1
ATOM 6363 O O . LYS B 1 403 ? -4.277 41.75 22.188 1 97.75 403 LYS B O 1
ATOM 6368 N N . LEU B 1 404 ? -4.871 39.969 21.016 1 98.38 404 LEU B N 1
ATOM 6369 C CA . LEU B 1 404 ? -3.504 39.625 20.641 1 98.38 404 LEU B CA 1
ATOM 6370 C C . LEU B 1 404 ? -2.881 40.719 19.781 1 98.38 404 LEU B C 1
ATOM 6372 O O . LEU B 1 404 ? -1.727 41.094 20 1 98.38 404 LEU B O 1
ATOM 6376 N N . ILE B 1 405 ? -3.664 41.188 18.844 1 98.44 405 ILE B N 1
ATOM 6377 C CA . ILE B 1 405 ? -3.201 42.25 17.953 1 98.44 405 ILE B CA 1
ATOM 6378 C C . ILE B 1 405 ? -2.881 43.5 18.766 1 98.44 405 ILE B C 1
ATOM 6380 O O . ILE B 1 405 ? -1.801 44.094 18.625 1 98.44 405 ILE B O 1
ATOM 6384 N N . LEU B 1 406 ? -3.756 43.875 19.609 1 97.94 406 LEU B N 1
ATOM 6385 C CA . LEU B 1 406 ? -3.6 45.094 20.391 1 97.94 406 LEU B CA 1
ATOM 6386 C C . LEU B 1 406 ? -2.424 44.969 21.344 1 97.94 406 LEU B C 1
ATOM 6388 O O . LEU B 1 406 ? -1.688 45.938 21.547 1 97.94 406 LEU B O 1
ATOM 6392 N N . HIS B 1 407 ? -2.307 43.875 21.922 1 97.44 407 HIS B N 1
ATOM 6393 C CA . HIS B 1 407 ? -1.155 43.656 22.797 1 97.44 407 HIS B CA 1
ATOM 6394 C C . HIS B 1 407 ? 0.152 43.781 22.031 1 97.44 407 HIS B C 1
ATOM 6396 O O . HIS B 1 407 ? 1.089 44.438 22.5 1 97.44 407 HIS B O 1
ATOM 6402 N N . ALA B 1 408 ? 0.177 43.219 20.875 1 97.31 408 ALA B N 1
ATOM 6403 C CA . ALA B 1 408 ? 1.383 43.25 20.047 1 97.31 408 ALA B CA 1
ATOM 6404 C C . ALA B 1 408 ? 1.705 44.656 19.578 1 97.31 408 ALA B C 1
ATOM 6406 O O . ALA B 1 408 ? 2.875 45 19.406 1 97.31 408 ALA B O 1
ATOM 6407 N N . LEU B 1 409 ? 0.651 45.438 19.438 1 97.25 409 LEU B N 1
ATOM 6408 C CA . LEU B 1 409 ? 0.82 46.812 18.969 1 97.25 409 LEU B CA 1
ATOM 6409 C C . LEU B 1 409 ? 1.117 47.719 20.141 1 97.25 409 LEU B C 1
ATOM 6411 O O . LEU B 1 409 ? 1.423 48.906 19.938 1 97.25 409 LEU B O 1
ATOM 6415 N N . GLY B 1 410 ? 1.009 47.219 21.359 1 94.12 410 GLY B N 1
ATOM 6416 C CA . GLY B 1 410 ? 1.202 48.031 22.547 1 94.12 410 GLY B CA 1
ATOM 6417 C C . GLY B 1 410 ? 0.019 48.938 22.844 1 94.12 410 GLY B C 1
ATOM 6418 O O . GLY B 1 410 ? 0.175 50 23.469 1 94.12 410 GLY B O 1
ATOM 6419 N N . LYS B 1 411 ? -1.125 48.594 22.344 1 87.62 411 LYS B N 1
ATOM 6420 C CA . LYS B 1 411 ? -2.314 49.406 22.5 1 87.62 411 LYS B CA 1
ATOM 6421 C C . LYS B 1 411 ? -3.232 48.875 23.594 1 87.62 411 LYS B C 1
ATOM 6423 O O . LYS B 1 411 ? -4.426 49.188 23.625 1 87.62 411 LYS B O 1
ATOM 6428 N N . VAL B 1 412 ? -2.75 48.094 24.5 1 79.19 412 VAL B N 1
ATOM 6429 C CA . VAL B 1 412 ? -3.586 47.531 25.547 1 79.19 412 VAL B CA 1
ATOM 6430 C C . VAL B 1 412 ? -3.959 48.594 26.562 1 79.19 412 VAL B C 1
ATOM 6432 O O . VAL B 1 412 ? -3.143 49.469 26.875 1 79.19 412 VAL B O 1
ATOM 6435 N N . GLU B 1 413 ? -5.324 48.938 26.625 1 57.81 413 GLU B N 1
ATOM 6436 C CA . GLU B 1 413 ? -5.789 49.875 27.641 1 57.81 413 GLU B CA 1
ATOM 6437 C C . GLU B 1 413 ? -5.375 49.438 29.047 1 57.81 413 GLU B C 1
ATOM 6439 O O . GLU B 1 413 ? -5.453 48.219 29.359 1 57.81 413 GLU B O 1
ATOM 6444 N N . GLU B 1 414 ? -4.363 50.094 29.578 1 49.06 414 GLU B N 1
ATOM 6445 C CA . GLU B 1 414 ? -4.125 49.906 31 1 49.06 414 GLU B CA 1
ATOM 6446 C C . GLU B 1 414 ? -5.438 49.844 31.781 1 49.06 414 GLU B C 1
ATOM 6448 O O . GLU B 1 414 ? -6.293 50.719 31.625 1 49.06 414 GLU B O 1
ATOM 6453 N N . ASP B 1 415 ? -5.973 48.844 31.984 1 39.38 415 ASP B N 1
ATOM 6454 C CA . ASP B 1 415 ? -6.953 48.906 33.062 1 39.38 415 ASP B CA 1
ATOM 6455 C C . ASP B 1 415 ? -6.477 49.812 34.188 1 39.38 415 ASP B C 1
ATOM 6457 O O . ASP B 1 415 ? -5.395 49.594 34.75 1 39.38 415 ASP B O 1
ATOM 6461 N N . LYS B 1 416 ? -6.734 51.031 34 1 39.66 416 LYS B N 1
ATOM 6462 C CA . LYS B 1 416 ? -6.676 51.75 35.281 1 39.66 416 LYS B CA 1
ATOM 6463 C C . LYS B 1 416 ? -7.34 50.969 36.406 1 39.66 416 LYS B C 1
ATOM 6465 O O . LYS B 1 416 ? -8.539 50.688 36.344 1 39.66 416 LYS B O 1
ATOM 6470 N N . GLU B 1 417 ? -6.5 50.031 37.094 1 29.55 417 GLU B N 1
ATOM 6471 C CA . GLU B 1 417 ? -6.926 50.062 38.5 1 29.55 417 GLU B CA 1
ATOM 6472 C C . GLU B 1 417 ? -6.945 51.5 39.031 1 29.55 417 GLU B C 1
ATOM 6474 O O . GLU B 1 417 ? -6 52.281 38.812 1 29.55 417 GLU B O 1
#

Secondary structure (DSSP, 8-state):
--GGGGGGTGGGGGGGS------HHHHHHHHHHHHHHHHHT------S-----GGGGSSHHHHHHHHHHHTS--BTT--HHHHHHHHHHHHHTT-EEEEEEEGGGEEEEEEESTT----SEEEEEE--BPSPP---EEEEETTEEEEESTTTTTTHHHHHHHHHHHHHHHHHTS--TTTEEEEEES-GGGT-HHHHHHHHHHHHHT---SEEEEE--BTT-EEEEE-EEEEEEEEEE-B--BTTSGGGSB-HHHHHHHHHHHHHH-----BTTTB--EEEEEEEE----TTB--SEEEEEEEEEESS-HHHHHHHHHHHHHHHGGGSSEEEEEEEEEE--EE-----TT--EEEESS--SGGGS--SS-EEEEE-SSBGGGTTSTT-EEEHHHHHHHHHHHHHHHHHHHT-------/--STTTHHHHTTGGGGS------HHHHHHHHHHHHHHHHHT------S-----GGGGGSHHHHHHHHHHHHS--BTT--HHHHHHHHHHHHHTTEEEEEEEEGGGEEEEEEEETT----SEEEEEE--BPSPP---EEEEETTEEEEESTTTTTTHHHHHHHHHHHHHHHHHTS--TTTEEEEEES-GGGT-HHHHHHHHHHHHHT---SEEEEE--BTT-EEEEE-EEEEEEEEEE-B--BTTSGGGSB-HHHHHHHHHHHHHH-----BTTTB--EEEEEEEE----TTB--SEEEEEEEEEESS-HHHHHHHHHHHHHHHGGGSSEEEEEEEEEE--EE-----TT--EEEESS--SGGGS--SS-EEEEE-SSBGGGTTSTT-EEEHHHHHHHHHHHHHHHHHHHT-------

Solvent-accessible surface area (backbone atoms only — not comparable to full-atom values): 42630 Å² total; per-residue (Å²): 138,77,69,76,65,61,70,65,59,66,70,58,65,72,66,68,66,74,68,69,72,64,55,61,64,56,49,51,48,48,48,52,48,46,52,49,50,44,56,75,49,47,64,69,79,62,78,76,87,61,71,75,55,74,76,51,58,84,48,44,69,43,54,52,46,34,50,54,57,42,65,39,68,14,35,55,92,46,35,52,60,39,35,52,50,49,47,54,54,45,41,74,72,66,32,38,71,43,77,42,73,32,84,90,82,30,46,24,39,38,36,23,35,72,84,37,80,50,18,42,31,35,41,32,31,36,64,22,25,69,78,71,87,48,71,75,44,69,44,82,50,97,91,40,45,37,31,31,18,46,23,34,13,49,16,37,32,21,47,30,23,48,51,46,23,51,50,50,35,42,74,70,61,77,46,55,73,33,40,54,30,41,38,40,22,32,21,56,86,63,84,24,53,23,39,40,40,47,35,53,50,28,62,76,66,71,48,59,47,55,26,35,39,37,28,39,28,43,58,64,17,35,23,42,29,27,22,9,36,39,27,33,35,40,39,29,33,32,29,41,10,25,35,64,44,50,84,74,30,24,44,9,42,61,50,48,42,54,45,52,47,48,61,73,68,53,86,61,62,46,32,92,86,59,36,66,32,46,77,29,68,26,27,43,49,24,79,37,55,35,67,30,28,24,36,48,20,34,36,33,36,30,29,32,27,26,47,47,51,66,62,52,52,50,51,53,50,55,53,47,61,75,47,39,81,68,34,79,40,66,48,77,48,75,74,45,76,38,60,52,44,77,42,47,64,83,62,84,94,56,53,73,42,72,41,53,47,72,72,58,64,78,45,46,65,87,76,83,39,46,43,35,39,34,17,15,16,38,53,84,32,29,72,32,86,69,17,32,21,39,54,64,39,46,56,47,31,22,57,48,44,40,50,51,51,30,51,70,70,66,60,62,76,71,72,72,126,137,78,70,74,66,61,68,65,60,64,69,58,64,70,66,66,66,73,68,71,71,62,57,62,63,57,51,52,49,47,47,52,49,47,51,48,49,45,56,76,48,51,63,67,81,57,73,75,89,63,72,75,56,74,77,46,60,84,49,45,69,45,53,50,48,34,50,55,58,41,64,39,68,13,36,56,92,46,35,50,61,40,34,50,49,50,48,56,54,44,40,73,73,64,30,40,71,42,76,43,74,31,85,90,81,31,45,24,40,37,34,24,37,70,86,39,82,51,18,41,32,36,42,33,31,34,63,24,26,71,79,70,87,44,70,76,37,73,44,83,49,99,90,40,45,38,31,32,18,48,24,35,14,49,15,38,33,22,47,28,22,47,51,45,22,52,51,52,35,43,74,70,60,77,47,55,74,34,40,52,30,41,38,40,24,32,21,57,86,63,84,23,53,23,39,41,41,46,36,53,50,28,60,76,67,70,48,57,48,54,25,36,40,36,29,41,28,42,58,64,17,33,24,45,28,28,23,9,38,38,27,34,35,39,39,29,33,32,30,42,10,24,34,63,44,50,84,76,30,25,45,8,43,61,50,47,43,53,45,52,47,48,61,75,68,52,87,62,62,44,30,92,86,62,37,66,33,47,75,29,68,25,27,43,49,23,78,37,54,34,66,32,29,24,36,47,19,33,36,34,37,30,30,32,30,26,48,47,51,67,62,52,52,50,51,51,49,56,55,46,60,75,47,38,82,68,34,80,39,65,46,77,48,76,74,44,76,40,61,52,45,79,42,48,64,85,61,84,94,54,53,74,41,72,39,53,46,72,71,58,64,77,46,47,65,89,76,84,39,46,42,35,40,34,19,16,18,40,52,85,32,28,72,32,87,70,16,31,22,38,52,66,38,46,57,48,31,22,57,50,46,40,50,52,52,30,50,72,70,67,61,60,77,71,72,79,122

Foldseek 3Di:
DPPPVPVVPVVPPVVPPPVVPPPVVCVVVVVVVVVVVCVVLVQPPFDDDPDPPCLCVVPVQLVVQLQVLLQQAAAALRNQSNQVVVQVVLVVVVWDWDWQDFPNRDTKIKIFHDPALAAAEEEEEESHFHDDWDHWDWDQDPVAIKIWTTCSVRPSLSVSLLVVLVVVCVVVVVDDGRHYMYIYFGQFVPQLRGLLSVLVVCVVVVHDYQAYEYTHAPAQFKEQWEFWKWKKKKKFFKAKDFLVCCVVMQARVVLVVQLVVCVQPDQADADPAHGGKDKDKDDKDFDDDPRMRTRMIMTMMMIGHRDALVRVVVVSVVSNVVRQVSTPGMDMGIDDGTGIDGADDPQPPGHYDHYHDDGCQVSNPDDNHGYIYGGFAHPVQGPDSTRITGPVRSVVSSVVSNSVSCVSSVNDPPPPD/DPPPVPVVPVVVPVVPPPVVPPPVVCVVVVVVVVVVVCVQLVQDPFDDPPDDPCVCVVPVQLVVQLQVLLQQAAAALRNASNQVVVQVVQVVVVWDWDWQDFPNRDTKIKTFHDPQLAAAEEEEEESHFHDDWDHWHWDQDPVAIKIWTTCSVRPSLSVSLLVVLVVVCVVVVVDHGRHYMYIYFGQFVPQLRGLLSVLVVCVVVVHDHQAYEYTHAPAQFWEQWEFWKWKKKKKFFKAKDFLVCCVVMQARVVLVVQLVVCVQPDQADADPAHGGKDKDKDDKDFDDDPRMRTRMIMTMMMIGHRDALVRVVVVSVVSNVVRQVSTPGMDMGISDGTGIDGADDPQPPGHYDHYHDDGCQVSNPDDNHGYIYGGFDHPVQGPDSTRITGPVRSVVSSVVSNSVSCVSSVNDPPPPD

InterPro domains:
  IPR001261 ArgE/DapE/ACY1/CPG2/YscS, conserved site [PS00758] (121-130)
  IPR002933 Peptidase M20 [PF01546] (122-406)
  IPR011650 Peptidase M20, dimerisation domain [PF07687] (224-327)
  IPR036264 Bacterial exopeptidase dimerisation domain [SSF55031] (227-337)
  IPR050072 Peptidase M20A family, bacterial cell wall biosynthesis [PTHR43808] (58-406)

pLDDT: mean 86.68, std 21.36, range [22.91, 98.94]

Radius of gyration: 33.52 Å; Cα contacts (8 Å, |Δi|>4): 1838; chains: 2; bounding box: 70×112×77 Å

Sequence (834 aa):
MLGSVQSTLWSLVLLVCVAQALPWELEYRLTAVKERLADLFKPYPGPSEVSLPPEFDSRPELFKLHRDIVSVESESFKEQKGSAFLRKYLQSKGLTVEYIDVRGGRQNVYAYLGNAKNTSVLLTSHIDTVPPFFKYSARKEDDGIKIYGRGTADAKGSIASQIVAFEELLQEGTIGEGDVSLLYVVGEEAGGEGMIAANTSFVESNVNWDAVIFGEPTTNALAVGHKGIYTFRIHVYGKASHSAYPELGVDANKVLIEILHSFEHAEWPGSKMLGDTTINIGLFDAHNAANVVSPYAAASVLIRVASTTKEVSKLVSDIVDKYKEQALRVEIDTIHAVEPTYLDYDVPGFNSSFLSCYTDVPSLGERGFKRYLYGPGSIHDAHGATEYVSLQSLTQAVDDYKKLILHALGKVEEDKEMLGSVQSTLWSLVLLVCVAQALPWELEYRLTAVKERLADLFKPYPGPSEVSLPPEFDSRPELFKLHRDIVSVESESFKEQKGSAFLRKYLQSKGLTVEYIDVRGGRQNVYAYLGNAKNTSVLLTSHIDTVPPFFKYSARKEDDGIKIYGRGTADAKGSIASQIVAFEELLQEGTIGEGDVSLLYVVGEEAGGEGMIAANTSFVESNVNWDAVIFGEPTTNALAVGHKGIYTFRIHVYGKASHSAYPELGVDANKVLIEILHSFEHAEWPGSKMLGDTTINIGLFDAHNAANVVSPYAAASVLIRVASTTKEVSKLVSDIVDKYKEQALRVEIDTIHAVEPTYLDYDVPGFNSSFLSCYTDVPSLGERGFKRYLYGPGSIHDAHGATEYVSLQSLTQAVDDYKKLILHALGKVEEDKE

Organism: Brettanomyces naardenensis (NCBI:txid13370)

Nearest PDB structures (foldseek):
  3ct9-assembly1_B  TM=7.660E-01  e=4.311E-28  Bacteroides thetaiotaomicron VPI-5482
  3ct9-assembly1_A  TM=6.906E-01  e=2.207E-28  Bacteroides thetaiotaomicron VPI-5482
  2rb7-assembly1_B  TM=7.905E-01  e=1.097E-25  Oleidesulfovibrio alaskensis G20
  3tx8-assembly1_A-2  TM=6.650E-01  e=3.282E-25  Corynebacterium glutamicum
  6slf-assembly1_A  TM=7.277E-01  e=4.415E-20  Corynebacterium striatum